Protein 9AST (pdb70)

Secondary structure (DSSP, 8-state):
---HHHHHHHHHHHHHHHHHHHHHHHHTTSEEEEE-PPTTSSHHHHHH------EEEEEESSS-EEEEEE-TT--S-HHHHGGGGTT-SEEEEEEEGGGTT----HHHHHHHHHHHHHS-SS-SS-EEEEEEE-HHHHHHHHHHS-GGGT-SS----S-HHHHHHHHHHHHHHT---TTT--EEEEE--TTTT-HHHHHHHHHHHHHHHHHHHHHT--/-HHHHHHHHHHHHHHHHHHHT-SS-HHHHGGGSPPP------EEEEE----S-EEEEEE-TTSSEEEEEETTTEEEEEETTTTEEEEEEEPS-S-EEEEEE-SSSSEEEEEETTSEEEEEESS-SSSS-EEEEEEE--SS-EEEEEESSSSEEEEEESSSEEEEEETTTTEEEEEEE--SS-EEEEEE-TTSSEEEEEETTS-EEEEETTT-SEEEEE---SS-EEEEEE-SSSSEEEEEETTS-EEEEETTTTEEEEEE--SS--S-EEEEEE-SSSSEEEEEETTS-EEEEETTT--EEEEE---SS-EEEEEE-TTS--EEEEETTS-EEEE-/-EEEEE--EEE-TT-EEEEEEEEESS-GGG-EEEEEEE-TTS-EEEEEEE-TTS--EEE-TTTTTTEEEEEEGGGTEEEEEEES--TT--EEEEEEEE--STT---S-EE---EEEEE---PPPEE----B----TTS-EEEEEEESS--B-TTS-B-EEEEEE-TTS-EEEEEETTTEEPTT--TTEEEEEETTEEEEEESS--TT--SEEEEEE-SSSS------EE---/-HHHHHHHIIIIIIIS-----HHHHHHHHHHHHHHTSTT-TTTTTPPTTT-S--/-TTS---SEE-/-EE-THHHHHHHHHHHHHHHHHHHHHHHHHHHHHHHHHTS-TTSHHHHHHHHHHHHHHHHHHHGGGGGHHHHH---S-HHHHHHHHHHHHHHHHHHHHHHHHHHHHHHHHHH-HHHHHSPPPHHHHHHHHHHHHHHHHHHHHHHHHS-EE-SSSEE-SSHHHHHHHHHHHHHHHHHHHHHHHHHHHHHHHHHHHS--SSHHHHHHHHHHHHHHHHHHHHHHHHHHHHHHHHHTTS---HHHHHHHHHHHHHHHHHHHTHHHHHHIIIIISSHHHHHHHHHHH-

Nearest PDB structures (foldseek):
  9ast-assembly1_A  TM=1.005E+00  e=5.303E-45  Homo sapiens
  7xta-assembly1_A  TM=9.680E-01  e=1.018E-40  Homo sapiens
  6osa-assembly1_A  TM=9.740E-01  e=3.331E-38  Homo sapiens
  8pkm-assembly1_A  TM=9.475E-01  e=9.826E-38  Homo sapiens
  7x9c-assembly1_A  TM=9.607E-01  e=5.139E-37  Homo sapiens

Radius of gyration: 37.45 Å; Cα contacts (8 Å, |Δi|>4): 2288; chains: 6; bounding box: 75×110×113 Å

GO terms:
  GO:0034695 response to prostaglandin E (P, IDA)
  GO:0003924 GTPase activity (F, IDA)
  GO:0003925 G protein activity (F, IDA)
  GO:0043303 mast cell degranulation (P, IDA)
  GO:0045542 positive regulation of cholesterol biosynthetic process (P, IDA)
  GO:0010855 adenylate cyclase inhibitor activity (F, IDA)
  GO:0007186 G protein-coupled receptor signaling pathway (P, IDA)
  GO:0007193 adenylate cyclase-inhibiting G protein-coupled receptor signaling pathway (P, IDA)
  GO:0072678 T cell migration (P, IDA)
  GO:0007218 neuropeptide signaling pathway (P, IDA)
  GO:0070098 chemokine-mediated signaling pathway (P, IDA)
  GO:0031749 D2 dopamine receptor binding (F, IPI)
  GO:0005525 GTP binding (F, IDA)
  GO:0005737 cytoplasm (C, IDA)
  GO:0005813 centrosome (C, IDA)
  GO:0005886 plasma membrane (C, IDA)
  GO:0005938 cell cortex (C, IDA)
  GO:0009898 cytoplasmic side of plasma membrane (C, IDA)
  GO:0030496 midbody (C, IDA)
  GO:0005834 heterotrimeric G-protein complex (C, IDA)

B-factor: mean 68.18, std 25.48, range [7.94, 140.56]

Solvent-accessible surface area: 49370 Å² total; per-residue (Å²): 165,83,3,14,15,34,96,19,17,45,60,35,10,138,55,34,47,138,86,11,98,102,58,20,51,97,58,62,88,17,3,59,0,0,0,12,13,7,64,142,3,3,43,118,57,2,40,152,33,75,178,129,1,32,83,83,32,92,16,71,38,128,130,6,61,0,43,8,2,36,5,38,51,14,212,27,78,72,109,17,6,4,27,5,2,63,69,11,26,0,3,1,0,0,0,5,2,14,9,3,44,104,98,162,15,92,3,58,48,12,28,130,46,0,52,46,4,1,35,28,142,45,2,39,94,8,12,5,0,0,0,0,1,69,58,104,82,1,65,87,47,1,149,168,21,60,5,73,130,15,10,103,146,36,114,32,55,80,57,24,114,76,0,5,51,47,3,56,75,50,2,52,110,49,13,138,78,140,84,72,9,62,21,28,24,26,51,15,20,87,136,81,92,101,10,11,71,49,6,27,72,2,0,28,35,26,16,24,53,93,26,6,88,57,4,5,2,40,4,4,15,25,31,23,79,145,131,65,101,122,3,90,15,137,4,66,106,116,4,18,110,10,5,45,80,72,9,55,88,15,68,97,84,0,36,91,19,0,57,55,0,34,127,0,0,101,82,45,20,72,82,23,58,42,9,14,24,6,1,38,18,5,3,79,1,1,46,60,3,1,91,15,3,51,44,13,24,26,15,15,92,174,30,28,124,81,26,76,142,78,0,35,75,28,3,30,48,2,5,15,1,3,7,0,3,7,44,0,5,18,46,3,1,48,22,8,44,81,1,2,59,44,9,65,74,40,38,50,56,57,88,82,67,70,6,85,124,50,20,55,50,14,73,80,45,0,71,123,20,1,87,67,11,42,115,59,1,88,55,78,128,46,14,10,26,15,34,96,66,76,71,4,36,61,12,0,93,54,3,24,115,49,17,104,115,6,32,40,62,2,78,108,2,2,70,37,0,45,139,46,11,72,93,52,83,29,33,48,74,82,78,1,60,106,15,4,136,39,6,29,73,27,12,101,92,10,7,10,44,2,6,135,10,6,78,69,35,0,51,31,102,69,117,87,75,177,48,45,135,34,35,48,135,21,46,84,39,7,23,112,13,26,27,70,0,5,13,6,0,18,107,12,6,93,37,7,3,32,32,1,40,72,5,113,53,41,27,124,60,18,134,129,134,151,68,154,96,59,26,90,118,18,104,50,86,13,146,90,33,49,166,69,14,45,75,31,59,0,62,135,51,1,112,137,28,118,95,22,49,156,22,143,25,51,55,113,54,31,1,134,17,8,106,33,26,0,24,16,14,51,15,2,80,76,10,56,23,0,0,0,0,0,22,52,7,25,0,0,2,0,6,0,58,65,47,19,10,8,15,30,5,96,26,192,32,40,22,2,27,4,1,0,17,1,61,67,14,41,51,0,0,7,4,0,0,33,3,46,2,12,0,7,28,14,135,32,136,59,13,65,33,132,55,45,87,76,4,63,58,11,104,5,1,2,13,14,0,50,12,23,71,60,58,31,0,5,1,0,0,4,36,43,23,2,0,1,6,31,15,101,77,16,123,66,82,29,71,2,101,36,14,108,13,13,0,34,12,6,15,34,5,90,87,53,119,37,2,0,0,0,0,18,50,18,6,1,17,0,4,19,5,111,110,18,98,8,93,5,25,3,79,34,16,144,41,14,2,32,6,11,22,15,1,38,57,16,45,0,0,0,0,0,0,53,44,8,13,0,35,0,4,5,15,67,0,2,39,60,18,16,59,2,60,87,135,129,15,160,23,7,0,25,10,11,15,8,6,71,0,0,14,0,0,0,0,0,3,32,68,78,32,2,4,0,5,1,1,2,54,28,56,79,4,1,60,6,75,26,20,30,47,40,1,20,8,19,13,27,7,90,50,0,35,0,0,0,1,0,0,21,21,23,42,0,31,0,15,24,157,61,51,38,156,134,23,78,41,35,70,106,28,11,14,102,34,137,29,55,90,5,41,100,1,0,50,46,4,39,57,42,2,82,66,68,18,136,75,1,9,4,32,67,103,45,98,84,71,71,13,41,3,195,58,106,4,82,14,69,46,16,24,149,12,127,77,57,25,64,79,106,1,28,1,60,4,54,42,15,28,6,67,41,5,5,0,0,0,0,8,33,22,84,173,146,21,12,71,10,0,0,7,3,5,24,47,62,64,28,68,87,48,10,120,56,1,130,78,22,4,75,5,49,28,54,56,131,131,53,18,0,35,0,65,0,58,63,3,122,64,116,0,34,3,62,0,10,0,0,6,0,14,14,51,87,52,3,33,0,0,40,55,12,2,131,20,15,79,1,56,21,64,133,140,73,4,92,13,51,8,83,76,81,46,33,123,15,71,80,47,73,84,8,76,6,63,1,135,18,78,92,58,0,97,34,119,80,54,57,5,6,0,0,2,0,2,17,67,104,89,102,26,3,58,4,4,0,33,31,38,67,62,58,12,105,78,13,60,129,35,9,58,14,56,26,88,26,53,57,5,39,0,51,0,53,146,5,64,79,103,4,28,7,38,0,7,0,0,0,0,20,65,54,36,2,36,18,13,74,5,1,114,0,74,133

InterPro domains:
  IPR001019 Guanine nucleotide binding protein, alpha subunit [PF00503] (14-343)
  IPR001019 Guanine nucleotide binding protein, alpha subunit [PR00318] (35-50)
  IPR001019 Guanine nucleotide binding protein, alpha subunit [PR00318] (167-189)
  IPR001019 Guanine nucleotide binding protein, alpha subunit [PR00318] (196-213)
  IPR001019 Guanine nucleotide binding protein, alpha subunit [PR00318] (218-246)
  IPR001019 Guanine nucleotide binding protein, alpha subunit [PR00318] (264-273)
  IPR001019 Guanine nucleotide binding protein, alpha subunit [PS51882] (32-354)
  IPR001019 Guanine nucleotide binding protein, alpha subunit [PTHR10218] (7-351)
  IPR001019 Guanine nucleotide binding protein, alpha subunit [SM00275] (13-353)
  IPR001019 Guanine nucleotide binding protein, alpha subunit [cd00066] (34-348)
  IPR001408 G-protein alpha subunit, group I [PR00441] (79-88)
  IPR001408 G-protein alpha subunit, group I [PR00441] (185-195)
  IPR001408 G-protein alpha subunit, group I [PR00441] (278-290)
  IPR001408 G-protein alpha subunit, group I [PR00441] (296-307)
  IPR001408 G-protein alpha subunit, group I [PR00441] (343-354)
  IPR011025 G protein alpha subunit, helical insertion [G3DSA:1.10.400.10] (62-180)
  IPR011025 G protein alpha subunit, helical insertion [SSF47895] (61-181)
  IPR027417 P-loop containing nucleoside triphosphate hydrolase [G3DSA:3.40.50.300] (35-343)
  IPR027417 P-loop containing nucleoside triphosphate hydrolase [SSF52540] (32-349)

Foldseek 3Di:
DDDPVRVVVVVVVVVVVVVVVVVVVVVVQAAEEEEPEAPPQCPVVLVVDQVCAWDWDWHDDPRGIYIYTYGVNDPDDCVVCVLVRQPGQEYEYGGEPVQLPPDVGRLVVRLVVLLPVQPDPRCLQHEYEYEHEPLVVLQVCLVVPPSCVRPVPDDDDSGSVRSVVVSVVSSQVSHDNPPRYDYHYDYDDPVVPCPVVSVVVSSVVSVVVVVCVVVPVD/DPPDDDDPDDD/DADQPCLVVLLVLLVPLLVVLLVLLQVLLVLLLVLLVPDNDPQALLSVLVNQLSVLLNLLSVLSVVVSVCSPVRADPDWQVLLVSQLSNQLSVQLNLLSVLVSLVVVLCCQVPVVVSVPRDDPVVSVVVVVVSSVVSNVLRVCSSVQWGQDPRHTDGPDLVVVVVNLVVLVVSLVVSLVSNVVSLVSNLVSPVVDDDDPVVLVVVLSVVVSVLSCQLRPQLSVLSVVVSCVVVPPDDDNVVVNVSVVSNSVNVSSNSSCSSVVSCSSPCVDDVSVVSSVVVVD/DVVVVVVVVVVVVVVVLLVVLCPDFLQVVCPPPDDDAFDDKDFPDKQFDFDFFWQEKDAEQVLFWIWTAGLVQWIFIARRVVNDTPAIDGHPHSAWREKEAANVRQWIWIFWQVQWIWIWGCDDPDHHIDTQDIQHDDPFTWAYKYDLHPFWIWTFGFPQKIFIAGGVVSDTPAIAHDGPGGWHEKEAFPVNQWIWTFGFVQKIFIAGPVPHYTPAMAHDDDGGWAEKYAANVRQWIWTWFQQQKIWIAGNVSRYTRDIQHDDVDGGGWQYWYAAQNRQWIWIWTQVFKIWIAGRRNNDTRYIGRPGDGGWHYWDAHNNRPWIWIGGRVNMITTMD/DVVVVVPVCCPVPVVDDDDDDVVVVVVVVVVVCVVCVVVDCPNPNDDPPPCCVD/DAKEKDWADEDEAQAKTKIKIADDDDQLLQKKKFKWWAAPPWDIDGAKIAGRVRPDIDGDPVQPPFWDWDDDNVRRMIMIIGGRDDQVPFTWMKMFIAHDDVPGDGRADIHFTDGHHYPDVDKAKEQPAAEDEDDFFAKDKGKMFIDFWQQDPVGFRAKWKWFDDVSGDIHTADGSQADGHPPHDPQWGWDDHTGMTMIMGRGGDPRRFGWMKMWGDSDPPIGIYTTHGYDD

Structure (mmCIF, N/CA/C/O backbone):
data_9AST
#
_entry.id   9AST
#
_cell.length_a   1.00
_cell.length_b   1.00
_cell.length_c   1.00
_cell.angle_alpha   90.00
_cell.angle_beta   90.00
_cell.angle_gamma   90.00
#
_symmetry.space_group_name_H-M   'P 1'
#
loop_
_entity.id
_entity.type
_entity.pdbx_description
1 polymer 'Guanine nucleotide-binding protein G(i) subunit alpha-1'
2 polymer Lymphotactin
3 polymer 'Chemokine XC receptor 1,Non structural polyprotein'
4 polymer 'Guanine nucleotide-binding protein G(I)/G(S)/G(T) subunit beta-1'
5 polymer 'Guanine nucleotide-binding protein G(I)/G(S)/G(O) subunit gamma-2'
6 polymer scFv16
#
loop_
_atom_site.group_PDB
_atom_site.id
_atom_site.type_symbol
_atom_site.label_atom_id
_atom_site.label_alt_id
_atom_site.label_comp_id
_atom_site.label_asym_id
_atom_site.label_entity_id
_atom_site.label_seq_id
_atom_site.pdbx_PDB_ins_code
_atom_site.Cartn_x
_atom_site.Cartn_y
_atom_site.Cartn_z
_atom_site.occupancy
_atom_site.B_iso_or_equiv
_atom_site.auth_seq_id
_atom_site.auth_comp_id
_atom_site.auth_asym_id
_atom_site.auth_atom_id
_atom_site.pdbx_PDB_model_num
ATOM 1 N N . THR A 1 4 ? 114.092 132.631 94.755 1.00 75.29 4 THR A N 1
ATOM 2 C CA . THR A 1 4 ? 114.109 131.174 94.689 1.00 78.10 4 THR A CA 1
ATOM 3 C C . THR A 1 4 ? 113.244 130.665 93.541 1.00 81.18 4 THR A C 1
ATOM 4 O O . THR A 1 4 ? 113.741 130.028 92.612 1.00 80.56 4 THR A O 1
ATOM 8 N N . LEU A 1 5 ? 111.946 130.950 93.611 1.00 69.17 5 LEU A N 1
ATOM 9 C CA . LEU A 1 5 ? 110.991 130.524 92.601 1.00 64.42 5 LEU A CA 1
ATOM 10 C C . LEU A 1 5 ? 110.185 131.716 92.106 1.00 62.40 5 LEU A C 1
ATOM 11 O O . LEU A 1 5 ? 109.871 132.635 92.868 1.00 65.04 5 LEU A O 1
ATOM 16 N N . SER A 1 6 ? 109.854 131.692 90.819 1.00 52.92 6 SER A N 1
ATOM 17 C CA . SER A 1 6 ? 108.977 132.696 90.235 1.00 52.72 6 SER A CA 1
ATOM 18 C C . SER A 1 6 ? 107.530 132.346 90.572 1.00 55.73 6 SER A C 1
ATOM 19 O O . SER A 1 6 ? 107.246 131.353 91.248 1.00 61.03 6 SER A O 1
ATOM 22 N N . ALA A 1 7 ? 106.590 133.169 90.110 1.00 47.88 7 ALA A N 1
ATOM 23 C CA . ALA A 1 7 ? 105.178 132.877 90.334 1.00 54.38 7 ALA A CA 1
ATOM 24 C C . ALA A 1 7 ? 104.760 131.608 89.603 1.00 59.47 7 ALA A C 1
ATOM 25 O O . ALA A 1 7 ? 104.013 130.780 90.143 1.00 61.75 7 ALA A O 1
ATOM 27 N N . GLU A 1 8 ? 105.236 131.440 88.369 1.00 53.85 8 GLU A N 1
ATOM 28 C CA . GLU A 1 8 ? 104.874 130.269 87.582 1.00 49.69 8 GLU A CA 1
ATOM 29 C C . GLU A 1 8 ? 105.403 128.990 88.217 1.00 54.27 8 GLU A C 1
ATOM 30 O O . GLU A 1 8 ? 104.711 127.965 88.236 1.00 60.09 8 GLU A O 1
ATOM 36 N N . ASP A 1 9 ? 106.626 129.031 88.749 1.00 47.06 9 ASP A N 1
ATOM 37 C CA . ASP A 1 9 ? 107.169 127.864 89.437 1.00 48.46 9 ASP A CA 1
ATOM 38 C C . ASP A 1 9 ? 106.348 127.520 90.674 1.00 52.34 9 ASP A C 1
ATOM 39 O O . ASP A 1 9 ? 106.100 126.341 90.958 1.00 56.72 9 ASP A O 1
ATOM 44 N N . LYS A 1 10 ? 105.918 128.536 91.424 1.00 45.33 10 LYS A N 1
ATOM 45 C CA . LYS A 1 10 ? 105.093 128.289 92.602 1.00 45.89 10 LYS A CA 1
ATOM 46 C C . LYS A 1 10 ? 103.758 127.664 92.219 1.00 47.16 10 LYS A C 1
ATOM 47 O O . LYS A 1 10 ? 103.276 126.743 92.892 1.00 53.55 10 LYS A O 1
ATOM 53 N N . ALA A 1 11 ? 103.145 128.150 91.140 1.00 35.85 11 ALA A N 1
ATOM 54 C CA . ALA A 1 11 ? 101.881 127.569 90.701 1.00 34.86 11 ALA A CA 1
ATOM 55 C C . ALA A 1 11 ? 102.077 126.139 90.209 1.00 41.89 11 ALA A C 1
ATOM 56 O O . ALA A 1 11 ? 101.209 125.280 90.408 1.00 50.14 11 ALA A O 1
ATOM 58 N N . ALA A 1 12 ? 103.216 125.864 89.571 1.00 39.36 12 ALA A N 1
ATOM 59 C CA . ALA A 1 12 ? 103.528 124.496 89.172 1.00 32.94 12 ALA A CA 1
ATOM 60 C C . ALA A 1 12 ? 103.673 123.588 90.386 1.00 41.63 12 ALA A C 1
ATOM 61 O O . ALA A 1 12 ? 103.222 122.436 90.370 1.00 47.99 12 ALA A O 1
ATOM 63 N N . VAL A 1 13 ? 104.305 124.089 91.449 1.00 45.13 13 VAL A N 1
ATOM 64 C CA . VAL A 1 13 ? 104.436 123.305 92.675 1.00 38.12 13 VAL A CA 1
ATOM 65 C C . VAL A 1 13 ? 103.066 123.040 93.291 1.00 39.03 13 VAL A C 1
ATOM 66 O O . VAL A 1 13 ? 102.795 121.939 93.785 1.00 45.59 13 VAL A O 1
ATOM 70 N N . GLU A 1 14 ? 102.181 124.040 93.270 1.00 33.64 14 GLU A N 1
ATOM 71 C CA . GLU A 1 14 ? 100.823 123.834 93.771 1.00 34.81 14 GLU A CA 1
ATOM 72 C C . GLU A 1 14 ? 100.080 122.783 92.953 1.00 44.02 14 GLU A C 1
ATOM 73 O O . GLU A 1 14 ? 99.361 121.942 93.511 1.00 51.17 14 GLU A O 1
ATOM 79 N N . ARG A 1 15 ? 100.235 122.819 91.627 1.00 39.07 15 ARG A N 1
ATOM 80 C CA . ARG A 1 15 ? 99.603 121.815 90.776 1.00 33.86 15 ARG A CA 1
ATOM 81 C C . ARG A 1 15 ? 100.141 120.420 91.074 1.00 35.62 15 ARG A C 1
ATOM 82 O O . ARG A 1 15 ? 99.376 119.449 91.135 1.00 45.97 15 ARG A O 1
ATOM 90 N N . SER A 1 16 ? 101.456 120.302 91.275 1.00 24.86 16 SER A N 1
ATOM 91 C CA . SER A 1 16 ? 102.036 119.012 91.635 1.00 29.81 16 SER A CA 1
ATOM 92 C C . SER A 1 16 ? 101.502 118.517 92.973 1.00 42.97 16 SER A C 1
ATOM 93 O O . SER A 1 16 ? 101.207 117.326 93.134 1.00 49.03 16 SER A O 1
ATOM 96 N N . LYS A 1 17 ? 101.370 119.415 93.947 1.00 44.31 17 LYS A N 1
ATOM 97 C CA . LYS A 1 17 ? 100.852 119.045 95.257 1.00 39.23 17 LYS A CA 1
ATOM 98 C C . LYS A 1 17 ? 99.386 118.638 95.219 1.00 42.23 17 LYS A C 1
ATOM 99 O O . LYS A 1 17 ? 98.981 117.778 96.008 1.00 53.83 17 LYS A O 1
ATOM 105 N N . MET A 1 18 ? 98.586 119.223 94.331 1.00 36.86 18 MET A N 1
ATOM 106 C CA . MET A 1 18 ? 97.223 118.752 94.123 1.00 39.73 18 MET A CA 1
ATOM 107 C C . MET A 1 18 ? 97.160 117.408 93.414 1.00 52.05 18 MET A C 1
ATOM 108 O O . MET A 1 18 ? 96.305 116.576 93.753 1.00 60.62 18 MET A O 1
ATOM 113 N N . ILE A 1 19 ? 98.042 117.182 92.436 1.00 52.83 19 ILE A N 1
ATOM 114 C CA . ILE A 1 19 ? 98.144 115.864 91.818 1.00 45.13 19 ILE A CA 1
ATOM 115 C C . ILE A 1 19 ? 98.463 114.812 92.872 1.00 45.44 19 ILE A C 1
ATOM 116 O O . ILE A 1 19 ? 97.883 113.720 92.875 1.00 54.03 19 ILE A O 1
ATOM 121 N N . ASP A 1 20 ? 99.382 115.128 93.788 1.00 42.29 20 ASP A N 1
ATOM 122 C CA . ASP A 1 20 ? 99.733 114.186 94.848 1.00 45.01 20 ASP A CA 1
ATOM 123 C C . ASP A 1 20 ? 98.544 113.892 95.755 1.00 41.23 20 ASP A C 1
ATOM 124 O O . ASP A 1 20 ? 98.330 112.740 96.154 1.00 47.35 20 ASP A O 1
ATOM 129 N N . ARG A 1 21 ? 97.761 114.917 96.097 1.00 39.49 21 ARG A N 1
ATOM 130 C CA . ARG A 1 21 ? 96.592 114.704 96.945 1.00 42.57 21 ARG A CA 1
ATOM 131 C C . ARG A 1 21 ? 95.566 113.813 96.257 1.00 48.66 21 ARG A C 1
ATOM 132 O O . ARG A 1 21 ? 95.005 112.899 96.879 1.00 58.69 21 ARG A O 1
ATOM 140 N N . ASN A 1 22 ? 95.306 114.063 94.972 1.00 49.86 22 ASN A N 1
ATOM 141 C CA . ASN A 1 22 ? 94.359 113.222 94.247 1.00 44.54 22 ASN A CA 1
ATOM 142 C C . ASN A 1 22 ? 94.872 111.791 94.128 1.00 52.67 22 ASN A C 1
ATOM 143 O O . ASN A 1 22 ? 94.091 110.836 94.214 1.00 57.20 22 ASN A O 1
ATOM 148 N N . LEU A 1 23 ? 96.183 111.621 93.936 1.00 57.33 23 LEU A N 1
ATOM 149 C CA . LEU A 1 23 ? 96.756 110.279 93.884 1.00 51.80 23 LEU A CA 1
ATOM 150 C C . LEU A 1 23 ? 96.581 109.550 95.210 1.00 54.89 23 LEU A C 1
ATOM 151 O O . LEU A 1 23 ? 96.243 108.360 95.232 1.00 61.03 23 LEU A O 1
ATOM 156 N N . ARG A 1 24 ? 96.819 110.243 96.326 1.00 48.49 24 ARG A N 1
ATOM 157 C CA . ARG A 1 24 ? 96.633 109.618 97.632 1.00 40.71 24 ARG A CA 1
ATOM 158 C C . ARG A 1 24 ? 95.177 109.235 97.856 1.00 46.11 24 ARG A C 1
ATOM 159 O O . ARG A 1 24 ? 94.886 108.158 98.390 1.00 54.61 24 ARG A O 1
ATOM 167 N N . GLU A 1 25 ? 94.247 110.107 97.459 1.00 46.87 25 GLU A N 1
ATOM 168 C CA . GLU A 1 25 ? 92.830 109.783 97.598 1.00 49.64 25 GLU A CA 1
ATOM 169 C C . GLU A 1 25 ? 92.455 108.567 96.760 1.00 57.27 25 GLU A C 1
ATOM 170 O O . GLU A 1 25 ? 91.723 107.682 97.224 1.00 62.58 25 GLU A O 1
ATOM 176 N N . ASP A 1 26 ? 92.952 108.503 95.521 1.00 58.56 26 ASP A N 1
ATOM 177 C CA . ASP A 1 26 ? 92.662 107.360 94.662 1.00 56.51 26 ASP A CA 1
ATOM 178 C C . ASP A 1 26 ? 93.235 106.074 95.240 1.00 57.18 26 ASP A C 1
ATOM 179 O O . ASP A 1 26 ? 92.580 105.026 95.210 1.00 58.74 26 ASP A O 1
ATOM 184 N N . GLY A 1 27 ? 94.456 106.133 95.774 1.00 61.66 27 GLY A N 1
ATOM 185 C CA . GLY A 1 27 ? 95.041 104.952 96.389 1.00 61.85 27 GLY A CA 1
ATOM 186 C C . GLY A 1 27 ? 94.282 104.493 97.619 1.00 66.17 27 GLY A C 1
ATOM 187 O O . GLY A 1 27 ? 94.082 103.292 97.825 1.00 66.91 27 GLY A O 1
ATOM 188 N N . GLU A 1 28 ? 93.847 105.441 98.454 1.00 67.19 28 GLU A N 1
ATOM 189 C CA . GLU A 1 28 ? 93.057 105.087 99.628 1.00 59.46 28 GLU A CA 1
ATOM 190 C C . GLU A 1 28 ? 91.734 104.448 99.229 1.00 61.43 28 GLU A C 1
ATOM 191 O O . GLU A 1 28 ? 91.289 103.481 99.858 1.00 66.89 28 GLU A O 1
ATOM 197 N N . LYS A 1 29 ? 91.083 104.981 98.193 1.00 59.85 29 LYS A N 1
ATOM 198 C CA . LYS A 1 29 ? 89.839 104.381 97.721 1.00 59.78 29 LYS A CA 1
ATOM 199 C C . LYS A 1 29 ? 90.082 102.985 97.158 1.00 61.29 29 LYS A C 1
ATOM 200 O O . LYS A 1 29 ? 89.283 102.070 97.389 1.00 62.49 29 LYS A O 1
ATOM 206 N N . ALA A 1 30 ? 91.176 102.803 96.417 1.00 63.83 30 ALA A N 1
ATOM 207 C CA . ALA A 1 30 ? 91.448 101.509 95.800 1.00 64.75 30 ALA A CA 1
ATOM 208 C C . ALA A 1 30 ? 91.837 100.457 96.830 1.00 63.59 30 ALA A C 1
ATOM 209 O O . ALA A 1 30 ? 91.580 99.266 96.621 1.00 64.70 30 ALA A O 1
ATOM 211 N N . ALA A 1 31 ? 92.459 100.868 97.937 1.00 61.12 31 ALA A N 1
ATOM 212 C CA . ALA A 1 31 ? 92.851 99.912 98.966 1.00 62.08 31 ALA A CA 1
ATOM 213 C C . ALA A 1 31 ? 91.655 99.221 99.609 1.00 63.73 31 ALA A C 1
ATOM 214 O O . ALA A 1 31 ? 91.822 98.165 100.228 1.00 63.54 31 ALA A O 1
ATOM 216 N N . ARG A 1 32 ? 90.455 99.790 99.479 1.00 71.48 32 ARG A N 1
ATOM 217 C CA . ARG A 1 32 ? 89.271 99.170 100.062 1.00 71.75 32 ARG A CA 1
ATOM 218 C C . ARG A 1 32 ? 88.828 97.944 99.273 1.00 71.81 32 ARG A C 1
ATOM 219 O O . ARG A 1 32 ? 88.292 96.993 99.855 1.00 74.56 32 ARG A O 1
ATOM 227 N N . GLU A 1 33 ? 89.060 97.935 97.964 1.00 65.30 33 GLU A N 1
ATOM 228 C CA . GLU A 1 33 ? 88.639 96.820 97.127 1.00 63.87 33 GLU A CA 1
ATOM 229 C C . GLU A 1 33 ? 89.436 95.561 97.451 1.00 65.47 33 GLU A C 1
ATOM 230 O O . GLU A 1 33 ? 90.536 95.618 98.006 1.00 69.35 33 GLU A O 1
ATOM 236 N N . VAL A 1 34 ? 88.864 94.414 97.095 1.00 47.03 34 VAL A N 1
ATOM 237 C CA . VAL A 1 34 ? 89.480 93.112 97.313 1.00 41.74 34 VAL A CA 1
ATOM 238 C C . VAL A 1 34 ? 89.810 92.507 95.957 1.00 50.77 34 VAL A C 1
ATOM 239 O O . VAL A 1 34 ? 88.943 92.424 95.079 1.00 52.94 34 VAL A O 1
ATOM 243 N N . LYS A 1 35 ? 91.059 92.083 95.788 1.00 49.20 35 LYS A N 1
ATOM 244 C CA . LYS A 1 35 ? 91.546 91.509 94.541 1.00 42.78 35 LYS A CA 1
ATOM 245 C C . LYS A 1 35 ? 91.387 89.997 94.601 1.00 41.82 35 LYS A C 1
ATOM 246 O O . LYS A 1 35 ? 91.865 89.359 95.545 1.00 52.87 35 LYS A O 1
ATOM 252 N N . LEU A 1 36 ? 90.727 89.427 93.596 1.00 27.10 36 LEU A N 1
ATOM 253 C CA . LEU A 1 36 ? 90.493 87.985 93.520 1.00 31.86 36 LEU A CA 1
ATOM 254 C C . LEU A 1 36 ? 90.850 87.499 92.120 1.00 43.71 36 LEU A C 1
ATOM 255 O O . LEU A 1 36 ? 90.188 87.859 91.142 1.00 55.95 36 LEU A O 1
ATOM 260 N N . LEU A 1 37 ? 91.897 86.687 92.026 1.00 34.30 37 LEU A N 1
ATOM 261 C CA . LEU A 1 37 ? 92.218 86.028 90.771 1.00 20.92 37 LEU A CA 1
ATOM 262 C C . LEU A 1 37 ? 91.403 84.745 90.646 1.00 27.47 37 LEU A C 1
ATOM 263 O O . LEU A 1 37 ? 91.193 84.022 91.623 1.00 47.91 37 LEU A O 1
ATOM 268 N N . LEU A 1 38 ? 90.936 84.459 89.431 1.00 26.51 38 LEU A N 1
ATOM 269 C CA . LEU A 1 38 ? 90.219 83.214 89.143 1.00 25.90 38 LEU A CA 1
ATOM 270 C C . LEU A 1 38 ? 90.998 82.499 88.044 1.00 37.05 38 LEU A C 1
ATOM 271 O O . LEU A 1 38 ? 90.724 82.666 86.854 1.00 50.42 38 LEU A O 1
ATOM 276 N N . LEU A 1 39 ? 91.897 81.633 88.527 1.00 38.31 39 LEU A N 1
ATOM 277 C CA . LEU A 1 39 ? 92.776 80.833 87.654 1.00 42.13 39 LEU A CA 1
ATOM 278 C C . LEU A 1 39 ? 92.239 79.412 87.648 1.00 40.89 39 LEU A C 1
ATOM 279 O O . LEU A 1 39 ? 92.943 78.525 88.103 1.00 49.58 39 LEU A O 1
ATOM 284 N N . GLY A 1 40 ? 91.055 79.211 87.109 1.00 45.73 40 GLY A N 1
ATOM 285 C CA . GLY A 1 40 ? 90.516 77.869 87.049 1.00 52.28 40 GLY A CA 1
ATOM 286 C C . GLY A 1 40 ? 91.149 77.053 85.940 1.00 55.70 40 GLY A C 1
ATOM 287 O O . GLY A 1 40 ? 91.879 77.547 85.082 1.00 57.31 40 GLY A O 1
ATOM 288 N N . ALA A 1 41 ? 90.857 75.757 85.970 1.00 78.69 41 ALA A N 1
ATOM 289 C CA . ALA A 1 41 ? 91.329 74.851 84.937 1.00 81.32 41 ALA A CA 1
ATOM 290 C C . ALA A 1 41 ? 90.375 74.878 83.745 1.00 82.20 41 ALA A C 1
ATOM 291 O O . ALA A 1 41 ? 89.277 75.439 83.803 1.00 82.20 41 ALA A O 1
ATOM 293 N N . GLY A 1 42 ? 90.800 74.264 82.644 1.00 91.88 42 GLY A N 1
ATOM 294 C CA . GLY A 1 42 ? 89.966 74.216 81.455 1.00 92.99 42 GLY A CA 1
ATOM 295 C C . GLY A 1 42 ? 88.769 73.298 81.652 1.00 95.78 42 GLY A C 1
ATOM 296 O O . GLY A 1 42 ? 88.898 72.155 82.089 1.00 94.48 42 GLY A O 1
ATOM 297 N N . GLU A 1 43 ? 87.589 73.819 81.308 1.00 105.83 43 GLU A N 1
ATOM 298 C CA . GLU A 1 43 ? 86.323 73.105 81.475 1.00 105.85 43 GLU A CA 1
ATOM 299 C C . GLU A 1 43 ? 86.153 72.625 82.916 1.00 106.18 43 GLU A C 1
ATOM 300 O O . GLU A 1 43 ? 85.819 71.469 83.182 1.00 106.18 43 GLU A O 1
ATOM 306 N N . SER A 1 44 ? 86.391 73.539 83.858 1.00 97.17 44 SER A N 1
ATOM 307 C CA . SER A 1 44 ? 86.349 73.231 85.285 1.00 96.26 44 SER A CA 1
ATOM 308 C C . SER A 1 44 ? 85.264 74.071 85.960 1.00 95.45 44 SER A C 1
ATOM 309 O O . SER A 1 44 ? 85.395 74.508 87.103 1.00 95.29 44 SER A O 1
ATOM 312 N N . GLY A 1 45 ? 84.171 74.293 85.235 1.00 100.79 45 GLY A N 1
ATOM 313 C CA . GLY A 1 45 ? 83.022 74.992 85.775 1.00 102.04 45 GLY A CA 1
ATOM 314 C C . GLY A 1 45 ? 83.273 76.438 86.150 1.00 102.90 45 GLY A C 1
ATOM 315 O O . GLY A 1 45 ? 82.719 76.931 87.137 1.00 100.91 45 GLY A O 1
ATOM 316 N N . LYS A 1 46 ? 84.112 77.130 85.375 1.00 95.60 46 LYS A N 1
ATOM 317 C CA . LYS A 1 46 ? 84.304 78.559 85.599 1.00 93.17 46 LYS A CA 1
ATOM 318 C C . LYS A 1 46 ? 83.025 79.335 85.309 1.00 94.90 46 LYS A C 1
ATOM 319 O O . LYS A 1 46 ? 82.714 80.316 85.995 1.00 94.22 46 LYS A O 1
ATOM 325 N N . ASN A 1 47 ? 82.269 78.908 84.296 1.00 106.75 47 ASN A N 1
ATOM 326 C CA . ASN A 1 47 ? 80.994 79.554 84.003 1.00 106.28 47 ASN A CA 1
ATOM 327 C C . ASN A 1 47 ? 80.046 79.446 85.191 1.00 106.49 47 ASN A C 1
ATOM 328 O O . ASN A 1 47 ? 79.309 80.388 85.500 1.00 105.23 47 ASN A O 1
ATOM 333 N N . THR A 1 48 ? 80.058 78.299 85.874 1.00 109.36 48 THR A N 1
ATOM 334 C CA . THR A 1 48 ? 79.215 78.126 87.052 1.00 109.24 48 THR A CA 1
ATOM 335 C C . THR A 1 48 ? 79.625 79.067 88.180 1.00 110.18 48 THR A C 1
ATOM 336 O O . THR A 1 48 ? 78.769 79.648 88.856 1.00 109.81 48 THR A O 1
ATOM 340 N N . ILE A 1 49 ? 80.932 79.233 88.398 1.00 105.69 49 ILE A N 1
ATOM 341 C CA . ILE A 1 49 ? 81.381 80.034 89.532 1.00 106.20 49 ILE A CA 1
ATOM 342 C C . ILE A 1 49 ? 81.233 81.530 89.254 1.00 105.72 49 ILE A C 1
ATOM 343 O O . ILE A 1 49 ? 81.042 82.318 90.187 1.00 103.98 49 ILE A O 1
ATOM 348 N N . VAL A 1 50 ? 81.309 81.955 87.987 1.00 109.32 50 VAL A N 1
ATOM 349 C CA . VAL A 1 50 ? 81.030 83.353 87.658 1.00 109.60 50 VAL A CA 1
ATOM 350 C C . VAL A 1 50 ? 79.546 83.596 87.408 1.00 110.25 50 VAL A C 1
ATOM 351 O O . VAL A 1 50 ? 79.123 84.758 87.305 1.00 110.23 50 VAL A O 1
ATOM 355 N N . LYS A 1 51 ? 78.735 82.537 87.332 1.00 106.44 51 LYS A N 1
ATOM 356 C CA . LYS A 1 51 ? 77.295 82.708 87.167 1.00 105.62 51 LYS A CA 1
ATOM 357 C C . LYS A 1 51 ? 76.674 83.423 88.361 1.00 106.01 51 LYS A C 1
ATOM 358 O O . LYS A 1 51 ? 75.638 84.084 88.221 1.00 105.06 51 LYS A O 1
ATOM 364 N N . GLN A 1 52 ? 77.290 83.314 89.535 1.00 102.29 52 GLN A N 1
ATOM 365 C CA . GLN A 1 52 ? 76.786 83.959 90.739 1.00 102.24 52 GLN A CA 1
ATOM 366 C C . GLN A 1 52 ? 77.531 85.266 90.987 1.00 102.70 52 GLN A C 1
ATOM 367 O O . GLN A 1 52 ? 78.763 85.311 90.920 1.00 100.75 52 GLN A O 1
ATOM 373 N N . MET A 1 53 ? 76.775 86.334 91.252 1.00 105.13 53 MET A N 1
ATOM 374 C CA . MET A 1 53 ? 77.374 87.606 91.634 1.00 104.56 53 MET A CA 1
ATOM 375 C C . MET A 1 53 ? 76.605 88.296 92.755 1.00 105.25 53 MET A C 1
ATOM 376 O O . MET A 1 53 ? 76.933 89.440 93.096 1.00 103.61 53 MET A O 1
ATOM 381 N N . LYS A 1 54 ? 75.600 87.648 93.335 1.00 104.17 54 LYS A N 1
ATOM 382 C CA . LYS A 1 54 ? 74.805 88.255 94.395 1.00 104.15 54 LYS A CA 1
ATOM 383 C C . LYS A 1 54 ? 75.368 87.910 95.769 1.00 102.36 54 LYS A C 1
ATOM 384 O O . LYS A 1 54 ? 74.837 87.047 96.469 1.00 100.56 54 LYS A O 1
ATOM 390 N N . THR A 1 182 ? 89.374 91.879 75.213 1.00 72.53 182 THR A N 1
ATOM 391 C CA . THR A 1 182 ? 89.530 90.508 74.743 1.00 74.43 182 THR A CA 1
ATOM 392 C C . THR A 1 182 ? 90.594 89.774 75.551 1.00 76.04 182 THR A C 1
ATOM 393 O O . THR A 1 182 ? 90.931 88.627 75.257 1.00 76.57 182 THR A O 1
ATOM 397 N N . GLY A 1 183 ? 91.120 90.445 76.570 1.00 54.77 183 GLY A N 1
ATOM 398 C CA . GLY A 1 183 ? 92.135 89.858 77.420 1.00 49.58 183 GLY A CA 1
ATOM 399 C C . GLY A 1 183 ? 91.620 89.536 78.805 1.00 51.66 183 GLY A C 1
ATOM 400 O O . GLY A 1 183 ? 90.942 88.524 79.005 1.00 58.47 183 GLY A O 1
ATOM 401 N N . ILE A 1 184 ? 91.936 90.390 79.770 1.00 41.11 184 ILE A N 1
ATOM 402 C CA . ILE A 1 184 ? 91.482 90.200 81.141 1.00 40.55 184 ILE A CA 1
ATOM 403 C C . ILE A 1 184 ? 90.015 90.596 81.234 1.00 46.94 184 ILE A C 1
ATOM 404 O O . ILE A 1 184 ? 89.621 91.681 80.787 1.00 50.79 184 ILE A O 1
ATOM 409 N N . VAL A 1 185 ? 89.201 89.713 81.802 1.00 49.11 185 VAL A N 1
ATOM 410 C CA . VAL A 1 185 ? 87.780 89.960 82.014 1.00 48.33 185 VAL A CA 1
ATOM 411 C C . VAL A 1 185 ? 87.578 90.218 83.499 1.00 50.25 185 VAL A C 1
ATOM 412 O O . VAL A 1 185 ? 87.954 89.389 84.337 1.00 56.99 185 VAL A O 1
ATOM 416 N N . GLU A 1 186 ? 86.988 91.363 83.824 1.00 50.58 186 GLU A N 1
ATOM 417 C CA . GLU A 1 186 ? 86.872 91.830 85.198 1.00 51.66 186 GLU A CA 1
ATOM 418 C C . GLU A 1 186 ? 85.408 91.868 85.613 1.00 55.06 186 GLU A C 1
ATOM 419 O O . GLU A 1 186 ? 84.560 92.373 84.870 1.00 56.13 186 GLU A O 1
ATOM 425 N N . THR A 1 187 ? 85.118 91.334 86.798 1.00 53.02 187 THR A N 1
ATOM 426 C CA . THR A 1 187 ? 83.772 91.318 87.358 1.00 52.44 187 THR A CA 1
ATOM 427 C C . THR A 1 187 ? 83.789 92.057 88.688 1.00 56.76 187 THR A C 1
ATOM 428 O O . THR A 1 187 ? 84.634 91.778 89.545 1.00 62.90 187 THR A O 1
ATOM 432 N N . HIS A 1 188 ? 82.860 92.992 88.857 1.00 55.73 188 HIS A N 1
ATOM 433 C CA . HIS A 1 188 ? 82.763 93.814 90.057 1.00 50.42 188 HIS A CA 1
ATOM 434 C C . HIS A 1 188 ? 81.419 93.558 90.724 1.00 55.99 188 HIS A C 1
ATOM 435 O O . HIS A 1 188 ? 80.377 93.967 90.202 1.00 59.79 188 HIS A O 1
ATOM 442 N N . PHE A 1 189 ? 81.445 92.887 91.874 1.00 62.10 189 PHE A N 1
ATOM 443 C CA . PHE A 1 189 ? 80.239 92.639 92.649 1.00 62.04 189 PHE A CA 1
ATOM 444 C C . PHE A 1 189 ? 80.513 92.951 94.113 1.00 60.91 189 PHE A C 1
ATOM 445 O O . PHE A 1 189 ? 81.653 92.889 94.579 1.00 64.03 189 PHE A O 1
ATOM 453 N N . THR A 1 190 ? 79.448 93.288 94.834 1.00 56.42 190 THR A N 1
ATOM 454 C CA . THR A 1 190 ? 79.537 93.658 96.239 1.00 54.72 190 THR A CA 1
ATOM 455 C C . THR A 1 190 ? 78.734 92.671 97.071 1.00 57.89 190 THR A C 1
ATOM 456 O O . THR A 1 190 ? 77.735 92.119 96.597 1.00 62.13 190 THR A O 1
ATOM 460 N N . PHE A 1 191 ? 79.198 92.421 98.292 1.00 53.76 191 PHE A N 1
ATOM 461 C CA . PHE A 1 191 ? 78.533 91.523 99.226 1.00 50.34 191 PHE A CA 1
ATOM 462 C C . PHE A 1 191 ? 78.858 91.967 100.643 1.00 56.14 191 PHE A C 1
ATOM 463 O O . PHE A 1 191 ? 80.032 92.029 101.021 1.00 59.22 191 PHE A O 1
ATOM 471 N N . LYS A 1 192 ? 77.817 92.268 101.420 1.00 57.14 192 LYS A N 1
ATOM 472 C CA . LYS A 1 192 ? 77.966 92.724 102.803 1.00 53.65 192 LYS A CA 1
ATOM 473 C C . LYS A 1 192 ? 78.869 93.952 102.887 1.00 51.00 192 LYS A C 1
ATOM 474 O O . LYS A 1 192 ? 79.764 94.036 103.730 1.00 56.74 192 LYS A O 1
ATOM 480 N N . ASP A 1 193 ? 78.629 94.911 101.993 1.00 57.17 193 ASP A N 1
ATOM 481 C CA . ASP A 1 193 ? 79.351 96.185 101.971 1.00 62.21 193 ASP A CA 1
ATOM 482 C C . ASP A 1 193 ? 80.857 95.975 101.817 1.00 64.92 193 ASP A C 1
ATOM 483 O O . ASP A 1 193 ? 81.668 96.642 102.464 1.00 67.97 193 ASP A O 1
ATOM 488 N N . LEU A 1 194 ? 81.236 95.036 100.954 1.00 59.29 194 LEU A N 1
ATOM 489 C CA . LEU A 1 194 ? 82.631 94.800 100.602 1.00 55.61 194 LEU A CA 1
ATOM 490 C C . LEU A 1 194 ? 82.706 94.583 99.099 1.00 61.00 194 LEU A C 1
ATOM 491 O O . LEU A 1 194 ? 82.104 93.639 98.577 1.00 66.78 194 LEU A O 1
ATOM 496 N N . HIS A 1 195 ? 83.437 95.452 98.408 1.00 63.13 195 HIS A N 1
ATOM 497 C CA . HIS A 1 195 ? 83.505 95.401 96.955 1.00 61.14 195 HIS A CA 1
ATOM 498 C C . HIS A 1 195 ? 84.572 94.410 96.510 1.00 65.15 195 HIS A C 1
ATOM 499 O O . HIS A 1 195 ? 85.737 94.517 96.904 1.00 68.36 195 HIS A O 1
ATOM 506 N N . PHE A 1 196 ? 84.170 93.447 95.685 1.00 57.09 196 PHE A N 1
ATOM 507 C CA . PHE A 1 196 ? 85.056 92.409 95.177 1.00 51.18 196 PHE A CA 1
ATOM 508 C C . PHE A 1 196 ? 85.343 92.651 93.703 1.00 52.05 196 PHE A C 1
ATOM 509 O O . PHE A 1 196 ? 84.421 92.899 92.919 1.00 58.54 196 PHE A O 1
ATOM 517 N N . LYS A 1 197 ? 86.617 92.577 93.332 1.00 51.08 197 LYS A N 1
ATOM 518 C CA . LYS A 1 197 ? 87.050 92.682 91.946 1.00 50.08 197 LYS A CA 1
ATOM 519 C C . LYS A 1 197 ? 87.681 91.359 91.534 1.00 48.04 197 LYS A C 1
ATOM 520 O O . LYS A 1 197 ? 88.719 90.968 92.077 1.00 57.47 197 LYS A O 1
ATOM 526 N N . MET A 1 198 ? 87.053 90.675 90.581 1.00 43.78 198 MET A N 1
ATOM 527 C CA . MET A 1 198 ? 87.444 89.326 90.177 1.00 44.33 198 MET A CA 1
ATOM 528 C C . MET A 1 198 ? 88.031 89.382 88.772 1.00 53.59 198 MET A C 1
ATOM 529 O O . MET A 1 198 ? 87.430 89.967 87.865 1.00 58.76 198 MET A O 1
ATOM 534 N N . PHE A 1 199 ? 89.202 88.768 88.594 1.00 44.23 199 PHE A N 1
ATOM 535 C CA . PHE A 1 199 ? 89.967 88.853 87.349 1.00 29.44 199 PHE A CA 1
ATOM 536 C C . PHE A 1 199 ? 90.035 87.473 86.705 1.00 31.86 199 PHE A C 1
ATOM 537 O O . PHE A 1 199 ? 90.759 86.590 87.162 1.00 45.44 199 PHE A O 1
ATOM 545 N N . ASP A 1 200 ? 89.287 87.295 85.621 1.00 40.32 200 ASP A N 1
ATOM 546 C CA . ASP A 1 200 ? 89.349 86.067 84.834 1.00 45.16 200 ASP A CA 1
ATOM 547 C C . ASP A 1 200 ? 90.399 86.261 83.750 1.00 54.35 200 ASP A C 1
ATOM 548 O O . ASP A 1 200 ? 90.243 87.094 82.855 1.00 58.21 200 ASP A O 1
ATOM 553 N N . VAL A 1 201 ? 91.477 85.484 83.827 1.00 51.20 201 VAL A N 1
ATOM 554 C CA . VAL A 1 201 ? 92.623 85.630 82.940 1.00 46.18 201 VAL A CA 1
ATOM 555 C C . VAL A 1 201 ? 92.763 84.442 81.995 1.00 50.57 201 VAL A C 1
ATOM 556 O O . VAL A 1 201 ? 93.785 84.308 81.312 1.00 56.33 201 VAL A O 1
ATOM 560 N N . GLY A 1 202 ? 91.741 83.594 81.905 1.00 58.88 202 GLY A N 1
ATOM 561 C CA . GLY A 1 202 ? 91.812 82.407 81.076 1.00 59.18 202 GLY A CA 1
ATOM 562 C C . GLY A 1 202 ? 91.840 82.654 79.584 1.00 58.85 202 GLY A C 1
ATOM 563 O O . GLY A 1 202 ? 92.045 81.705 78.822 1.00 58.89 202 GLY A O 1
ATOM 564 N N . ALA A 1 203 ? 91.642 83.894 79.141 1.00 57.68 203 ALA A N 1
ATOM 565 C CA . ALA A 1 203 ? 91.688 84.222 77.724 1.00 58.30 203 ALA A CA 1
ATOM 566 C C . ALA A 1 203 ? 93.104 84.431 77.205 1.00 60.83 203 ALA A C 1
ATOM 567 O O . ALA A 1 203 ? 93.287 84.567 75.991 1.00 62.42 203 ALA A O 1
ATOM 569 N N . GLN A 1 204 ? 94.101 84.459 78.086 1.00 59.04 204 GLN A N 1
ATOM 570 C CA . GLN A 1 204 ? 95.487 84.629 77.671 1.00 58.32 204 GLN A CA 1
ATOM 571 C C . GLN A 1 204 ? 96.054 83.285 77.229 1.00 62.94 204 GLN A C 1
ATOM 572 O O . GLN A 1 204 ? 96.077 82.328 78.010 1.00 65.74 204 GLN A O 1
ATOM 578 N N . ARG A 1 205 ? 96.509 83.213 75.981 1.00 72.16 205 ARG A N 1
ATOM 579 C CA . ARG A 1 205 ? 97.084 81.994 75.428 1.00 71.96 205 ARG A CA 1
ATOM 580 C C . ARG A 1 205 ? 98.606 81.975 75.485 1.00 71.65 205 ARG A C 1
ATOM 581 O O . ARG A 1 205 ? 99.217 81.023 74.990 1.00 71.28 205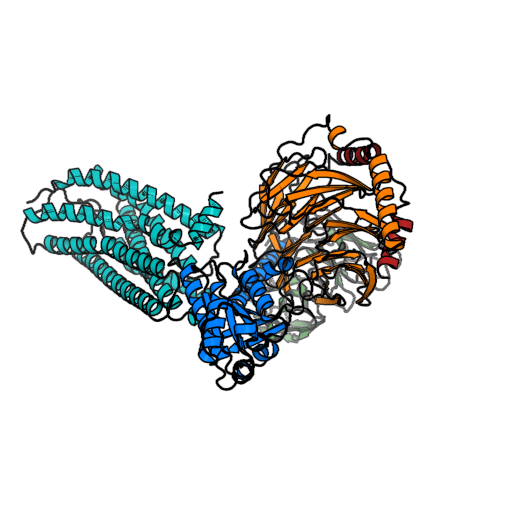 ARG A O 1
ATOM 589 N N . SER A 1 206 ? 99.229 82.993 76.071 1.00 72.65 206 SER A N 1
ATOM 590 C CA . SER A 1 206 ? 100.678 83.093 76.124 1.00 68.53 206 SER A CA 1
ATOM 591 C C . SER A 1 206 ? 101.209 82.352 77.351 1.00 69.58 206 SER A C 1
ATOM 592 O O . SER A 1 206 ? 100.484 81.616 78.025 1.00 69.18 206 SER A O 1
ATOM 595 N N . GLU A 1 207 ? 102.492 82.542 77.649 1.00 73.82 207 GLU A N 1
ATOM 596 C CA . GLU A 1 207 ? 103.102 81.889 78.798 1.00 74.66 207 GLU A CA 1
ATOM 597 C C . GLU A 1 207 ? 102.597 82.517 80.091 1.00 73.62 207 GLU A C 1
ATOM 598 O O . GLU A 1 207 ? 102.526 83.744 80.213 1.00 75.95 207 GLU A O 1
ATOM 604 N N . ARG A 1 208 ? 102.247 81.669 81.059 1.00 63.80 208 ARG A N 1
ATOM 605 C CA . ARG A 1 208 ? 101.726 82.165 82.328 1.00 64.40 208 ARG A CA 1
ATOM 606 C C . ARG A 1 208 ? 102.810 82.832 83.163 1.00 60.64 208 ARG A C 1
ATOM 607 O O . ARG A 1 208 ? 102.516 83.749 83.939 1.00 62.19 208 ARG A O 1
ATOM 615 N N . LYS A 1 209 ? 104.059 82.387 83.022 1.00 62.25 209 LYS A N 1
ATOM 616 C CA . LYS A 1 209 ? 105.132 82.889 83.873 1.00 64.76 209 LYS A CA 1
ATOM 617 C C . LYS A 1 209 ? 105.425 84.361 83.611 1.00 66.15 209 LYS A C 1
ATOM 618 O O . LYS A 1 209 ? 105.802 85.091 84.536 1.00 65.97 209 LYS A O 1
ATOM 624 N N . LYS A 1 210 ? 105.239 84.819 82.372 1.00 64.36 210 LYS A N 1
ATOM 625 C CA . LYS A 1 210 ? 105.659 86.170 82.017 1.00 63.63 210 LYS A CA 1
ATOM 626 C C . LYS A 1 210 ? 104.761 87.225 82.653 1.00 69.25 210 LYS A C 1
ATOM 627 O O . LYS A 1 210 ? 105.230 88.315 83.000 1.00 68.53 210 LYS A O 1
ATOM 633 N N . TRP A 1 211 ? 103.472 86.928 82.814 1.00 63.33 211 TRP A N 1
ATOM 634 C CA . TRP A 1 211 ? 102.529 87.875 83.394 1.00 52.07 211 TRP A CA 1
ATOM 635 C C . TRP A 1 211 ? 101.961 87.415 84.730 1.00 57.37 211 TRP A C 1
ATOM 636 O O . TRP A 1 211 ? 101.052 88.063 85.258 1.00 61.61 211 TRP A O 1
ATOM 647 N N . ILE A 1 212 ? 102.472 86.319 85.297 1.00 61.74 212 ILE A N 1
ATOM 648 C CA . ILE A 1 212 ? 101.957 85.851 86.578 1.00 54.58 212 ILE A CA 1
ATOM 649 C C . ILE A 1 212 ? 102.400 86.742 87.731 1.00 52.02 212 ILE A C 1
ATOM 650 O O . ILE A 1 212 ? 101.743 86.763 88.777 1.00 56.53 212 ILE A O 1
ATOM 655 N N . HIS A 1 213 ? 103.492 87.488 87.571 1.00 49.68 213 HIS A N 1
ATOM 656 C CA . HIS A 1 213 ? 103.951 88.378 88.628 1.00 49.87 213 HIS A CA 1
ATOM 657 C C . HIS A 1 213 ? 103.147 89.666 88.702 1.00 54.94 213 HIS A C 1
ATOM 658 O O . HIS A 1 213 ? 103.264 90.392 89.694 1.00 56.84 213 HIS A O 1
ATOM 665 N N . CYS A 1 214 ? 102.342 89.965 87.682 1.00 57.94 214 CYS A N 1
ATOM 666 C CA . CYS A 1 214 ? 101.473 91.132 87.732 1.00 53.20 214 CYS A CA 1
ATOM 667 C C . CYS A 1 214 ? 100.395 90.999 88.797 1.00 53.55 214 CYS A C 1
ATOM 668 O O . CYS A 1 214 ? 99.827 92.012 89.216 1.00 57.07 214 CYS A O 1
ATOM 671 N N . PHE A 1 215 ? 100.106 89.780 89.242 1.00 49.46 215 PHE A N 1
ATOM 672 C CA . PHE A 1 215 ? 99.008 89.517 90.159 1.00 45.90 215 PHE A CA 1
ATOM 673 C C . PHE A 1 215 ? 99.454 89.272 91.592 1.00 49.83 215 PHE A C 1
ATOM 674 O O . PHE A 1 215 ? 98.615 88.929 92.429 1.00 55.82 215 PHE A O 1
ATOM 682 N N . GLU A 1 216 ? 100.737 89.424 91.902 1.00 52.81 216 GLU A N 1
ATOM 683 C CA . GLU A 1 216 ? 101.160 89.293 93.288 1.00 51.35 216 GLU A CA 1
ATOM 684 C C . GLU A 1 216 ? 100.574 90.434 94.111 1.00 53.63 216 GLU A C 1
ATOM 685 O O . GLU A 1 216 ? 100.501 91.580 93.657 1.00 57.55 216 GLU A O 1
ATOM 691 N N . GLY A 1 217 ? 100.120 90.107 95.315 1.00 49.59 217 GLY A N 1
ATOM 692 C CA . GLY A 1 217 ? 99.396 91.047 96.141 1.00 50.04 217 GLY A CA 1
ATOM 693 C C . GLY A 1 217 ? 97.893 90.873 96.139 1.00 47.24 217 GLY A C 1
ATOM 694 O O . GLY A 1 217 ? 97.199 91.649 96.805 1.00 50.26 217 GLY A O 1
ATOM 695 N N . VAL A 1 218 ? 97.369 89.885 95.413 1.00 39.33 218 VAL A N 1
ATOM 696 C CA . VAL A 1 218 ? 95.940 89.612 95.456 1.00 36.19 218 VAL A CA 1
ATOM 697 C C . VAL A 1 218 ? 95.579 89.014 96.809 1.00 41.72 218 VAL A C 1
ATOM 698 O O . VAL A 1 218 ? 96.386 88.328 97.450 1.00 47.63 218 VAL A O 1
ATOM 702 N N . THR A 1 219 ? 94.352 89.284 97.254 1.00 35.40 219 THR A N 1
ATOM 703 C CA . THR A 1 219 ? 93.897 88.749 98.532 1.00 34.50 219 THR A CA 1
ATOM 704 C C . THR A 1 219 ? 93.801 87.229 98.491 1.00 36.00 219 THR A C 1
ATOM 705 O O . THR A 1 219 ? 94.269 86.540 99.405 1.00 45.66 219 THR A O 1
ATOM 709 N N . ALA A 1 220 ? 93.207 86.685 97.433 1.00 15.77 220 ALA A N 1
ATOM 710 C CA . ALA A 1 220 ? 93.014 85.250 97.314 1.00 22.60 220 ALA A CA 1
ATOM 711 C C . ALA A 1 220 ? 93.040 84.851 95.847 1.00 26.77 220 ALA A C 1
ATOM 712 O O . ALA A 1 220 ? 92.902 85.683 94.947 1.00 39.33 220 ALA A O 1
ATOM 714 N N . ILE A 1 221 ? 93.220 83.554 95.614 1.00 23.20 221 ILE A N 1
ATOM 715 C CA . ILE A 1 221 ? 93.230 82.968 94.278 1.00 22.01 221 ILE A CA 1
ATOM 716 C C . ILE A 1 221 ? 92.139 81.907 94.256 1.00 25.37 221 ILE A C 1
ATOM 717 O O . ILE A 1 221 ? 92.291 80.839 94.858 1.00 43.09 221 ILE A O 1
ATOM 722 N N . ILE A 1 222 ? 91.038 82.192 93.564 1.00 24.44 222 ILE A N 1
ATOM 723 C CA . ILE A 1 222 ? 89.953 81.227 93.458 1.00 22.37 222 ILE A CA 1
ATOM 724 C C . ILE A 1 222 ? 90.302 80.192 92.400 1.00 33.04 222 ILE A C 1
ATOM 725 O O . ILE A 1 222 ? 90.588 80.532 91.244 1.00 51.39 222 ILE A O 1
ATOM 730 N N . PHE A 1 223 ? 90.282 78.922 92.791 1.00 36.51 223 PHE A N 1
ATOM 731 C CA . PHE A 1 223 ? 90.626 77.814 91.913 1.00 37.10 223 PHE A CA 1
ATOM 732 C C . PHE A 1 223 ? 89.423 76.893 91.804 1.00 46.32 223 PHE A C 1
ATOM 733 O O . PHE A 1 223 ? 88.770 76.602 92.811 1.00 57.68 223 PHE A O 1
ATOM 741 N N . CYS A 1 224 ? 89.132 76.437 90.591 1.00 61.58 224 CYS A N 1
ATOM 742 C CA . CYS A 1 224 ? 87.979 75.587 90.326 1.00 62.83 224 CYS A CA 1
ATOM 743 C C . CYS A 1 224 ? 88.429 74.314 89.627 1.00 70.35 224 CYS A C 1
ATOM 744 O O . CYS A 1 224 ? 89.187 74.370 88.654 1.00 74.28 224 CYS A O 1
ATOM 747 N N . VAL A 1 225 ? 87.975 73.180 90.162 1.00 80.38 225 VAL A N 1
ATOM 748 C CA . VAL A 1 225 ? 88.266 71.862 89.531 1.00 80.36 225 VAL A CA 1
ATOM 749 C C . VAL A 1 225 ? 86.943 71.143 89.327 1.00 80.24 225 VAL A C 1
ATOM 750 O O . VAL A 1 225 ? 86.005 71.413 90.085 1.00 82.47 225 VAL A O 1
ATOM 754 N N . ALA A 1 226 ? 86.893 70.216 88.374 1.00 93.41 226 ALA A N 1
ATOM 755 C CA . ALA A 1 226 ? 85.646 69.470 88.079 1.00 95.12 226 ALA A CA 1
ATOM 756 C C . ALA A 1 226 ? 85.731 68.054 88.644 1.00 96.24 226 ALA A C 1
ATOM 757 O O . ALA A 1 226 ? 86.537 67.269 88.134 1.00 94.06 226 ALA A O 1
ATOM 759 N N . LEU A 1 227 ? 84.885 67.722 89.619 1.00 101.35 227 LEU A N 1
ATOM 760 C CA . LEU A 1 227 ? 84.890 66.369 90.238 1.00 100.54 227 LEU A CA 1
ATOM 761 C C . LEU A 1 227 ? 84.400 65.327 89.235 1.00 101.63 227 LEU A C 1
ATOM 762 O O . LEU A 1 227 ? 84.691 64.139 89.446 1.00 103.35 227 LEU A O 1
ATOM 767 N N . SER A 1 228 ? 83.695 65.751 88.188 1.00 109.74 228 SER A N 1
ATOM 768 C CA . SER A 1 228 ? 83.087 64.791 87.237 1.00 110.96 228 SER A CA 1
ATOM 769 C C . SER A 1 228 ? 84.041 64.547 86.081 1.00 109.93 228 SER A C 1
ATOM 770 O O . SER A 1 228 ? 83.616 63.929 85.088 1.00 109.22 228 SER A O 1
ATOM 773 N N . ASP A 1 229 ? 85.277 65.019 86.201 1.00 116.11 229 ASP A N 1
ATOM 774 C CA . ASP A 1 229 ? 86.202 64.913 85.046 1.00 117.54 229 ASP A CA 1
ATOM 775 C C . ASP A 1 229 ? 87.264 63.866 85.394 1.00 117.28 229 ASP A C 1
ATOM 776 O O . ASP A 1 229 ? 88.298 63.813 84.709 1.00 117.40 229 ASP A O 1
ATOM 781 N N . TYR A 1 230 ? 87.014 63.075 86.438 1.00 116.09 230 TYR A N 1
ATOM 782 C CA . TYR A 1 230 ? 87.961 62.002 86.828 1.00 115.65 230 TYR A CA 1
ATOM 783 C C . TYR A 1 230 ? 88.005 60.971 85.709 1.00 117.85 230 TYR A C 1
ATOM 784 O O . TYR A 1 230 ? 89.095 60.459 85.403 1.00 119.42 230 TYR A O 1
ATOM 793 N N . ASP A 1 231 ? 86.838 60.665 85.139 1.00 118.46 231 ASP A N 1
ATOM 794 C CA . ASP A 1 231 ? 86.756 59.647 84.064 1.00 118.08 231 ASP A CA 1
ATOM 795 C C . ASP A 1 231 ? 87.086 60.284 82.714 1.00 115.65 231 ASP A C 1
ATOM 796 O O . ASP A 1 231 ? 87.920 59.719 81.993 1.00 116.50 231 ASP A O 1
ATOM 801 N N . LEU A 1 232 ? 86.481 61.426 82.400 1.00 110.50 232 LEU A N 1
ATOM 802 C CA . LEU A 1 232 ? 86.713 62.036 81.070 1.00 112.57 232 LEU A CA 1
ATOM 803 C C . LEU A 1 232 ? 88.203 62.355 80.958 1.00 113.16 232 LEU A C 1
ATOM 804 O O . LEU A 1 232 ? 88.757 62.895 81.925 1.00 114.03 232 LEU A O 1
ATOM 809 N N . VAL A 1 233 ? 88.816 62.061 79.813 1.00 114.63 233 VAL A N 1
ATOM 810 C CA . VAL A 1 233 ? 90.291 62.220 79.662 1.00 114.98 233 VAL A CA 1
ATOM 811 C C . VAL A 1 233 ? 90.591 63.276 78.601 1.00 112.14 233 VAL A C 1
ATOM 812 O O . VAL A 1 233 ? 89.893 63.263 77.582 1.00 111.08 233 VAL A O 1
ATOM 816 N N . MET A 1 240 ? 95.380 62.214 78.087 1.00 117.78 240 MET A N 1
ATOM 817 C CA . MET A 1 240 ? 95.653 62.922 79.331 1.00 118.95 240 MET A CA 1
ATOM 818 C C . MET A 1 240 ? 94.371 63.166 80.120 1.00 118.16 240 MET A C 1
ATOM 819 O O . MET A 1 240 ? 93.474 63.871 79.660 1.00 118.08 240 MET A O 1
ATOM 824 N N . ASN A 1 241 ? 94.293 62.574 81.309 1.00 112.83 241 ASN A N 1
ATOM 825 C CA . ASN A 1 241 ? 93.135 62.777 82.169 1.00 113.83 241 ASN A CA 1
ATOM 826 C C . ASN A 1 241 ? 93.095 64.219 82.663 1.00 117.33 241 ASN A C 1
ATOM 827 O O . ASN A 1 241 ? 94.129 64.816 82.975 1.00 117.60 241 ASN A O 1
ATOM 832 N N . ARG A 1 242 ? 91.885 64.782 82.726 1.00 113.97 242 ARG A N 1
ATOM 833 C CA . ARG A 1 242 ? 91.731 66.170 83.153 1.00 112.14 242 ARG A CA 1
ATOM 834 C C . ARG A 1 242 ? 92.155 66.359 84.605 1.00 110.51 242 ARG A C 1
ATOM 835 O O . ARG A 1 242 ? 92.745 67.388 84.957 1.00 111.36 242 ARG A O 1
ATOM 843 N N . MET A 1 243 ? 91.842 65.387 85.465 1.00 104.13 243 MET A N 1
ATOM 844 C CA . MET A 1 243 ? 92.122 65.538 86.890 1.00 106.10 243 MET A CA 1
ATOM 845 C C . MET A 1 243 ? 93.616 65.661 87.155 1.00 105.45 243 MET A C 1
ATOM 846 O O . MET A 1 243 ? 94.045 66.476 87.981 1.00 108.03 243 MET A O 1
ATOM 851 N N . HIS A 1 244 ? 94.428 64.859 86.465 1.00 101.52 244 HIS A N 1
ATOM 852 C CA . HIS A 1 244 ? 95.872 64.943 86.651 1.00 103.11 244 HIS A CA 1
ATOM 853 C C . HIS A 1 244 ? 96.408 66.289 86.181 1.00 105.37 244 HIS A C 1
ATOM 854 O O . HIS A 1 244 ? 97.295 66.871 86.815 1.00 106.18 244 HIS A O 1
ATOM 861 N N . ALA A 1 245 ? 95.878 66.803 85.068 1.00 100.82 245 ALA A N 1
ATOM 862 C CA . ALA A 1 245 ? 96.291 68.119 84.593 1.00 99.53 245 ALA A CA 1
ATOM 863 C C . ALA A 1 245 ? 95.933 69.203 85.602 1.00 99.31 245 ALA A C 1
ATOM 864 O O . ALA A 1 245 ? 96.723 70.125 85.848 1.00 98.16 245 ALA A O 1
ATOM 866 N N . SER A 1 246 ? 94.742 69.106 86.197 1.00 93.62 246 SER A N 1
ATOM 867 C CA . SER A 1 246 ? 94.367 70.041 87.251 1.00 92.82 246 SER A CA 1
ATOM 868 C C . SER A 1 246 ? 95.309 69.928 88.441 1.00 90.56 246 SER A C 1
ATOM 869 O O . SER A 1 246 ? 95.649 70.936 89.071 1.00 91.36 246 SER A O 1
ATOM 872 N N . MET A 1 247 ? 95.736 68.707 88.767 1.00 91.75 247 MET A N 1
ATOM 873 C CA . MET A 1 247 ? 96.690 68.524 89.856 1.00 93.09 247 MET A CA 1
ATOM 874 C C . MET A 1 247 ? 98.018 69.208 89.552 1.00 93.82 247 MET A C 1
ATOM 875 O O . MET A 1 247 ? 98.593 69.875 90.421 1.00 96.70 247 MET A O 1
ATOM 880 N N . LYS A 1 248 ? 98.525 69.047 88.327 1.00 90.07 248 LYS A N 1
ATOM 881 C CA . LYS A 1 248 ? 99.774 69.717 87.964 1.00 90.42 248 LYS A CA 1
ATOM 882 C C . LYS A 1 248 ? 99.620 71.230 88.016 1.00 88.35 248 LYS A C 1
ATOM 883 O O . LYS A 1 248 ? 100.525 71.936 88.470 1.00 87.82 248 LYS A O 1
ATOM 889 N N . LEU A 1 249 ? 98.482 71.748 87.550 1.00 81.67 249 LEU A N 1
ATOM 890 C CA . LEU A 1 249 ? 98.261 73.190 87.590 1.00 82.43 249 LEU A CA 1
ATOM 891 C C . LEU A 1 249 ? 98.215 73.701 89.030 1.00 84.84 249 LEU A C 1
ATOM 892 O O . LEU A 1 249 ? 98.812 74.740 89.355 1.00 87.25 249 LEU A O 1
ATOM 897 N N . PHE A 1 250 ? 97.516 72.976 89.907 1.00 75.41 250 PHE A N 1
ATOM 898 C CA . PHE A 1 250 ? 97.443 73.359 91.312 1.00 68.49 250 PHE A CA 1
ATOM 899 C C . PHE A 1 250 ? 98.819 73.328 91.960 1.00 72.42 250 PHE A C 1
ATOM 900 O O . PHE A 1 250 ? 99.166 74.222 92.738 1.00 77.26 250 PHE A O 1
ATOM 908 N N . ASP A 1 251 ? 99.615 72.300 91.657 1.00 80.46 251 ASP A N 1
ATOM 909 C CA . ASP A 1 251 ? 100.970 72.238 92.191 1.00 81.62 251 ASP A CA 1
ATOM 910 C C . ASP A 1 251 ? 101.831 73.374 91.657 1.00 80.55 251 ASP A C 1
ATOM 911 O O . ASP A 1 251 ? 102.685 73.897 92.381 1.00 81.02 251 ASP A O 1
ATOM 916 N N . SER A 1 252 ? 101.626 73.760 90.397 1.00 73.71 252 SER A N 1
ATOM 917 C CA . SER A 1 252 ? 102.402 74.848 89.816 1.00 74.18 252 SER A CA 1
ATOM 918 C C . SER A 1 252 ? 102.099 76.174 90.499 1.00 73.48 252 SER A C 1
ATOM 919 O O . SER A 1 252 ? 103.015 76.958 90.775 1.00 75.18 252 SER A O 1
ATOM 922 N N . ILE A 1 253 ? 100.824 76.448 90.781 1.00 68.16 253 ILE A N 1
ATOM 923 C CA . ILE A 1 253 ? 100.486 77.743 91.370 1.00 67.71 253 ILE A CA 1
ATOM 924 C C . ILE A 1 253 ? 100.589 77.772 92.893 1.00 70.95 253 ILE A C 1
ATOM 925 O O . ILE A 1 253 ? 100.719 78.861 93.470 1.00 69.17 253 ILE A O 1
ATOM 930 N N . CYS A 1 254 ? 100.533 76.619 93.561 1.00 82.90 254 CYS A N 1
ATOM 931 C CA . CYS A 1 254 ? 100.625 76.608 95.017 1.00 83.47 254 CYS A CA 1
ATOM 932 C C . CYS A 1 254 ? 102.060 76.802 95.488 1.00 82.19 254 CYS A C 1
ATOM 933 O O . CYS A 1 254 ? 102.296 77.412 96.536 1.00 82.76 254 CYS A O 1
ATOM 936 N N . ASN A 1 255 ? 103.027 76.295 94.726 1.00 78.59 255 ASN A N 1
ATOM 937 C CA . ASN A 1 255 ? 104.438 76.394 95.066 1.00 78.06 255 ASN A CA 1
ATOM 938 C C . ASN A 1 255 ? 105.143 77.503 94.295 1.00 79.50 255 ASN A C 1
ATOM 939 O O . ASN A 1 255 ? 106.377 77.533 94.252 1.00 80.81 255 ASN A O 1
ATOM 944 N N . ASN A 1 256 ? 104.384 78.408 93.683 1.00 70.54 256 ASN A N 1
ATOM 945 C CA . ASN A 1 256 ? 104.968 79.468 92.878 1.00 66.09 256 ASN A CA 1
ATOM 946 C C . ASN A 1 256 ? 105.761 80.435 93.754 1.00 68.54 256 ASN A C 1
ATOM 947 O O . ASN A 1 256 ? 105.537 80.555 94.961 1.00 72.24 256 ASN A O 1
ATOM 952 N N . LYS A 1 257 ? 106.707 81.128 93.119 1.00 58.78 257 LYS A N 1
ATOM 953 C CA . LYS A 1 257 ? 107.586 82.033 93.852 1.00 55.77 257 LYS A CA 1
ATOM 954 C C . LYS A 1 257 ? 106.820 83.219 94.426 1.00 58.26 257 LYS A C 1
ATOM 955 O O . LYS A 1 257 ? 107.094 83.654 95.550 1.00 58.72 257 LYS A O 1
ATOM 961 N N . TRP A 1 258 ? 105.861 83.757 93.675 1.00 57.71 258 TRP A N 1
ATOM 962 C CA . TRP A 1 258 ? 105.159 84.967 94.082 1.00 57.54 258 TRP A CA 1
ATOM 963 C C . TRP A 1 258 ? 103.992 84.709 95.025 1.00 57.29 258 TRP A C 1
ATOM 964 O O . TRP A 1 258 ? 103.528 85.650 95.678 1.00 56.59 258 TRP A O 1
ATOM 975 N N . PHE A 1 259 ? 103.511 83.474 95.120 1.00 60.21 259 PHE A N 1
ATOM 976 C CA . PHE A 1 259 ? 102.276 83.162 95.831 1.00 61.59 259 PHE A CA 1
ATOM 977 C C . PHE A 1 259 ? 102.535 82.365 97.106 1.00 65.96 259 PHE A C 1
ATOM 978 O O . PHE A 1 259 ? 101.778 81.458 97.455 1.00 66.71 259 PHE A O 1
ATOM 986 N N . THR A 1 260 ? 103.615 82.697 97.816 1.00 73.49 260 THR A N 1
ATOM 987 C CA . THR A 1 260 ? 103.918 82.001 99.062 1.00 71.59 260 THR A CA 1
ATOM 988 C C . THR A 1 260 ? 102.930 82.368 100.162 1.00 68.93 260 THR A C 1
ATOM 989 O O . THR A 1 260 ? 102.516 81.505 100.944 1.00 75.17 260 THR A O 1
ATOM 993 N N . ASP A 1 261 ? 102.540 83.639 100.239 1.00 64.26 261 ASP A N 1
ATOM 994 C CA . ASP A 1 261 ? 101.689 84.133 101.315 1.00 69.46 261 ASP A CA 1
ATOM 995 C C . ASP A 1 261 ? 100.317 84.559 100.804 1.00 73.17 261 ASP A C 1
ATOM 996 O O . ASP A 1 261 ? 99.640 85.375 101.433 1.00 73.83 261 ASP A O 1
ATOM 1001 N N . THR A 1 262 ? 99.893 84.019 99.665 1.00 61.78 262 THR A N 1
ATOM 1002 C CA . THR A 1 262 ? 98.589 84.323 99.085 1.00 54.02 262 THR A CA 1
ATOM 1003 C C . THR A 1 262 ? 97.711 83.085 99.217 1.00 49.16 262 THR A C 1
ATOM 1004 O O . THR A 1 262 ? 98.026 82.031 98.654 1.00 55.40 262 THR A O 1
ATOM 1008 N N . SER A 1 263 ? 96.617 83.214 99.962 1.00 33.02 263 SER A N 1
ATOM 1009 C CA . SER A 1 263 ? 95.729 82.085 100.189 1.00 37.20 263 SER A CA 1
ATOM 1010 C C . SER A 1 263 ? 95.034 81.678 98.897 1.00 41.58 263 SER A C 1
ATOM 1011 O O . SER A 1 263 ? 94.811 82.501 98.006 1.00 50.34 263 SER A O 1
ATOM 1014 N N . ILE A 1 264 ? 94.692 80.397 98.798 1.00 34.30 264 ILE A N 1
ATOM 1015 C CA . ILE A 1 264 ? 94.015 79.846 97.631 1.00 19.51 264 ILE A CA 1
ATOM 1016 C C . ILE A 1 264 ? 92.710 79.205 98.085 1.00 24.52 264 ILE A C 1
ATOM 1017 O O . ILE A 1 264 ? 92.703 78.360 98.987 1.00 40.54 264 ILE A O 1
ATOM 1022 N N . ILE A 1 265 ? 91.607 79.628 97.476 1.00 24.66 265 ILE A N 1
ATOM 1023 C CA . ILE A 1 265 ? 90.295 79.042 97.719 1.00 18.68 265 ILE A CA 1
ATOM 1024 C C . ILE A 1 265 ? 90.020 78.021 96.627 1.00 27.62 265 ILE A C 1
ATOM 1025 O O . ILE A 1 265 ? 90.177 78.315 95.436 1.00 48.07 265 ILE A O 1
ATOM 1030 N N . LEU A 1 266 ? 89.609 76.823 97.023 1.00 33.06 266 LEU A N 1
ATOM 1031 C CA . LEU A 1 266 ? 89.388 75.724 96.093 1.00 33.66 266 LEU A CA 1
ATOM 1032 C C . LEU A 1 266 ? 87.905 75.382 96.068 1.00 37.58 266 LEU A C 1
ATOM 1033 O O . LEU A 1 266 ? 87.312 75.101 97.114 1.00 48.37 266 LEU A O 1
ATOM 1038 N N . PHE A 1 267 ? 87.315 75.406 94.878 1.00 51.18 267 PHE A N 1
ATOM 1039 C CA . PHE A 1 267 ? 85.923 75.036 94.674 1.00 55.49 267 PHE A CA 1
ATOM 1040 C C . PHE A 1 267 ? 85.865 73.690 93.968 1.00 64.74 267 PHE A C 1
ATOM 1041 O O . PHE A 1 267 ? 86.522 73.495 92.940 1.00 65.67 267 PHE A O 1
ATOM 1049 N N . LEU A 1 268 ? 85.084 72.767 94.519 1.00 82.59 268 LEU A N 1
ATOM 1050 C CA . LEU A 1 268 ? 84.869 71.448 93.931 1.00 81.00 268 LEU A CA 1
ATOM 1051 C C . LEU A 1 268 ? 83.438 71.430 93.397 1.00 81.56 268 LEU A C 1
ATOM 1052 O O . LEU A 1 268 ? 82.507 71.012 94.087 1.00 82.85 268 LEU A O 1
ATOM 1057 N N . ASN A 1 269 ? 83.270 71.886 92.159 1.00 84.41 269 ASN A N 1
ATOM 1058 C CA . ASN A 1 269 ? 81.955 72.050 91.563 1.00 84.59 269 ASN A CA 1
ATOM 1059 C C . ASN A 1 269 ? 81.617 70.854 90.675 1.00 85.46 269 ASN A C 1
ATOM 1060 O O . ASN A 1 269 ? 82.391 69.903 90.543 1.00 86.82 269 ASN A O 1
ATOM 1065 N N . LYS A 1 270 ? 80.434 70.916 90.060 1.00 98.71 270 LYS A N 1
ATOM 1066 C CA . LYS A 1 270 ? 79.895 69.821 89.249 1.00 100.26 270 LYS A CA 1
ATOM 1067 C C . LYS A 1 270 ? 79.809 68.527 90.054 1.00 101.94 270 LYS A C 1
ATOM 1068 O O . LYS A 1 270 ? 80.085 67.438 89.548 1.00 101.47 270 LYS A O 1
ATOM 1074 N N . LYS A 1 271 ? 79.421 68.649 91.325 1.00 106.91 271 LYS A N 1
ATOM 1075 C CA . LYS A 1 271 ? 79.326 67.485 92.197 1.00 106.50 271 LYS A CA 1
ATOM 1076 C C . LYS A 1 271 ? 78.018 66.725 92.028 1.00 107.28 271 LYS A C 1
ATOM 1077 O O . LYS A 1 271 ? 77.913 65.592 92.509 1.00 108.51 271 LYS A O 1
ATOM 1083 N N . ASP A 1 272 ? 77.024 67.318 91.364 1.00 112.82 272 ASP A N 1
ATOM 1084 C CA . ASP A 1 272 ? 75.755 66.627 91.161 1.00 113.53 272 ASP A CA 1
ATOM 1085 C C . ASP A 1 272 ? 75.928 65.412 90.257 1.00 112.79 272 ASP A C 1
ATOM 1086 O O . ASP A 1 272 ? 75.406 64.330 90.549 1.00 111.10 272 ASP A O 1
ATOM 1091 N N . LEU A 1 273 ? 76.663 65.572 89.154 1.00 113.49 273 LEU A N 1
ATOM 1092 C CA . LEU A 1 273 ? 76.875 64.456 88.238 1.00 113.81 273 LEU A CA 1
ATOM 1093 C C . LEU A 1 273 ? 77.765 63.385 88.854 1.00 111.94 273 LEU A C 1
ATOM 1094 O O . LEU A 1 273 ? 77.592 62.196 88.561 1.00 113.36 273 LEU A O 1
ATOM 1099 N N . PHE A 1 274 ? 78.716 63.789 89.699 1.00 107.39 274 PHE A N 1
ATOM 1100 C CA . PHE A 1 274 ? 79.619 62.833 90.328 1.00 106.37 274 PHE A CA 1
ATOM 1101 C C . PHE A 1 274 ? 78.867 61.840 91.202 1.00 110.14 274 PHE A C 1
ATOM 1102 O O . PHE A 1 274 ? 79.260 60.671 91.288 1.00 111.77 274 PHE A O 1
ATOM 1110 N N . GLU A 1 275 ? 77.775 62.279 91.836 1.00 116.11 275 GLU A N 1
ATOM 1111 C CA . GLU A 1 275 ? 77.024 61.402 92.729 1.00 115.53 275 GLU A CA 1
ATOM 1112 C C . GLU A 1 275 ? 76.510 60.170 91.995 1.00 116.69 275 GLU A C 1
ATOM 1113 O O . GLU A 1 275 ? 76.578 59.053 92.521 1.00 115.55 275 GLU A O 1
ATOM 1119 N N . GLU A 1 276 ? 75.991 60.351 90.782 1.00 117.60 276 GLU A N 1
ATOM 1120 C CA . GLU A 1 276 ? 75.516 59.222 89.994 1.00 116.04 276 GLU A CA 1
ATOM 1121 C C . GLU A 1 276 ? 76.613 58.566 89.168 1.00 115.37 276 GLU A C 1
ATOM 1122 O O . GLU A 1 276 ? 76.490 57.381 88.837 1.00 115.79 276 GLU A O 1
ATOM 1128 N N . LYS A 1 277 ? 77.677 59.295 88.829 1.00 115.10 277 LYS A N 1
ATOM 1129 C CA . LYS A 1 277 ? 78.743 58.705 88.029 1.00 114.85 277 LYS A CA 1
ATOM 1130 C C . LYS A 1 277 ? 79.647 57.794 88.849 1.00 114.39 277 LYS A C 1
ATOM 1131 O O . LYS A 1 277 ? 80.226 56.851 88.298 1.00 115.14 277 LYS A O 1
ATOM 1137 N N . ILE A 1 278 ? 79.787 58.053 90.151 1.00 116.26 278 ILE A N 1
ATOM 1138 C CA . ILE A 1 278 ? 80.671 57.230 90.971 1.00 118.04 278 ILE A CA 1
ATOM 1139 C C . ILE A 1 278 ? 80.111 55.821 91.130 1.00 119.50 278 ILE A C 1
ATOM 1140 O O . ILE A 1 278 ? 80.873 54.858 91.280 1.00 119.00 278 ILE A O 1
ATOM 1145 N N . LYS A 1 279 ? 78.785 55.670 91.099 1.00 121.07 279 LYS A N 1
ATOM 1146 C CA . LYS A 1 279 ? 78.187 54.347 91.242 1.00 120.22 279 LYS A CA 1
ATOM 1147 C C . LYS A 1 279 ? 78.489 53.472 90.032 1.00 119.21 279 LYS A C 1
ATOM 1148 O O . LYS A 1 279 ? 78.911 52.319 90.176 1.00 119.79 279 LYS A O 1
ATOM 1154 N N . LYS A 1 280 ? 78.276 54.003 88.826 1.00 116.82 280 LYS A N 1
ATOM 1155 C CA . LYS A 1 280 ? 78.551 53.234 87.618 1.00 117.59 280 LYS A CA 1
ATOM 1156 C C . LYS A 1 280 ? 80.045 53.159 87.323 1.00 117.52 280 LYS A C 1
ATOM 1157 O O . LYS A 1 280 ? 80.544 52.109 86.902 1.00 116.61 280 LYS A O 1
ATOM 1163 N N . SER A 1 281 ? 80.771 54.253 87.534 1.00 123.36 281 SER A N 1
ATOM 1164 C CA . SER A 1 281 ? 82.201 54.299 87.249 1.00 123.58 281 SER A CA 1
ATOM 1165 C C . SER A 1 281 ? 82.990 54.337 88.549 1.00 123.83 281 SER A C 1
ATOM 1166 O O . SER A 1 281 ? 82.931 55.344 89.273 1.00 122.76 281 SER A O 1
ATOM 1169 N N . PRO A 1 282 ? 83.730 53.285 88.892 1.00 125.66 282 PRO A N 1
ATOM 1170 C CA . PRO A 1 282 ? 84.507 53.307 90.136 1.00 124.92 282 PRO A CA 1
ATOM 1171 C C . PRO A 1 282 ? 85.674 54.277 90.050 1.00 124.87 282 PRO A C 1
ATOM 1172 O O . PRO A 1 282 ? 86.199 54.566 88.973 1.00 125.39 282 PRO A O 1
ATOM 1176 N N . LEU A 1 283 ? 86.078 54.784 91.218 1.00 122.48 283 LEU A N 1
ATOM 1177 C CA . LEU A 1 283 ? 87.204 55.707 91.285 1.00 123.61 283 LEU A CA 1
ATOM 1178 C C . LEU A 1 283 ? 88.543 55.006 91.094 1.00 123.36 283 LEU A C 1
ATOM 1179 O O . LEU A 1 283 ? 89.552 55.680 90.858 1.00 122.67 283 LEU A O 1
ATOM 1184 N N . THR A 1 284 ? 88.577 53.675 91.189 1.00 128.07 284 THR A N 1
ATOM 1185 C CA . THR A 1 284 ? 89.833 52.946 91.066 1.00 128.91 284 THR A CA 1
ATOM 1186 C C . THR A 1 284 ? 90.430 53.038 89.667 1.00 127.45 284 THR A C 1
ATOM 1187 O O . THR A 1 284 ? 91.629 52.788 89.503 1.00 125.94 284 THR A O 1
ATOM 1191 N N . ILE A 1 285 ? 89.625 53.385 88.659 1.00 127.12 285 ILE A N 1
ATOM 1192 C CA . ILE A 1 285 ? 90.148 53.509 87.302 1.00 128.18 285 ILE A CA 1
ATOM 1193 C C . ILE A 1 285 ? 91.146 54.655 87.211 1.00 128.32 285 ILE A C 1
ATOM 1194 O O . ILE A 1 285 ? 92.051 54.637 86.368 1.00 127.62 285 ILE A O 1
ATOM 1199 N N . CYS A 1 286 ? 91.010 55.663 88.076 1.00 128.77 286 CYS A N 1
ATOM 1200 C CA . CYS A 1 286 ? 91.916 56.801 88.090 1.00 127.70 286 CYS A CA 1
ATOM 1201 C C . CYS A 1 286 ? 92.870 56.809 89.276 1.00 126.58 286 CYS A C 1
ATOM 1202 O O . CYS A 1 286 ? 93.961 57.376 89.163 1.00 126.08 286 CYS A O 1
ATOM 1205 N N . TYR A 1 287 ? 92.498 56.189 90.397 1.00 120.65 287 TYR A N 1
ATOM 1206 C CA . TYR A 1 287 ? 93.314 56.165 91.610 1.00 121.28 287 TYR A CA 1
ATOM 1207 C C . TYR A 1 287 ? 93.494 54.716 92.048 1.00 121.86 287 TYR A C 1
ATOM 1208 O O . TYR A 1 287 ? 92.730 54.211 92.885 1.00 121.19 287 TYR A O 1
ATOM 1217 N N . PRO A 1 288 ? 94.486 54.013 91.497 1.00 122.37 288 PRO A N 1
ATOM 1218 C CA . PRO A 1 288 ? 94.738 52.634 91.945 1.00 121.43 288 PRO A CA 1
ATOM 1219 C C . PRO A 1 288 ? 95.074 52.534 93.421 1.00 121.64 288 PRO A C 1
ATOM 1220 O O . PRO A 1 288 ? 94.760 51.516 94.051 1.00 122.37 288 PRO A O 1
ATOM 1224 N N . GLU A 1 289 ? 95.702 53.557 93.993 1.00 120.35 289 GLU A N 1
ATOM 1225 C CA . GLU A 1 289 ? 96.057 53.560 95.413 1.00 120.69 289 GLU A CA 1
ATOM 1226 C C . GLU A 1 289 ? 94.909 54.078 96.275 1.00 120.02 289 GLU A C 1
ATOM 1227 O O . GLU A 1 289 ? 95.065 55.005 97.067 1.00 118.60 289 GLU A O 1
ATOM 1233 N N . TYR A 1 290 ? 93.735 53.469 96.119 1.00 117.80 290 TYR A N 1
ATOM 1234 C CA . TYR A 1 290 ? 92.546 53.843 96.873 1.00 118.19 290 TYR A CA 1
ATOM 1235 C C . TYR A 1 290 ? 91.940 52.593 97.489 1.00 118.48 290 TYR A C 1
ATOM 1236 O O . TYR A 1 290 ? 91.796 51.571 96.811 1.00 116.94 290 TYR A O 1
ATOM 1245 N N . ALA A 1 291 ? 91.589 52.675 98.770 1.00 121.11 291 ALA A N 1
ATOM 1246 C CA . ALA A 1 291 ? 91.029 51.555 99.521 1.00 120.58 291 ALA A CA 1
ATOM 1247 C C . ALA A 1 291 ? 89.719 51.960 100.182 1.00 121.64 291 ALA A C 1
ATOM 1248 O O . ALA A 1 291 ? 89.480 51.707 101.365 1.00 122.20 291 ALA A O 1
ATOM 1250 N N . GLY A 1 292 ? 88.843 52.605 99.412 1.00 120.32 292 GLY A N 1
ATOM 1251 C CA . GLY A 1 292 ? 87.562 53.058 99.900 1.00 119.77 292 GLY A CA 1
ATOM 1252 C C . GLY A 1 292 ? 86.407 52.481 99.099 1.00 121.00 292 GLY A C 1
ATOM 1253 O O . GLY A 1 292 ? 86.592 51.778 98.103 1.00 119.18 292 GLY A O 1
ATOM 1254 N N . SER A 1 293 ? 85.201 52.800 99.561 1.00 127.60 293 SER A N 1
ATOM 1255 C CA . SER A 1 293 ? 83.982 52.318 98.928 1.00 127.46 293 SER A CA 1
ATOM 1256 C C . SER A 1 293 ? 83.634 53.211 97.738 1.00 126.43 293 SER A C 1
ATOM 1257 O O . SER A 1 293 ? 84.406 54.084 97.334 1.00 125.86 293 SER A O 1
ATOM 1260 N N . ASN A 1 294 ? 82.453 52.997 97.161 1.00 125.58 294 ASN A N 1
ATOM 1261 C CA . ASN A 1 294 ? 81.996 53.751 96.002 1.00 125.83 294 ASN A CA 1
ATOM 1262 C C . ASN A 1 294 ? 81.040 54.878 96.371 1.00 125.23 294 ASN A C 1
ATOM 1263 O O . ASN A 1 294 ? 80.444 55.487 95.477 1.00 123.26 294 ASN A O 1
ATOM 1268 N N . THR A 1 295 ? 80.876 55.167 97.659 1.00 127.64 295 THR A N 1
ATOM 1269 C CA . THR A 1 295 ? 79.987 56.241 98.071 1.00 128.55 295 THR A CA 1
ATOM 1270 C C . THR A 1 295 ? 80.582 57.600 97.706 1.00 129.26 295 THR A C 1
ATOM 1271 O O . THR A 1 295 ? 81.796 57.760 97.549 1.00 128.09 295 THR A O 1
ATOM 1275 N N . TYR A 1 296 ? 79.695 58.586 97.553 1.00 121.09 296 TYR A N 1
ATOM 1276 C CA . TYR A 1 296 ? 80.130 59.922 97.158 1.00 117.66 296 TYR A CA 1
ATOM 1277 C C . TYR A 1 296 ? 80.992 60.571 98.234 1.00 116.92 296 TYR A C 1
ATOM 1278 O O . TYR A 1 296 ? 81.966 61.264 97.919 1.00 118.04 296 TYR A O 1
ATOM 1287 N N . GLU A 1 297 ? 80.641 60.370 99.507 1.00 116.39 297 GLU A N 1
ATOM 1288 C CA . GLU A 1 297 ? 81.357 61.035 100.592 1.00 117.72 297 GLU A CA 1
ATOM 1289 C C . GLU A 1 297 ? 82.828 60.633 100.616 1.00 117.54 297 GLU A C 1
ATOM 1290 O O . GLU A 1 297 ? 83.715 61.490 100.695 1.00 118.65 297 GLU A O 1
ATOM 1296 N N . GLU A 1 298 ? 83.104 59.328 100.549 1.00 115.72 298 GLU A N 1
ATOM 1297 C CA . GLU A 1 298 ? 84.484 58.860 100.629 1.00 116.52 298 GLU A CA 1
ATOM 1298 C C . GLU A 1 298 ? 85.302 59.326 99.432 1.00 115.64 298 GLU A C 1
ATOM 1299 O O . GLU A 1 298 ? 86.450 59.759 99.586 1.00 115.35 298 GLU A O 1
ATOM 1305 N N . ALA A 1 299 ? 84.730 59.245 98.228 1.00 112.85 299 ALA A N 1
ATOM 1306 C CA . ALA A 1 299 ? 85.455 59.676 97.038 1.00 114.76 299 ALA A CA 1
ATOM 1307 C C . ALA A 1 299 ? 85.734 61.173 97.071 1.00 115.22 299 ALA A C 1
ATOM 1308 O O . ALA A 1 299 ? 86.836 61.617 96.723 1.00 114.83 299 ALA A O 1
ATOM 1310 N N . ALA A 1 300 ? 84.744 61.969 97.485 1.00 109.89 300 ALA A N 1
ATOM 1311 C CA . ALA A 1 300 ? 84.946 63.410 97.584 1.00 107.04 300 ALA A CA 1
ATOM 1312 C C . ALA A 1 300 ? 86.004 63.747 98.625 1.00 106.75 300 ALA A C 1
ATOM 1313 O O . ALA A 1 300 ? 86.841 64.631 98.407 1.00 109.99 300 ALA A O 1
ATOM 1315 N N . ALA A 1 301 ? 85.979 63.057 99.768 1.00 100.11 301 ALA A N 1
ATOM 1316 C CA . ALA A 1 301 ? 86.988 63.293 100.792 1.00 99.26 301 ALA A CA 1
ATOM 1317 C C . ALA A 1 301 ? 88.375 62.926 100.286 1.00 99.69 301 ALA A C 1
ATOM 1318 O O . ALA A 1 301 ? 89.351 63.630 100.565 1.00 101.54 301 ALA A O 1
ATOM 1320 N N . TYR A 1 302 ? 88.480 61.825 99.539 1.00 102.39 302 TYR A N 1
ATOM 1321 C CA . TYR A 1 302 ? 89.765 61.431 98.972 1.00 103.11 302 TYR A CA 1
ATOM 1322 C C . TYR A 1 302 ? 90.273 62.482 97.993 1.00 103.78 302 TYR A C 1
ATOM 1323 O O . TYR A 1 302 ? 91.456 62.844 98.009 1.00 104.28 302 TYR A O 1
ATOM 1332 N N . ILE A 1 303 ? 89.385 62.989 97.135 1.00 98.90 303 ILE A N 1
ATOM 1333 C CA . ILE A 1 303 ? 89.780 64.008 96.166 1.00 97.61 303 ILE A CA 1
ATOM 1334 C C . ILE A 1 303 ? 90.250 65.269 96.880 1.00 96.77 303 ILE A C 1
ATOM 1335 O O . ILE A 1 303 ? 91.284 65.854 96.530 1.00 98.05 303 ILE A O 1
ATOM 1340 N N . GLN A 1 304 ? 89.504 65.701 97.901 1.00 92.11 304 GLN A N 1
ATOM 1341 C CA . GLN A 1 304 ? 89.891 66.891 98.651 1.00 91.34 304 GLN A CA 1
ATOM 1342 C C . GLN A 1 304 ? 91.232 66.697 99.347 1.00 93.57 304 GLN A C 1
ATOM 1343 O O . GLN A 1 304 ? 92.087 67.591 99.321 1.00 95.68 304 GLN A O 1
ATOM 1349 N N . CYS A 1 305 ? 91.433 65.538 99.977 1.00 101.93 305 CYS A N 1
ATOM 1350 C CA . CYS A 1 305 ? 92.690 65.282 100.670 1.00 103.51 305 CYS A CA 1
ATOM 1351 C C . CYS A 1 305 ? 93.861 65.280 99.699 1.00 101.54 305 CYS A C 1
ATOM 1352 O O . CYS A 1 305 ? 94.919 65.850 99.991 1.00 100.94 305 CYS A O 1
ATOM 1355 N N . GLN A 1 306 ? 93.690 64.652 98.532 1.00 98.99 306 GLN A N 1
ATOM 1356 C CA . GLN A 1 306 ? 94.762 64.649 97.544 1.00 100.26 306 GLN A CA 1
ATOM 1357 C C . GLN A 1 306 ? 95.053 66.050 97.028 1.00 100.19 306 GLN A C 1
ATOM 1358 O O . GLN A 1 306 ? 96.218 66.393 96.793 1.00 98.67 306 GLN A O 1
ATOM 1364 N N . PHE A 1 307 ? 94.018 66.872 96.839 1.00 97.97 307 PHE A N 1
ATOM 1365 C CA . PHE A 1 307 ? 94.246 68.232 96.362 1.00 97.32 307 PHE A CA 1
ATOM 1366 C C . PHE A 1 307 ? 94.972 69.075 97.405 1.00 97.24 307 PHE A C 1
ATOM 1367 O O . PHE A 1 307 ? 95.858 69.866 97.060 1.00 96.60 307 PHE A O 1
ATOM 1375 N N . GLU A 1 308 ? 94.614 68.926 98.684 1.00 95.12 308 GLU A N 1
ATOM 1376 C CA . GLU A 1 308 ? 95.295 69.697 99.722 1.00 94.23 308 GLU A CA 1
ATOM 1377 C C . GLU A 1 308 ? 96.702 69.178 99.996 1.00 95.76 308 GLU A C 1
ATOM 1378 O O . GLU A 1 308 ? 97.560 69.942 100.450 1.00 95.66 308 GLU A O 1
ATOM 1384 N N . ASP A 1 309 ? 96.960 67.893 99.739 1.00 100.71 309 ASP A N 1
ATOM 1385 C CA . ASP A 1 309 ? 98.280 67.334 100.003 1.00 100.97 309 ASP A CA 1
ATOM 1386 C C . ASP A 1 309 ? 99.363 67.903 99.096 1.00 100.63 309 ASP A C 1
ATOM 1387 O O . ASP A 1 309 ? 100.548 67.768 99.420 1.00 99.80 309 ASP A O 1
ATOM 1392 N N . LEU A 1 310 ? 98.995 68.530 97.978 1.00 95.13 310 LEU A N 1
ATOM 1393 C CA . LEU A 1 310 ? 99.983 69.113 97.080 1.00 91.46 310 LEU A CA 1
ATOM 1394 C C . LEU A 1 310 ? 100.615 70.380 97.641 1.00 91.09 310 LEU A C 1
ATOM 1395 O O . LEU A 1 310 ? 101.611 70.851 97.083 1.00 92.34 310 LEU A O 1
ATOM 1400 N N . ASN A 1 311 ? 100.066 70.936 98.716 1.00 92.63 311 ASN A N 1
ATOM 1401 C CA . ASN A 1 311 ? 100.638 72.127 99.326 1.00 93.93 311 ASN A CA 1
ATOM 1402 C C . ASN A 1 311 ? 101.997 71.815 99.944 1.00 96.27 311 ASN A C 1
ATOM 1403 O O . ASN A 1 311 ? 102.239 70.718 100.454 1.00 98.07 311 ASN A O 1
ATOM 1408 N N . LYS A 1 312 ? 102.889 72.802 99.895 1.00 99.44 312 LYS A N 1
ATOM 1409 C CA . LYS A 1 312 ? 104.228 72.673 100.456 1.00 98.35 312 LYS A CA 1
ATOM 1410 C C . LYS A 1 312 ? 104.474 73.637 101.606 1.00 99.45 312 LYS A C 1
ATOM 1411 O O . LYS A 1 312 ? 104.921 73.213 102.678 1.00 99.98 312 LYS A O 1
ATOM 1417 N N . ARG A 1 313 ? 104.193 74.926 101.415 1.00 100.72 313 ARG A N 1
ATOM 1418 C CA . ARG A 1 313 ? 104.416 75.936 102.449 1.00 99.39 313 ARG A CA 1
ATOM 1419 C C . ARG A 1 313 ? 103.178 76.009 103.337 1.00 101.24 313 ARG A C 1
ATOM 1420 O O . ARG A 1 313 ? 102.306 76.869 103.185 1.00 101.92 313 ARG A O 1
ATOM 1428 N N . LYS A 1 314 ? 103.102 75.082 104.287 1.00 93.99 314 LYS A N 1
ATOM 1429 C CA . LYS A 1 314 ? 101.983 75.041 105.228 1.00 93.72 314 LYS A CA 1
ATOM 1430 C C . LYS A 1 314 ? 102.284 75.839 106.493 1.00 92.58 314 LYS A C 1
ATOM 1431 O O . LYS A 1 314 ? 102.092 75.368 107.613 1.00 91.28 314 LYS A O 1
ATOM 1437 N N . ASP A 1 315 ? 102.759 77.062 106.318 1.00 97.03 315 ASP A N 1
ATOM 1438 C CA . ASP A 1 315 ? 103.023 77.955 107.440 1.00 97.71 315 ASP A CA 1
ATOM 1439 C C . ASP A 1 315 ? 102.366 79.317 107.281 1.00 99.66 315 ASP A C 1
ATOM 1440 O O . ASP A 1 315 ? 101.887 79.880 108.268 1.00 98.44 315 ASP A O 1
ATOM 1445 N N . THR A 1 316 ? 102.325 79.858 106.064 1.00 96.23 316 THR A N 1
ATOM 1446 C CA . THR A 1 316 ? 101.711 81.151 105.806 1.00 95.95 316 THR A CA 1
ATOM 1447 C C . THR A 1 316 ? 100.605 81.085 104.764 1.00 94.19 316 THR A C 1
ATOM 1448 O O . THR A 1 316 ? 100.080 82.134 104.371 1.00 94.58 316 THR A O 1
ATOM 1452 N N . LYS A 1 317 ? 100.236 79.892 104.307 1.00 73.49 317 LYS A N 1
ATOM 1453 C CA . LYS A 1 317 ? 99.235 79.717 103.268 1.00 69.30 317 LYS A CA 1
ATOM 1454 C C . LYS A 1 317 ? 98.235 78.656 103.702 1.00 69.53 317 LYS A C 1
ATOM 1455 O O . LYS A 1 317 ? 98.603 77.671 104.348 1.00 72.55 317 LYS A O 1
ATOM 1461 N N . GLU A 1 318 ? 96.970 78.863 103.347 1.00 58.85 318 GLU A N 1
ATOM 1462 C CA . GLU A 1 318 ? 95.903 77.933 103.676 1.00 58.87 318 GLU A CA 1
ATOM 1463 C C . GLU A 1 318 ? 95.047 77.681 102.444 1.00 56.85 318 GLU A C 1
ATOM 1464 O O . GLU A 1 318 ? 94.933 78.535 101.562 1.00 62.73 318 GLU A O 1
ATOM 1470 N N . ILE A 1 319 ? 94.448 76.495 102.392 1.00 44.24 319 ILE A N 1
ATOM 1471 C CA . ILE A 1 319 ? 93.555 76.097 101.311 1.00 38.81 319 ILE A CA 1
ATOM 1472 C C . ILE A 1 319 ? 92.160 75.938 101.895 1.00 51.05 319 ILE A C 1
ATOM 1473 O O . ILE A 1 319 ? 91.963 75.179 102.852 1.00 61.01 319 ILE A O 1
ATOM 1478 N N . TYR A 1 320 ? 91.194 76.651 101.321 1.00 40.03 320 TYR A N 1
ATOM 1479 C CA . TYR A 1 320 ? 89.813 76.628 101.797 1.00 34.49 320 TYR A CA 1
ATOM 1480 C C . TYR A 1 320 ? 88.982 75.814 100.810 1.00 43.09 320 TYR A C 1
ATOM 1481 O O . TYR A 1 320 ? 88.404 76.337 99.857 1.00 58.28 320 TYR A O 1
ATOM 1490 N N . THR A 1 321 ? 88.924 74.508 101.049 1.00 50.51 321 THR A N 1
ATOM 1491 C CA . THR A 1 321 ? 88.169 73.627 100.170 1.00 54.79 321 THR A CA 1
ATOM 1492 C C . THR A 1 321 ? 86.674 73.766 100.432 1.00 56.93 321 THR A C 1
ATOM 1493 O O . THR A 1 321 ? 86.236 73.880 101.579 1.00 62.47 321 THR A O 1
ATOM 1497 N N . HIS A 1 322 ? 85.888 73.759 99.357 1.00 61.56 322 HIS A N 1
ATOM 1498 C CA . HIS A 1 322 ? 84.444 73.895 99.467 1.00 64.51 322 HIS A CA 1
ATOM 1499 C C . HIS A 1 322 ? 83.793 73.267 98.245 1.00 69.52 322 HIS A C 1
ATOM 1500 O O . HIS A 1 322 ? 84.334 73.343 97.139 1.00 75.50 322 HIS A O 1
ATOM 1507 N N . PHE A 1 323 ? 82.635 72.649 98.455 1.00 81.72 323 PHE A N 1
ATOM 1508 C CA . PHE A 1 323 ? 81.867 72.046 97.377 1.00 81.92 323 PHE A CA 1
ATOM 1509 C C . PHE A 1 323 ? 80.751 72.997 96.967 1.00 83.42 323 PHE A C 1
ATOM 1510 O O . PHE A 1 323 ? 80.006 73.492 97.818 1.00 85.53 323 PHE A O 1
ATOM 1518 N N . THR A 1 324 ? 80.641 73.251 95.665 1.00 88.48 324 THR A N 1
ATOM 1519 C CA . THR A 1 324 ? 79.697 74.247 95.177 1.00 91.24 324 THR A CA 1
ATOM 1520 C C . THR A 1 324 ? 78.263 73.776 95.373 1.00 92.72 324 THR A C 1
ATOM 1521 O O . THR A 1 324 ? 77.837 72.774 94.791 1.00 91.37 324 THR A O 1
ATOM 1525 N N . CYS A 1 325 ? 77.517 74.510 96.194 1.00 108.65 325 CYS A N 1
ATOM 1526 C CA . CYS A 1 325 ? 76.112 74.227 96.473 1.00 109.34 325 CYS A CA 1
ATOM 1527 C C . CYS A 1 325 ? 75.270 75.236 95.698 1.00 109.84 325 CYS A C 1
ATOM 1528 O O . CYS A 1 325 ? 75.193 76.411 96.067 1.00 108.71 325 CYS A O 1
ATOM 1531 N N . SER A 1 326 ? 74.649 74.772 94.612 1.00 112.54 326 SER A N 1
ATOM 1532 C CA . SER A 1 326 ? 73.867 75.665 93.763 1.00 112.32 326 SER A CA 1
ATOM 1533 C C . SER A 1 326 ? 72.626 76.173 94.488 1.00 112.50 326 SER A C 1
ATOM 1534 O O . SER A 1 326 ? 72.285 77.359 94.401 1.00 111.81 326 SER A O 1
ATOM 1537 N N . THR A 1 327 ? 71.933 75.288 95.207 1.00 115.21 327 THR A N 1
ATOM 1538 C CA . THR A 1 327 ? 70.689 75.680 95.862 1.00 115.25 327 THR A CA 1
ATOM 1539 C C . THR A 1 327 ? 70.955 76.537 97.095 1.00 113.59 327 THR A C 1
ATOM 1540 O O . THR A 1 327 ? 70.255 77.527 97.337 1.00 113.11 327 THR A O 1
ATOM 1544 N N . ASP A 1 328 ? 71.965 76.171 97.889 1.00 112.63 328 ASP A N 1
ATOM 1545 C CA . ASP A 1 328 ? 72.197 76.869 99.150 1.00 115.02 328 ASP A CA 1
ATOM 1546 C C . ASP A 1 328 ? 72.827 78.240 98.934 1.00 116.65 328 ASP A C 1
ATOM 1547 O O . ASP A 1 328 ? 72.635 79.141 99.759 1.00 115.80 328 ASP A O 1
ATOM 1552 N N . THR A 1 329 ? 73.571 78.415 97.839 1.00 114.20 329 THR A N 1
ATOM 1553 C CA . THR A 1 329 ? 74.192 79.697 97.488 1.00 112.96 329 THR A CA 1
ATOM 1554 C C . THR A 1 329 ? 75.094 80.215 98.608 1.00 110.65 329 THR A C 1
ATOM 1555 O O . THR A 1 329 ? 74.987 81.367 99.034 1.00 106.97 329 THR A O 1
ATOM 1559 N N . LYS A 1 330 ? 75.987 79.355 99.095 1.00 98.30 330 LYS A N 1
ATOM 1560 C CA . LYS A 1 330 ? 76.950 79.747 100.115 1.00 97.53 330 LYS A CA 1
ATOM 1561 C C . LYS A 1 330 ? 78.329 80.058 99.549 1.00 96.31 330 LYS A C 1
ATOM 1562 O O . LYS A 1 330 ? 79.267 80.251 100.329 1.00 98.57 330 LYS A O 1
ATOM 1568 N N . ASN A 1 331 ? 78.481 80.099 98.224 1.00 75.19 331 ASN A N 1
ATOM 1569 C CA . ASN A 1 331 ? 79.790 80.360 97.635 1.00 70.61 331 ASN A CA 1
ATOM 1570 C C . ASN A 1 331 ? 80.276 81.765 97.971 1.00 71.04 331 ASN A C 1
ATOM 1571 O O . ASN A 1 331 ? 81.439 81.963 98.350 1.00 77.89 331 ASN A O 1
ATOM 1576 N N . VAL A 1 332 ? 79.393 82.756 97.842 1.00 56.33 332 VAL A N 1
ATOM 1577 C CA . VAL A 1 332 ? 79.772 84.129 98.160 1.00 61.89 332 VAL A CA 1
ATOM 1578 C C . VAL A 1 332 ? 80.077 84.264 99.645 1.00 69.35 332 VAL A C 1
ATOM 1579 O O . VAL A 1 332 ? 81.000 84.985 100.040 1.00 69.32 332 VAL A O 1
ATOM 1583 N N . GLN A 1 333 ? 79.311 83.569 100.490 1.00 68.54 333 GLN A N 1
ATOM 1584 C CA . GLN A 1 333 ? 79.577 83.595 101.925 1.00 61.53 333 GLN A CA 1
ATOM 1585 C C . GLN A 1 333 ? 80.941 82.999 102.244 1.00 62.68 333 GLN A C 1
ATOM 1586 O O . GLN A 1 333 ? 81.681 83.529 103.084 1.00 66.37 333 GLN A O 1
ATOM 1592 N N . PHE A 1 334 ? 81.288 81.889 101.591 1.00 54.07 334 PHE A N 1
ATOM 1593 C CA . PHE A 1 334 ? 82.586 81.269 101.822 1.00 55.17 334 PHE A CA 1
ATOM 1594 C C . PHE A 1 334 ? 83.718 82.185 101.378 1.00 60.46 334 PHE A C 1
ATOM 1595 O O . PHE A 1 334 ? 84.735 82.317 102.073 1.00 63.27 334 PHE A O 1
ATOM 1603 N N . VAL A 1 335 ? 83.557 82.828 100.219 1.00 54.01 335 VAL A N 1
ATOM 1604 C CA . VAL A 1 335 ? 84.573 83.765 99.749 1.00 45.70 335 VAL A CA 1
ATOM 1605 C C . VAL A 1 335 ? 84.710 84.927 100.724 1.00 53.82 335 VAL A C 1
ATOM 1606 O O . VAL A 1 335 ? 85.823 85.373 101.029 1.00 63.30 335 VAL A O 1
ATOM 1610 N N . PHE A 1 336 ? 83.583 85.428 101.234 1.00 55.01 336 PHE A N 1
ATOM 1611 C CA . PHE A 1 336 ? 83.617 86.521 102.200 1.00 51.86 336 PHE A CA 1
ATOM 1612 C C . PHE A 1 336 ? 84.358 86.118 103.468 1.00 56.18 336 PHE A C 1
ATOM 1613 O O . PHE A 1 336 ? 85.175 86.886 103.988 1.00 61.73 336 PHE A O 1
ATOM 1621 N N . ASP A 1 337 ? 84.085 84.916 103.980 1.00 56.63 337 ASP A N 1
ATOM 1622 C CA . ASP A 1 337 ? 84.760 84.458 105.191 1.00 56.14 337 ASP A CA 1
ATOM 1623 C C . ASP A 1 337 ? 86.260 84.299 104.966 1.00 53.95 337 ASP A C 1
ATOM 1624 O O . ASP A 1 337 ? 87.071 84.701 105.813 1.00 62.96 337 ASP A O 1
ATOM 1629 N N . ALA A 1 338 ? 86.649 83.719 103.828 1.00 35.40 338 ALA A N 1
ATOM 1630 C CA . ALA A 1 338 ? 88.069 83.563 103.535 1.00 38.71 338 ALA A CA 1
ATOM 1631 C C . ALA A 1 338 ? 88.762 84.915 103.407 1.00 42.75 338 ALA A C 1
ATOM 1632 O O . ALA A 1 338 ? 89.870 85.107 103.926 1.00 54.27 338 ALA A O 1
ATOM 1634 N N . VAL A 1 339 ? 88.123 85.867 102.726 1.00 37.45 339 VAL A N 1
ATOM 1635 C CA . VAL A 1 339 ? 88.714 87.191 102.569 1.00 40.58 339 VAL A CA 1
ATOM 1636 C C . VAL A 1 339 ? 88.825 87.890 103.918 1.00 53.09 339 VAL A C 1
ATOM 1637 O O . VAL A 1 339 ? 89.805 88.593 104.187 1.00 54.89 339 VAL A O 1
ATOM 1641 N N . THR A 1 340 ? 87.830 87.707 104.791 1.00 49.27 340 THR A N 1
ATOM 1642 C CA . THR A 1 340 ? 87.900 88.300 106.123 1.00 39.82 340 THR A CA 1
ATOM 1643 C C . THR A 1 340 ? 89.057 87.719 106.926 1.00 43.26 340 THR A C 1
ATOM 1644 O O . THR A 1 340 ? 89.770 88.453 107.622 1.00 54.33 340 THR A O 1
ATOM 1648 N N . ASP A 1 341 ? 89.263 86.403 106.839 1.00 42.15 341 ASP A N 1
ATOM 1649 C CA . ASP A 1 341 ? 90.401 85.797 107.527 1.00 44.88 341 ASP A CA 1
ATOM 1650 C C . ASP A 1 341 ? 91.722 86.330 106.985 1.00 45.51 341 ASP A C 1
ATOM 1651 O O . ASP A 1 341 ? 92.649 86.620 107.754 1.00 51.24 341 ASP A O 1
ATOM 1656 N N . VAL A 1 342 ? 91.823 86.474 105.661 1.00 41.36 342 VAL A N 1
ATOM 1657 C CA . VAL A 1 342 ? 93.043 87.011 105.063 1.00 35.20 342 VAL A CA 1
ATOM 1658 C C . VAL A 1 342 ? 93.279 88.443 105.526 1.00 42.58 342 VAL A C 1
ATOM 1659 O O . VAL A 1 342 ? 94.413 88.837 105.818 1.00 53.16 342 VAL A O 1
ATOM 1663 N N . ILE A 1 343 ? 92.213 89.241 105.602 1.00 44.45 343 ILE A N 1
ATOM 1664 C CA . ILE A 1 343 ? 92.338 90.627 106.044 1.00 43.25 343 ILE A CA 1
ATOM 1665 C C . ILE A 1 343 ? 92.789 90.691 107.498 1.00 50.98 343 ILE A C 1
ATOM 1666 O O . ILE A 1 343 ? 93.633 91.517 107.863 1.00 56.81 343 ILE A O 1
ATOM 1671 N N . ILE A 1 344 ? 92.230 89.831 108.353 1.00 44.44 344 ILE A N 1
ATOM 1672 C CA . ILE A 1 344 ? 92.636 89.802 109.757 1.00 27.68 344 ILE A CA 1
ATOM 1673 C C . ILE A 1 344 ? 94.111 89.441 109.876 1.00 35.49 344 ILE A C 1
ATOM 1674 O O . ILE A 1 344 ? 94.865 90.067 110.634 1.00 55.19 344 ILE A O 1
ATOM 1679 N N . LYS A 1 345 ? 94.546 88.425 109.127 1.00 45.51 345 LYS A N 1
ATOM 1680 C CA . LYS A 1 345 ? 95.951 88.033 109.177 1.00 46.38 345 LYS A CA 1
ATOM 1681 C C . LYS A 1 345 ? 96.855 89.147 108.666 1.00 44.97 345 LYS A C 1
ATOM 1682 O O . LYS A 1 345 ? 97.921 89.401 109.237 1.00 52.10 345 LYS A O 1
ATOM 1688 N N . ASN A 1 346 ? 96.445 89.828 107.596 1.00 45.32 346 ASN A N 1
ATOM 1689 C CA . ASN A 1 346 ? 97.251 90.914 107.050 1.00 45.84 346 ASN A CA 1
ATOM 1690 C C . ASN A 1 346 ? 97.339 92.077 108.030 1.00 51.92 346 ASN A C 1
ATOM 1691 O O . ASN A 1 346 ? 98.387 92.715 108.162 1.00 60.57 346 ASN A O 1
ATOM 1696 N N . ASN A 1 347 ? 96.239 92.374 108.726 1.00 47.07 347 ASN A N 1
ATOM 1697 C CA . ASN A 1 347 ? 96.255 93.449 109.713 1.00 42.14 347 ASN A CA 1
ATOM 1698 C C . ASN A 1 347 ? 97.141 93.097 110.901 1.00 43.77 347 ASN A C 1
ATOM 1699 O O . ASN A 1 347 ? 97.870 93.952 111.418 1.00 51.52 347 ASN A O 1
ATOM 1704 N N . LEU A 1 348 ? 97.094 91.840 111.348 1.00 42.61 348 LEU A N 1
ATOM 1705 C CA . LEU A 1 348 ? 98.003 91.397 112.401 1.00 36.85 348 LEU A CA 1
ATOM 1706 C C . LEU A 1 348 ? 99.452 91.492 111.944 1.00 42.78 348 LEU A C 1
ATOM 1707 O O . LEU A 1 348 ? 100.337 91.870 112.720 1.00 49.76 348 LEU A O 1
ATOM 1712 N N . LYS A 1 349 ? 99.709 91.142 110.683 1.00 58.87 349 LYS A N 1
ATOM 1713 C CA . LYS A 1 349 ? 101.047 91.258 110.113 1.00 55.95 349 LYS A CA 1
ATOM 1714 C C . LYS A 1 349 ? 101.512 92.709 110.079 1.00 54.77 349 LYS A C 1
ATOM 1715 O O . LYS A 1 349 ? 102.679 93.004 110.362 1.00 56.66 349 LYS A O 1
ATOM 1721 N N . ASP A 1 350 ? 100.610 93.626 109.725 1.00 58.54 350 ASP A N 1
ATOM 1722 C CA . ASP A 1 350 ? 100.979 95.029 109.564 1.00 56.65 350 ASP A CA 1
ATOM 1723 C C . ASP A 1 350 ? 101.188 95.716 110.907 1.00 62.96 350 ASP A C 1
ATOM 1724 O O . ASP A 1 350 ? 102.092 96.547 111.048 1.00 65.59 350 ASP A O 1
ATOM 1729 N N . CYS A 1 351 ? 100.361 95.389 111.904 1.00 67.59 351 CYS A N 1
ATOM 1730 C CA . CYS A 1 351 ? 100.479 96.036 113.208 1.00 63.53 351 CYS A CA 1
ATOM 1731 C C . CYS A 1 351 ? 101.823 95.727 113.857 1.00 63.02 351 CYS A C 1
ATOM 1732 O O . CYS A 1 351 ? 102.414 96.582 114.527 1.00 63.51 351 CYS A O 1
ATOM 1735 N N . GLY A 1 352 ? 102.318 94.509 113.673 1.00 58.21 352 GLY A N 1
ATOM 1736 C CA . GLY A 1 352 ? 103.575 94.104 114.265 1.00 52.46 352 GLY A CA 1
ATOM 1737 C C . GLY A 1 352 ? 103.386 92.949 115.222 1.00 57.34 352 GLY A C 1
ATOM 1738 O O . GLY A 1 352 ? 104.354 92.414 115.771 1.00 60.70 352 GLY A O 1
ATOM 1739 N N . LEU A 1 353 ? 102.132 92.558 115.426 1.00 53.67 353 LEU A N 1
ATOM 1740 C CA . LEU A 1 353 ? 101.786 91.488 116.350 1.00 53.02 353 LEU A CA 1
ATOM 1741 C C . LEU A 1 353 ? 102.061 90.102 115.783 1.00 54.80 353 LEU A C 1
ATOM 1742 O O . LEU A 1 353 ? 101.972 89.119 116.526 1.00 56.26 353 LEU A O 1
ATOM 1747 N N . PHE A 1 354 ? 102.390 89.998 114.501 1.00 73.40 354 PHE A N 1
ATOM 1748 C CA . PHE A 1 354 ? 102.652 88.704 113.883 1.00 78.55 354 PHE A CA 1
ATOM 1749 C C . PHE A 1 354 ? 104.150 88.488 113.693 1.00 81.21 354 PHE A C 1
ATOM 1750 O O . PHE A 1 354 ? 104.632 87.355 113.691 1.00 81.60 354 PHE A O 1
ATOM 1759 N N . VAL B 2 1 ? 107.733 112.123 138.344 1.00 68.34 1 VAL L N 1
ATOM 1760 C CA . VAL B 2 1 ? 107.523 112.002 139.779 1.00 66.34 1 VAL L CA 1
ATOM 1761 C C . VAL B 2 1 ? 108.754 111.396 140.436 1.00 69.72 1 VAL L C 1
ATOM 1762 O O . VAL B 2 1 ? 109.078 111.709 141.582 1.00 73.53 1 VAL L O 1
ATOM 1766 N N . GLY B 2 2 ? 109.444 110.530 139.701 1.00 74.87 2 GLY L N 1
ATOM 1767 C CA . GLY B 2 2 ? 110.617 109.861 140.227 1.00 77.79 2 GLY L CA 1
ATOM 1768 C C . GLY B 2 2 ? 111.906 110.595 139.930 1.00 79.88 2 GLY L C 1
ATOM 1769 O O . GLY B 2 2 ? 112.997 110.070 140.169 1.00 82.27 2 GLY L O 1
ATOM 1770 N N . SER B 2 3 ? 111.795 111.817 139.403 1.00 67.27 3 SER L N 1
ATOM 1771 C CA . SER B 2 3 ? 112.989 112.582 139.067 1.00 66.31 3 SER L CA 1
ATOM 1772 C C . SER B 2 3 ? 113.661 113.156 140.307 1.00 66.00 3 SER L C 1
ATOM 1773 O O . SER B 2 3 ? 114.813 113.598 140.238 1.00 65.62 3 SER L O 1
ATOM 1776 N N . GLU B 2 4 ? 112.967 113.159 141.441 1.00 69.57 4 GLU L N 1
ATOM 1777 C CA . GLU B 2 4 ? 113.534 113.714 142.658 1.00 72.17 4 GLU L CA 1
ATOM 1778 C C . GLU B 2 4 ? 114.667 112.833 143.175 1.00 72.01 4 GLU L C 1
ATOM 1779 O O . GLU B 2 4 ? 114.801 111.662 142.810 1.00 71.37 4 GLU L O 1
ATOM 1785 N N . VAL B 2 5 ? 115.469 113.356 144.091 1.00 81.46 5 VAL L N 1
ATOM 1786 C CA . VAL B 2 5 ? 116.683 112.580 144.474 1.00 84.06 5 VAL L CA 1
ATOM 1787 C C . VAL B 2 5 ? 116.468 111.970 145.844 1.00 85.30 5 VAL L C 1
ATOM 1788 O O . VAL B 2 5 ? 115.636 112.489 146.599 1.00 85.94 5 VAL L O 1
ATOM 1792 N N . SER B 2 6 ? 117.184 110.890 146.129 1.00 87.85 6 SER L N 1
ATOM 1793 C CA . SER B 2 6 ? 116.966 110.186 147.408 1.00 88.05 6 SER L CA 1
ATOM 1794 C C . SER B 2 6 ? 117.519 111.043 148.545 1.00 92.88 6 SER L C 1
ATOM 1795 O O . SER B 2 6 ? 118.532 111.732 148.326 1.00 94.84 6 SER L O 1
ATOM 1798 N N . ASP B 2 7 ? 116.876 111.001 149.711 1.00 102.45 7 ASP L N 1
ATOM 1799 C CA . ASP B 2 7 ? 117.347 111.795 150.872 1.00 101.48 7 ASP L CA 1
ATOM 1800 C C . ASP B 2 7 ? 118.480 111.034 151.552 1.00 102.67 7 ASP L C 1
ATOM 1801 O O . ASP B 2 7 ? 118.274 109.854 151.871 1.00 101.59 7 ASP L O 1
ATOM 1806 N N . LYS B 2 8 ? 119.620 111.698 151.770 1.00 109.68 8 LYS L N 1
ATOM 1807 C CA . LYS B 2 8 ? 120.767 111.049 152.456 1.00 108.29 8 LYS L CA 1
ATOM 1808 C C . LYS B 2 8 ? 120.320 110.675 153.864 1.00 108.38 8 LYS L C 1
ATOM 1809 O O . LYS B 2 8 ? 120.653 109.565 154.305 1.00 109.90 8 LYS L O 1
ATOM 1815 N N . ARG B 2 9 ? 119.594 111.565 154.537 1.00 111.17 9 ARG L N 1
ATOM 1816 C CA . ARG B 2 9 ? 119.043 111.187 155.862 1.00 112.78 9 ARG L CA 1
ATOM 1817 C C . ARG B 2 9 ? 117.571 111.576 155.939 1.00 113.73 9 ARG L C 1
ATOM 1818 O O . ARG B 2 9 ? 117.140 112.413 155.124 1.00 112.82 9 ARG L O 1
ATOM 1826 N N . THR B 2 10 ? 116.840 110.970 156.876 1.00 116.94 10 THR L N 1
ATOM 1827 C CA . THR B 2 10 ? 115.393 111.264 157.048 1.00 116.98 10 THR L CA 1
ATOM 1828 C C . THR B 2 10 ? 115.005 110.920 158.485 1.00 115.13 10 THR L C 1
ATOM 1829 O O . THR B 2 10 ? 115.811 110.277 159.158 1.00 114.12 10 THR L O 1
ATOM 1833 N N . CYS B 2 11 ? 113.832 111.355 158.937 1.00 110.86 11 CYS L N 1
ATOM 1834 C CA . CYS B 2 11 ? 113.431 111.108 160.347 1.00 110.79 11 CYS L CA 1
ATOM 1835 C C . CYS B 2 11 ? 112.244 110.141 160.387 1.00 109.58 11 CYS L C 1
ATOM 1836 O O . CYS B 2 11 ? 111.108 110.645 160.401 1.00 108.33 11 CYS L O 1
ATOM 1839 N N . PRO C 3 20 ? 116.433 109.313 163.889 1.00 117.74 21 PRO R N 1
ATOM 1840 C CA . PRO C 3 20 ? 116.338 109.533 162.445 1.00 118.24 21 PRO R CA 1
ATOM 1841 C C . PRO C 3 20 ? 116.958 108.377 161.649 1.00 119.67 21 PRO R C 1
ATOM 1842 O O . PRO C 3 20 ? 117.369 107.409 162.261 1.00 119.05 21 PRO R O 1
ATOM 1846 N N . CYS C 3 21 ? 117.015 108.507 160.320 1.00 117.31 22 CYS R N 1
ATOM 1847 C CA . CYS C 3 21 ? 117.532 107.401 159.473 1.00 116.29 22 CYS R CA 1
ATOM 1848 C C . CYS C 3 21 ? 118.548 107.927 158.460 1.00 114.44 22 CYS R C 1
ATOM 1849 O O . CYS C 3 21 ? 118.452 109.110 158.078 1.00 111.55 22 CYS R O 1
ATOM 1852 N N . GLU C 3 22 ? 119.485 107.070 158.054 1.00 112.61 23 GLU R N 1
ATOM 1853 C CA . GLU C 3 22 ? 120.492 107.457 157.034 1.00 113.56 23 GLU R CA 1
ATOM 1854 C C . GLU C 3 22 ? 120.333 106.510 155.843 1.00 112.23 23 GLU R C 1
ATOM 1855 O O . GLU C 3 22 ? 120.103 105.306 156.061 1.00 110.33 23 GLU R O 1
ATOM 1861 N N . ASN C 3 23 ? 120.418 107.041 154.629 1.00 106.30 24 ASN R N 1
ATOM 1862 C CA . ASN C 3 23 ? 120.170 106.198 153.439 1.00 104.62 24 ASN R CA 1
ATOM 1863 C C . ASN C 3 23 ? 121.485 105.521 153.078 1.00 105.91 24 ASN R C 1
ATOM 1864 O O . ASN C 3 23 ? 122.179 106.023 152.186 1.00 107.39 24 ASN R O 1
ATOM 1869 N N . GLN C 3 24 ? 121.837 104.459 153.790 1.00 105.44 25 GLN R N 1
ATOM 1870 C CA . GLN C 3 24 ? 123.146 103.817 153.532 1.00 107.25 25 GLN R CA 1
ATOM 1871 C C . GLN C 3 24 ? 123.158 103.470 152.053 1.00 105.07 25 GLN R C 1
ATOM 1872 O O . GLN C 3 24 ? 124.235 103.238 151.488 1.00 105.55 25 GLN R O 1
ATOM 1878 N N . ALA C 3 25 ? 121.985 103.498 151.446 1.00 104.53 26 ALA R N 1
ATOM 1879 C CA . ALA C 3 25 ? 121.883 103.092 150.049 1.00 106.96 26 ALA R CA 1
ATOM 1880 C C . ALA C 3 25 ? 122.393 104.175 149.107 1.00 107.10 26 ALA R C 1
ATOM 1881 O O . ALA C 3 25 ? 122.540 103.931 147.905 1.00 110.45 26 ALA R O 1
ATOM 1883 N N . TRP C 3 26 ? 122.669 105.371 149.636 1.00 104.63 27 TRP R N 1
ATOM 1884 C CA . TRP C 3 26 ? 123.078 106.498 148.803 1.00 105.29 27 TRP R CA 1
ATOM 1885 C C . TRP C 3 26 ? 124.333 106.187 147.995 1.00 105.95 27 TRP R C 1
ATOM 1886 O O . TRP C 3 26 ? 124.397 106.505 146.800 1.00 108.07 27 TRP R O 1
ATOM 1897 N N . VAL C 3 27 ? 125.332 105.566 148.623 1.00 100.58 28 VAL R N 1
ATOM 1898 C CA . VAL C 3 27 ? 126.585 105.267 147.932 1.00 100.97 28 VAL R CA 1
ATOM 1899 C C . VAL C 3 27 ? 126.339 104.298 146.781 1.00 101.13 28 VAL R C 1
ATOM 1900 O O . VAL C 3 27 ? 126.864 104.471 145.675 1.00 103.34 28 VAL R O 1
ATOM 1904 N N . PHE C 3 28 ? 125.537 103.259 147.026 1.00 95.22 29 PHE R N 1
ATOM 1905 C CA . PHE C 3 28 ? 125.219 102.314 145.962 1.00 95.09 29 PHE R CA 1
ATOM 1906 C C . PHE C 3 28 ? 124.269 102.924 144.941 1.00 93.51 29 PHE R C 1
ATOM 1907 O O . PHE C 3 28 ? 124.366 102.619 143.744 1.00 93.27 29 PHE R O 1
ATOM 1915 N N . ALA C 3 29 ? 123.348 103.775 145.396 1.00 95.30 30 ALA R N 1
ATOM 1916 C CA . ALA C 3 29 ? 122.400 104.406 144.485 1.00 96.59 30 ALA R CA 1
ATOM 1917 C C . ALA C 3 29 ? 123.112 105.285 143.472 1.00 95.83 30 ALA R C 1
ATOM 1918 O O . ALA C 3 29 ? 122.748 105.299 142.291 1.00 100.37 30 ALA R O 1
ATOM 1920 N N . THR C 3 30 ? 124.121 106.036 143.916 1.00 91.56 31 THR R N 1
ATOM 1921 C CA . THR C 3 30 ? 124.857 106.893 142.994 1.00 93.83 31 THR R CA 1
ATOM 1922 C C . THR C 3 30 ? 125.458 106.082 141.854 1.00 95.42 31 THR R C 1
ATOM 1923 O O . THR C 3 30 ? 125.280 106.422 140.676 1.00 101.35 31 THR R O 1
ATOM 1927 N N . LEU C 3 31 ? 126.150 104.989 142.183 1.00 92.18 32 LEU R N 1
ATOM 1928 C CA . LEU C 3 31 ? 126.786 104.173 141.154 1.00 96.87 32 LEU R CA 1
ATOM 1929 C C . LEU C 3 31 ? 125.750 103.520 140.248 1.00 96.78 32 LEU R C 1
ATOM 1930 O O . LEU C 3 31 ? 125.890 103.531 139.018 1.00 94.74 32 LEU R O 1
ATOM 1935 N N . ALA C 3 32 ? 124.702 102.939 140.840 1.00 97.05 33 ALA R N 1
ATOM 1936 C CA . ALA C 3 32 ? 123.690 102.261 140.036 1.00 96.11 33 ALA R CA 1
ATOM 1937 C C . ALA C 3 32 ? 123.021 103.227 139.069 1.00 91.95 33 ALA R C 1
ATOM 1938 O O . ALA C 3 32 ? 122.821 102.902 137.893 1.00 94.19 33 ALA R O 1
ATOM 1940 N N . THR C 3 33 ? 122.682 104.427 139.537 1.00 80.32 34 THR R N 1
ATOM 1941 C CA . THR C 3 33 ? 122.113 105.415 138.635 1.00 80.54 34 THR R CA 1
ATOM 1942 C C . THR C 3 33 ? 123.102 105.779 137.539 1.00 81.48 34 THR R C 1
ATOM 1943 O O . THR C 3 33 ? 122.778 105.685 136.351 1.00 85.87 34 THR R O 1
ATOM 1947 N N . THR C 3 34 ? 124.336 106.130 137.908 1.00 89.95 35 THR R N 1
ATOM 1948 C CA . THR C 3 34 ? 125.279 106.612 136.906 1.00 93.45 35 THR R CA 1
ATOM 1949 C C . THR C 3 34 ? 125.679 105.540 135.898 1.00 94.90 35 THR R C 1
ATOM 1950 O O . THR C 3 34 ? 126.228 105.886 134.848 1.00 96.08 35 THR R O 1
ATOM 1954 N N . VAL C 3 35 ? 125.433 104.262 136.174 1.00 91.24 36 VAL R N 1
ATOM 1955 C CA . VAL C 3 35 ? 125.715 103.208 135.194 1.00 91.55 36 VAL R CA 1
ATOM 1956 C C . VAL C 3 35 ? 124.481 102.839 134.367 1.00 91.92 36 VAL R C 1
ATOM 1957 O O . VAL C 3 35 ? 124.522 102.882 133.132 1.00 91.05 36 VAL R O 1
ATOM 1961 N N . LEU C 3 36 ? 123.362 102.480 135.011 1.00 87.33 37 LEU R N 1
ATOM 1962 C CA . LEU C 3 36 ? 122.211 102.050 134.221 1.00 85.00 37 LEU R CA 1
ATOM 1963 C C . LEU C 3 36 ? 121.562 103.206 133.468 1.00 84.15 37 LEU R C 1
ATOM 1964 O O . LEU C 3 36 ? 121.012 102.996 132.382 1.00 89.00 37 LEU R O 1
ATOM 1969 N N . TYR C 3 37 ? 121.603 104.428 134.008 1.00 76.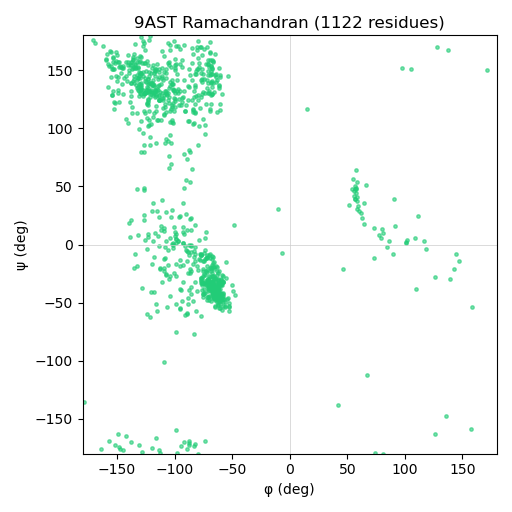56 38 TYR R N 1
ATOM 1970 C CA . TYR C 3 37 ? 121.067 105.565 133.268 1.00 80.32 38 TYR R CA 1
ATOM 1971 C C . TYR C 3 37 ? 121.826 105.773 131.964 1.00 81.91 38 TYR R C 1
ATOM 1972 O O . TYR C 3 37 ? 121.224 105.996 130.909 1.00 84.07 38 TYR R O 1
ATOM 1981 N N . CYS C 3 38 ? 123.159 105.701 132.019 1.00 87.31 39 CYS R N 1
ATOM 1982 C CA . CYS C 3 38 ? 123.959 105.866 130.810 1.00 89.59 39 CYS R CA 1
ATOM 1983 C C . CYS C 3 38 ? 123.701 104.740 129.818 1.00 89.33 39 CYS R C 1
ATOM 1984 O O . CYS C 3 38 ? 123.558 104.982 128.609 1.00 88.55 39 CYS R O 1
ATOM 1987 N N . LEU C 3 39 ? 123.630 103.498 130.309 1.00 83.88 40 LEU R N 1
ATOM 1988 C CA . LEU C 3 39 ? 123.354 102.379 129.413 1.00 84.64 40 LEU R CA 1
ATOM 1989 C C . LEU C 3 39 ? 121.998 102.543 128.734 1.00 81.49 40 LEU R C 1
ATOM 1990 O O . LEU C 3 39 ? 121.870 102.363 127.514 1.00 82.34 40 LEU R O 1
ATOM 1995 N N . VAL C 3 40 ? 120.975 102.906 129.512 1.00 73.32 41 VAL R N 1
ATOM 1996 C CA . VAL C 3 40 ? 119.633 103.081 128.970 1.00 73.97 41 VAL R CA 1
ATOM 1997 C C . VAL C 3 40 ? 119.609 104.226 127.969 1.00 76.74 41 VAL R C 1
ATOM 1998 O O . VAL C 3 40 ? 118.959 104.138 126.923 1.00 80.83 41 VAL R O 1
ATOM 2002 N N . PHE C 3 41 ? 120.318 105.315 128.270 1.00 80.23 42 PHE R N 1
ATOM 2003 C CA . PHE C 3 41 ? 120.352 106.456 127.363 1.00 79.56 42 PHE R CA 1
ATOM 2004 C C . PHE C 3 41 ? 120.950 106.066 126.019 1.00 81.99 42 PHE R C 1
ATOM 2005 O O . PHE C 3 41 ? 120.387 106.377 124.963 1.00 82.26 42 PHE R O 1
ATOM 2013 N N . LEU C 3 42 ? 122.081 105.355 126.040 1.00 88.94 43 LEU R N 1
ATOM 2014 C CA . LEU C 3 42 ? 122.711 104.944 124.787 1.00 89.94 43 LEU R CA 1
ATOM 2015 C C . LEU C 3 42 ? 121.809 104.000 123.996 1.00 88.71 43 LEU R C 1
ATOM 2016 O O . LEU C 3 42 ? 121.610 104.175 122.782 1.00 87.74 43 LEU R O 1
ATOM 2021 N N . LEU C 3 43 ? 121.251 102.988 124.672 1.00 80.31 44 LEU R N 1
ATOM 2022 C CA . LEU C 3 43 ? 120.412 102.018 123.975 1.00 75.42 44 LEU R CA 1
ATOM 2023 C C . LEU C 3 43 ? 119.167 102.675 123.395 1.00 74.31 44 LEU R C 1
ATOM 2024 O O . LEU C 3 43 ? 118.785 102.396 122.251 1.00 78.96 44 LEU R O 1
ATOM 2029 N N . SER C 3 44 ? 118.518 103.550 124.166 1.00 73.26 45 SER R N 1
ATOM 2030 C CA . SER C 3 44 ? 117.327 104.228 123.674 1.00 75.95 45 SER R CA 1
ATOM 2031 C C . SER C 3 44 ? 117.660 105.138 122.503 1.00 75.61 45 SER R C 1
ATOM 2032 O O . SER C 3 44 ? 116.916 105.177 121.516 1.00 80.37 45 SER R O 1
ATOM 2035 N N . LEU C 3 45 ? 118.776 105.869 122.586 1.00 72.24 46 LEU R N 1
ATOM 2036 C CA . LEU C 3 45 ? 119.187 106.714 121.472 1.00 76.15 46 LEU R CA 1
ATOM 2037 C C . LEU C 3 45 ? 119.325 105.900 120.196 1.00 75.04 46 LEU R C 1
ATOM 2038 O O . LEU C 3 45 ? 118.704 106.217 119.173 1.00 74.16 46 LEU R O 1
ATOM 2040 N N . VAL C 3 46 ? 120.107 104.818 120.248 1.00 74.22 47 VAL R N 1
ATOM 2041 C CA . VAL C 3 46 ? 120.358 104.058 119.027 1.00 77.40 47 VAL R CA 1
ATOM 2042 C C . VAL C 3 46 ? 119.071 103.414 118.513 1.00 78.00 47 VAL R C 1
ATOM 2043 O O . VAL C 3 46 ? 118.762 103.492 117.314 1.00 76.72 47 VAL R O 1
ATOM 2047 N N . GLY C 3 47 ? 118.278 102.812 119.405 1.00 72.68 48 GLY R N 1
ATOM 2048 C CA . GLY C 3 47 ? 117.076 102.126 118.962 1.00 66.19 48 GLY R CA 1
ATOM 2049 C C . GLY C 3 47 ? 116.052 103.066 118.359 1.00 64.33 48 GLY R C 1
ATOM 2050 O O . GLY C 3 47 ? 115.504 102.801 117.284 1.00 71.35 48 GLY R O 1
ATOM 2051 N N . ASN C 3 48 ? 115.786 104.186 119.033 1.00 63.52 49 ASN R N 1
ATOM 2052 C CA . ASN C 3 48 ? 114.778 105.109 118.536 1.00 70.51 49 ASN R CA 1
ATOM 2053 C C . ASN C 3 48 ? 115.244 105.824 117.276 1.00 70.86 49 ASN R C 1
ATOM 2054 O O . ASN C 3 48 ? 114.428 106.083 116.385 1.00 72.21 49 ASN R O 1
ATOM 2059 N N . SER C 3 49 ? 116.538 106.140 117.165 1.00 71.77 50 SER R N 1
ATOM 2060 C CA . SER C 3 49 ? 117.031 106.712 115.917 1.00 73.59 50 SER R CA 1
ATOM 2061 C C . SER C 3 49 ? 116.863 105.730 114.765 1.00 76.09 50 SER R C 1
ATOM 2062 O O . SER C 3 49 ? 116.448 106.116 113.664 1.00 75.28 50 SER R O 1
ATOM 2065 N N . LEU C 3 50 ? 117.173 104.451 115.002 1.00 76.25 51 LEU R N 1
ATOM 2066 C CA . LEU C 3 50 ? 117.000 103.443 113.960 1.00 69.95 51 LEU R CA 1
ATOM 2067 C C . LEU C 3 50 ? 115.536 103.325 113.548 1.00 73.48 51 LEU R C 1
ATOM 2068 O O . LEU C 3 50 ? 115.218 103.250 112.354 1.00 74.15 51 LEU R O 1
ATOM 2073 N N . VAL C 3 51 ? 114.628 103.316 114.530 1.00 74.08 52 VAL R N 1
ATOM 2074 C CA . VAL C 3 51 ? 113.202 103.209 114.221 1.00 67.50 52 VAL R CA 1
ATOM 2075 C C . VAL C 3 51 ? 112.734 104.418 113.424 1.00 67.76 52 VAL R C 1
ATOM 2076 O O . VAL C 3 51 ? 111.974 104.285 112.456 1.00 71.82 52 VAL R O 1
ATOM 2080 N N . LEU C 3 52 ? 113.166 105.617 113.823 1.00 75.68 53 LEU R N 1
ATOM 2081 C CA . LEU C 3 52 ? 112.764 106.821 113.106 1.00 78.60 53 LEU R CA 1
ATOM 2082 C C . LEU C 3 52 ? 113.269 106.798 111.670 1.00 82.76 53 LEU R C 1
ATOM 2083 O O . LEU C 3 52 ? 112.534 107.155 110.742 1.00 82.94 53 LEU R O 1
ATOM 2088 N N . TRP C 3 53 ? 114.519 106.376 111.468 1.00 88.02 54 TRP R N 1
ATOM 2089 C CA . TRP C 3 53 ? 115.061 106.288 110.115 1.00 86.11 54 TRP R CA 1
ATOM 2090 C C . TRP C 3 53 ? 114.262 105.306 109.268 1.00 86.44 54 TRP R C 1
ATOM 2091 O O . TRP C 3 53 ? 113.882 105.613 108.129 1.00 83.81 54 TRP R O 1
ATOM 2102 N N . VAL C 3 54 ? 113.982 104.120 109.818 1.00 87.74 55 VAL R N 1
ATOM 2103 C CA . VAL C 3 54 ? 113.247 103.106 109.065 1.00 82.76 55 VAL R CA 1
ATOM 2104 C C . VAL C 3 54 ? 111.856 103.609 108.706 1.00 79.94 55 VAL R C 1
ATOM 2105 O O . VAL C 3 54 ? 111.391 103.437 107.573 1.00 82.31 55 VAL R O 1
ATOM 2109 N N . LEU C 3 55 ? 111.173 104.244 109.659 1.00 84.36 56 LEU R N 1
ATOM 2110 C CA . LEU C 3 55 ? 109.813 104.709 109.409 1.00 87.49 56 LEU R CA 1
ATOM 2111 C C . LEU C 3 55 ? 109.797 105.842 108.390 1.00 87.73 56 LEU R C 1
ATOM 2112 O O . LEU C 3 55 ? 108.926 105.887 107.512 1.00 89.26 56 LEU R O 1
ATOM 2117 N N . VAL C 3 56 ? 110.751 106.769 108.489 1.00 91.58 57 VAL R N 1
ATOM 2118 C CA . VAL C 3 56 ? 110.750 107.929 107.603 1.00 95.61 57 VAL R CA 1
ATOM 2119 C C . VAL C 3 56 ? 111.102 107.522 106.178 1.00 96.11 57 VAL R C 1
ATOM 2120 O O . VAL C 3 56 ? 110.456 107.961 105.217 1.00 92.05 57 VAL R O 1
ATOM 2124 N N . LYS C 3 57 ? 112.122 106.675 106.012 1.00 98.60 58 LYS R N 1
ATOM 2125 C CA . LYS C 3 57 ? 112.601 106.364 104.668 1.00 96.26 58 LYS R CA 1
ATOM 2126 C C . LYS C 3 57 ? 111.566 105.591 103.857 1.00 94.66 58 LYS R C 1
ATOM 2127 O O . LYS C 3 57 ? 111.351 105.888 102.676 1.00 92.67 58 LYS R O 1
ATOM 2133 N N . TYR C 3 58 ? 110.911 104.602 104.466 1.00 95.35 59 TYR R N 1
ATOM 2134 C CA . TYR C 3 58 ? 110.078 103.660 103.727 1.00 95.49 59 TYR R CA 1
ATOM 2135 C C . TYR C 3 58 ? 108.586 103.882 103.940 1.00 95.69 59 TYR R C 1
ATOM 2136 O O . TYR C 3 58 ? 107.840 104.027 102.968 1.00 95.68 59 TYR R O 1
ATOM 2145 N N . GLU C 3 59 ? 108.126 103.907 105.188 1.00 98.77 60 GLU R N 1
ATOM 2146 C CA . GLU C 3 59 ? 106.698 103.935 105.465 1.00 98.30 60 GLU R CA 1
ATOM 2147 C C . GLU C 3 59 ? 106.085 105.272 105.048 1.00 100.15 60 GLU R C 1
ATOM 2148 O O . GLU C 3 59 ? 106.778 106.259 104.786 1.00 101.22 60 GLU R O 1
ATOM 2154 N N . SER C 3 60 ? 104.756 105.288 104.988 1.00 105.58 61 SER R N 1
ATOM 2155 C CA . SER C 3 60 ? 103.987 106.473 104.639 1.00 106.36 61 SER R CA 1
ATOM 2156 C C . SER C 3 60 ? 103.244 106.982 105.867 1.00 106.18 61 SER R C 1
ATOM 2157 O O . SER C 3 60 ? 102.746 106.191 106.675 1.00 105.68 61 SER R O 1
ATOM 2160 N N . LEU C 3 61 ? 103.170 108.302 106.001 1.00 106.23 62 LEU R N 1
ATOM 2161 C CA . LEU C 3 61 ? 102.567 108.936 107.174 1.00 106.93 62 LEU R CA 1
ATOM 2162 C C . LEU C 3 61 ? 101.074 109.185 106.982 1.00 105.73 62 LEU R C 1
ATOM 2163 O O . LEU C 3 61 ? 100.589 110.308 107.114 1.00 106.17 62 LEU R O 1
ATOM 2168 N N . GLU C 3 62 ? 100.326 108.127 106.665 1.00 97.98 63 GLU R N 1
ATOM 2169 C CA . GLU C 3 62 ? 98.883 108.227 106.511 1.00 97.26 63 GLU R CA 1
ATOM 2170 C C . GLU C 3 62 ? 98.121 107.112 107.213 1.00 100.76 63 GLU R C 1
ATOM 2171 O O . GLU C 3 62 ? 96.888 107.175 107.275 1.00 99.42 63 GLU R O 1
ATOM 2173 N N . SER C 3 63 ? 98.807 106.102 107.739 1.00 97.08 64 SER R N 1
ATOM 2174 C CA . SER C 3 63 ? 98.180 105.022 108.485 1.00 92.89 64 SER R CA 1
ATOM 2175 C C . SER C 3 63 ? 98.378 105.259 109.974 1.00 91.89 64 SER R C 1
ATOM 2176 O O . SER C 3 63 ? 99.469 105.641 110.409 1.00 94.81 64 SER R O 1
ATOM 2179 N N . LEU C 3 64 ? 97.319 105.017 110.752 1.00 71.76 65 LEU R N 1
ATOM 2180 C CA . LEU C 3 64 ? 97.336 105.360 112.172 1.00 68.48 65 LEU R CA 1
ATOM 2181 C C . LEU C 3 64 ? 98.469 104.655 112.907 1.00 72.75 65 LEU R C 1
ATOM 2182 O O . LEU C 3 64 ? 99.054 105.216 113.844 1.00 74.75 65 LEU R O 1
ATOM 2187 N N . THR C 3 65 ? 98.795 103.427 112.496 1.00 66.42 66 THR R N 1
ATOM 2188 C CA . THR C 3 65 ? 99.876 102.693 113.146 1.00 63.28 66 THR R CA 1
ATOM 2189 C C . THR C 3 65 ? 101.197 103.440 113.032 1.00 66.32 66 THR R C 1
ATOM 2190 O O . THR C 3 65 ? 101.939 103.561 114.015 1.00 72.53 66 THR R O 1
ATOM 2194 N N . ASN C 3 66 ? 101.504 103.957 111.840 1.00 69.62 67 ASN R N 1
ATOM 2195 C CA . ASN C 3 66 ? 102.759 104.672 111.643 1.00 71.63 67 ASN R CA 1
ATOM 2196 C C . ASN C 3 66 ? 102.814 105.943 112.480 1.00 72.33 67 ASN R C 1
ATOM 2197 O O . ASN C 3 66 ? 103.847 106.244 113.090 1.00 76.86 67 ASN R O 1
ATOM 2202 N N . ILE C 3 67 ? 101.714 106.698 112.527 1.00 63.73 68 ILE R N 1
ATOM 2203 C CA . ILE C 3 67 ? 101.690 107.929 113.315 1.00 67.52 68 ILE R CA 1
ATOM 2204 C C . ILE C 3 67 ? 101.900 107.619 114.792 1.00 70.28 68 ILE R C 1
ATOM 2205 O O . ILE C 3 67 ? 102.698 108.275 115.475 1.00 71.26 68 ILE R O 1
ATOM 2210 N N . PHE C 3 68 ? 101.188 106.612 115.305 1.00 47.16 69 PHE R N 1
ATOM 2211 C CA . PHE C 3 68 ? 101.316 106.271 116.717 1.00 34.21 69 PHE R CA 1
ATOM 2212 C C . PHE C 3 68 ? 102.727 105.802 117.044 1.00 44.18 69 PHE R C 1
ATOM 2213 O O . PHE C 3 68 ? 103.303 106.208 118.062 1.00 61.44 69 PHE R O 1
ATOM 2221 N N . ILE C 3 69 ? 103.309 104.962 116.185 1.00 45.13 70 ILE R N 1
ATOM 2222 C CA . ILE C 3 69 ? 104.660 104.463 116.428 1.00 44.09 70 ILE R CA 1
ATOM 2223 C C . ILE C 3 69 ? 105.664 105.608 116.419 1.00 56.11 70 ILE R C 1
ATOM 2224 O O . ILE C 3 69 ? 106.520 105.714 117.307 1.00 64.50 70 ILE R O 1
ATOM 2229 N N . LEU C 3 70 ? 105.571 106.486 115.417 1.00 63.43 71 LEU R N 1
ATOM 2230 C CA . LEU C 3 70 ? 106.501 107.606 115.321 1.00 64.01 71 LEU R CA 1
ATOM 2231 C C . LEU C 3 70 ? 106.391 108.520 116.534 1.00 69.96 71 LEU R C 1
ATOM 2232 O O . LEU C 3 70 ? 107.408 108.958 117.085 1.00 72.89 71 LEU R O 1
ATOM 2237 N N . ASN C 3 71 ? 105.165 108.809 116.974 1.00 65.81 72 ASN R N 1
ATOM 2238 C CA . ASN C 3 71 ? 104.996 109.733 118.088 1.00 59.54 72 ASN R CA 1
ATOM 2239 C C . ASN C 3 71 ? 105.469 109.115 119.399 1.00 61.54 72 ASN R C 1
ATOM 2240 O O . ASN C 3 71 ? 106.100 109.795 120.220 1.00 67.56 72 ASN R O 1
ATOM 2245 N N . LEU C 3 72 ? 105.193 107.825 119.609 1.00 50.21 73 LEU R N 1
ATOM 2246 C CA . LEU C 3 72 ? 105.696 107.152 120.802 1.00 48.30 73 LEU R CA 1
ATOM 2247 C C . LEU C 3 72 ? 107.219 107.117 120.809 1.00 52.83 73 LEU R C 1
ATOM 2248 O O . LEU C 3 72 ? 107.850 107.330 121.853 1.00 61.18 73 LEU R O 1
ATOM 2253 N N . CYS C 3 73 ? 107.828 106.858 119.650 1.00 56.96 74 CYS R N 1
ATOM 2254 C CA . CYS C 3 73 ? 109.284 106.839 119.570 1.00 57.02 74 CYS R CA 1
ATOM 2255 C C . CYS C 3 73 ? 109.872 108.219 119.836 1.00 60.23 74 CYS R C 1
ATOM 2256 O O . CYS C 3 73 ? 110.909 108.338 120.496 1.00 64.69 74 CYS R O 1
ATOM 2259 N N . LEU C 3 74 ? 109.227 109.272 119.330 1.00 65.42 75 LEU R N 1
ATOM 2260 C CA . LEU C 3 74 ? 109.698 110.626 119.604 1.00 69.38 75 LEU R CA 1
ATOM 2261 C C . LEU C 3 74 ? 109.607 110.953 121.091 1.00 68.40 75 LEU R C 1
ATOM 2262 O O . LEU C 3 74 ? 110.520 111.567 121.659 1.00 65.25 75 LEU R O 1
ATOM 2267 N N . SER C 3 75 ? 108.508 110.554 121.738 1.00 61.74 76 SER R N 1
ATOM 2268 C CA . SER C 3 75 ? 108.379 110.777 123.176 1.00 55.98 76 SER R CA 1
ATOM 2269 C C . SER C 3 75 ? 109.467 110.041 123.948 1.00 53.30 76 SER R C 1
ATOM 2270 O O . SER C 3 75 ? 110.079 110.604 124.867 1.00 61.93 76 SER R O 1
ATOM 2273 N N . ASP C 3 76 ? 109.726 108.784 123.585 1.00 54.17 77 ASP R N 1
ATOM 2274 C CA . ASP C 3 76 ? 110.783 108.028 124.246 1.00 57.64 77 ASP R CA 1
ATOM 2275 C C . ASP C 3 76 ? 112.147 108.669 124.018 1.00 63.74 77 ASP R C 1
ATOM 2276 O O . ASP C 3 76 ? 112.989 108.692 124.923 1.00 70.92 77 ASP R O 1
ATOM 2281 N N . LEU C 3 77 ? 112.386 109.186 122.811 1.00 64.89 78 LEU R N 1
ATOM 2282 C CA . LEU C 3 77 ? 113.660 109.837 122.520 1.00 62.63 78 LEU R CA 1
ATOM 2283 C C . LEU C 3 77 ? 113.842 111.096 123.356 1.00 64.16 78 LEU R C 1
ATOM 2284 O O . LEU C 3 77 ? 114.939 111.360 123.860 1.00 65.02 78 LEU R O 1
ATOM 2289 N N . VAL C 3 78 ? 112.779 111.888 123.510 1.00 63.31 79 VAL R N 1
ATOM 2290 C CA . VAL C 3 78 ? 112.863 113.084 124.348 1.00 59.24 79 VAL R CA 1
ATOM 2291 C C . VAL C 3 78 ? 113.126 112.699 125.799 1.00 53.61 79 VAL R C 1
ATOM 2292 O O . VAL C 3 78 ? 113.937 113.330 126.493 1.00 57.16 79 VAL R O 1
ATOM 2296 N N . PHE C 3 79 ? 112.451 111.651 126.277 1.00 42.22 80 PHE R N 1
ATOM 2297 C CA . PHE C 3 79 ? 112.682 111.166 127.634 1.00 36.19 80 PHE R CA 1
ATOM 2298 C C . PHE C 3 79 ? 114.136 110.754 127.830 1.00 44.45 80 PHE R C 1
ATOM 2299 O O . PHE C 3 79 ? 114.772 111.122 128.824 1.00 55.78 80 PHE R O 1
ATOM 2307 N N . ALA C 3 80 ? 114.684 109.996 126.879 1.00 60.03 81 ALA R N 1
ATOM 2308 C CA . ALA C 3 80 ? 116.070 109.554 126.988 1.00 60.76 81 ALA R CA 1
ATOM 2309 C C . ALA C 3 80 ? 117.036 110.730 126.928 1.00 64.68 81 ALA R C 1
ATOM 2310 O O . ALA C 3 80 ? 118.044 110.747 127.643 1.00 67.28 81 ALA R O 1
ATOM 2312 N N . CYS C 3 81 ? 116.754 111.714 126.072 1.00 68.34 82 CYS R N 1
ATOM 2313 C CA . CYS C 3 81 ? 117.619 112.885 125.976 1.00 70.60 82 CYS R CA 1
ATOM 2314 C C . CYS C 3 81 ? 117.630 113.668 127.282 1.00 76.95 82 CYS R C 1
ATOM 2315 O O . CYS C 3 81 ? 118.673 114.188 127.695 1.00 78.17 82 CYS R O 1
ATOM 2318 N N . LEU C 3 82 ? 116.474 113.774 127.941 1.00 67.68 83 LEU R N 1
ATOM 2319 C CA . LEU C 3 82 ? 116.418 114.455 129.230 1.00 52.27 83 LEU R CA 1
ATOM 2320 C C . LEU C 3 82 ? 116.991 113.611 130.363 1.00 54.54 83 LEU R C 1
ATOM 2321 O O . LEU C 3 82 ? 117.368 114.165 131.401 1.00 60.64 83 LEU R O 1
ATOM 2326 N N . LEU C 3 83 ? 117.066 112.292 130.182 1.00 61.88 84 LEU R N 1
ATOM 2327 C CA . LEU C 3 83 ? 117.485 111.401 131.265 1.00 61.87 84 LEU R CA 1
ATOM 2328 C C . LEU C 3 83 ? 118.828 111.755 131.897 1.00 53.30 84 LEU R C 1
ATOM 2329 O O . LEU C 3 83 ? 118.908 111.772 133.137 1.00 67.31 84 LEU R O 1
ATOM 2334 N N . PRO C 3 84 ? 119.904 112.028 131.149 1.00 44.58 85 PRO R N 1
ATOM 2335 C CA . PRO C 3 84 ? 121.213 112.202 131.804 1.00 63.75 85 PRO R CA 1
ATOM 2336 C C . PRO C 3 84 ? 121.284 113.379 132.761 1.00 72.37 85 PRO R C 1
ATOM 2337 O O . PRO C 3 84 ? 122.182 113.406 133.612 1.00 61.33 85 PRO R O 1
ATOM 2341 N N . VAL C 3 85 ? 120.375 114.350 132.654 1.00 75.18 86 VAL R N 1
ATOM 2342 C CA . VAL C 3 85 ? 120.422 115.510 133.539 1.00 66.33 86 VAL R CA 1
ATOM 2343 C C . VAL C 3 85 ? 120.230 115.088 134.990 1.00 64.74 86 VAL R C 1
ATOM 2344 O O . VAL C 3 85 ? 120.935 115.564 135.887 1.00 70.43 86 VAL R O 1
ATOM 2348 N N . TRP C 3 86 ? 119.283 114.185 135.246 1.00 62.76 87 TRP R N 1
ATOM 2349 C CA . TRP C 3 86 ? 118.993 113.756 136.609 1.00 62.07 87 TRP R CA 1
ATOM 2350 C C . TRP C 3 86 ? 120.099 112.903 137.214 1.00 64.75 87 TRP R C 1
ATOM 2351 O O . TRP C 3 86 ? 120.033 112.598 138.409 1.00 66.24 87 TRP R O 1
ATOM 2362 N N . ILE C 3 87 ? 121.096 112.493 136.428 1.00 71.59 88 ILE R N 1
ATOM 2363 C CA . ILE C 3 87 ? 122.274 111.860 137.010 1.00 79.62 88 ILE R CA 1
ATOM 2364 C C . ILE C 3 87 ? 123.102 112.847 137.825 1.00 85.96 88 ILE R C 1
ATOM 2365 O O . ILE C 3 87 ? 123.663 112.469 138.861 1.00 85.63 88 ILE R O 1
ATOM 2370 N N . SER C 3 88 ? 123.191 114.101 137.381 1.00 93.22 89 SER R N 1
ATOM 2371 C CA . SER C 3 88 ? 124.043 115.075 138.060 1.00 89.28 89 SER R CA 1
ATOM 2372 C C . SER C 3 88 ? 123.670 115.339 139.518 1.00 87.20 89 SER R C 1
ATOM 2373 O O . SER C 3 88 ? 124.595 115.443 140.342 1.00 91.13 89 SER R O 1
ATOM 2376 N N . PRO C 3 89 ? 122.393 115.476 139.910 1.00 82.75 90 PRO R N 1
ATOM 2377 C CA . PRO C 3 89 ? 122.115 115.773 141.328 1.00 87.72 90 PRO R CA 1
ATOM 2378 C C . PRO C 3 89 ? 122.652 114.728 142.290 1.00 84.93 90 PRO R C 1
ATOM 2379 O O . PRO C 3 89 ? 122.933 115.049 143.451 1.00 85.42 90 PRO R O 1
ATOM 2383 N N . TYR C 3 90 ? 122.800 113.483 141.840 1.00 86.52 91 TYR R N 1
ATOM 2384 C CA . TYR C 3 90 ? 123.325 112.439 142.713 1.00 89.88 91 TYR R CA 1
ATOM 2385 C C . TYR C 3 90 ? 124.778 112.705 143.086 1.00 92.80 91 TYR R C 1
ATOM 2386 O O . TYR C 3 90 ? 125.235 112.309 144.164 1.00 96.26 91 TYR R O 1
ATOM 2395 N N . HIS C 3 91 ? 125.524 113.376 142.206 1.00 97.33 92 HIS R N 1
ATOM 2396 C CA . HIS C 3 91 ? 126.944 113.589 142.466 1.00 98.35 92 HIS R CA 1
ATOM 2397 C C . HIS C 3 91 ? 127.200 114.946 143.111 1.00 97.58 92 HIS R C 1
ATOM 2398 O O . HIS C 3 91 ? 127.812 115.026 144.183 1.00 98.85 92 HIS R O 1
ATOM 2405 N N . TRP C 3 92 ? 126.740 116.031 142.477 1.00 99.71 93 TRP R N 1
ATOM 2406 C CA . TRP C 3 92 ? 127.046 117.359 142.997 1.00 101.05 93 TRP R CA 1
ATOM 2407 C C . TRP C 3 92 ? 125.804 118.220 143.215 1.00 101.12 93 TRP R C 1
ATOM 2408 O O . TRP C 3 92 ? 125.921 119.450 143.272 1.00 101.66 93 TRP R O 1
ATOM 2419 N N . GLY C 3 93 ? 124.625 117.618 143.339 1.00 91.55 94 GLY R N 1
ATOM 2420 C CA . GLY C 3 93 ? 123.419 118.383 143.575 1.00 88.77 94 GLY R CA 1
ATOM 2421 C C . GLY C 3 93 ? 122.946 119.115 142.334 1.00 91.36 94 GLY R C 1
ATOM 2422 O O . GLY C 3 93 ? 123.540 119.049 141.258 1.00 95.75 94 GLY R O 1
ATOM 2423 N N . TRP C 3 94 ? 121.842 119.838 142.501 1.00 87.85 95 TRP R N 1
ATOM 2424 C CA . TRP C 3 94 ? 121.200 120.567 141.414 1.00 89.42 95 TRP R CA 1
ATOM 2425 C C . TRP C 3 94 ? 121.575 122.038 141.512 1.00 89.16 95 TRP R C 1
ATOM 2426 O O . TRP C 3 94 ? 121.319 122.680 142.536 1.00 90.52 95 TRP R O 1
ATOM 2437 N N . VAL C 3 95 ? 122.180 122.566 140.449 1.00 88.24 96 VAL R N 1
ATOM 2438 C CA . VAL C 3 95 ? 122.628 123.954 140.425 1.00 91.08 96 VAL R CA 1
ATOM 2439 C C . VAL C 3 95 ? 122.175 124.623 139.135 1.00 90.10 96 VAL R C 1
ATOM 2440 O O . VAL C 3 95 ? 122.582 125.751 138.835 1.00 95.65 96 VAL R O 1
ATOM 2444 N N . LEU C 3 96 ? 121.338 123.934 138.362 1.00 86.51 97 LEU R N 1
ATOM 2445 C CA . LEU C 3 96 ? 120.912 124.437 137.060 1.00 91.60 97 LEU R CA 1
ATOM 2446 C C . LEU C 3 96 ? 120.117 125.732 137.179 1.00 92.33 97 LEU R C 1
ATOM 2447 O O . LEU C 3 96 ? 120.344 126.674 136.413 1.00 93.23 97 LEU R O 1
ATOM 2452 N N . GLY C 3 97 ? 119.187 125.794 138.128 1.00 88.90 98 GLY R N 1
ATOM 2453 C CA . GLY C 3 97 ? 118.376 126.985 138.290 1.00 89.77 98 GLY R CA 1
ATOM 2454 C C . GLY C 3 97 ? 116.909 126.705 138.538 1.00 90.70 98 GLY R C 1
ATOM 2455 O O . GLY C 3 97 ? 116.445 125.576 138.358 1.00 94.18 98 GLY R O 1
ATOM 2456 N N . ASP C 3 98 ? 116.168 127.733 138.957 1.00 98.49 99 ASP R N 1
ATOM 2457 C CA . ASP C 3 98 ? 114.763 127.550 139.307 1.00 100.03 99 ASP R CA 1
ATOM 2458 C C . ASP C 3 98 ? 113.902 127.309 138.070 1.00 103.69 99 ASP R C 1
ATOM 2459 O O . ASP C 3 98 ? 113.083 126.383 138.044 1.00 105.72 99 ASP R O 1
ATOM 2464 N N . PHE C 3 99 ? 114.070 128.135 137.034 1.00 103.69 100 PHE R N 1
ATOM 2465 C CA . PHE C 3 99 ? 113.210 128.028 135.858 1.00 103.11 100 PHE R CA 1
ATOM 2466 C C . PHE C 3 99 ? 113.566 126.810 135.016 1.00 104.97 100 PHE R C 1
ATOM 2467 O O . PHE C 3 99 ? 112.676 126.107 134.517 1.00 103.97 100 PHE R O 1
ATOM 2475 N N . LEU C 3 100 ? 114.864 126.548 134.841 1.00 98.79 101 LEU R N 1
ATOM 2476 C CA . LEU C 3 100 ? 115.283 125.368 134.095 1.00 95.19 101 LEU R CA 1
ATOM 2477 C C . LEU C 3 100 ? 114.808 124.091 134.770 1.00 93.85 101 LEU R C 1
ATOM 2478 O O . LEU C 3 100 ? 114.453 123.124 134.085 1.00 97.81 101 LEU R O 1
ATOM 2483 N N . CYS C 3 101 ? 114.789 124.069 136.104 1.00 87.20 102 CYS R N 1
ATOM 2484 C CA . CYS C 3 101 ? 114.267 122.906 136.812 1.00 90.72 102 CYS R CA 1
ATOM 2485 C C . CYS C 3 101 ? 112.803 122.670 136.474 1.00 92.47 102 CYS R C 1
ATOM 2486 O O . CYS C 3 101 ? 112.397 121.533 136.204 1.00 99.25 102 CYS R O 1
ATOM 2489 N N . LYS C 3 102 ? 111.995 123.734 136.474 1.00 87.30 103 LYS R N 1
ATOM 2490 C CA . LYS C 3 102 ? 110.585 123.588 136.127 1.00 90.28 103 LYS R CA 1
ATOM 2491 C C . LYS C 3 102 ? 110.415 123.112 134.690 1.00 88.74 103 LYS R C 1
ATOM 2492 O O . LYS C 3 102 ? 109.603 122.220 134.418 1.00 89.44 103 LYS R O 1
ATOM 2498 N N . LEU C 3 103 ? 111.183 123.683 133.759 1.00 84.76 104 LEU R N 1
ATOM 2499 C CA . LEU C 3 103 ? 111.061 123.277 132.361 1.00 86.14 104 LEU R CA 1
ATOM 2500 C C . LEU C 3 103 ? 111.426 121.807 132.171 1.00 88.26 104 LEU R C 1
ATOM 2501 O O . LEU C 3 103 ? 110.704 121.060 131.495 1.00 87.88 104 LEU R O 1
ATOM 2506 N N . LEU C 3 104 ? 112.538 121.371 132.767 1.00 85.07 105 LEU R N 1
ATOM 2507 C CA . LEU C 3 104 ? 112.967 119.985 132.616 1.00 82.81 105 LEU R CA 1
ATOM 2508 C C . LEU C 3 104 ? 111.992 119.025 133.287 1.00 80.81 105 LEU R C 1
ATOM 2509 O O . LEU C 3 104 ? 111.667 117.968 132.731 1.00 84.56 105 LEU R O 1
ATOM 2514 N N . ASN C 3 105 ? 111.511 119.374 134.481 1.00 65.36 106 ASN R N 1
ATOM 2515 C CA . ASN C 3 105 ? 110.555 118.517 135.163 1.00 60.36 106 ASN R CA 1
ATOM 2516 C C . ASN C 3 105 ? 109.211 118.481 134.455 1.00 64.94 106 ASN R C 1
ATOM 2517 O O . ASN C 3 105 ? 108.463 117.513 134.631 1.00 74.09 106 ASN R O 1
ATOM 2522 N N . MET C 3 106 ? 108.887 119.502 133.662 1.00 66.21 107 MET R N 1
ATOM 2523 C CA . MET C 3 106 ? 107.698 119.465 132.821 1.00 73.91 107 MET R CA 1
ATOM 2524 C C . MET C 3 106 ? 107.898 118.561 131.612 1.00 76.83 107 MET R C 1
ATOM 2525 O O . MET C 3 106 ? 106.998 117.794 131.248 1.00 78.20 107 MET R O 1
ATOM 2530 N N . ILE C 3 107 ? 109.072 118.646 130.982 1.00 65.58 108 ILE R N 1
ATOM 2531 C CA . ILE C 3 107 ? 109.369 117.785 129.839 1.00 60.70 108 ILE R CA 1
ATOM 2532 C C . ILE C 3 107 ? 109.345 116.321 130.258 1.00 59.52 108 ILE R C 1
ATOM 2533 O O . ILE C 3 107 ? 108.861 115.451 129.519 1.00 68.14 108 ILE R O 1
ATOM 2538 N N . PHE C 3 108 ? 109.868 116.029 131.450 1.00 43.73 109 PHE R N 1
ATOM 2539 C CA . PHE C 3 108 ? 109.872 114.666 131.973 1.00 46.01 109 PHE R CA 1
ATOM 2540 C C . PHE C 3 108 ? 108.461 114.086 132.027 1.00 50.23 109 PHE R C 1
ATOM 2541 O O . PHE C 3 108 ? 108.191 113.002 131.487 1.00 65.26 109 PHE R O 1
ATOM 2549 N N . SER C 3 109 ? 107.540 114.814 132.662 1.00 38.24 110 SER R N 1
ATOM 2550 C CA . SER C 3 109 ? 106.170 114.332 132.789 1.00 41.90 110 SER R CA 1
ATOM 2551 C C . SER C 3 109 ? 105.482 114.263 131.434 1.00 46.90 110 SER R C 1
ATOM 2552 O O . SER C 3 109 ? 104.716 113.326 131.169 1.00 63.39 110 SER R O 1
ATOM 2555 N N . ILE C 3 110 ? 105.738 115.244 130.565 1.00 47.99 111 ILE R N 1
ATOM 2556 C CA . ILE C 3 110 ? 105.160 115.217 129.226 1.00 56.28 111 ILE R CA 1
ATOM 2557 C C . ILE C 3 110 ? 105.531 113.919 128.527 1.00 52.63 111 ILE R C 1
ATOM 2558 O O . ILE C 3 110 ? 104.667 113.200 128.009 1.00 58.12 111 ILE R O 1
ATOM 2563 N N . SER C 3 111 ? 106.821 113.579 128.545 1.00 37.91 112 SER R N 1
ATOM 2564 C CA . SER C 3 111 ? 107.280 112.381 127.855 1.00 43.89 112 SER R CA 1
ATOM 2565 C C . SER C 3 111 ? 106.665 111.128 128.463 1.00 46.45 112 SER R C 1
ATOM 2566 O O . SER C 3 111 ? 106.176 110.250 127.740 1.00 56.96 112 SER R O 1
ATOM 2569 N N . LEU C 3 112 ? 106.664 111.035 129.795 1.00 31.90 113 LEU R N 1
ATOM 2570 C CA . LEU C 3 112 ? 106.163 109.826 130.445 1.00 30.51 113 LEU R CA 1
ATOM 2571 C C . LEU C 3 112 ? 104.688 109.594 130.130 1.00 40.47 113 LEU R C 1
ATOM 2572 O O . LEU C 3 112 ? 104.291 108.507 129.670 1.00 57.28 113 LEU R O 1
ATOM 2577 N N . TYR C 3 113 ? 103.859 110.614 130.359 1.00 32.58 114 TYR R N 1
ATOM 2578 C CA . TYR C 3 113 ? 102.428 110.443 130.150 1.00 36.49 114 TYR R CA 1
ATOM 2579 C C . TYR C 3 113 ? 102.099 110.251 128.675 1.00 51.17 114 TYR R C 1
ATOM 2580 O O . TYR C 3 113 ? 101.211 109.459 128.337 1.00 62.43 114 TYR R O 1
ATOM 2589 N N . SER C 3 114 ? 102.807 110.947 127.777 1.00 50.48 115 SER R N 1
ATOM 2590 C CA . SER C 3 114 ? 102.570 110.746 126.353 1.00 46.35 115 SER R CA 1
ATOM 2591 C C . SER C 3 114 ? 102.901 109.320 125.937 1.00 50.64 115 SER R C 1
ATOM 2592 O O . SER C 3 114 ? 102.164 108.709 125.152 1.00 56.19 115 SER R O 1
ATOM 2595 N N . SER C 3 115 ? 104.001 108.768 126.458 1.00 37.48 116 SER R N 1
ATOM 2596 C CA . SER C 3 115 ? 104.351 107.386 126.151 1.00 38.78 116 SER R CA 1
ATOM 2597 C C . SER C 3 115 ? 103.249 106.429 126.587 1.00 43.79 116 SER R C 1
ATOM 2598 O O . SER C 3 115 ? 102.806 105.572 125.807 1.00 54.68 116 SER R O 1
ATOM 2601 N N . ILE C 3 116 ? 102.779 106.573 127.830 1.00 24.43 117 ILE R N 1
ATOM 2602 C CA . ILE C 3 116 ? 101.749 105.659 128.329 1.00 13.70 117 ILE R CA 1
ATOM 2603 C C . ILE C 3 116 ? 100.471 105.786 127.502 1.00 30.67 117 ILE R C 1
ATOM 2604 O O . ILE C 3 116 ? 99.863 104.780 127.097 1.00 50.66 117 ILE R O 1
ATOM 2609 N N . PHE C 3 117 ? 100.054 107.023 127.221 1.00 33.75 118 PHE R N 1
ATOM 2610 C CA . PHE C 3 117 ? 98.808 107.233 126.493 1.00 44.20 118 PHE R CA 1
ATOM 2611 C C . PHE C 3 117 ? 98.888 106.680 125.076 1.00 47.35 118 PHE R C 1
ATOM 2612 O O . PHE C 3 117 ? 97.924 106.080 124.582 1.00 51.92 118 PHE R O 1
ATOM 2620 N N . PHE C 3 118 ? 100.023 106.871 124.400 1.00 40.11 119 PHE R N 1
ATOM 2621 C CA . PHE C 3 118 ? 100.130 106.366 123.038 1.00 34.76 119 PHE R CA 1
ATOM 2622 C C . PHE C 3 118 ? 100.197 104.849 123.006 1.00 33.56 119 PHE R C 1
ATOM 2623 O O . PHE C 3 118 ? 99.652 104.232 122.086 1.00 47.37 119 PHE R O 1
ATOM 2631 N N . LEU C 3 119 ? 100.832 104.230 124.003 1.00 29.46 120 LEU R N 1
ATOM 2632 C CA . LEU C 3 119 ? 100.785 102.774 124.096 1.00 17.22 120 LEU R CA 1
ATOM 2633 C C . LEU C 3 119 ? 99.345 102.285 124.230 1.00 29.98 120 LEU R C 1
ATOM 2634 O O . LEU C 3 119 ? 98.923 101.346 123.537 1.00 51.54 120 LEU R O 1
ATOM 2639 N N . THR C 3 120 ? 98.567 102.927 125.108 1.00 20.42 121 THR R N 1
ATOM 2640 C CA . THR C 3 120 ? 97.177 102.513 125.300 1.00 15.82 121 THR R CA 1
ATOM 2641 C C . THR C 3 120 ? 96.356 102.690 124.025 1.00 28.72 121 THR R C 1
ATOM 2642 O O . THR C 3 120 ? 95.584 101.799 123.638 1.00 46.41 121 THR R O 1
ATOM 2646 N N . ILE C 3 121 ? 96.520 103.828 123.348 1.00 35.63 122 ILE R N 1
ATOM 2647 C CA . ILE C 3 121 ? 95.756 104.089 122.131 1.00 32.22 122 ILE R CA 1
ATOM 2648 C C . ILE C 3 121 ? 96.143 103.107 121.028 1.00 39.60 122 ILE R C 1
ATOM 2649 O O . ILE C 3 121 ? 95.286 102.631 120.272 1.00 42.65 122 ILE R O 1
ATOM 2654 N N . MET C 3 122 ? 97.434 102.778 120.921 1.00 33.42 123 MET R N 1
ATOM 2655 C CA . MET C 3 122 ? 97.876 101.805 119.929 1.00 24.19 123 MET R CA 1
ATOM 2656 C C . MET C 3 122 ? 97.279 100.429 120.197 1.00 28.94 123 MET R C 1
ATOM 2657 O O . MET C 3 122 ? 96.880 99.721 119.262 1.00 47.32 123 MET R O 1
ATOM 2662 N N . THR C 3 123 ? 97.214 100.027 121.468 1.00 15.35 124 THR R N 1
ATOM 2663 C CA . THR C 3 123 ? 96.581 98.753 121.797 1.00 17.70 124 THR R CA 1
ATOM 2664 C C . THR C 3 123 ? 95.100 98.759 121.426 1.00 33.04 124 THR R C 1
ATOM 2665 O O . THR C 3 123 ? 94.577 97.772 120.883 1.00 49.88 124 THR R O 1
ATOM 2669 N N . ILE C 3 124 ? 94.409 99.869 121.702 1.00 27.71 125 ILE R N 1
ATOM 2670 C CA . ILE C 3 124 ? 93.004 99.984 121.313 1.00 22.57 125 ILE R CA 1
ATOM 2671 C C . ILE C 3 124 ? 92.858 99.847 119.802 1.00 33.15 125 ILE R C 1
ATOM 2672 O O . ILE C 3 124 ? 91.940 99.179 119.306 1.00 41.50 125 ILE R O 1
ATOM 2677 N N . HIS C 3 125 ? 93.762 100.476 119.049 1.00 35.15 126 HIS R N 1
ATOM 2678 C CA . HIS C 3 125 ? 93.709 100.390 117.593 1.00 28.19 126 HIS R CA 1
ATOM 2679 C C . HIS C 3 125 ? 93.922 98.962 117.111 1.00 29.60 126 HIS R C 1
ATOM 2680 O O . HIS C 3 125 ? 93.251 98.510 116.175 1.00 41.25 126 HIS R O 1
ATOM 2687 N N . ARG C 3 126 ? 94.862 98.239 117.724 1.00 22.92 127 ARG R N 1
ATOM 2688 C CA . ARG C 3 126 ? 95.060 96.839 117.360 1.00 12.87 127 ARG R CA 1
ATOM 2689 C C . ARG C 3 126 ? 93.815 96.004 117.618 1.00 30.27 127 ARG R C 1
ATOM 2690 O O . ARG C 3 126 ? 93.456 95.157 116.786 1.00 45.71 127 ARG R O 1
ATOM 2698 N N . TYR C 3 127 ? 93.154 96.215 118.758 1.00 34.75 128 TYR R N 1
ATOM 2699 C CA . TYR C 3 127 ? 91.930 95.465 119.029 1.00 36.31 128 TYR R CA 1
ATOM 2700 C C . TYR C 3 127 ? 90.841 95.805 118.018 1.00 38.18 128 TYR R C 1
ATOM 2701 O O . TYR C 3 127 ? 90.121 94.912 117.554 1.00 45.30 128 TYR R O 1
ATOM 2710 N N . LEU C 3 128 ? 90.703 97.087 117.665 1.00 41.51 129 LEU R N 1
ATOM 2711 C CA . LEU C 3 128 ? 89.734 97.465 116.639 1.00 37.46 129 LEU R CA 1
ATOM 2712 C C . LEU C 3 128 ? 90.040 96.779 115.315 1.00 42.63 129 LEU R C 1
ATOM 2713 O O . LEU C 3 128 ? 89.130 96.299 114.629 1.00 46.95 129 LEU R O 1
ATOM 2718 N N . SER C 3 129 ? 91.317 96.734 114.935 1.00 41.51 130 SER R N 1
ATOM 2719 C CA . SER C 3 129 ? 91.693 96.141 113.657 1.00 31.67 130 SER R CA 1
ATOM 2720 C C . SER C 3 129 ? 91.415 94.644 113.628 1.00 32.99 130 SER R C 1
ATOM 2721 O O . SER C 3 129 ? 90.907 94.124 112.628 1.00 42.88 130 SER R O 1
ATOM 2724 N N . VAL C 3 130 ? 91.742 93.932 114.704 1.00 37.53 131 VAL R N 1
ATOM 2725 C CA . VAL C 3 130 ? 91.571 92.481 114.694 1.00 35.52 131 VAL R CA 1
ATOM 2726 C C . VAL C 3 130 ? 90.101 92.101 114.831 1.00 35.24 131 VAL R C 1
ATOM 2727 O O . VAL C 3 130 ? 89.600 91.239 114.100 1.00 44.85 131 VAL R O 1
ATOM 2731 N N . VAL C 3 131 ? 89.383 92.734 115.761 1.00 44.79 132 VAL R N 1
ATOM 2732 C CA . VAL C 3 131 ? 88.016 92.310 116.057 1.00 49.59 132 VAL R CA 1
ATOM 2733 C C . VAL C 3 131 ? 87.079 92.655 114.904 1.00 54.65 132 VAL R C 1
ATOM 2734 O O . VAL C 3 131 ? 86.259 91.831 114.482 1.00 58.71 132 VAL R O 1
ATOM 2738 N N . SER C 3 132 ? 87.192 93.869 114.368 1.00 60.41 133 SER R N 1
ATOM 2739 C CA . SER C 3 132 ? 86.316 94.355 113.302 1.00 57.98 133 SER R CA 1
ATOM 2740 C C . SER C 3 132 ? 87.182 94.845 112.151 1.00 63.15 133 SER R C 1
ATOM 2741 O O . SER C 3 132 ? 87.415 96.053 112.001 1.00 66.40 133 SER R O 1
ATOM 2744 N N . PRO C 3 133 ? 87.685 93.929 111.320 1.00 66.26 134 PRO R N 1
ATOM 2745 C CA . PRO C 3 133 ? 88.595 94.338 110.239 1.00 66.41 134 PRO R CA 1
ATOM 2746 C C . PRO C 3 133 ? 87.966 95.272 109.221 1.00 71.12 134 PRO R C 1
ATOM 2747 O O . PRO C 3 133 ? 88.678 96.097 108.634 1.00 72.38 134 PRO R O 1
ATOM 2751 N N . LEU C 3 134 ? 86.656 95.164 108.985 1.00 85.21 135 LEU R N 1
ATOM 2752 C CA . LEU C 3 134 ? 86.016 95.995 107.969 1.00 86.02 135 LEU R CA 1
ATOM 2753 C C . LEU C 3 134 ? 86.060 97.472 108.344 1.00 88.52 135 LEU R C 1
ATOM 2754 O O . LEU C 3 134 ? 86.244 98.332 107.474 1.00 88.11 135 LEU R O 1
ATOM 2759 N N . SER C 3 135 ? 85.883 97.787 109.630 1.00 89.75 136 SER R N 1
ATOM 2760 C CA . SER C 3 135 ? 85.937 99.180 110.063 1.00 88.85 136 SER R CA 1
ATOM 2761 C C . SER C 3 135 ? 87.321 99.775 109.838 1.00 88.67 136 SER R C 1
ATOM 2762 O O . SER C 3 135 ? 87.449 100.942 109.450 1.00 87.66 136 SER R O 1
ATOM 2765 N N . THR C 3 136 ? 88.371 98.991 110.087 1.00 88.28 137 THR R N 1
ATOM 2766 C CA . THR C 3 136 ? 89.728 99.475 109.858 1.00 88.90 137 THR R CA 1
ATOM 2767 C C . THR C 3 136 ? 90.061 99.521 108.370 1.00 88.90 137 THR R C 1
ATOM 2768 O O . THR C 3 136 ? 90.909 100.317 107.949 1.00 89.00 137 THR R O 1
ATOM 2772 N N . LEU C 3 137 ? 89.392 98.695 107.560 1.00 94.99 138 LEU R N 1
ATOM 2773 C CA . LEU C 3 137 ? 89.684 98.657 106.130 1.00 95.90 138 LEU R CA 1
ATOM 2774 C C . LEU C 3 137 ? 89.413 100.004 105.469 1.00 97.79 138 LEU R C 1
ATOM 2775 O O . LEU C 3 137 ? 90.205 100.465 104.638 1.00 95.49 138 LEU R O 1
ATOM 2780 N N . ARG C 3 138 ? 88.304 100.648 105.821 1.00 106.60 139 ARG R N 1
ATOM 2781 C CA . ARG C 3 138 ? 87.981 101.971 105.291 1.00 105.84 139 ARG R CA 1
ATOM 2782 C C . ARG C 3 138 ? 88.875 102.993 105.983 1.00 104.59 139 ARG R C 1
ATOM 2783 O O . ARG C 3 138 ? 88.696 103.297 107.164 1.00 103.97 139 ARG R O 1
ATOM 2785 N N . VAL C 3 139 ? 89.845 103.517 105.246 1.00 107.58 140 VAL R N 1
ATOM 2786 C CA . VAL C 3 139 ? 90.824 104.446 105.823 1.00 109.26 140 VAL R CA 1
ATOM 2787 C C . VAL C 3 139 ? 90.126 105.751 106.193 1.00 110.99 140 VAL R C 1
ATOM 2788 O O . VAL C 3 139 ? 89.403 106.322 105.357 1.00 108.88 140 VAL R O 1
ATOM 2792 N N . PRO C 3 140 ? 90.302 106.257 107.410 1.00 115.45 141 PRO R N 1
ATOM 2793 C CA . PRO C 3 140 ? 89.681 107.532 107.778 1.00 113.57 141 PRO R CA 1
ATOM 2794 C C . PRO C 3 140 ? 90.364 108.706 107.092 1.00 114.20 141 PRO R C 1
ATOM 2795 O O . PRO C 3 140 ? 91.424 108.577 106.476 1.00 112.61 141 PRO R O 1
ATOM 2799 N N . THR C 3 141 ? 89.729 109.868 107.208 1.00 116.94 142 THR R N 1
ATOM 2800 C CA . THR C 3 141 ? 90.262 111.078 106.602 1.00 116.44 142 THR R CA 1
ATOM 2801 C C . THR C 3 141 ? 91.511 111.549 107.343 1.00 116.34 142 THR R C 1
ATOM 2802 O O . THR C 3 141 ? 91.748 111.210 108.506 1.00 114.69 142 THR R O 1
ATOM 2806 N N . LEU C 3 142 ? 92.321 112.345 106.640 1.00 113.65 143 LEU R N 1
ATOM 2807 C CA . LEU C 3 142 ? 93.547 112.875 107.229 1.00 112.71 143 LEU R CA 1
ATOM 2808 C C . LEU C 3 142 ? 93.247 113.846 108.365 1.00 112.18 143 LEU R C 1
ATOM 2809 O O . LEU C 3 142 ? 94.062 113.995 109.283 1.00 111.93 143 LEU R O 1
ATOM 2814 N N . ARG C 3 143 ? 92.085 114.500 108.327 1.00 112.20 144 ARG R N 1
ATOM 2815 C CA . ARG C 3 143 ? 91.744 115.483 109.352 1.00 112.98 144 ARG R CA 1
ATOM 2816 C C . ARG C 3 143 ? 91.647 114.845 110.733 1.00 114.76 144 ARG R C 1
ATOM 2817 O O . ARG C 3 143 ? 92.139 115.407 111.718 1.00 113.23 144 ARG R O 1
ATOM 2819 N N . CYS C 3 144 ? 91.022 113.669 110.824 1.00 110.12 145 CYS R N 1
ATOM 2820 C CA . CYS C 3 144 ? 90.784 113.051 112.126 1.00 109.03 145 CYS R CA 1
ATOM 2821 C C . CYS C 3 144 ? 92.075 112.585 112.789 1.00 109.81 145 CYS R C 1
ATOM 2822 O O . CYS C 3 144 ? 92.182 112.622 114.021 1.00 108.79 145 CYS R O 1
ATOM 2825 N N . ARG C 3 145 ? 93.051 112.129 112.001 1.00 105.51 146 ARG R N 1
ATOM 2826 C CA . ARG C 3 145 ? 94.295 111.623 112.575 1.00 104.36 146 ARG R CA 1
ATOM 2827 C C . ARG C 3 145 ? 95.045 112.721 113.319 1.00 104.92 146 ARG R C 1
ATOM 2828 O O . ARG C 3 145 ? 95.528 112.514 114.441 1.00 106.32 146 ARG R O 1
ATOM 2836 N N . VAL C 3 146 ? 95.147 113.903 112.709 1.00 98.00 147 VAL R N 1
ATOM 2837 C CA . VAL C 3 146 ? 95.796 115.026 113.377 1.00 98.48 147 VAL R CA 1
ATOM 2838 C C . VAL C 3 146 ? 95.006 115.427 114.614 1.00 98.83 147 VAL R C 1
ATOM 2839 O O . VAL C 3 146 ? 95.583 115.801 115.643 1.00 99.84 147 VAL R O 1
ATOM 2843 N N . LEU C 3 147 ? 93.675 115.345 114.539 1.00 98.24 148 LEU R N 1
ATOM 2844 C CA . LEU C 3 147 ? 92.848 115.673 115.696 1.00 101.71 148 LEU R CA 1
ATOM 2845 C C . LEU C 3 147 ? 93.144 114.746 116.868 1.00 99.59 148 LEU R C 1
ATOM 2846 O O . LEU C 3 147 ? 93.306 115.202 118.004 1.00 97.62 148 LEU R O 1
ATOM 2851 N N . VAL C 3 148 ? 93.235 113.439 116.613 1.00 95.17 149 VAL R N 1
ATOM 2852 C CA . VAL C 3 148 ? 93.471 112.499 117.708 1.00 94.70 149 VAL R CA 1
ATOM 2853 C C . VAL C 3 148 ? 94.898 112.631 118.239 1.00 93.22 149 VAL R C 1
ATOM 2854 O O . VAL C 3 148 ? 95.136 112.520 119.451 1.00 93.73 149 VAL R O 1
ATOM 2858 N N . THR C 3 149 ? 95.867 112.888 117.354 1.00 80.96 150 THR R N 1
ATOM 2859 C CA . THR C 3 149 ? 97.239 113.102 117.808 1.00 78.91 150 THR R CA 1
ATOM 2860 C C . THR C 3 149 ? 97.331 114.327 118.711 1.00 84.28 150 THR R C 1
ATOM 2861 O O . THR C 3 149 ? 97.929 114.277 119.797 1.00 88.56 150 THR R O 1
ATOM 2865 N N . MET C 3 150 ? 96.725 115.437 118.283 1.00 89.16 151 MET R N 1
ATOM 2866 C CA . MET C 3 150 ? 96.717 116.641 119.102 1.00 90.02 151 MET R CA 1
ATOM 2867 C C . MET C 3 150 ? 95.927 116.436 120.385 1.00 88.26 151 MET R C 1
ATOM 2868 O O . MET C 3 150 ? 96.255 117.036 121.410 1.00 85.21 151 MET R O 1
ATOM 2870 N N . ALA C 3 151 ? 94.894 115.592 120.355 1.00 84.21 152 ALA R N 1
ATOM 2871 C CA . ALA C 3 151 ? 94.143 115.296 121.570 1.00 82.94 152 ALA R CA 1
ATOM 2872 C C . ALA C 3 151 ? 95.016 114.580 122.591 1.00 82.27 152 ALA R C 1
ATOM 2873 O O . ALA C 3 151 ? 95.019 114.929 123.777 1.00 82.62 152 ALA R O 1
ATOM 2875 N N . VAL C 3 152 ? 95.772 113.574 122.145 1.00 75.99 153 VAL R N 1
ATOM 2876 C CA . VAL C 3 152 ? 96.668 112.872 123.062 1.00 75.58 153 VAL R CA 1
ATOM 2877 C C . VAL C 3 152 ? 97.724 113.826 123.609 1.00 77.59 153 VAL R C 1
ATOM 2878 O O . VAL C 3 152 ? 98.017 113.835 124.815 1.00 79.73 153 VAL R O 1
ATOM 2882 N N . TRP C 3 153 ? 98.302 114.655 122.735 1.00 72.11 154 TRP R N 1
ATOM 2883 C CA . TRP C 3 153 ? 99.336 115.581 123.186 1.00 64.58 154 TRP R CA 1
ATOM 2884 C C . TRP C 3 153 ? 98.787 116.609 124.168 1.00 70.48 154 TRP R C 1
ATOM 2885 O O . TRP C 3 153 ? 99.443 116.935 125.163 1.00 73.24 154 TRP R O 1
ATOM 2896 N N . VAL C 3 154 ? 97.586 117.132 123.913 1.00 80.92 155 VAL R N 1
ATOM 2897 C CA . VAL C 3 154 ? 97.015 118.124 124.817 1.00 80.53 155 VAL R CA 1
ATOM 2898 C C . VAL C 3 154 ? 96.602 117.479 126.134 1.00 79.14 155 VAL R C 1
ATOM 2899 O O . VAL C 3 154 ? 96.662 118.122 127.187 1.00 78.18 155 VAL R O 1
ATOM 2903 N N . ALA C 3 155 ? 96.189 116.208 126.113 1.00 75.13 156 ALA R N 1
ATOM 2904 C CA . ALA C 3 155 ? 95.931 115.508 127.365 1.00 74.40 156 ALA R CA 1
ATOM 2905 C C . ALA C 3 155 ? 97.207 115.376 128.183 1.00 72.27 156 ALA R C 1
ATOM 2906 O O . ALA C 3 155 ? 97.201 115.589 129.404 1.00 76.49 156 ALA R O 1
ATOM 2908 N N . SER C 3 156 ? 98.317 115.039 127.523 1.00 64.28 157 SER R N 1
ATOM 2909 C CA . SER C 3 156 ? 99.595 114.976 128.226 1.00 67.12 157 SER R CA 1
ATOM 2910 C C . SER C 3 156 ? 99.990 116.347 128.768 1.00 67.80 157 SER R C 1
ATOM 2911 O O . SER C 3 156 ? 100.516 116.458 129.881 1.00 66.62 157 SER R O 1
ATOM 2914 N N . ILE C 3 157 ? 99.732 117.404 127.995 1.00 73.14 158 ILE R N 1
ATOM 2915 C CA . ILE C 3 157 ? 100.050 118.761 128.438 1.00 73.54 158 ILE R CA 1
ATOM 2916 C C . ILE C 3 157 ? 99.237 119.125 129.674 1.00 73.03 158 ILE R C 1
ATOM 2917 O O . ILE C 3 157 ? 99.754 119.720 130.626 1.00 75.77 158 ILE R O 1
ATOM 2922 N N . LEU C 3 158 ? 97.945 118.793 129.670 1.00 74.10 159 LEU R N 1
ATOM 2923 C CA . LEU C 3 158 ? 97.110 119.075 130.834 1.00 73.71 159 LEU R CA 1
ATOM 2924 C C . LEU C 3 158 ? 97.571 118.284 132.050 1.00 73.16 159 LEU R C 1
ATOM 2925 O O . LEU C 3 158 ? 97.571 118.806 133.171 1.00 75.70 159 LEU R O 1
ATOM 2930 N N . SER C 3 159 ? 97.968 117.026 131.854 1.00 72.83 160 SER R N 1
ATOM 2931 C CA . SER C 3 159 ? 98.443 116.234 132.983 1.00 72.64 160 SER R CA 1
ATOM 2932 C C . SER C 3 159 ? 99.811 116.688 133.479 1.00 66.76 160 SER R C 1
ATOM 2933 O O . SER C 3 159 ? 100.162 116.410 134.629 1.00 66.23 160 SER R O 1
ATOM 2936 N N . SER C 3 160 ? 100.587 117.377 132.645 1.00 67.22 161 SER R N 1
ATOM 2937 C CA . SER C 3 160 ? 101.929 117.794 133.025 1.00 75.71 161 SER R CA 1
ATOM 2938 C C . SER C 3 160 ? 102.018 119.244 133.491 1.00 83.40 161 SER R C 1
ATOM 2939 O O . SER C 3 160 ? 103.012 119.608 134.127 1.00 83.79 161 SER R O 1
ATOM 2942 N N . ILE C 3 161 ? 101.015 120.075 133.194 1.00 91.54 162 ILE R N 1
ATOM 2943 C CA . ILE C 3 161 ? 101.131 121.506 133.461 1.00 87.66 162 ILE R CA 1
ATOM 2944 C C . ILE C 3 161 ? 101.160 121.835 134.949 1.00 84.23 162 ILE R C 1
ATOM 2945 O O . ILE C 3 161 ? 101.628 122.915 135.327 1.00 86.70 162 ILE R O 1
ATOM 2950 N N . LEU C 3 162 ? 100.673 120.940 135.811 1.00 70.90 163 LEU R N 1
ATOM 2951 C CA . LEU C 3 162 ? 100.659 121.235 137.240 1.00 71.73 163 LEU R CA 1
ATOM 2952 C C . LEU C 3 162 ? 102.072 121.307 137.803 1.00 75.21 163 LEU R C 1
ATOM 2953 O O . LEU C 3 162 ? 102.343 122.087 138.725 1.00 81.23 163 LEU R O 1
ATOM 2958 N N . ASP C 3 163 ? 102.985 120.502 137.257 1.00 78.79 164 ASP R N 1
ATOM 2959 C CA . ASP C 3 163 ? 104.330 120.417 137.816 1.00 80.02 164 ASP R CA 1
ATOM 2960 C C . ASP C 3 163 ? 105.084 121.733 137.667 1.00 84.23 164 ASP R C 1
ATOM 2961 O O . ASP C 3 163 ? 105.821 122.136 138.573 1.00 82.84 164 ASP R O 1
ATOM 2966 N N . THR C 3 164 ? 104.918 122.419 136.534 1.00 96.26 165 THR R N 1
ATOM 2967 C CA . THR C 3 164 ? 105.650 123.664 136.310 1.00 97.82 165 THR R CA 1
ATOM 2968 C C . THR C 3 164 ? 105.296 124.712 137.360 1.00 97.17 165 THR R C 1
ATOM 2969 O O . THR C 3 164 ? 106.179 125.372 137.919 1.00 96.44 165 THR R O 1
ATOM 2973 N N . ILE C 3 165 ? 104.002 124.870 137.651 1.00 93.74 166 ILE R N 1
ATOM 2974 C CA . ILE C 3 165 ? 103.566 125.902 138.588 1.00 92.29 166 ILE R CA 1
ATOM 2975 C C . ILE C 3 165 ? 103.509 125.421 140.027 1.00 89.63 166 ILE R C 1
ATOM 2976 O O . ILE C 3 165 ? 103.247 126.229 140.927 1.00 92.59 166 ILE R O 1
ATOM 2981 N N . PHE C 3 166 ? 103.748 124.134 140.278 1.00 81.37 167 PHE R N 1
ATOM 2982 C CA . PHE C 3 166 ? 103.543 123.563 141.603 1.00 83.59 167 PHE R CA 1
ATOM 2983 C C . PHE C 3 166 ? 104.785 122.845 142.121 1.00 85.09 167 PHE R C 1
ATOM 2984 O O . PHE C 3 166 ? 104.672 121.939 142.952 1.00 90.89 167 PHE R O 1
ATOM 2992 N N . HIS C 3 167 ? 105.970 123.232 141.651 1.00 81.92 168 HIS R N 1
ATOM 2993 C CA . HIS C 3 167 ? 107.213 122.542 141.980 1.00 84.80 168 HIS R CA 1
ATOM 2994 C C . HIS C 3 167 ? 108.352 123.544 141.881 1.00 90.48 168 HIS R C 1
ATOM 2995 O O . HIS C 3 167 ? 108.553 124.152 140.825 1.00 90.96 168 HIS R O 1
ATOM 3002 N N . LYS C 3 168 ? 109.089 123.717 142.974 1.00 103.01 169 LYS R N 1
ATOM 3003 C CA . LYS C 3 168 ? 110.150 124.713 143.077 1.00 104.39 169 LYS R CA 1
ATOM 3004 C C . LYS C 3 168 ? 111.480 124.037 143.401 1.00 103.61 169 LYS R C 1
ATOM 3005 O O . LYS C 3 168 ? 111.569 122.817 143.549 1.00 104.80 169 LYS R O 1
ATOM 3011 N N . VAL C 3 169 ? 112.522 124.857 143.511 1.00 106.20 170 VAL R N 1
ATOM 3012 C CA . VAL C 3 169 ? 113.867 124.397 143.836 1.00 107.49 170 VAL R CA 1
ATOM 3013 C C . VAL C 3 169 ? 114.107 124.654 145.316 1.00 107.04 170 VAL R C 1
ATOM 3014 O O . VAL C 3 169 ? 113.984 125.792 145.786 1.00 107.54 170 VAL R O 1
ATOM 3018 N N . LEU C 3 170 ? 114.448 123.611 146.061 1.00 100.76 171 LEU R N 1
ATOM 3019 C CA . LEU C 3 170 ? 114.602 123.792 147.521 1.00 99.09 171 LEU R CA 1
ATOM 3020 C C . LEU C 3 170 ? 115.928 123.178 147.942 1.00 99.37 171 LEU R C 1
ATOM 3021 O O . LEU C 3 170 ? 116.699 122.786 147.060 1.00 101.42 171 LEU R O 1
ATOM 3026 N N . SER C 3 171 ? 116.169 123.105 149.247 1.00 96.41 172 SER R N 1
ATOM 3027 C CA . SER C 3 171 ? 117.474 122.607 149.737 1.00 98.32 172 SER R CA 1
ATOM 3028 C C . SER C 3 171 ? 117.628 121.165 149.257 1.00 100.26 172 SER R C 1
ATOM 3029 O O . SER C 3 171 ? 118.773 120.735 148.989 1.00 98.58 172 SER R O 1
ATOM 3032 N N . SER C 3 172 ? 116.507 120.446 149.170 1.00 102.86 173 SER R N 1
ATOM 3033 C CA . SER C 3 172 ? 116.548 119.057 148.658 1.00 98.77 173 SER R CA 1
ATOM 3034 C C . SER C 3 172 ? 116.485 119.113 147.140 1.00 99.16 173 SER R C 1
ATOM 3035 O O . SER C 3 172 ? 115.489 118.638 146.571 1.00 101.88 173 SER R O 1
ATOM 3038 N N . GLY C 3 173 ? 117.515 119.675 146.520 1.00 103.34 174 GLY R N 1
ATOM 3039 C CA . GLY C 3 173 ? 117.558 119.773 145.053 1.00 104.99 174 GLY R CA 1
ATOM 3040 C C . GLY C 3 173 ? 116.216 120.167 144.483 1.00 105.85 174 GLY R C 1
ATOM 3041 O O . GLY C 3 173 ? 115.578 121.081 145.041 1.00 105.64 174 GLY R O 1
ATOM 3042 N N . CYS C 3 174 ? 115.810 119.542 143.377 1.00 96.46 175 CYS R N 1
ATOM 3043 C CA . CYS C 3 174 ? 114.471 119.828 142.884 1.00 94.33 175 CYS R CA 1
ATOM 3044 C C . CYS C 3 174 ? 113.478 118.881 143.541 1.00 94.38 175 CYS R C 1
ATOM 3045 O O . CYS C 3 174 ? 113.636 117.658 143.470 1.00 96.18 175 CYS R O 1
ATOM 3048 N N . ASP C 3 175 ? 112.457 119.448 144.181 1.00 81.11 176 ASP R N 1
ATOM 3049 C CA . ASP C 3 175 ? 111.466 118.655 144.891 1.00 79.89 176 ASP R CA 1
ATOM 3050 C C . ASP C 3 175 ? 110.208 119.500 145.022 1.00 78.79 176 ASP R C 1
ATOM 3051 O O . ASP C 3 175 ? 110.267 120.732 144.992 1.00 85.09 176 ASP R O 1
ATOM 3056 N N . TYR C 3 176 ? 109.071 118.826 145.173 1.00 79.07 177 TYR R N 1
ATOM 3057 C CA . TYR C 3 176 ? 107.793 119.521 145.253 1.00 83.96 177 TYR R CA 1
ATOM 3058 C C . TYR C 3 176 ? 107.734 120.401 146.495 1.00 85.79 177 TYR R C 1
ATOM 3059 O O . TYR C 3 176 ? 108.193 120.018 147.574 1.00 83.30 177 TYR R O 1
ATOM 3068 N N . SER C 3 177 ? 107.165 121.598 146.330 1.00 90.34 178 SER R N 1
ATOM 3069 C CA . SER C 3 177 ? 107.104 122.550 147.434 1.00 91.03 178 SER R CA 1
ATOM 3070 C C . SER C 3 177 ? 106.227 122.037 148.569 1.00 90.32 178 SER R C 1
ATOM 3071 O O . SER C 3 177 ? 106.594 122.145 149.744 1.00 87.42 178 SER R O 1
ATOM 3074 N N . GLU C 3 178 ? 105.066 121.478 148.240 1.00 90.28 179 GLU R N 1
ATOM 3075 C CA . GLU C 3 178 ? 104.113 121.018 149.237 1.00 87.81 179 GLU R CA 1
ATOM 3076 C C . GLU C 3 178 ? 103.856 119.526 149.078 1.00 89.72 179 GLU R C 1
ATOM 3077 O O . GLU C 3 178 ? 103.893 118.983 147.971 1.00 89.66 179 GLU R O 1
ATOM 3083 N N . LEU C 3 179 ? 103.594 118.873 150.212 1.00 77.47 180 LEU R N 1
ATOM 3084 C CA . LEU C 3 179 ? 103.376 117.430 150.226 1.00 72.21 180 LEU R CA 1
ATOM 3085 C C . LEU C 3 179 ? 102.082 117.048 149.515 1.00 69.96 180 LEU R C 1
ATOM 3086 O O . LEU C 3 179 ? 101.975 115.937 148.974 1.00 76.61 180 LEU R O 1
ATOM 3091 N N . THR C 3 180 ? 101.102 117.954 149.488 1.00 70.28 181 THR R N 1
ATOM 3092 C CA . THR C 3 180 ? 99.825 117.646 148.853 1.00 77.01 181 THR R CA 1
ATOM 3093 C C . THR C 3 180 ? 99.996 117.382 147.363 1.00 76.03 181 THR R C 1
ATOM 3094 O O . THR C 3 180 ? 99.398 116.446 146.818 1.00 77.17 181 THR R O 1
ATOM 3098 N N . TRP C 3 181 ? 100.811 118.193 146.684 1.00 80.63 182 TRP R N 1
ATOM 3099 C CA . TRP C 3 181 ? 101.024 117.976 145.258 1.00 84.14 182 TRP R CA 1
ATOM 3100 C C . TRP C 3 181 ? 101.807 116.696 145.006 1.00 80.21 182 TRP R C 1
ATOM 3101 O O . TRP C 3 181 ? 101.590 116.028 143.989 1.00 78.95 182 TRP R O 1
ATOM 3112 N N . TYR C 3 182 ? 102.713 116.340 145.918 1.00 60.29 183 TYR R N 1
ATOM 3113 C CA . TYR C 3 182 ? 103.396 115.056 145.826 1.00 59.28 183 TYR R CA 1
ATOM 3114 C C . TYR C 3 182 ? 102.397 113.906 145.874 1.00 60.78 183 TYR R C 1
ATOM 3115 O O . TYR C 3 182 ? 102.445 112.989 145.039 1.00 68.93 183 TYR R O 1
ATOM 3124 N N . LEU C 3 183 ? 101.464 113.956 146.830 1.00 57.78 184 LEU R N 1
ATOM 3125 C CA . LEU C 3 183 ? 100.436 112.924 146.903 1.00 60.90 184 LEU R CA 1
ATOM 3126 C C . LEU C 3 183 ? 99.593 112.898 145.636 1.00 66.89 184 LEU R C 1
ATOM 3127 O O . LEU C 3 183 ? 99.274 111.823 145.114 1.00 73.79 184 LEU R O 1
ATOM 3132 N N . THR C 3 184 ? 99.211 114.076 145.139 1.00 66.66 185 THR R N 1
ATOM 3133 C CA . THR C 3 184 ? 98.365 114.146 143.953 1.00 70.86 185 THR R CA 1
ATOM 3134 C C . THR C 3 184 ? 99.062 113.529 142.748 1.00 69.28 185 THR R C 1
ATOM 3135 O O . THR C 3 184 ? 98.458 112.755 141.996 1.00 69.36 185 THR R O 1
ATOM 3139 N N . SER C 3 185 ? 100.343 113.850 142.556 1.00 61.27 186 SER R N 1
ATOM 3140 C CA . SER C 3 185 ? 101.082 113.299 141.426 1.00 57.97 186 SER R CA 1
ATOM 3141 C C . SER C 3 185 ? 101.225 111.787 141.541 1.00 60.80 186 SER R C 1
ATOM 3142 O O . SER C 3 185 ? 101.036 111.064 140.553 1.00 69.61 186 SER R O 1
ATOM 3145 N N . VAL C 3 186 ? 101.545 111.285 142.738 1.00 46.47 187 VAL R N 1
ATOM 3146 C CA . VAL C 3 186 ? 101.706 109.841 142.897 1.00 46.42 187 VAL R CA 1
ATOM 3147 C C . VAL C 3 186 ? 100.389 109.119 142.630 1.00 50.42 187 VAL R C 1
ATOM 3148 O O . VAL C 3 186 ? 100.352 108.090 141.939 1.00 60.06 187 VAL R O 1
ATOM 3152 N N . TYR C 3 187 ? 99.285 109.651 143.159 1.00 45.95 188 TYR R N 1
ATOM 3153 C CA . TYR C 3 187 ? 97.994 109.001 142.968 1.00 51.72 188 TYR R CA 1
ATOM 3154 C C . TYR C 3 187 ? 97.544 109.072 141.514 1.00 53.97 188 TYR R C 1
ATOM 3155 O O . TYR C 3 187 ? 96.935 108.126 141.001 1.00 59.91 188 TYR R O 1
ATOM 3164 N N . GLN C 3 188 ? 97.830 110.185 140.834 1.00 47.63 189 GLN R N 1
ATOM 3165 C CA . GLN C 3 188 ? 97.521 110.287 139.412 1.00 46.35 189 GLN R CA 1
ATOM 3166 C C . GLN C 3 188 ? 98.303 109.256 138.611 1.00 49.84 189 GLN R C 1
ATOM 3167 O O . GLN C 3 188 ? 97.757 108.619 137.700 1.00 55.89 189 GLN R O 1
ATOM 3173 N N . HIS C 3 189 ? 99.583 109.077 138.943 1.00 42.23 190 HIS R N 1
ATOM 3174 C CA . HIS C 3 189 ? 100.388 108.046 138.299 1.00 39.16 190 HIS R CA 1
ATOM 3175 C C . HIS C 3 189 ? 99.770 106.667 138.498 1.00 45.68 190 HIS R C 1
ATOM 3176 O O . HIS C 3 189 ? 99.631 105.886 137.544 1.00 55.38 190 HIS R O 1
ATOM 3183 N N . ASN C 3 190 ? 99.382 106.357 139.737 1.00 36.16 191 ASN R N 1
ATOM 3184 C CA . ASN C 3 190 ? 98.796 105.051 140.030 1.00 33.49 191 ASN R CA 1
ATOM 3185 C C . ASN C 3 190 ? 97.506 104.832 139.248 1.00 47.06 191 ASN R C 1
ATOM 3186 O O . ASN C 3 190 ? 97.294 103.758 138.664 1.00 61.02 191 ASN R O 1
ATOM 3191 N N . LEU C 3 191 ? 96.631 105.839 139.224 1.00 43.32 192 LEU R N 1
ATOM 3192 C CA . LEU C 3 191 ? 95.353 105.695 138.535 1.00 45.81 192 LEU R CA 1
ATOM 3193 C C . LEU C 3 191 ? 95.548 105.532 137.033 1.00 46.41 192 LEU R C 1
ATOM 3194 O O . LEU C 3 191 ? 94.862 104.720 136.394 1.00 50.55 192 LEU R O 1
ATOM 3199 N N . PHE C 3 192 ? 96.472 106.299 136.448 1.00 37.46 193 PHE R N 1
ATOM 3200 C CA . PHE C 3 192 ? 96.732 106.161 135.021 1.00 37.59 193 PHE R CA 1
ATOM 3201 C C . PHE C 3 192 ? 97.269 104.776 134.694 1.00 35.87 193 PHE R C 1
ATOM 3202 O O . PHE C 3 192 ? 96.861 104.165 133.698 1.00 52.18 193 PHE R O 1
ATOM 3210 N N . PHE C 3 193 ? 98.172 104.256 135.528 1.00 24.00 194 PHE R N 1
ATOM 3211 C CA . PHE C 3 193 ? 98.668 102.903 135.300 1.00 30.22 194 PHE R CA 1
ATOM 3212 C C . PHE C 3 193 ? 97.543 101.882 135.366 1.00 34.69 194 PHE R C 1
ATOM 3213 O O . PHE C 3 193 ? 97.471 100.975 134.529 1.00 53.72 194 PHE R O 1
ATOM 3221 N N . LEU C 3 194 ? 96.663 102.001 136.364 1.00 23.64 195 LEU R N 1
ATOM 3222 C CA . LEU C 3 194 ? 95.584 101.027 136.499 1.00 32.32 195 LEU R CA 1
ATOM 3223 C C . LEU C 3 194 ? 94.647 101.063 135.296 1.00 40.28 195 LEU R C 1
ATOM 3224 O O . LEU C 3 194 ? 94.276 100.011 134.756 1.00 47.70 195 LEU R O 1
ATOM 3229 N N . LEU C 3 195 ? 94.263 102.263 134.853 1.00 30.94 196 LEU R N 1
ATOM 3230 C CA . LEU C 3 195 ? 93.376 102.364 133.697 1.00 37.77 196 LEU R CA 1
ATOM 3231 C C . LEU C 3 195 ? 94.039 101.817 132.436 1.00 40.09 196 LEU R C 1
ATOM 3232 O O . LEU C 3 195 ? 93.405 101.092 131.651 1.00 44.24 196 LEU R O 1
ATOM 3237 N N . SER C 3 196 ? 95.316 102.150 132.225 1.00 19.22 197 SER R N 1
ATOM 3238 C CA . SER C 3 196 ? 96.028 101.649 131.057 1.00 7.94 197 SER R CA 1
ATOM 3239 C C . SER C 3 196 ? 96.113 100.131 131.073 1.00 23.40 197 SER R C 1
ATOM 3240 O O . SER C 3 196 ? 95.909 99.478 130.041 1.00 48.52 197 SER R O 1
ATOM 3243 N N . LEU C 3 197 ? 96.411 99.550 132.236 1.00 12.53 198 LEU R N 1
ATOM 3244 C CA . LEU C 3 197 ? 96.504 98.099 132.336 1.00 24.13 198 LEU R CA 1
ATOM 3245 C C . LEU C 3 197 ? 95.160 97.444 132.061 1.00 27.48 198 LEU R C 1
ATOM 3246 O O . LEU C 3 197 ? 95.094 96.407 131.390 1.00 37.78 198 LEU R O 1
ATOM 3251 N N . GLY C 3 198 ? 94.076 98.029 132.574 1.00 28.20 199 GLY R N 1
ATOM 3252 C CA . GLY C 3 198 ? 92.760 97.475 132.299 1.00 32.85 199 GLY R CA 1
ATOM 3253 C C . GLY C 3 198 ? 92.431 97.474 130.818 1.00 36.01 199 GLY R C 1
ATOM 3254 O O . GLY C 3 198 ? 91.976 96.463 130.268 1.00 41.34 199 GLY R O 1
ATOM 3255 N N . ILE C 3 199 ? 92.676 98.604 130.148 1.00 33.37 200 ILE R N 1
ATOM 3256 C CA . ILE C 3 199 ? 92.397 98.692 128.714 1.00 16.79 200 ILE R CA 1
ATOM 3257 C C . ILE C 3 199 ? 93.242 97.682 127.944 1.00 24.37 200 ILE R C 1
ATOM 3258 O O . ILE C 3 199 ? 92.744 96.970 127.058 1.00 39.29 200 ILE R O 1
ATOM 3263 N N . ILE C 3 200 ? 94.533 97.596 128.279 1.00 10.28 201 ILE R N 1
ATOM 3264 C CA . ILE C 3 200 ? 95.433 96.688 127.577 1.00 10.22 201 ILE R CA 1
ATOM 3265 C C . ILE C 3 200 ? 94.981 95.246 127.749 1.00 33.75 201 ILE R C 1
ATOM 3266 O O . ILE C 3 200 ? 94.919 94.479 126.777 1.00 47.91 201 ILE R O 1
ATOM 3271 N N . LEU C 3 201 ? 94.660 94.853 128.983 1.00 33.54 202 LEU R N 1
ATOM 3272 C CA . LEU C 3 201 ? 94.262 93.474 129.236 1.00 23.07 202 LEU R CA 1
ATOM 3273 C C . LEU C 3 201 ? 92.972 93.136 128.507 1.00 30.11 202 LEU R C 1
ATOM 3274 O O . LEU C 3 201 ? 92.861 92.071 127.890 1.00 42.23 202 LEU R O 1
ATOM 3279 N N . PHE C 3 202 ? 91.989 94.040 128.543 1.00 36.29 203 PHE R N 1
ATOM 3280 C CA . PHE C 3 202 ? 90.733 93.769 127.851 1.00 42.77 203 PHE R CA 1
ATOM 3281 C C . PHE C 3 202 ? 90.959 93.594 126.354 1.00 46.48 203 PHE R C 1
ATOM 3282 O O . PHE C 3 202 ? 90.489 92.617 125.752 1.00 50.62 203 PHE R O 1
ATOM 3290 N N . CYS C 3 203 ? 91.697 94.523 125.739 1.00 36.75 204 CYS R N 1
ATOM 3291 C CA . CYS C 3 203 ? 91.905 94.459 124.296 1.00 33.19 204 CYS R CA 1
ATOM 3292 C C . CYS C 3 203 ? 92.667 93.202 123.895 1.00 36.54 204 CYS R C 1
ATOM 3293 O O . CYS C 3 203 ? 92.294 92.520 122.931 1.00 49.19 204 CYS R O 1
ATOM 3296 N N . TYR C 3 204 ? 93.730 92.867 124.629 1.00 28.22 205 TYR R N 1
ATOM 3297 C CA . TYR C 3 204 ? 94.534 91.712 124.249 1.00 33.79 205 TYR R CA 1
ATOM 3298 C C . TYR C 3 204 ? 93.802 90.401 124.503 1.00 42.29 205 TYR R C 1
ATOM 3299 O O . TYR C 3 204 ? 93.941 89.458 123.715 1.00 46.89 205 TYR R O 1
ATOM 3308 N N . VAL C 3 205 ? 93.008 90.320 125.574 1.00 45.76 206 VAL R N 1
ATOM 3309 C CA . VAL C 3 205 ? 92.206 89.123 125.802 1.00 43.86 206 VAL R CA 1
ATOM 3310 C C . VAL C 3 205 ? 91.179 88.954 124.692 1.00 50.21 206 VAL R C 1
ATOM 3311 O O . VAL C 3 205 ? 90.946 87.839 124.209 1.00 55.24 206 VAL R O 1
ATOM 3315 N N . GLU C 3 206 ? 90.551 90.054 124.262 1.00 58.73 207 GLU R N 1
ATOM 3316 C CA . GLU C 3 206 ? 89.597 89.958 123.160 1.00 59.51 207 GLU R CA 1
ATOM 3317 C C . GLU C 3 206 ? 90.277 89.495 121.876 1.00 57.90 207 GLU R C 1
ATOM 3318 O O . GLU C 3 206 ? 89.738 88.651 121.151 1.00 59.40 207 GLU R O 1
ATOM 3324 N N . ILE C 3 207 ? 91.465 90.032 121.582 1.00 46.51 208 ILE R N 1
ATOM 3325 C CA . ILE C 3 207 ? 92.189 89.618 120.381 1.00 38.18 208 ILE R CA 1
ATOM 3326 C C . ILE C 3 207 ? 92.531 88.134 120.446 1.00 46.62 208 ILE R C 1
ATOM 3327 O O . ILE C 3 207 ? 92.348 87.393 119.470 1.00 57.94 208 ILE R O 1
ATOM 3332 N N . LEU C 3 208 ? 93.030 87.677 121.598 1.00 51.93 209 LEU R N 1
ATOM 3333 C CA . LEU C 3 208 ? 93.407 86.275 121.738 1.00 50.65 209 LEU R CA 1
ATOM 3334 C C . LEU C 3 208 ? 92.196 85.359 121.616 1.00 58.44 209 LEU R C 1
ATOM 3335 O O . LEU C 3 208 ? 92.273 84.301 120.983 1.00 61.64 209 LEU R O 1
ATOM 3340 N N . ARG C 3 209 ? 91.068 85.747 122.214 1.00 61.70 210 ARG R N 1
ATOM 3341 C CA . ARG C 3 209 ? 89.862 84.932 122.108 1.00 59.44 210 ARG R CA 1
ATOM 3342 C C . ARG C 3 209 ? 89.358 84.874 120.671 1.00 61.25 210 ARG R C 1
ATOM 3343 O O . ARG C 3 209 ? 88.930 83.813 120.200 1.00 66.37 210 ARG R O 1
ATOM 3351 N N . THR C 3 210 ? 89.395 86.004 119.960 1.00 70.66 211 THR R N 1
ATOM 3352 C CA . THR C 3 210 ? 88.972 86.008 118.563 1.00 72.90 211 THR R CA 1
ATOM 3353 C C . THR C 3 210 ? 89.867 85.110 117.718 1.00 70.80 211 THR R C 1
ATOM 3354 O O . THR C 3 210 ? 89.380 84.361 116.862 1.00 73.00 211 THR R O 1
ATOM 3358 N N . LEU C 3 211 ? 91.180 85.160 117.953 1.00 68.40 212 LEU R N 1
ATOM 3359 C CA . LEU C 3 211 ? 92.088 84.283 117.221 1.00 68.85 212 LEU R CA 1
ATOM 3360 C C . LEU C 3 211 ? 91.859 82.819 117.579 1.00 76.10 212 LEU R C 1
ATOM 3361 O O . LEU C 3 211 ? 92.008 81.934 116.729 1.00 78.23 212 LEU R O 1
ATOM 3366 N N . PHE C 3 212 ? 91.509 82.541 118.837 1.00 90.36 213 PHE R N 1
ATOM 3367 C CA . PHE C 3 212 ? 91.260 81.165 119.253 1.00 90.25 213 PHE R CA 1
ATOM 3368 C C . PHE C 3 212 ? 89.959 80.622 118.675 1.00 89.31 213 PHE R C 1
ATOM 3369 O O . PHE C 3 212 ? 89.846 79.414 118.439 1.00 89.23 213 PHE R O 1
ATOM 3371 N N . ARG C 3 213 ? 88.970 81.492 118.450 1.00 92.18 214 ARG R N 1
ATOM 3372 C CA . ARG C 3 213 ? 87.658 81.028 118.006 1.00 93.57 214 ARG R CA 1
ATOM 3373 C C . ARG C 3 213 ? 87.732 80.352 116.642 1.00 95.24 214 ARG R C 1
ATOM 3374 O O . ARG C 3 213 ? 87.086 79.323 116.416 1.00 93.77 214 ARG R O 1
ATOM 3376 N N . SER C 3 214 ? 88.511 80.912 115.721 1.00 100.52 215 SER R N 1
ATOM 3377 C CA . SER C 3 214 ? 88.654 80.374 114.377 1.00 100.80 215 SER R CA 1
ATOM 3378 C C . SER C 3 214 ? 90.052 79.801 114.194 1.00 100.01 215 SER R C 1
ATOM 3379 O O . SER C 3 214 ? 91.024 80.326 114.745 1.00 97.77 215 SER R O 1
ATOM 3382 N N . ARG C 3 215 ? 90.146 78.718 113.425 1.00 104.87 216 ARG R N 1
ATOM 3383 C CA . ARG C 3 215 ? 91.437 78.090 113.178 1.00 105.18 216 ARG R CA 1
ATOM 3384 C C . ARG C 3 215 ? 92.371 79.057 112.462 1.00 104.82 216 ARG R C 1
ATOM 3385 O O . ARG C 3 215 ? 91.984 79.725 111.499 1.00 103.57 216 ARG R O 1
ATOM 3387 N N . SER C 3 216 ? 93.611 79.130 112.940 1.00 101.84 217 SER R N 1
ATOM 3388 C CA . SER C 3 216 ? 94.597 80.059 112.412 1.00 102.85 217 SER R CA 1
ATOM 3389 C C . SER C 3 216 ? 95.934 79.353 112.238 1.00 103.35 217 SER R C 1
ATOM 3390 O O . SER C 3 216 ? 96.200 78.315 112.848 1.00 102.36 217 SER R O 1
ATOM 3393 N N . LYS C 3 217 ? 96.776 79.936 111.389 1.00 99.10 218 LYS R N 1
ATOM 3394 C CA . LYS C 3 217 ? 98.108 79.421 111.109 1.00 97.93 218 LYS R CA 1
ATOM 3395 C C . LYS C 3 217 ? 99.143 80.291 111.809 1.00 98.21 218 LYS R C 1
ATOM 3396 O O . LYS C 3 217 ? 99.053 81.524 111.767 1.00 96.02 218 LYS R O 1
ATOM 3398 N N . ARG C 3 218 ? 100.117 79.645 112.454 1.00 104.32 219 ARG R N 1
ATOM 3399 C CA . ARG C 3 218 ? 101.182 80.333 113.188 1.00 104.05 219 ARG R CA 1
ATOM 3400 C C . ARG C 3 218 ? 100.612 81.264 114.257 1.00 104.20 219 ARG R C 1
ATOM 3401 O O . ARG C 3 218 ? 101.117 82.366 114.482 1.00 102.24 219 ARG R O 1
ATOM 3403 N N . ARG C 3 219 ? 99.546 80.814 114.921 1.00 98.71 220 ARG R N 1
ATOM 3404 C CA . ARG C 3 219 ? 98.963 81.580 116.016 1.00 98.54 220 ARG R CA 1
ATOM 3405 C C . ARG C 3 219 ? 99.845 81.565 117.258 1.00 97.56 220 ARG R C 1
ATOM 3406 O O . ARG C 3 219 ? 99.689 82.431 118.130 1.00 96.09 220 ARG R O 1
ATOM 3414 N N . HIS C 3 220 ? 100.769 80.606 117.351 1.00 91.96 221 HIS R N 1
ATOM 3415 C CA . HIS C 3 220 ? 101.644 80.517 118.514 1.00 91.60 221 HIS R CA 1
ATOM 3416 C C . HIS C 3 220 ? 102.518 81.758 118.636 1.00 92.93 221 HIS R C 1
ATOM 3417 O O . HIS C 3 220 ? 102.771 82.248 119.743 1.00 92.87 221 HIS R O 1
ATOM 3419 N N . ARG C 3 221 ? 102.994 82.279 117.503 1.00 87.66 222 ARG R N 1
ATOM 3420 C CA . ARG C 3 221 ? 103.811 83.485 117.508 1.00 86.91 222 ARG R CA 1
ATOM 3421 C C . ARG C 3 221 ? 103.049 84.670 118.090 1.00 85.23 222 ARG R C 1
ATOM 3422 O O . ARG C 3 221 ? 103.572 85.413 118.929 1.00 84.87 222 ARG R O 1
ATOM 3430 N N . THR C 3 222 ? 101.799 84.851 117.658 1.00 73.10 223 THR R N 1
ATOM 3431 C CA . THR C 3 222 ? 100.996 85.959 118.163 1.00 71.73 223 THR R CA 1
ATOM 3432 C C . THR C 3 222 ? 100.676 85.775 119.643 1.00 72.81 223 THR R C 1
ATOM 3433 O O . THR C 3 222 ? 100.695 86.740 120.419 1.00 75.25 223 THR R O 1
ATOM 3437 N N . VAL C 3 223 ? 100.386 84.538 120.055 1.00 71.78 224 VAL R N 1
ATOM 3438 C CA . VAL C 3 223 ? 100.108 84.272 121.467 1.00 70.58 224 VAL R CA 1
ATOM 3439 C C . VAL C 3 223 ? 101.318 84.637 122.317 1.00 71.15 224 VAL R C 1
ATOM 3440 O O . VAL C 3 223 ? 101.207 85.335 123.338 1.00 75.50 224 VAL R O 1
ATOM 3444 N N . LYS C 3 224 ? 102.468 84.120 121.908 1.00 66.04 225 LYS R N 1
ATOM 3445 C CA . LYS C 3 224 ? 103.736 84.471 122.578 1.00 68.44 225 LYS R CA 1
ATOM 3446 C C . LYS C 3 224 ? 103.902 85.987 122.651 1.00 70.43 225 LYS R C 1
ATOM 3447 O O . LYS C 3 224 ? 104.056 86.496 123.773 1.00 71.11 225 LYS R O 1
ATOM 3453 N N . LEU C 3 225 ? 103.873 86.689 121.518 1.00 61.38 226 LEU R N 1
ATOM 3454 C CA . LEU C 3 225 ? 104.135 88.154 121.547 1.00 56.96 226 LEU R CA 1
ATOM 3455 C C . LEU C 3 225 ? 103.089 88.910 122.392 1.00 58.98 226 LEU R C 1
ATOM 3456 O O . LEU C 3 225 ? 103.502 89.891 123.029 1.00 64.09 226 LEU R O 1
ATOM 3461 N N . ILE C 3 226 ? 101.823 88.497 122.449 1.00 50.74 227 ILE R N 1
ATOM 3462 C CA . ILE C 3 226 ? 100.873 89.170 123.331 1.00 46.57 227 ILE R CA 1
ATOM 3463 C C . ILE C 3 226 ? 101.249 88.936 124.788 1.00 50.92 227 ILE R C 1
ATOM 3464 O O . ILE C 3 226 ? 101.256 89.867 125.609 1.00 59.65 227 ILE R O 1
ATOM 3469 N N . PHE C 3 227 ? 101.577 87.686 125.130 1.00 49.38 228 PHE R N 1
ATOM 3470 C CA . PHE C 3 227 ? 101.951 87.385 126.508 1.00 53.70 228 PHE R CA 1
ATOM 3471 C C . PHE C 3 227 ? 103.220 88.124 126.910 1.00 49.99 228 PHE R C 1
ATOM 3472 O O . PHE C 3 227 ? 103.310 88.657 128.023 1.00 54.52 228 PHE R O 1
ATOM 3480 N N . ALA C 3 228 ? 104.207 88.179 126.013 1.00 37.66 229 ALA R N 1
ATOM 3481 C CA . ALA C 3 228 ? 105.445 88.888 126.311 1.00 40.43 229 ALA R CA 1
ATOM 3482 C C . ALA C 3 228 ? 105.195 90.375 126.512 1.00 48.54 229 ALA R C 1
ATOM 3483 O O . ALA C 3 228 ? 105.763 90.987 127.423 1.00 53.07 229 ALA R O 1
ATOM 3485 N N . ILE C 3 229 ? 104.343 90.974 125.676 1.00 45.72 230 ILE R N 1
ATOM 3486 C CA . ILE C 3 229 ? 104.051 92.399 125.805 1.00 36.51 230 ILE R CA 1
ATOM 3487 C C . ILE C 3 229 ? 103.383 92.687 127.144 1.00 32.43 230 ILE R C 1
ATOM 3488 O O . ILE C 3 229 ? 103.773 93.615 127.867 1.00 41.44 230 ILE R O 1
ATOM 3493 N N . VAL C 3 230 ? 102.379 91.884 127.505 1.00 18.62 231 VAL R N 1
ATOM 3494 C CA . VAL C 3 230 ? 101.677 92.116 128.765 1.00 15.79 231 VAL R CA 1
ATOM 3495 C C . VAL C 3 230 ? 102.618 91.923 129.949 1.00 29.99 231 VAL R C 1
ATOM 3496 O O . VAL C 3 230 ? 102.630 92.729 130.891 1.00 43.16 231 VAL R O 1
ATOM 3500 N N . VAL C 3 231 ? 103.431 90.863 129.915 1.00 29.57 232 VAL R N 1
ATOM 3501 C CA . VAL C 3 231 ? 104.344 90.585 131.020 1.00 32.70 232 VAL R CA 1
ATOM 3502 C C . VAL C 3 231 ? 105.371 91.700 131.164 1.00 38.33 232 VAL R C 1
ATOM 3503 O O . VAL C 3 231 ? 105.673 92.142 132.279 1.00 45.74 232 VAL R O 1
ATOM 3507 N N . ALA C 3 232 ? 105.925 92.173 130.044 1.00 32.73 233 ALA R N 1
ATOM 3508 C CA . ALA C 3 232 ? 106.910 93.247 130.103 1.00 27.43 233 ALA R CA 1
ATOM 3509 C C . ALA C 3 232 ? 106.300 94.529 130.647 1.00 33.64 233 ALA R C 1
ATOM 3510 O O . ALA C 3 232 ? 106.907 95.203 131.488 1.00 40.22 233 ALA R O 1
ATOM 3512 N N . TYR C 3 233 ? 105.095 94.880 130.188 1.00 28.50 234 TYR R N 1
ATOM 3513 C CA . TYR C 3 233 ? 104.449 96.088 130.688 1.00 22.86 234 TYR R CA 1
ATOM 3514 C C . TYR C 3 233 ? 104.197 95.997 132.186 1.00 26.36 234 TYR R C 1
ATOM 3515 O O . TYR C 3 233 ? 104.475 96.948 132.933 1.00 46.75 234 TYR R O 1
ATOM 3524 N N . PHE C 3 234 ? 103.684 94.855 132.647 1.00 25.91 235 PHE R N 1
ATOM 3525 C CA . PHE C 3 234 ? 103.424 94.692 134.072 1.00 30.73 235 PHE R CA 1
ATOM 3526 C C . PHE C 3 234 ? 104.715 94.771 134.874 1.00 27.13 235 PHE R C 1
ATOM 3527 O O . PHE C 3 234 ? 104.797 95.503 135.864 1.00 43.52 235 PHE R O 1
ATOM 3535 N N . LEU C 3 235 ? 105.746 94.042 134.446 1.00 22.81 236 LEU R N 1
ATOM 3536 C CA . LEU C 3 235 ? 107.003 94.042 135.183 1.00 36.70 236 LEU R CA 1
ATOM 3537 C C . LEU C 3 235 ? 107.631 95.426 135.215 1.00 43.02 236 LEU R C 1
ATOM 3538 O O . LEU C 3 235 ? 108.304 95.780 136.189 1.00 51.84 236 LEU R O 1
ATOM 3543 N N . SER C 3 236 ? 107.426 96.222 134.166 1.00 32.01 237 SER R N 1
ATOM 3544 C CA . SER C 3 236 ? 108.008 97.556 134.136 1.00 32.19 237 SER R CA 1
ATOM 3545 C C . SER C 3 236 ? 107.260 98.513 135.056 1.00 36.96 237 SER R C 1
ATOM 3546 O O . SER C 3 236 ? 107.880 99.309 135.770 1.00 47.51 237 SER R O 1
ATOM 3549 N N . TRP C 3 237 ? 105.928 98.458 135.059 1.00 35.38 238 TRP R N 1
ATOM 3550 C CA . TRP C 3 237 ? 105.151 99.544 135.645 1.00 28.17 238 TRP R CA 1
ATOM 3551 C C . TRP C 3 237 ? 104.364 99.175 136.897 1.00 43.18 238 TRP R C 1
ATOM 3552 O O . TRP C 3 237 ? 103.701 100.051 137.461 1.00 53.62 238 TRP R O 1
ATOM 3563 N N . GLY C 3 238 ? 104.405 97.926 137.353 1.00 43.81 239 GLY R N 1
ATOM 3564 C CA . GLY C 3 238 ? 103.659 97.536 138.527 1.00 43.85 239 GLY R CA 1
ATOM 3565 C C . GLY C 3 238 ? 104.416 97.701 139.829 1.00 46.15 239 GLY R C 1
ATOM 3566 O O . GLY C 3 238 ? 103.978 98.413 140.742 1.00 56.32 239 GLY R O 1
ATOM 3567 N N . PRO C 3 239 ? 105.563 97.024 139.951 1.00 33.71 240 PRO R N 1
ATOM 3568 C CA . PRO C 3 239 ? 106.351 97.150 141.189 1.00 41.31 240 PRO R CA 1
ATOM 3569 C C . PRO C 3 239 ? 106.787 98.573 141.489 1.00 45.03 240 PRO R C 1
ATOM 3570 O O . PRO C 3 239 ? 106.851 98.963 142.661 1.00 47.11 240 PRO R O 1
ATOM 3574 N N . TYR C 3 240 ? 107.086 99.365 140.458 1.00 44.37 241 TYR R N 1
ATOM 3575 C CA . TYR C 3 240 ? 107.492 100.747 140.686 1.00 35.62 241 TYR R CA 1
ATOM 3576 C C . TYR C 3 240 ? 106.371 101.545 141.337 1.00 39.41 241 TYR R C 1
ATOM 3577 O O . TYR C 3 240 ? 106.599 102.266 142.316 1.00 54.38 241 TYR R O 1
ATOM 3586 N N . ASN C 3 241 ? 105.146 101.401 140.834 1.00 36.83 242 ASN R N 1
ATOM 3587 C CA . ASN C 3 241 ? 104.012 102.089 141.435 1.00 35.44 242 ASN R CA 1
ATOM 3588 C C . ASN C 3 241 ? 103.652 101.546 142.809 1.00 44.97 242 ASN R C 1
ATOM 3589 O O . ASN C 3 241 ? 103.256 102.327 143.680 1.00 55.58 242 ASN R O 1
ATOM 3594 N N . PHE C 3 242 ? 103.789 100.239 143.035 1.00 48.57 243 PHE R N 1
ATOM 3595 C CA . PHE C 3 242 ? 103.544 99.714 144.374 1.00 47.65 243 PHE R CA 1
ATOM 3596 C C . PHE C 3 242 ? 104.552 100.260 145.380 1.00 49.84 243 PHE R C 1
ATOM 3597 O O . PHE C 3 242 ? 104.184 100.621 146.506 1.00 57.60 243 PHE R O 1
ATOM 3605 N N . THR C 3 243 ? 105.825 100.333 144.991 1.00 40.74 244 THR R N 1
ATOM 3606 C CA . THR C 3 243 ? 106.835 100.888 145.882 1.00 41.70 244 THR R CA 1
ATOM 3607 C C . THR C 3 243 ? 106.600 102.375 146.111 1.00 46.53 244 THR R C 1
ATOM 3608 O O . THR C 3 243 ? 106.809 102.879 147.220 1.00 55.61 244 THR R O 1
ATOM 3612 N N . LEU C 3 244 ? 106.156 103.094 145.077 1.00 41.96 245 LEU R N 1
ATOM 3613 C CA . LEU C 3 244 ? 105.809 104.499 145.257 1.00 37.96 245 LEU R CA 1
ATOM 3614 C C . LEU C 3 244 ? 104.638 104.657 146.216 1.00 39.73 245 LEU R C 1
ATOM 3615 O O . LEU C 3 244 ? 104.598 105.606 147.006 1.00 51.66 245 LEU R O 1
ATOM 3620 N N . PHE C 3 245 ? 103.673 103.739 146.163 1.00 51.42 246 PHE R N 1
ATOM 3621 C CA . PHE C 3 245 ? 102.543 103.810 147.084 1.00 65.31 246 PHE R CA 1
ATOM 3622 C C . PHE C 3 245 ? 102.969 103.499 148.514 1.00 69.27 246 PHE R C 1
ATOM 3623 O O . PHE C 3 245 ? 102.420 104.060 149.469 1.00 68.07 246 PHE R O 1
ATOM 3631 N N . LEU C 3 246 ? 103.922 102.583 148.689 1.00 62.48 247 LEU R N 1
ATOM 3632 C CA . LEU C 3 246 ? 104.468 102.352 150.025 1.00 54.89 247 LEU R CA 1
ATOM 3633 C C . LEU C 3 246 ? 105.224 103.578 150.528 1.00 55.29 247 LEU R C 1
ATOM 3634 O O . LEU C 3 246 ? 105.126 103.945 151.708 1.00 66.97 247 LEU R O 1
ATOM 3639 N N . GLN C 3 247 ? 105.989 104.219 149.644 1.00 51.33 248 GLN R N 1
ATOM 3640 C CA . GLN C 3 247 ? 106.731 105.413 150.030 1.00 53.38 248 GLN R CA 1
ATOM 3641 C C . GLN C 3 247 ? 105.792 106.551 150.405 1.00 52.72 248 GLN R C 1
ATOM 3642 O O . GLN C 3 247 ? 106.055 107.286 151.362 1.00 61.81 248 GLN R O 1
ATOM 3648 N N . THR C 3 248 ? 104.700 106.724 149.660 1.00 50.15 249 THR R N 1
ATOM 3649 C CA . THR C 3 248 ? 103.768 107.798 149.975 1.00 56.65 249 THR R CA 1
ATOM 3650 C C . THR C 3 248 ? 102.973 107.519 151.240 1.00 56.10 249 THR R C 1
ATOM 3651 O O . THR C 3 248 ? 102.310 108.429 151.748 1.00 66.06 249 THR R O 1
ATOM 3655 N N . LEU C 3 249 ? 103.019 106.292 151.754 1.00 63.56 250 LEU R N 1
ATOM 3656 C CA . LEU C 3 249 ? 102.463 105.986 153.065 1.00 72.90 250 LEU R CA 1
ATOM 3657 C C . LEU C 3 249 ? 103.484 106.237 154.168 1.00 69.89 250 LEU R C 1
ATOM 3658 O O . LEU C 3 249 ? 103.133 106.726 155.245 1.00 67.93 250 LEU R O 1
ATOM 3663 N N . PHE C 3 250 ? 104.751 105.903 153.910 1.00 73.14 251 PHE R N 1
ATOM 3664 C CA . PHE C 3 250 ? 105.796 106.178 154.894 1.00 70.03 251 PHE R CA 1
ATOM 3665 C C . PHE C 3 250 ? 106.023 107.677 155.071 1.00 75.80 251 PHE R C 1
ATOM 3666 O O . PHE C 3 250 ? 106.255 108.148 156.190 1.00 77.88 251 PHE R O 1
ATOM 3674 N N . ARG C 3 251 ? 105.970 108.440 153.978 1.00 72.45 252 ARG R N 1
ATOM 3675 C CA . ARG C 3 251 ? 106.224 109.877 154.043 1.00 67.08 252 ARG R CA 1
ATOM 3676 C C . ARG C 3 251 ? 105.149 110.589 154.854 1.00 68.56 252 ARG R C 1
ATOM 3677 O O . ARG C 3 251 ? 105.431 111.543 155.587 1.00 73.61 252 ARG R O 1
ATOM 3685 N N . THR C 3 252 ? 103.899 110.138 154.728 1.00 75.96 253 THR R N 1
ATOM 3686 C CA . THR C 3 252 ? 102.825 110.684 155.549 1.00 82.09 253 THR R CA 1
ATOM 3687 C C . THR C 3 252 ? 103.005 110.320 157.018 1.00 86.35 253 THR R C 1
ATOM 3688 O O . THR C 3 252 ? 102.286 110.847 157.875 1.00 83.56 253 THR R O 1
ATOM 3692 N N . GLN C 3 253 ? 103.945 109.422 157.319 1.00 95.91 254 GLN R N 1
ATOM 3693 C CA . GLN C 3 253 ? 104.316 109.049 158.683 1.00 93.67 254 GLN R CA 1
ATOM 3694 C C . GLN C 3 253 ? 103.164 108.336 159.392 1.00 93.55 254 GLN R C 1
ATOM 3695 O O . GLN C 3 253 ? 102.766 108.679 160.507 1.00 93.64 254 GLN R O 1
ATOM 3701 N N . ILE C 3 254 ? 102.631 107.321 158.709 1.00 90.40 255 ILE R N 1
ATOM 3702 C CA . ILE C 3 254 ? 101.701 106.383 159.327 1.00 88.12 255 ILE R CA 1
ATOM 3703 C C . ILE C 3 254 ? 102.401 105.129 159.828 1.00 89.24 255 ILE R C 1
ATOM 3704 O O . ILE C 3 254 ? 101.833 104.408 160.665 1.00 90.68 255 ILE R O 1
ATOM 3709 N N . ILE C 3 255 ? 103.610 104.845 159.349 1.00 90.75 256 ILE R N 1
ATOM 3710 C CA . ILE C 3 255 ? 104.431 103.742 159.834 1.00 91.13 256 ILE R CA 1
ATOM 3711 C C . ILE C 3 255 ? 105.788 104.307 160.225 1.00 89.85 256 ILE R C 1
ATOM 3712 O O . ILE C 3 255 ? 106.412 105.032 159.441 1.00 92.42 256 ILE R O 1
ATOM 3717 N N . ARG C 3 256 ? 106.243 103.978 161.433 1.00 97.89 257 ARG R N 1
ATOM 3718 C CA . ARG C 3 256 ? 107.471 104.535 161.986 1.00 100.56 257 ARG R CA 1
ATOM 3719 C C . ARG C 3 256 ? 108.611 103.523 162.019 1.00 101.16 257 ARG R C 1
ATOM 3720 O O . ARG C 3 256 ? 109.499 103.624 162.871 1.00 101.17 257 ARG R O 1
ATOM 3728 N N . SER C 3 257 ? 108.607 102.550 161.112 1.00 101.11 258 SER R N 1
ATOM 3729 C CA . SER C 3 257 ? 109.657 101.533 161.060 1.00 101.30 258 SER R CA 1
ATOM 3730 C C . SER C 3 257 ? 110.834 102.101 160.279 1.00 98.53 258 SER R C 1
ATOM 3731 O O . SER C 3 257 ? 110.789 102.204 159.050 1.00 99.89 258 SER R O 1
ATOM 3734 N N . CYS C 3 258 ? 111.896 102.474 160.996 1.00 100.29 259 CYS R N 1
ATOM 3735 C CA . CYS C 3 258 ? 113.074 103.023 160.336 1.00 102.53 259 CYS R CA 1
ATOM 3736 C C . CYS C 3 258 ? 113.833 101.958 159.558 1.00 100.88 259 CYS R C 1
ATOM 3737 O O . CYS C 3 258 ? 114.442 102.263 158.526 1.00 102.72 259 CYS R O 1
ATOM 3740 N N . GLU C 3 259 ? 113.816 100.710 160.033 1.00 88.87 260 GLU R N 1
ATOM 3741 C CA . GLU C 3 259 ? 114.518 99.641 159.332 1.00 91.61 260 GLU R CA 1
ATOM 3742 C C . GLU C 3 259 ? 113.885 99.341 157.979 1.00 93.12 260 GLU R C 1
ATOM 3743 O O . GLU C 3 259 ? 114.599 99.041 157.016 1.00 89.81 260 GLU R O 1
ATOM 3749 N N . ALA C 3 260 ? 112.555 99.414 157.888 1.00 94.04 261 ALA R N 1
ATOM 3750 C CA . ALA C 3 260 ? 111.881 99.126 156.627 1.00 92.12 261 ALA R CA 1
ATOM 3751 C C . ALA C 3 260 ? 112.241 100.137 155.549 1.00 92.29 261 ALA R C 1
ATOM 3752 O O . ALA C 3 260 ? 112.219 99.801 154.359 1.00 96.24 261 ALA R O 1
ATOM 3754 N N . LYS C 3 261 ? 112.565 101.372 155.940 1.00 87.28 262 LYS R N 1
ATOM 3755 C CA . LYS C 3 261 ? 112.954 102.383 154.961 1.00 87.67 262 LYS R CA 1
ATOM 3756 C C . LYS C 3 261 ? 114.220 101.977 154.219 1.00 89.03 262 LYS R C 1
ATOM 3757 O O . LYS C 3 261 ? 114.382 102.291 153.035 1.00 90.06 262 LYS R O 1
ATOM 3763 N N . GLN C 3 262 ? 115.132 101.280 154.901 1.00 91.64 263 GLN R N 1
ATOM 3764 C CA . GLN C 3 262 ? 116.373 100.858 154.260 1.00 91.47 263 GLN R CA 1
ATOM 3765 C C . GLN C 3 262 ? 116.100 99.926 153.087 1.00 91.29 263 GLN R C 1
ATOM 3766 O O . GLN C 3 262 ? 116.699 100.072 152.015 1.00 95.69 263 GLN R O 1
ATOM 3772 N N . GLN C 3 263 ? 115.198 98.961 153.268 1.00 86.64 264 GLN R N 1
ATOM 3773 C CA . GLN C 3 263 ? 114.835 98.073 152.171 1.00 89.22 264 GLN R CA 1
ATOM 3774 C C . GLN C 3 263 ? 113.957 98.773 151.144 1.00 86.76 264 GLN R C 1
ATOM 3775 O O . GLN C 3 263 ? 114.058 98.483 149.944 1.00 88.40 264 GLN R O 1
ATOM 3781 N N . LEU C 3 264 ? 113.098 99.689 151.595 1.00 77.04 265 LEU R N 1
ATOM 3782 C CA . LEU C 3 264 ? 112.231 100.412 150.674 1.00 77.72 265 LEU R CA 1
ATOM 3783 C C . LEU C 3 264 ? 113.051 101.259 149.711 1.00 78.80 265 LEU R C 1
ATOM 3784 O O . LEU C 3 264 ? 112.690 101.399 148.540 1.00 83.74 265 LEU R O 1
ATOM 3789 N N . GLU C 3 265 ? 114.164 101.825 150.181 1.00 83.81 266 GLU R N 1
ATOM 3790 C CA . GLU C 3 265 ? 115.007 102.627 149.299 1.00 85.19 266 GLU R CA 1
ATOM 3791 C C . GLU C 3 265 ? 115.617 101.779 148.188 1.00 85.38 266 GLU R C 1
ATOM 3792 O O . GLU C 3 265 ? 115.630 102.188 147.019 1.00 90.76 266 GLU R O 1
ATOM 3798 N N . TYR C 3 266 ? 116.126 100.593 148.529 1.00 83.15 267 TYR R N 1
ATOM 3799 C CA . TYR C 3 266 ? 116.684 99.712 147.508 1.00 90.34 267 TYR R CA 1
ATOM 3800 C C . TYR C 3 266 ? 115.605 99.250 146.538 1.00 88.93 267 TYR R C 1
ATOM 3801 O O . TYR C 3 266 ? 115.834 99.177 145.321 1.00 89.38 267 TYR R O 1
ATOM 3810 N N . ALA C 3 267 ? 114.420 98.931 147.062 1.00 75.32 268 ALA R N 1
ATOM 3811 C CA . ALA C 3 267 ? 113.315 98.547 146.193 1.00 72.96 268 ALA R CA 1
ATOM 3812 C C . ALA C 3 267 ? 112.949 99.679 145.247 1.00 67.06 268 ALA R C 1
ATOM 3813 O O . ALA C 3 267 ? 112.689 99.447 144.063 1.00 73.75 268 ALA R O 1
ATOM 3815 N N . LEU C 3 268 ? 112.926 100.913 145.754 1.00 61.57 269 LEU R N 1
ATOM 3816 C CA . LEU C 3 268 ? 112.621 102.062 144.912 1.00 67.23 269 LEU R CA 1
ATOM 3817 C C . LEU C 3 268 ? 113.673 102.228 143.828 1.00 67.03 269 LEU R C 1
ATOM 3818 O O . LEU C 3 268 ? 113.342 102.514 142.675 1.00 72.95 269 LEU R O 1
ATOM 3823 N N . LEU C 3 269 ? 114.946 102.051 144.179 1.00 68.85 270 LEU R N 1
ATOM 3824 C CA . LEU C 3 269 ? 116.008 102.143 143.183 1.00 73.13 270 LEU R CA 1
ATOM 3825 C C . LEU C 3 269 ? 115.783 101.139 142.059 1.00 75.66 270 LEU R C 1
ATOM 3826 O O . LEU C 3 269 ? 115.747 101.503 140.871 1.00 77.00 270 LEU R O 1
ATOM 3831 N N . ILE C 3 270 ? 115.600 99.868 142.425 1.00 73.56 271 ILE R N 1
ATOM 3832 C CA . ILE C 3 270 ? 115.458 98.816 141.421 1.00 72.79 271 ILE R CA 1
ATOM 3833 C C . ILE C 3 270 ? 114.218 99.058 140.569 1.00 69.81 271 ILE R C 1
ATOM 3834 O O . ILE C 3 270 ? 114.256 98.952 139.337 1.00 72.16 271 ILE R O 1
ATOM 3839 N N . CYS C 3 271 ? 113.102 99.402 141.213 1.00 60.00 272 CYS R N 1
ATOM 3840 C CA . CYS C 3 271 ? 111.849 99.566 140.490 1.00 58.57 272 CYS R CA 1
ATOM 3841 C C . CYS C 3 271 ? 111.875 100.792 139.587 1.00 59.56 272 CYS R C 1
ATOM 3842 O O . CYS C 3 271 ? 111.315 100.764 138.487 1.00 69.54 272 CYS R O 1
ATOM 3845 N N . ARG C 3 272 ? 112.505 101.882 140.030 1.00 64.21 273 ARG R N 1
ATOM 3846 C CA . ARG C 3 272 ? 112.611 103.068 139.191 1.00 72.25 273 ARG R CA 1
ATOM 3847 C C . ARG C 3 272 ? 113.458 102.780 137.961 1.00 69.52 273 ARG R C 1
ATOM 3848 O O . ARG C 3 272 ? 113.131 103.207 136.847 1.00 70.85 273 ARG R O 1
ATOM 3856 N N . ASN C 3 273 ? 114.563 102.051 138.147 1.00 61.93 274 ASN R N 1
ATOM 3857 C CA . ASN C 3 273 ? 115.360 101.669 136.987 1.00 62.99 274 ASN R CA 1
ATOM 3858 C C . ASN C 3 273 ? 114.568 100.775 136.044 1.00 61.21 274 ASN R C 1
ATOM 3859 O O . ASN C 3 273 ? 114.637 100.943 134.819 1.00 66.12 274 ASN R O 1
ATOM 3864 N N . LEU C 3 274 ? 113.796 99.837 136.594 1.00 51.67 275 LEU R N 1
ATOM 3865 C CA . LEU C 3 274 ? 112.977 98.969 135.757 1.00 53.16 275 LEU R CA 1
ATOM 3866 C C . LEU C 3 274 ? 111.955 99.775 134.967 1.00 54.84 275 LEU R C 1
ATOM 3867 O O . LEU C 3 274 ? 111.733 99.519 133.778 1.00 57.15 275 LEU R O 1
ATOM 3872 N N . ALA C 3 275 ? 111.321 100.755 135.613 1.00 57.69 276 ALA R N 1
ATOM 3873 C CA . ALA C 3 275 ? 110.322 101.572 134.935 1.00 56.52 276 ALA R CA 1
ATOM 3874 C C . ALA C 3 275 ? 110.951 102.422 133.841 1.00 55.78 276 ALA R C 1
ATOM 3875 O O . ALA C 3 275 ? 110.383 102.558 132.752 1.00 64.98 276 ALA R O 1
ATOM 3877 N N . PHE C 3 276 ? 112.122 103.001 134.108 1.00 58.27 277 PHE R N 1
ATOM 3878 C CA . PHE C 3 276 ? 112.768 103.831 133.099 1.00 59.13 277 PHE R CA 1
ATOM 3879 C C . PHE C 3 276 ? 113.441 103.003 132.016 1.00 55.06 277 PHE R C 1
ATOM 3880 O O . PHE C 3 276 ? 113.893 103.566 131.016 1.00 63.34 277 PHE R O 1
ATOM 3888 N N . SER C 3 277 ? 113.527 101.687 132.194 1.00 48.75 278 SER R N 1
ATOM 3889 C CA . SER C 3 277 ? 114.001 100.833 131.111 1.00 56.17 278 SER R CA 1
ATOM 3890 C C . SER C 3 277 ? 113.041 100.789 129.927 1.00 60.96 278 SER R C 1
ATOM 3891 O O . SER C 3 277 ? 113.409 100.265 128.866 1.00 68.48 278 SER R O 1
ATOM 3894 N N . HIS C 3 278 ? 111.826 101.320 130.081 1.00 57.38 279 HIS R N 1
ATOM 3895 C CA . HIS C 3 278 ? 110.834 101.229 129.017 1.00 58.33 279 HIS R CA 1
ATOM 3896 C C . HIS C 3 278 ? 111.236 102.032 127.786 1.00 59.42 279 HIS R C 1
ATOM 3897 O O . HIS C 3 278 ? 110.936 101.617 126.661 1.00 67.48 279 HIS R O 1
ATOM 3904 N N . CYS C 3 279 ? 111.925 103.163 127.965 1.00 58.44 280 CYS R N 1
ATOM 3905 C CA . CYS C 3 279 ? 112.280 103.995 126.819 1.00 61.25 280 CYS R CA 1
ATOM 3906 C C . CYS C 3 279 ? 113.257 103.299 125.882 1.00 63.41 280 CYS R C 1
ATOM 3907 O O . CYS C 3 279 ? 113.435 103.750 124.746 1.00 63.79 280 CYS R O 1
ATOM 3910 N N . CYS C 3 280 ? 113.896 102.221 126.330 1.00 66.60 281 CYS R N 1
ATOM 3911 C CA . CYS C 3 280 ? 114.710 101.383 125.460 1.00 66.79 281 CYS R CA 1
ATOM 3912 C C . CYS C 3 280 ? 114.059 100.045 125.144 1.00 67.46 281 CYS R C 1
ATOM 3913 O O . CYS C 3 280 ? 114.368 99.450 124.107 1.00 70.26 281 CYS R O 1
ATOM 3916 N N . PHE C 3 281 ? 113.170 99.555 126.012 1.00 63.46 282 PHE R N 1
ATOM 3917 C CA . PHE C 3 281 ? 112.508 98.281 125.752 1.00 60.03 282 PHE R CA 1
ATOM 3918 C C . PHE C 3 281 ? 111.387 98.393 124.723 1.00 62.32 282 PHE R C 1
ATOM 3919 O O . PHE C 3 281 ? 111.117 97.423 124.007 1.00 68.42 282 PHE R O 1
ATOM 3927 N N . ASN C 3 282 ? 110.723 99.547 124.639 1.00 55.83 283 ASN R N 1
ATOM 3928 C CA . ASN C 3 282 ? 109.537 99.671 123.791 1.00 56.11 283 ASN R CA 1
ATOM 3929 C C . ASN C 3 282 ? 109.801 99.440 122.307 1.00 57.79 283 ASN R C 1
ATOM 3930 O O . ASN C 3 282 ? 109.005 98.725 121.670 1.00 60.85 283 ASN R O 1
ATOM 3935 N N . PRO C 3 283 ? 110.838 100.020 121.684 1.00 52.41 284 PRO R N 1
ATOM 3936 C CA . PRO C 3 283 ? 111.012 99.810 120.236 1.00 52.73 284 PRO R CA 1
ATOM 3937 C C . PRO C 3 283 ? 111.187 98.355 119.845 1.00 56.06 284 PRO R C 1
ATOM 3938 O O . PRO C 3 283 ? 110.741 97.957 118.761 1.00 57.08 284 PRO R O 1
ATOM 3942 N N . VAL C 3 284 ? 111.830 97.548 120.689 1.00 55.61 285 VAL R N 1
ATOM 3943 C CA . VAL C 3 284 ? 112.001 96.135 120.375 1.00 52.39 285 VAL R CA 1
ATOM 3944 C C . VAL C 3 284 ? 110.653 95.426 120.347 1.00 59.84 285 VAL R C 1
ATOM 3945 O O . VAL C 3 284 ? 110.362 94.651 119.428 1.00 69.21 285 VAL R O 1
ATOM 3949 N N . LEU C 3 285 ? 109.804 95.687 121.342 1.00 40.65 286 LEU R N 1
ATOM 3950 C CA . LEU C 3 285 ? 108.546 94.964 121.464 1.00 29.46 286 LEU R CA 1
ATOM 3951 C C . LEU C 3 285 ? 107.449 95.495 120.557 1.00 38.10 286 LEU R C 1
ATOM 3952 O O . LEU C 3 285 ? 106.473 94.780 120.314 1.00 52.83 286 LEU R O 1
ATOM 3957 N N . TYR C 3 286 ? 107.569 96.721 120.055 1.00 39.13 287 TYR R N 1
ATOM 3958 C CA . TYR C 3 286 ? 106.479 97.318 119.298 1.00 43.45 287 TYR R CA 1
ATOM 3959 C C . TYR C 3 286 ? 106.824 97.648 117.854 1.00 41.18 287 TYR R C 1
ATOM 3960 O O . TYR C 3 286 ? 105.916 97.977 117.083 1.00 42.26 287 TYR R O 1
ATOM 3969 N N . VAL C 3 287 ? 108.092 97.579 117.458 1.00 54.71 288 VAL R N 1
ATOM 3970 C CA . VAL C 3 287 ? 108.458 97.983 116.106 1.00 54.51 288 VAL R CA 1
ATOM 3971 C C . VAL C 3 287 ? 109.173 96.846 115.387 1.00 56.90 288 VAL R C 1
ATOM 3972 O O . VAL C 3 287 ? 108.707 96.367 114.348 1.00 60.51 288 VAL R O 1
ATOM 3976 N N . PHE C 3 288 ? 110.305 96.397 115.934 1.00 67.01 289 PHE R N 1
ATOM 3977 C CA . PHE C 3 288 ? 111.180 95.512 115.177 1.00 66.32 289 PHE R CA 1
ATOM 3978 C C . PHE C 3 288 ? 110.853 94.038 115.353 1.00 65.65 289 PHE R C 1
ATOM 3979 O O . PHE C 3 288 ? 111.347 93.220 114.569 1.00 74.97 289 PHE R O 1
ATOM 3987 N N . VAL C 3 289 ? 110.051 93.670 116.352 1.00 53.51 290 VAL R N 1
ATOM 3988 C CA . VAL C 3 289 ? 109.661 92.271 116.483 1.00 55.75 290 VAL R CA 1
ATOM 3989 C C . VAL C 3 289 ? 108.732 91.875 115.341 1.00 67.24 290 VAL R C 1
ATOM 3990 O O . VAL C 3 289 ? 108.684 90.708 114.934 1.00 69.38 290 VAL R O 1
ATOM 3994 N N . GLY C 3 290 ? 107.988 92.838 114.802 1.00 77.38 291 GLY R N 1
ATOM 3995 C CA . GLY C 3 290 ? 107.179 92.559 113.629 1.00 73.55 291 GLY R CA 1
ATOM 3996 C C . GLY C 3 290 ? 108.052 92.321 112.410 1.00 71.57 291 GLY R C 1
ATOM 3997 O O . GLY C 3 290 ? 109.211 92.738 112.360 1.00 74.12 291 GLY R O 1
ATOM 3998 N N . VAL C 3 291 ? 107.485 91.640 111.413 1.00 77.55 292 VAL R N 1
ATOM 3999 C CA . VAL C 3 291 ? 108.289 91.208 110.273 1.00 80.58 292 VAL R CA 1
ATOM 4000 C C . VAL C 3 291 ? 108.451 92.335 109.257 1.00 79.01 292 VAL R C 1
ATOM 4001 O O . VAL C 3 291 ? 109.482 92.429 108.580 1.00 82.01 292 VAL R O 1
ATOM 4005 N N . LYS C 3 292 ? 107.448 93.207 109.133 1.00 86.14 293 LYS R N 1
ATOM 4006 C CA . LYS C 3 292 ? 107.514 94.266 108.129 1.00 88.31 293 LYS R CA 1
ATOM 4007 C C . LYS C 3 292 ? 108.647 95.239 108.427 1.00 90.79 293 LYS R C 1
ATOM 4008 O O . LYS C 3 292 ? 109.502 95.503 107.570 1.00 91.02 293 LYS R O 1
ATOM 4014 N N . PHE C 3 293 ? 108.679 95.770 109.651 1.00 88.42 294 PHE R N 1
ATOM 4015 C CA . PHE C 3 293 ? 109.722 96.720 110.016 1.00 84.39 294 PHE R CA 1
ATOM 4016 C C . PHE C 3 293 ? 111.087 96.050 110.053 1.00 83.94 294 PHE R C 1
ATOM 4017 O O . PHE C 3 293 ? 112.098 96.676 109.721 1.00 88.73 294 PHE R O 1
ATOM 4025 N N . ARG C 3 294 ? 111.139 94.778 110.451 1.00 80.99 295 ARG R N 1
ATOM 4026 C CA . ARG C 3 294 ? 112.413 94.067 110.479 1.00 84.19 295 ARG R CA 1
ATOM 4027 C C . ARG C 3 294 ? 112.976 93.892 109.073 1.00 87.58 295 ARG R C 1
ATOM 4028 O O . ARG C 3 294 ? 114.175 94.091 108.841 1.00 88.95 295 ARG R O 1
ATOM 4036 N N . THR C 3 295 ? 112.121 93.533 108.112 1.00 92.60 296 THR R N 1
ATOM 4037 C CA . THR C 3 295 ? 112.578 93.406 106.731 1.00 91.67 296 THR R CA 1
ATOM 4038 C C . THR C 3 295 ? 112.972 94.760 106.152 1.00 91.18 296 THR R C 1
ATOM 4039 O O . THR C 3 295 ? 113.938 94.859 105.386 1.00 92.50 296 THR R O 1
ATOM 4043 N N . HIS C 3 296 ? 112.235 95.817 106.503 1.00 93.52 297 HIS R N 1
ATOM 4044 C CA . HIS C 3 296 ? 112.613 97.150 106.043 1.00 92.69 297 HIS R CA 1
ATOM 4045 C C . HIS C 3 296 ? 113.963 97.569 106.615 1.00 92.88 297 HIS R C 1
ATOM 4046 O O . HIS C 3 296 ? 114.779 98.180 105.915 1.00 93.99 297 HIS R O 1
ATOM 4053 N N . LEU C 3 297 ? 114.219 97.244 107.884 1.00 93.36 298 LEU R N 1
ATOM 4054 C CA . LEU C 3 297 ? 115.523 97.521 108.479 1.00 94.47 298 LEU R CA 1
ATOM 4055 C C . LEU C 3 297 ? 116.620 96.712 107.799 1.00 94.45 298 LEU R C 1
ATOM 4056 O O . LEU C 3 297 ? 117.737 97.206 107.606 1.00 92.86 298 LEU R O 1
ATOM 4061 N N . LYS C 3 298 ? 116.324 95.459 107.446 1.00 98.30 299 LYS R N 1
ATOM 4062 C CA . LYS C 3 298 ? 117.295 94.650 106.716 1.00 99.16 299 LYS R CA 1
ATOM 4063 C C . LYS C 3 298 ? 117.621 95.276 105.365 1.00 100.99 299 LYS R C 1
ATOM 4064 O O . LYS C 3 298 ? 118.782 95.288 104.939 1.00 99.53 299 LYS R O 1
ATOM 4070 N N . HIS C 3 299 ? 116.603 95.795 104.674 1.00 100.52 300 HIS R N 1
ATOM 4071 C CA . HIS C 3 299 ? 116.842 96.511 103.424 1.00 97.76 300 HIS R CA 1
ATOM 4072 C C . HIS C 3 299 ? 117.688 97.757 103.657 1.00 95.89 300 HIS R C 1
ATOM 4073 O O . HIS C 3 299 ? 118.581 98.071 102.861 1.00 93.97 300 HIS R O 1
ATOM 4080 N N . VAL C 3 300 ? 117.414 98.483 104.743 1.00 98.75 301 VAL R N 1
ATOM 4081 C CA . VAL C 3 300 ? 118.183 99.678 105.080 1.00 99.23 301 VAL R CA 1
ATOM 4082 C C . VAL C 3 300 ? 119.646 99.363 105.376 1.00 100.38 301 VAL R C 1
ATOM 4083 O O . VAL C 3 300 ? 120.530 100.139 104.988 1.00 98.31 301 VAL R O 1
ATOM 4087 N N . LEU C 3 301 ? 119.924 98.231 106.030 1.00 104.04 302 LEU R N 1
ATOM 4088 C CA . LEU C 3 301 ? 121.284 97.928 106.469 1.00 104.74 302 LEU R CA 1
ATOM 4089 C C . LEU C 3 301 ? 122.254 97.864 105.295 1.00 104.42 302 LEU R C 1
ATOM 4090 O O . LEU C 3 301 ? 123.445 98.161 105.450 1.00 103.44 302 LEU R O 1
ATOM 4095 N N . ARG C 3 302 ? 121.769 97.470 104.115 1.00 94.60 303 ARG R N 1
ATOM 4096 C CA . ARG C 3 302 ? 122.628 97.457 102.936 1.00 94.49 303 ARG R CA 1
ATOM 4097 C C . ARG C 3 302 ? 123.080 98.866 102.571 1.00 94.29 303 ARG R C 1
ATOM 4098 O O . ARG C 3 302 ? 124.243 99.079 102.208 1.00 91.92 303 ARG R O 1
ATOM 4100 N N . ASP D 4 16 ? 109.207 66.288 54.183 1.00 139.80 5 ASP B N 1
ATOM 4101 C CA . ASP D 4 16 ? 110.478 66.125 54.944 1.00 140.56 5 ASP B CA 1
ATOM 4102 C C . ASP D 4 16 ? 111.677 66.408 54.031 1.00 140.33 5 ASP B C 1
ATOM 4103 O O . ASP D 4 16 ? 112.764 66.677 54.558 1.00 140.20 5 ASP B O 1
ATOM 4108 N N . GLN D 4 17 ? 111.494 66.340 52.712 1.00 133.47 6 GLN B N 1
ATOM 4109 C CA . GLN D 4 17 ? 112.615 66.712 51.817 1.00 133.10 6 GLN B CA 1
ATOM 4110 C C . GLN D 4 17 ? 112.945 68.182 52.070 1.00 132.08 6 GLN B C 1
ATOM 4111 O O . GLN D 4 17 ? 114.136 68.506 52.292 1.00 130.68 6 GLN B O 1
ATOM 4117 N N . LEU D 4 18 ? 111.910 69.021 52.115 1.00 126.20 7 LEU B N 1
ATOM 4118 C CA . LEU D 4 18 ? 112.112 70.468 52.373 1.00 126.13 7 LEU B CA 1
ATOM 4119 C C . LEU D 4 18 ? 112.720 70.634 53.763 1.00 125.20 7 LEU B C 1
ATOM 4120 O O . LEU D 4 18 ? 113.510 71.548 53.935 1.00 124.84 7 LEU B O 1
ATOM 4125 N N . ARG D 4 19 ? 112.294 69.812 54.721 1.00 130.80 8 ARG B N 1
ATOM 4126 C CA . ARG D 4 19 ? 112.800 69.911 56.110 1.00 131.65 8 ARG B CA 1
ATOM 4127 C C . ARG D 4 19 ? 114.308 69.670 56.113 1.00 132.71 8 ARG B C 1
ATOM 4128 O O . ARG D 4 19 ? 115.038 70.469 56.736 1.00 131.35 8 ARG B O 1
ATOM 4136 N N . GLN D 4 20 ? 114.760 68.628 55.413 1.00 133.95 9 GLN B N 1
ATOM 4137 C CA . GLN D 4 20 ? 116.221 68.357 55.310 1.00 133.10 9 GLN B CA 1
ATOM 4138 C C . GLN D 4 20 ? 116.919 69.506 54.568 1.00 131.89 9 GLN B C 1
ATOM 4139 O O . GLN D 4 20 ? 118.024 69.888 54.991 1.00 130.00 9 GLN B O 1
ATOM 4145 N N . GLU D 4 21 ? 116.282 70.057 53.533 1.00 124.70 10 GLU B N 1
ATOM 4146 C CA . GLU D 4 21 ? 116.884 71.206 52.813 1.00 123.68 10 GLU B CA 1
ATOM 4147 C C . GLU D 4 21 ? 117.100 72.350 53.801 1.00 123.90 10 GLU B C 1
ATOM 4148 O O . GLU D 4 21 ? 118.182 72.957 53.771 1.00 124.44 10 GLU B O 1
ATOM 4154 N N . ALA D 4 22 ? 116.109 72.617 54.651 1.00 121.86 11 ALA B N 1
ATOM 4155 C CA . ALA D 4 22 ? 116.213 73.716 55.634 1.00 119.71 11 ALA B CA 1
ATOM 4156 C C . ALA D 4 22 ? 117.395 73.427 56.544 1.00 119.83 11 ALA B C 1
ATOM 4157 O O . ALA D 4 22 ? 118.172 74.353 56.799 1.00 120.56 11 ALA B O 1
ATOM 4159 N N . GLU D 4 23 ? 117.544 72.176 56.981 1.00 119.56 12 GLU B N 1
ATOM 4160 C CA . GLU D 4 23 ? 118.721 71.909 57.800 1.00 120.39 12 GLU B CA 1
ATOM 4161 C C . GLU D 4 23 ? 120.000 72.103 56.997 1.00 119.29 12 GLU B C 1
ATOM 4162 O O . GLU D 4 23 ? 121.013 72.573 57.529 1.00 120.50 12 GLU B O 1
ATOM 4168 N N . GLN D 4 24 ? 119.973 71.742 55.711 1.00 111.75 13 GLN B N 1
ATOM 4169 C CA . GLN D 4 24 ? 121.145 71.931 54.862 1.00 112.25 13 GLN B CA 1
ATOM 4170 C C . GLN D 4 24 ? 121.499 73.406 54.729 1.00 112.92 13 GLN B C 1
ATOM 4171 O O . GLN D 4 24 ? 122.679 73.775 54.764 1.00 112.72 13 GLN B O 1
ATOM 4177 N N . LEU D 4 25 ? 120.490 74.265 54.571 1.00 108.24 14 LEU B N 1
ATOM 4178 C CA . LEU D 4 25 ? 120.751 75.697 54.468 1.00 105.55 14 LEU B CA 1
ATOM 4179 C C . LEU D 4 25 ? 121.275 76.263 55.781 1.00 104.08 14 LEU B C 1
ATOM 4180 O O . LEU D 4 25 ? 122.136 77.150 55.778 1.00 105.99 14 LEU B O 1
ATOM 4185 N N . LYS D 4 26 ? 120.765 75.770 56.911 1.00 101.41 15 LYS B N 1
ATOM 4186 C CA . LYS D 4 26 ? 121.273 76.222 58.202 1.00 102.81 15 LYS B CA 1
ATOM 4187 C C . LYS D 4 26 ? 122.747 75.875 58.362 1.00 105.77 15 LYS B C 1
ATOM 4188 O O . LYS D 4 26 ? 123.502 76.616 59.002 1.00 107.65 15 LYS B O 1
ATOM 4194 N N . ASN D 4 27 ? 123.175 74.746 57.792 1.00 107.27 16 ASN B N 1
ATOM 4195 C CA . ASN D 4 27 ? 124.598 74.426 57.762 1.00 106.10 16 ASN B CA 1
ATOM 4196 C C . ASN D 4 27 ? 125.365 75.450 56.935 1.00 105.28 16 ASN B C 1
ATOM 4197 O O . ASN D 4 27 ? 126.464 75.873 57.310 1.00 105.34 16 ASN B O 1
ATOM 4202 N N . GLN D 4 28 ? 124.796 75.859 55.798 1.00 100.67 17 GLN B N 1
ATOM 4203 C CA . GLN D 4 28 ? 125.422 76.894 54.982 1.00 99.28 17 GLN B CA 1
ATOM 4204 C C . GLN D 4 28 ? 125.492 78.219 55.729 1.00 102.05 17 GLN B C 1
ATOM 4205 O O . GLN D 4 28 ? 126.500 78.933 55.651 1.00 103.00 17 GLN B O 1
ATOM 4211 N N . ILE D 4 29 ? 124.427 78.568 56.456 1.00 101.36 18 ILE B N 1
ATOM 4212 C CA . ILE D 4 29 ? 124.404 79.826 57.198 1.00 99.50 18 ILE B CA 1
ATOM 4213 C C . ILE D 4 29 ? 125.491 79.833 58.264 1.00 98.53 18 ILE B C 1
ATOM 4214 O O . ILE D 4 29 ? 126.199 80.830 58.450 1.00 102.23 18 ILE B O 1
ATOM 4219 N N . ARG D 4 30 ? 125.639 78.718 58.982 1.00 94.60 19 ARG B N 1
ATOM 4220 C CA . ARG D 4 30 ? 126.670 78.632 60.010 1.00 97.62 19 ARG B CA 1
ATOM 4221 C C . ARG D 4 30 ? 128.065 78.734 59.406 1.00 98.16 19 ARG B C 1
ATOM 4222 O O . ARG D 4 30 ? 128.959 79.357 59.992 1.00 99.18 19 ARG B O 1
ATOM 4230 N N . ASP D 4 31 ? 128.275 78.120 58.239 1.00 94.35 20 ASP B N 1
ATOM 4231 C CA . ASP D 4 31 ? 129.580 78.187 57.588 1.00 93.93 20 ASP B CA 1
ATOM 4232 C C . ASP D 4 31 ? 129.927 79.617 57.192 1.00 93.39 20 ASP B C 1
ATOM 4233 O O . ASP D 4 31 ? 131.075 80.052 57.337 1.00 95.90 20 ASP B O 1
ATOM 4238 N N . ALA D 4 32 ? 128.945 80.361 56.680 1.00 89.68 21 ALA B N 1
ATOM 4239 C CA . ALA D 4 32 ? 129.192 81.748 56.298 1.00 89.52 21 ALA B CA 1
ATOM 4240 C C . ALA D 4 32 ? 129.561 82.598 57.506 1.00 89.56 21 ALA B C 1
ATOM 4241 O O . ALA D 4 32 ? 130.460 83.444 57.429 1.00 91.45 21 ALA B O 1
ATOM 4243 N N . ARG D 4 33 ? 128.873 82.392 58.632 1.00 80.98 22 ARG B N 1
ATOM 4244 C CA . ARG D 4 33 ? 129.184 83.148 59.841 1.00 79.20 22 ARG B CA 1
ATOM 4245 C C . ARG D 4 33 ? 130.581 82.833 60.358 1.00 79.01 22 ARG B C 1
ATOM 4246 O O . ARG D 4 33 ? 131.301 83.739 60.791 1.00 79.41 22 ARG B O 1
ATOM 4254 N N . LYS D 4 34 ? 130.978 81.560 60.329 1.00 87.70 23 LYS B N 1
ATOM 4255 C CA . LYS D 4 34 ? 132.297 81.168 60.817 1.00 88.10 23 LYS B CA 1
ATOM 4256 C C . LYS D 4 34 ? 133.405 81.701 59.915 1.00 88.15 23 LYS B C 1
ATOM 4257 O O . LYS D 4 34 ? 134.478 82.086 60.392 1.00 89.85 23 LYS B O 1
ATOM 4263 N N . ALA D 4 35 ? 133.161 81.727 58.606 1.00 86.80 24 ALA B N 1
ATOM 4264 C CA . ALA D 4 35 ? 134.152 82.198 57.647 1.00 87.41 24 ALA B CA 1
ATOM 4265 C C . ALA D 4 35 ? 134.472 83.673 57.855 1.00 89.80 24 ALA B C 1
ATOM 4266 O O . ALA D 4 35 ? 135.586 84.119 57.566 1.00 90.94 24 ALA B O 1
ATOM 4268 N N . CYS D 4 36 ? 133.502 84.436 58.355 1.00 93.13 25 CYS B N 1
ATOM 4269 C CA . CYS D 4 36 ? 133.682 85.864 58.576 1.00 91.73 25 CYS B CA 1
ATOM 4270 C C . CYS D 4 36 ? 134.252 86.194 59.949 1.00 89.70 25 CYS B C 1
ATOM 4271 O O . CYS D 4 36 ? 134.564 87.362 60.206 1.00 91.66 25 CYS B O 1
ATOM 4274 N N . ALA D 4 37 ? 134.397 85.208 60.830 1.00 82.26 26 ALA B N 1
ATOM 4275 C CA . ALA D 4 37 ? 134.919 85.440 62.176 1.00 82.20 26 ALA B CA 1
ATOM 4276 C C . ALA D 4 37 ? 136.434 85.298 62.145 1.00 82.61 26 ALA B C 1
ATOM 4277 O O . ALA D 4 37 ? 137.002 84.318 62.630 1.00 84.81 26 ALA B O 1
ATOM 4279 N N . ASP D 4 38 ? 137.103 86.297 61.568 1.00 90.21 27 ASP B N 1
ATOM 4280 C CA . ASP D 4 38 ? 138.558 86.307 61.506 1.00 92.99 27 ASP B CA 1
ATOM 4281 C C . ASP D 4 38 ? 139.210 86.648 62.836 1.00 94.28 27 ASP B C 1
ATOM 4282 O O . ASP D 4 38 ? 140.373 86.287 63.049 1.00 95.63 27 ASP B O 1
ATOM 4287 N N . ALA D 4 39 ? 138.495 87.326 63.727 1.00 86.47 28 ALA B N 1
ATOM 4288 C CA . ALA D 4 39 ? 139.014 87.697 65.035 1.00 85.54 28 ALA B CA 1
ATOM 4289 C C . ALA D 4 39 ? 137.829 87.929 65.964 1.00 85.83 28 ALA B C 1
ATOM 4290 O O . ALA D 4 39 ? 136.684 87.608 65.631 1.00 87.12 28 ALA B O 1
ATOM 4292 N N . THR D 4 40 ? 138.103 88.488 67.134 1.00 81.31 29 THR B N 1
ATOM 4293 C CA . THR D 4 40 ? 137.087 88.778 68.134 1.00 81.05 29 THR B CA 1
ATOM 4294 C C . THR D 4 40 ? 137.228 90.222 68.605 1.00 84.83 29 THR B C 1
ATOM 4295 O O . THR D 4 40 ? 138.289 90.840 68.484 1.00 85.70 29 THR B O 1
ATOM 4299 N N . LEU D 4 41 ? 136.132 90.760 69.144 1.00 78.85 30 LEU B N 1
ATOM 4300 C CA . LEU D 4 41 ? 136.163 92.108 69.700 1.00 76.43 30 LEU B CA 1
ATOM 4301 C C . LEU D 4 41 ? 137.093 92.192 70.903 1.00 76.44 30 LEU B C 1
ATOM 4302 O O . LEU D 4 41 ? 137.735 93.224 71.124 1.00 78.72 30 LEU B O 1
ATOM 4307 N N . SER D 4 42 ? 137.184 91.117 71.687 1.00 80.17 31 SER B N 1
ATOM 4308 C CA . SER D 4 42 ? 138.072 91.104 72.841 1.00 80.84 31 SER B CA 1
ATOM 4309 C C . SER D 4 42 ? 139.544 91.083 72.452 1.00 83.33 31 SER B C 1
ATOM 4310 O O . SER D 4 42 ? 140.381 91.556 73.229 1.00 84.32 31 SER B O 1
ATOM 4313 N N . GLN D 4 43 ? 139.881 90.551 71.277 1.00 85.43 32 GLN B N 1
ATOM 4314 C CA . GLN D 4 43 ? 141.266 90.530 70.824 1.00 87.42 32 GLN B CA 1
ATOM 4315 C C . GLN D 4 43 ? 141.700 91.835 70.170 1.00 89.67 32 GLN B C 1
ATOM 4316 O O . GLN D 4 43 ? 142.897 92.016 69.926 1.00 91.15 32 GLN B O 1
ATOM 4322 N N . ILE D 4 44 ? 140.768 92.739 69.882 1.00 83.60 33 ILE B N 1
ATOM 4323 C CA . ILE D 4 44 ? 141.079 94.020 69.269 1.00 83.29 33 ILE B CA 1
ATOM 4324 C C . ILE D 4 44 ? 141.238 95.118 70.313 1.00 85.50 33 ILE B C 1
ATOM 4325 O O . ILE D 4 44 ? 142.117 95.974 70.188 1.00 86.22 33 ILE B O 1
ATOM 4330 N N . THR D 4 45 ? 140.414 95.097 71.362 1.00 88.54 34 THR B N 1
ATOM 4331 C CA . THR D 4 45 ? 140.448 96.108 72.412 1.00 88.57 34 THR B CA 1
ATOM 4332 C C . THR D 4 45 ? 141.391 95.743 73.552 1.00 88.95 34 THR B C 1
ATOM 4333 O O . THR D 4 45 ? 141.186 96.189 74.689 1.00 89.01 34 THR B O 1
ATOM 4337 N N . ASN D 4 46 ? 142.421 94.940 73.279 1.00 97.67 35 ASN B N 1
ATOM 4338 C CA . ASN D 4 46 ? 143.378 94.564 74.311 1.00 98.29 35 ASN B CA 1
ATOM 4339 C C . ASN D 4 46 ? 144.298 95.710 74.708 1.00 97.34 35 ASN B C 1
ATOM 4340 O O . ASN D 4 46 ? 144.837 95.697 75.819 1.00 96.21 35 ASN B O 1
ATOM 4345 N N . ASN D 4 47 ? 144.492 96.694 73.832 1.00 97.38 36 ASN B N 1
ATOM 4346 C CA . ASN D 4 47 ? 145.376 97.818 74.104 1.00 97.34 36 ASN B CA 1
ATOM 4347 C C . ASN D 4 47 ? 144.632 99.082 74.511 1.00 98.28 36 ASN B C 1
ATOM 4348 O O . ASN D 4 47 ? 145.274 100.111 74.745 1.00 99.24 36 ASN B O 1
ATOM 4353 N N . ILE D 4 48 ? 143.302 99.038 74.602 1.00 89.32 37 ILE B N 1
ATOM 4354 C CA . ILE D 4 48 ? 142.546 100.233 74.948 1.00 87.08 37 ILE B CA 1
ATOM 4355 C C . ILE D 4 48 ? 142.584 100.453 76.457 1.00 85.42 37 ILE B C 1
ATOM 4356 O O . ILE D 4 48 ? 142.713 99.508 77.248 1.00 87.79 37 ILE B O 1
ATOM 4361 N N . ASP D 4 49 ? 142.496 101.718 76.860 1.00 86.23 38 ASP B N 1
ATOM 4362 C CA . ASP D 4 49 ? 142.549 102.067 78.273 1.00 88.28 38 ASP B CA 1
ATOM 4363 C C . ASP D 4 49 ? 141.245 101.675 78.964 1.00 89.12 38 ASP B C 1
ATOM 4364 O O . ASP D 4 49 ? 140.160 102.004 78.478 1.00 90.09 38 ASP B O 1
ATOM 4369 N N . PRO D 4 50 ? 141.323 100.968 80.088 1.00 81.42 39 PRO B N 1
ATOM 4370 C CA . PRO D 4 50 ? 140.101 100.569 80.794 1.00 79.37 39 PRO B CA 1
ATOM 4371 C C . PRO D 4 50 ? 139.338 101.769 81.329 1.00 78.03 39 PRO B C 1
ATOM 4372 O O . PRO D 4 50 ? 139.918 102.776 81.741 1.00 79.75 39 PRO B O 1
ATOM 4376 N N . VAL D 4 51 ? 138.012 101.645 81.320 1.00 73.78 40 VAL B N 1
ATOM 4377 C CA . VAL D 4 51 ? 137.155 102.675 81.892 1.00 75.07 40 VAL B CA 1
ATOM 4378 C C . VAL D 4 51 ? 137.207 102.579 83.410 1.00 75.82 40 VAL B C 1
ATOM 4379 O O . VAL D 4 51 ? 137.058 101.493 83.985 1.00 75.64 40 VAL B O 1
ATOM 4383 N N . GLY D 4 52 ? 137.419 103.714 84.066 1.00 76.52 41 GLY B N 1
ATOM 4384 C CA . GLY D 4 52 ? 137.549 103.727 85.507 1.00 78.25 41 GLY B CA 1
ATOM 4385 C C . GLY D 4 52 ? 136.245 103.406 86.212 1.00 78.69 41 GLY B C 1
ATOM 4386 O O . GLY D 4 52 ? 135.183 103.259 85.607 1.00 79.99 41 GLY B O 1
ATOM 4387 N N . ARG D 4 53 ? 136.344 103.288 87.534 1.00 81.51 42 ARG B N 1
ATOM 4388 C CA . ARG D 4 53 ? 135.181 102.982 88.357 1.00 83.33 42 ARG B CA 1
ATOM 4389 C C . ARG D 4 53 ? 134.157 104.104 88.241 1.00 85.77 42 ARG B C 1
ATOM 4390 O O . ARG D 4 53 ? 134.412 105.236 88.666 1.00 85.38 42 ARG B O 1
ATOM 4398 N N . ILE D 4 54 ? 132.999 103.790 87.665 1.00 78.91 43 ILE B N 1
ATOM 4399 C CA . ILE D 4 54 ? 131.950 104.775 87.428 1.00 76.49 43 ILE B CA 1
ATOM 4400 C C . ILE D 4 54 ? 131.083 104.827 88.681 1.00 74.49 43 ILE B C 1
ATOM 4401 O O . ILE D 4 54 ? 130.299 103.917 88.950 1.00 74.50 43 ILE B O 1
ATOM 4406 N N . GLN D 4 55 ? 131.228 105.900 89.452 1.00 75.66 44 GLN B N 1
ATOM 4407 C CA . GLN D 4 55 ? 130.442 106.104 90.662 1.00 77.10 44 GLN B CA 1
ATOM 4408 C C . GLN D 4 55 ? 129.314 107.079 90.351 1.00 74.59 44 GLN B C 1
ATOM 4409 O O . GLN D 4 55 ? 129.562 108.248 90.041 1.00 75.97 44 GLN B O 1
ATOM 4415 N N . MET D 4 56 ? 128.079 106.600 90.432 1.00 62.11 45 MET B N 1
ATOM 4416 C CA . MET D 4 56 ? 126.907 107.434 90.230 1.00 59.80 45 MET B CA 1
ATOM 4417 C C . MET D 4 56 ? 126.151 107.607 91.540 1.00 58.66 45 MET B C 1
ATOM 4418 O O . MET D 4 56 ? 126.056 106.684 92.352 1.00 61.56 45 MET B O 1
ATOM 4423 N N . ARG D 4 57 ? 125.613 108.805 91.735 1.00 53.02 46 ARG B N 1
ATOM 4424 C CA . ARG D 4 57 ? 124.881 109.156 92.939 1.00 53.85 46 ARG B CA 1
ATOM 4425 C C . ARG D 4 57 ? 123.451 109.530 92.578 1.00 49.78 46 ARG B C 1
ATOM 4426 O O . ARG D 4 57 ? 123.161 109.961 91.459 1.00 55.13 46 ARG B O 1
ATOM 4428 N N . THR D 4 58 ? 122.556 109.362 93.545 1.00 36.97 47 THR B N 1
ATOM 4429 C CA . THR D 4 58 ? 121.149 109.674 93.341 1.00 31.24 47 THR B CA 1
ATOM 4430 C C . THR D 4 58 ? 120.927 111.168 93.532 1.00 45.03 47 THR B C 1
ATOM 4431 O O . THR D 4 58 ? 121.092 111.691 94.639 1.00 55.98 47 THR B O 1
ATOM 4435 N N . ARG D 4 59 ? 120.556 111.856 92.453 1.00 45.14 48 ARG B N 1
ATOM 4436 C CA . ARG D 4 59 ? 120.264 113.284 92.518 1.00 42.28 48 ARG B CA 1
ATOM 4437 C C . ARG D 4 59 ? 118.801 113.533 92.872 1.00 43.13 48 ARG B C 1
ATOM 4438 O O . ARG D 4 59 ? 118.495 114.366 93.730 1.00 46.55 48 ARG B O 1
ATOM 4446 N N . ARG D 4 60 ? 117.891 112.818 92.220 1.00 38.11 49 ARG B N 1
ATOM 4447 C CA . ARG D 4 60 ? 116.465 112.948 92.461 1.00 38.28 49 ARG B CA 1
ATOM 4448 C C . ARG D 4 60 ? 115.864 111.593 92.802 1.00 32.94 49 ARG B C 1
ATOM 4449 O O . ARG D 4 60 ? 116.328 110.548 92.341 1.00 46.77 49 ARG B O 1
ATOM 4457 N N . THR D 4 61 ? 114.821 111.625 93.625 1.00 25.61 50 THR B N 1
ATOM 4458 C CA . THR D 4 61 ? 114.008 110.450 93.917 1.00 32.00 50 THR B CA 1
ATOM 4459 C C . THR D 4 61 ? 112.557 110.846 93.689 1.00 41.61 50 THR B C 1
ATOM 4460 O O . THR D 4 61 ? 111.980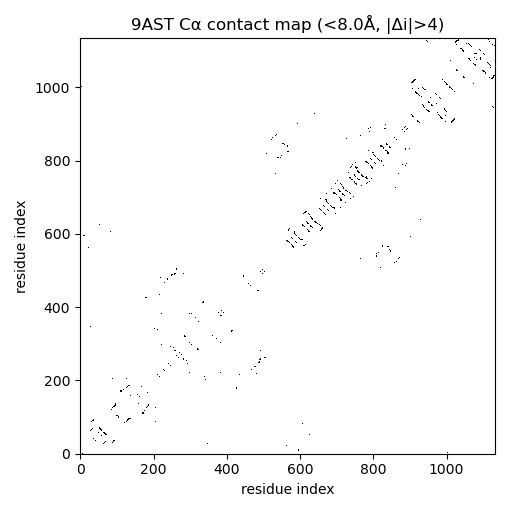 111.592 94.487 1.00 42.65 50 THR B O 1
ATOM 4464 N N . LEU D 4 62 ? 111.976 110.364 92.596 1.00 44.20 51 LEU B N 1
ATOM 4465 C CA . LEU D 4 62 ? 110.634 110.749 92.181 1.00 41.80 51 LEU B CA 1
ATOM 4466 C C . LEU D 4 62 ? 109.634 109.818 92.856 1.00 42.24 51 LEU B C 1
ATOM 4467 O O . LEU D 4 62 ? 109.509 108.649 92.478 1.00 43.85 51 LEU B O 1
ATOM 4472 N N . ARG D 4 63 ? 108.924 110.339 93.850 1.00 42.47 52 ARG B N 1
ATOM 4473 C CA . ARG D 4 63 ? 107.962 109.573 94.625 1.00 40.43 52 ARG B CA 1
ATOM 4474 C C . ARG D 4 63 ? 106.544 109.939 94.211 1.00 45.35 52 ARG B C 1
ATOM 4475 O O . ARG D 4 63 ? 106.295 111.023 93.677 1.00 54.72 52 ARG B O 1
ATOM 4483 N N . GLY D 4 64 ? 105.613 109.025 94.469 1.00 44.49 53 GLY B N 1
ATOM 4484 C CA . GLY D 4 64 ? 104.216 109.278 94.185 1.00 45.13 53 GLY B CA 1
ATOM 4485 C C . GLY D 4 64 ? 103.460 108.069 93.679 1.00 43.71 53 GLY B C 1
ATOM 4486 O O . GLY D 4 64 ? 102.230 108.021 93.769 1.00 49.03 53 GLY B O 1
ATOM 4487 N N . HIS D 4 65 ? 104.177 107.087 93.144 1.00 38.89 54 HIS B N 1
ATOM 4488 C CA . HIS D 4 65 ? 103.553 105.844 92.721 1.00 41.26 54 HIS B CA 1
ATOM 4489 C C . HIS D 4 65 ? 103.265 104.968 93.933 1.00 50.31 54 HIS B C 1
ATOM 4490 O O . HIS D 4 65 ? 104.057 104.911 94.878 1.00 50.55 54 HIS B O 1
ATOM 4497 N N . LEU D 4 66 ? 102.120 104.290 93.906 1.00 52.11 55 LEU B N 1
ATOM 4498 C CA . LEU D 4 66 ? 101.677 103.460 95.017 1.00 45.90 55 LEU B CA 1
ATOM 4499 C C . LEU D 4 66 ? 101.742 101.971 94.702 1.00 53.37 55 LEU B C 1
ATOM 4500 O O . LEU D 4 66 ? 101.206 101.162 95.466 1.00 60.76 55 LEU B O 1
ATOM 4505 N N . ALA D 4 67 ? 102.382 101.592 93.603 1.00 44.79 56 ALA B N 1
ATOM 4506 C CA . ALA D 4 67 ? 102.502 100.193 93.220 1.00 34.87 56 ALA B CA 1
ATOM 4507 C C . ALA D 4 67 ? 103.782 100.040 92.408 1.00 40.00 56 ALA B C 1
ATOM 4508 O O . ALA D 4 67 ? 104.571 100.982 92.290 1.00 49.15 56 ALA B O 1
ATOM 4510 N N . LYS D 4 68 ? 103.987 98.858 91.839 1.00 42.33 57 LYS B N 1
ATOM 4511 C CA . LYS D 4 68 ? 105.213 98.565 91.112 1.00 39.75 57 LYS B CA 1
ATOM 4512 C C . LYS D 4 68 ? 105.282 99.374 89.824 1.00 46.55 57 LYS B C 1
ATOM 4513 O O . LYS D 4 68 ? 104.275 99.540 89.129 1.00 54.91 57 LYS B O 1
ATOM 4519 N N . ILE D 4 69 ? 106.472 99.872 89.509 1.00 38.21 58 ILE B N 1
ATOM 4520 C CA . ILE D 4 69 ? 106.715 100.618 88.280 1.00 34.78 58 ILE B CA 1
ATOM 4521 C C . ILE D 4 69 ? 107.223 99.650 87.220 1.00 41.56 58 ILE B C 1
ATOM 4522 O O . ILE D 4 69 ? 108.239 98.974 87.420 1.00 52.68 58 ILE B O 1
ATOM 4527 N N . TYR D 4 70 ? 106.521 99.583 86.090 1.00 39.86 59 TYR B N 1
ATOM 4528 C CA . TYR D 4 70 ? 106.800 98.580 85.072 1.00 37.11 59 TYR B CA 1
ATOM 4529 C C . TYR D 4 70 ? 107.542 99.109 83.854 1.00 42.05 59 TYR B C 1
ATOM 4530 O O . TYR D 4 70 ? 108.246 98.336 83.203 1.00 52.05 59 TYR B O 1
ATOM 4539 N N . ALA D 4 71 ? 107.413 100.392 83.526 1.00 36.15 60 ALA B N 1
ATOM 4540 C CA . ALA D 4 71 ? 108.110 100.947 82.375 1.00 36.25 60 ALA B CA 1
ATOM 4541 C C . ALA D 4 71 ? 108.206 102.457 82.519 1.00 38.88 60 ALA B C 1
ATOM 4542 O O . ALA D 4 71 ? 107.442 103.084 83.256 1.00 43.63 60 ALA B O 1
ATOM 4544 N N . MET D 4 72 ? 109.164 103.039 81.800 1.00 41.43 61 MET B N 1
ATOM 4545 C CA . MET D 4 72 ? 109.293 104.485 81.716 1.00 36.42 61 MET B CA 1
ATOM 4546 C C . MET D 4 72 ? 109.969 104.848 80.402 1.00 40.08 61 MET B C 1
ATOM 4547 O O . MET D 4 72 ? 110.614 104.017 79.759 1.00 49.67 61 MET B O 1
ATOM 4552 N N . HIS D 4 73 ? 109.816 106.111 80.008 1.00 23.19 62 HIS B N 1
ATOM 4553 C CA . HIS D 4 73 ? 110.430 106.608 78.786 1.00 18.22 62 HIS B CA 1
ATOM 4554 C C . HIS D 4 73 ? 110.769 108.083 78.945 1.00 25.64 62 HIS B C 1
ATOM 4555 O O . HIS D 4 73 ? 110.038 108.839 79.590 1.00 35.83 62 HIS B O 1
ATOM 4562 N N . TRP D 4 74 ? 111.889 108.480 78.349 1.00 26.92 63 TRP B N 1
ATOM 4563 C CA . TRP D 4 74 ? 112.332 109.867 78.344 1.00 22.68 63 TRP B CA 1
ATOM 4564 C C . TRP D 4 74 ? 111.719 110.614 77.170 1.00 32.35 63 TRP B C 1
ATOM 4565 O O . TRP D 4 74 ? 111.432 110.026 76.123 1.00 45.07 63 TRP B O 1
ATOM 4576 N N . GLY D 4 75 ? 111.520 111.915 77.350 1.00 25.42 64 GLY B N 1
ATOM 4577 C CA . GLY D 4 75 ? 111.185 112.766 76.231 1.00 22.21 64 GLY B CA 1
ATOM 4578 C C . GLY D 4 75 ? 112.415 113.158 75.438 1.00 29.37 64 GLY B C 1
ATOM 4579 O O . GLY D 4 75 ? 113.555 112.969 75.863 1.00 39.18 64 GLY B O 1
ATOM 4580 N N . THR D 4 76 ? 112.180 113.719 74.253 1.00 32.44 65 THR B N 1
ATOM 4581 C CA . THR D 4 76 ? 113.288 114.130 73.403 1.00 28.40 65 THR B CA 1
ATOM 4582 C C . THR D 4 76 ? 113.980 115.391 73.902 1.00 42.38 65 THR B C 1
ATOM 4583 O O . THR D 4 76 ? 115.064 115.718 73.409 1.00 49.03 65 THR B O 1
ATOM 4587 N N . ASP D 4 77 ? 113.385 116.100 74.857 1.00 45.43 66 ASP B N 1
ATOM 4588 C CA . ASP D 4 77 ? 113.997 117.278 75.454 1.00 40.80 66 ASP B CA 1
ATOM 4589 C C . ASP D 4 77 ? 114.834 116.947 76.682 1.00 40.29 66 ASP B C 1
ATOM 4590 O O . ASP D 4 77 ? 115.417 117.859 77.279 1.00 46.75 66 ASP B O 1
ATOM 4595 N N . SER D 4 78 ? 114.887 115.676 77.077 1.00 33.71 67 SER B N 1
ATOM 4596 C CA . SER D 4 78 ? 115.729 115.186 78.166 1.00 30.28 67 SER B CA 1
ATOM 4597 C C . SER D 4 78 ? 115.336 115.757 79.522 1.00 32.27 67 SER B C 1
ATOM 4598 O O . SER D 4 78 ? 116.123 115.701 80.471 1.00 41.89 67 SER B O 1
ATOM 4601 N N . ARG D 4 79 ? 114.134 116.301 79.644 1.00 33.81 68 ARG B N 1
ATOM 4602 C CA . ARG D 4 79 ? 113.673 116.874 80.903 1.00 37.47 68 ARG B CA 1
ATOM 4603 C C . ARG D 4 79 ? 112.421 116.204 81.441 1.00 35.62 68 ARG B C 1
ATOM 4604 O O . ARG D 4 79 ? 112.326 115.967 82.646 1.00 44.66 68 ARG B O 1
ATOM 4612 N N . LEU D 4 80 ? 111.461 115.887 80.582 1.00 35.33 69 LEU B N 1
ATOM 4613 C CA . LEU D 4 80 ? 110.229 115.230 80.984 1.00 32.09 69 LEU B CA 1
ATOM 4614 C C . LEU D 4 80 ? 110.323 113.731 80.736 1.00 32.21 69 LEU B C 1
ATOM 4615 O O . LEU D 4 80 ? 110.885 113.283 79.734 1.00 38.32 69 LEU B O 1
ATOM 4620 N N . LEU D 4 81 ? 109.766 112.956 81.663 1.00 30.89 70 LEU B N 1
ATOM 4621 C CA . LEU D 4 81 ? 109.708 111.511 81.514 1.00 28.07 70 LEU B CA 1
ATOM 4622 C C . LEU D 4 81 ? 108.355 111.017 81.999 1.00 28.21 70 LEU B C 1
ATOM 4623 O O . LEU D 4 81 ? 107.762 111.586 82.918 1.00 33.92 70 LEU B O 1
ATOM 4628 N N . VAL D 4 82 ? 107.877 109.948 81.370 1.00 27.14 71 VAL B N 1
ATOM 4629 C CA . VAL D 4 82 ? 106.592 109.348 81.700 1.00 23.00 71 VAL B CA 1
ATOM 4630 C C . VAL D 4 82 ? 106.839 107.979 82.316 1.00 33.13 71 VAL B C 1
ATOM 4631 O O . VAL D 4 82 ? 107.713 107.223 81.878 1.00 40.42 71 VAL B O 1
ATOM 4635 N N . SER D 4 83 ? 106.082 107.674 83.367 1.00 37.09 72 SER B N 1
ATOM 4636 C CA . SER D 4 83 ? 106.236 106.426 84.097 1.00 29.23 72 SER B CA 1
ATOM 4637 C C . SER D 4 83 ? 104.884 105.750 84.240 1.00 29.22 72 SER B C 1
ATOM 4638 O O . SER D 4 83 ? 103.874 106.412 84.494 1.00 39.43 72 SER B O 1
ATOM 4641 N N . ALA D 4 84 ? 104.872 104.432 84.076 1.00 31.58 73 ALA B N 1
ATOM 4642 C CA . ALA D 4 84 ? 103.660 103.631 84.167 1.00 30.20 73 ALA B CA 1
ATOM 4643 C C . ALA D 4 84 ? 103.776 102.665 85.336 1.00 30.47 73 ALA B C 1
ATOM 4644 O O . ALA D 4 84 ? 104.775 101.949 85.459 1.00 44.78 73 ALA B O 1
ATOM 4646 N N . SER D 4 85 ? 102.756 102.647 86.187 1.00 31.76 74 SER B N 1
ATOM 4647 C CA . SER D 4 85 ? 102.706 101.763 87.339 1.00 34.57 74 SER B CA 1
ATOM 4648 C C . SER D 4 85 ? 101.378 101.022 87.337 1.00 38.03 74 SER B C 1
ATOM 4649 O O . SER D 4 85 ? 100.411 101.435 86.692 1.00 45.89 74 SER B O 1
ATOM 4652 N N . GLN D 4 86 ? 101.334 99.916 88.076 1.00 47.00 75 GLN B N 1
ATOM 4653 C CA . GLN D 4 86 ? 100.181 99.029 88.067 1.00 52.41 75 GLN B CA 1
ATOM 4654 C C . GLN D 4 86 ? 99.064 99.496 88.992 1.00 54.83 75 GLN B C 1
ATOM 4655 O O . GLN D 4 86 ? 98.177 98.702 89.324 1.00 59.76 75 GLN B O 1
ATOM 4661 N N . ASP D 4 87 ? 99.088 100.756 89.414 1.00 50.73 76 ASP B N 1
ATOM 4662 C CA . ASP D 4 87 ? 97.941 101.369 90.067 1.00 48.64 76 ASP B CA 1
ATOM 4663 C C . ASP D 4 87 ? 96.996 102.024 89.072 1.00 51.43 76 ASP B C 1
ATOM 4664 O O . ASP D 4 87 ? 95.928 102.500 89.470 1.00 52.89 76 ASP B O 1
ATOM 4669 N N . GLY D 4 88 ? 97.363 102.058 87.793 1.00 48.41 77 GLY B N 1
ATOM 4670 C CA . GLY D 4 88 ? 96.527 102.638 86.763 1.00 44.71 77 GLY B CA 1
ATOM 4671 C C . GLY D 4 88 ? 96.784 104.112 86.537 1.00 47.47 77 GLY B C 1
ATOM 4672 O O . GLY D 4 88 ? 95.842 104.880 86.319 1.00 54.70 77 GLY B O 1
ATOM 4673 N N . LYS D 4 89 ? 98.049 104.526 86.584 1.00 41.97 78 LYS B N 1
ATOM 4674 C CA . LYS D 4 89 ? 98.404 105.932 86.471 1.00 44.11 78 LYS B CA 1
ATOM 4675 C C . LYS D 4 89 ? 99.618 106.116 85.573 1.00 41.59 78 LYS B C 1
ATOM 4676 O O . LYS D 4 89 ? 100.575 105.340 85.636 1.00 41.05 78 LYS B O 1
ATOM 4682 N N . LEU D 4 90 ? 99.565 107.149 84.737 1.00 37.19 79 LEU B N 1
ATOM 4683 C CA . LEU D 4 90 ? 100.713 107.646 83.988 1.00 29.18 79 LEU B CA 1
ATOM 4684 C C . LEU D 4 90 ? 101.033 109.041 84.503 1.00 32.63 79 LEU B C 1
ATOM 4685 O O . LEU D 4 90 ? 100.165 109.920 84.497 1.00 46.62 79 LEU B O 1
ATOM 4690 N N . ILE D 4 91 ? 102.270 109.246 84.943 1.00 23.13 80 ILE B N 1
ATOM 4691 C CA . ILE D 4 91 ? 102.708 110.520 85.498 1.00 26.47 80 ILE B CA 1
ATOM 4692 C C . ILE D 4 91 ? 103.816 111.078 84.619 1.00 30.99 80 ILE B C 1
ATOM 4693 O O . ILE D 4 91 ? 104.778 110.370 84.297 1.00 40.74 80 ILE B O 1
ATOM 4698 N N . ILE D 4 92 ? 103.681 112.341 84.232 1.00 21.07 81 ILE B N 1
ATOM 4699 C CA . ILE D 4 92 ? 104.704 113.048 83.474 1.00 27.67 81 ILE B CA 1
ATOM 4700 C C . ILE D 4 92 ? 105.442 113.963 84.440 1.00 35.07 81 ILE B C 1
ATOM 4701 O O . ILE D 4 92 ? 104.899 114.983 84.881 1.00 44.52 81 ILE B O 1
ATOM 4706 N N . TRP D 4 93 ? 106.676 113.599 84.771 1.00 32.56 82 TRP B N 1
ATOM 4707 C CA . TRP D 4 93 ? 107.462 114.294 85.777 1.00 33.84 82 TRP B CA 1
ATOM 4708 C C . TRP D 4 93 ? 108.340 115.351 85.128 1.00 34.78 82 TRP B C 1
ATOM 4709 O O . TRP D 4 93 ? 108.726 115.222 83.963 1.00 42.24 82 TRP B O 1
ATOM 4720 N N . ASP D 4 94 ? 108.654 116.391 85.892 1.00 33.55 83 ASP B N 1
ATOM 4721 C CA . ASP D 4 94 ? 109.684 117.352 85.522 1.00 33.93 83 ASP B CA 1
ATOM 4722 C C . ASP D 4 94 ? 110.909 117.050 86.376 1.00 39.15 83 ASP B C 1
ATOM 4723 O O . ASP D 4 94 ? 111.020 117.530 87.508 1.00 48.56 83 ASP B O 1
ATOM 4728 N N . SER D 4 95 ? 111.825 116.246 85.834 1.00 28.15 84 SER B N 1
ATOM 4729 C CA . SER D 4 95 ? 112.936 115.698 86.601 1.00 26.80 84 SER B CA 1
ATOM 4730 C C . SER D 4 95 ? 113.863 116.760 87.174 1.00 45.02 84 SER B C 1
ATOM 4731 O O . SER D 4 95 ? 114.562 116.479 88.154 1.00 53.26 84 SER B O 1
ATOM 4734 N N . TYR D 4 96 ? 113.897 117.960 86.594 1.00 48.51 85 TYR B N 1
ATOM 4735 C CA . TYR D 4 96 ? 114.723 119.024 87.151 1.00 32.32 85 TYR B CA 1
ATOM 4736 C C . TYR D 4 96 ? 114.216 119.473 88.515 1.00 32.56 85 TYR B C 1
ATOM 4737 O O . TYR D 4 96 ? 115.014 119.724 89.425 1.00 42.51 85 TYR B O 1
ATOM 4746 N N . THR D 4 97 ? 112.898 119.581 88.677 1.00 29.49 86 THR B N 1
ATOM 4747 C CA . THR D 4 97 ? 112.298 120.107 89.893 1.00 34.68 86 THR B CA 1
ATOM 4748 C C . THR D 4 97 ? 111.399 119.108 90.608 1.00 39.19 86 THR B C 1
ATOM 4749 O O . THR D 4 97 ? 110.788 119.468 91.620 1.00 42.52 86 THR B O 1
ATOM 4753 N N . THR D 4 98 ? 111.299 117.873 90.111 1.00 36.90 87 THR B N 1
ATOM 4754 C CA . THR D 4 98 ? 110.479 116.824 90.722 1.00 39.70 87 THR B CA 1
ATOM 4755 C C . THR D 4 98 ? 109.015 117.256 90.835 1.00 41.64 87 THR B C 1
ATOM 4756 O O . THR D 4 98 ? 108.373 117.088 91.875 1.00 39.17 87 THR B O 1
ATOM 4760 N N . ASN D 4 99 ? 108.482 117.848 89.772 1.00 42.79 88 ASN B N 1
ATOM 4761 C CA . ASN D 4 99 ? 107.079 118.235 89.724 1.00 42.17 88 ASN B CA 1
ATOM 4762 C C . ASN D 4 99 ? 106.293 117.247 88.876 1.00 39.62 88 ASN B C 1
ATOM 4763 O O . ASN D 4 99 ? 106.843 116.609 87.975 1.00 43.49 88 ASN B O 1
ATOM 4768 N N . LYS D 4 100 ? 105.003 117.124 89.169 1.00 29.88 89 LYS B N 1
ATOM 4769 C CA . LYS D 4 100 ? 104.120 116.266 88.389 1.00 29.10 89 LYS B CA 1
ATOM 4770 C C . LYS D 4 100 ? 103.299 117.134 87.444 1.00 38.28 89 LYS B C 1
ATOM 4771 O O . LYS D 4 100 ? 102.356 117.808 87.870 1.00 42.95 89 LYS B O 1
ATOM 4777 N N . VAL D 4 101 ? 103.655 117.119 86.161 1.00 30.07 90 VAL B N 1
ATOM 4778 C CA . VAL D 4 101 ? 102.939 117.921 85.177 1.00 18.58 90 VAL B CA 1
ATOM 4779 C C . VAL D 4 101 ? 101.546 117.358 84.930 1.00 21.83 90 VAL B C 1
ATOM 4780 O O . VAL D 4 101 ? 100.559 118.101 84.884 1.00 32.79 90 VAL B O 1
ATOM 4784 N N . HIS D 4 102 ? 101.441 116.041 84.769 1.00 24.10 91 HIS B N 1
ATOM 4785 C CA . HIS D 4 102 ? 100.176 115.393 84.458 1.00 27.91 91 HIS B CA 1
ATOM 4786 C C . HIS D 4 102 ? 100.063 114.090 85.235 1.00 31.21 91 HIS B C 1
ATOM 4787 O O . HIS D 4 102 ? 101.062 113.497 85.646 1.00 41.89 91 HIS B O 1
ATOM 4794 N N . ALA D 4 103 ? 98.822 113.650 85.430 1.00 25.54 92 ALA B N 1
ATOM 4795 C CA . ALA D 4 103 ? 98.531 112.337 85.993 1.00 22.33 92 ALA B CA 1
ATOM 4796 C C . ALA D 4 103 ? 97.338 111.765 85.245 1.00 33.73 92 ALA B C 1
ATOM 4797 O O . ALA D 4 103 ? 96.201 112.187 85.475 1.00 40.42 92 ALA B O 1
ATOM 4799 N N . ILE D 4 104 ? 97.596 110.816 84.360 1.00 37.02 93 ILE B N 1
ATOM 4800 C CA . ILE D 4 104 ? 96.594 110.277 83.443 1.00 34.21 93 ILE B CA 1
ATOM 4801 C C . ILE D 4 104 ? 96.027 108.999 84.046 1.00 39.64 93 ILE B C 1
ATOM 4802 O O . ILE D 4 104 ? 96.787 108.054 84.289 1.00 43.87 93 ILE B O 1
ATOM 4807 N N . PRO D 4 105 ? 94.723 108.925 84.304 1.00 33.09 94 PRO B N 1
ATOM 4808 C CA . PRO D 4 105 ? 94.128 107.673 84.780 1.00 27.61 94 PRO B CA 1
ATOM 4809 C C . PRO D 4 105 ? 93.824 106.719 83.635 1.00 41.86 94 PRO B C 1
ATOM 4810 O O . PRO D 4 105 ? 93.293 107.101 82.590 1.00 46.11 94 PRO B O 1
ATOM 4814 N N . LEU D 4 106 ? 94.173 105.454 83.842 1.00 44.88 95 LEU B N 1
ATOM 4815 C CA . LEU D 4 106 ? 94.002 104.435 82.820 1.00 35.38 95 LEU B CA 1
ATOM 4816 C C . LEU D 4 106 ? 92.747 103.609 83.079 1.00 40.14 95 LEU B C 1
ATOM 4817 O O . LEU D 4 106 ? 92.303 103.442 84.216 1.00 45.65 95 LEU B O 1
ATOM 4822 N N . ARG D 4 107 ? 92.175 103.088 81.993 1.00 47.25 96 ARG B N 1
ATOM 4823 C CA . ARG D 4 107 ? 91.016 102.212 82.098 1.00 48.58 96 ARG B CA 1
ATOM 4824 C C . ARG D 4 107 ? 91.380 100.807 82.556 1.00 46.94 96 ARG B C 1
ATOM 4825 O O . ARG D 4 107 ? 90.550 100.140 83.182 1.00 48.75 96 ARG B O 1
ATOM 4833 N N . SER D 4 108 ? 92.593 100.344 82.260 1.00 45.05 97 SER B N 1
ATOM 4834 C CA . SER D 4 108 ? 93.060 99.033 82.695 1.00 43.32 97 SER B CA 1
ATOM 4835 C C . SER D 4 108 ? 94.335 99.220 83.497 1.00 41.94 97 SER B C 1
ATOM 4836 O O . SER D 4 108 ? 95.301 99.806 83.001 1.00 51.72 97 SER B O 1
ATOM 4839 N N . SER D 4 109 ? 94.340 98.716 84.731 1.00 37.21 98 SER B N 1
ATOM 4840 C CA . SER D 4 109 ? 95.477 98.923 85.618 1.00 44.94 98 SER B CA 1
ATOM 4841 C C . SER D 4 109 ? 96.659 98.026 85.278 1.00 49.69 98 SER B C 1
ATOM 4842 O O . SER D 4 109 ? 97.740 98.208 85.848 1.00 52.41 98 SER B O 1
ATOM 4845 N N . TRP D 4 110 ? 96.484 97.068 84.370 1.00 51.22 99 TRP B N 1
ATOM 4846 C CA . TRP D 4 110 ? 97.553 96.137 84.006 1.00 51.11 99 TRP B CA 1
ATOM 4847 C C . TRP D 4 110 ? 98.338 96.694 82.818 1.00 48.80 99 TRP B C 1
ATOM 4848 O O . TRP D 4 110 ? 98.176 96.287 81.668 1.00 52.69 99 TRP B O 1
ATOM 4859 N N . VAL D 4 111 ? 99.205 97.651 83.124 1.00 36.73 100 VAL B N 1
ATOM 4860 C CA . VAL D 4 111 ? 100.025 98.315 82.119 1.00 37.84 100 VAL B CA 1
ATOM 4861 C C . VAL D 4 111 ? 101.469 97.869 82.280 1.00 43.46 100 VAL B C 1
ATOM 4862 O O . VAL D 4 111 ? 102.041 97.915 83.375 1.00 47.64 100 VAL B O 1
ATOM 4866 N N . MET D 4 112 ? 102.069 97.426 81.175 1.00 46.66 101 MET B N 1
ATOM 4867 C CA . MET D 4 112 ? 103.465 97.012 81.201 1.00 43.99 101 MET B CA 1
ATOM 4868 C C . MET D 4 112 ? 104.354 97.746 80.210 1.00 48.45 101 MET B C 1
ATOM 4869 O O . MET D 4 112 ? 105.510 97.345 80.052 1.00 52.20 101 MET B O 1
ATOM 4874 N N . THR D 4 113 ? 103.876 98.793 79.543 1.00 43.17 102 THR B N 1
ATOM 4875 C CA . THR D 4 113 ? 104.715 99.552 78.627 1.00 36.02 102 THR B CA 1
ATOM 4876 C C . THR D 4 113 ? 104.229 100.991 78.580 1.00 47.68 102 THR B C 1
ATOM 4877 O O . THR D 4 113 ? 103.078 101.291 78.907 1.00 55.19 102 THR B O 1
ATOM 4881 N N . CYS D 4 114 ? 105.131 101.879 78.168 1.00 47.36 103 CYS B N 1
ATOM 4882 C CA . CYS D 4 114 ? 104.816 103.290 78.005 1.00 34.06 103 CYS B CA 1
ATOM 4883 C C . CYS D 4 114 ? 105.754 103.873 76.961 1.00 35.30 103 CYS B C 1
ATOM 4884 O O . CYS D 4 114 ? 106.835 103.338 76.707 1.00 41.01 103 CYS B O 1
ATOM 4887 N N . ALA D 4 115 ? 105.324 104.978 76.358 1.00 30.16 104 ALA B N 1
ATOM 4888 C CA . ALA D 4 115 ? 106.109 105.616 75.314 1.00 25.78 104 ALA B CA 1
ATOM 4889 C C . ALA D 4 115 ? 105.860 107.116 75.331 1.00 31.65 104 ALA B C 1
ATOM 4890 O O . ALA D 4 115 ? 104.831 107.593 75.816 1.00 45.50 104 ALA B O 1
ATOM 4892 N N . TYR D 4 116 ? 106.827 107.852 74.793 1.00 31.73 105 TYR B N 1
ATOM 4893 C CA . TYR D 4 116 ? 106.742 109.293 74.619 1.00 21.53 105 TYR B CA 1
ATOM 4894 C C . TYR D 4 116 ? 107.003 109.629 73.160 1.00 30.62 105 TYR B C 1
ATOM 4895 O O . TYR D 4 116 ? 107.985 109.163 72.574 1.00 34.91 105 TYR B O 1
ATOM 4904 N N . ALA D 4 117 ? 106.124 110.434 72.573 1.00 30.73 106 ALA B N 1
ATOM 4905 C CA . ALA D 4 117 ? 106.296 110.812 71.183 1.00 22.56 106 ALA B CA 1
ATOM 4906 C C . ALA D 4 117 ? 107.512 111.723 71.032 1.00 23.07 106 ALA B C 1
ATOM 4907 O O . ALA D 4 117 ? 107.831 112.500 71.936 1.00 33.03 106 ALA B O 1
ATOM 4909 N N . PRO D 4 118 ? 108.218 111.636 69.903 1.00 23.23 107 PRO B N 1
ATOM 4910 C CA . PRO D 4 118 ? 109.361 112.536 69.693 1.00 31.49 107 PRO B CA 1
ATOM 4911 C C . PRO D 4 118 ? 108.982 114.005 69.720 1.00 43.26 107 PRO B C 1
ATOM 4912 O O . PRO D 4 118 ? 109.782 114.831 70.176 1.00 39.74 107 PRO B O 1
ATOM 4916 N N . SER D 4 119 ? 107.785 114.357 69.248 1.00 45.37 108 SER B N 1
ATOM 4917 C CA . SER D 4 119 ? 107.339 115.744 69.287 1.00 28.50 108 SER B CA 1
ATOM 4918 C C . SER D 4 119 ? 106.934 116.177 70.689 1.00 33.57 108 SER B C 1
ATOM 4919 O O . SER D 4 119 ? 107.119 117.344 71.050 1.00 48.71 108 SER B O 1
ATOM 4922 N N . GLY D 4 120 ? 106.388 115.264 71.484 1.00 27.86 109 GLY B N 1
ATOM 4923 C CA . GLY D 4 120 ? 105.944 115.578 72.822 1.00 29.71 109 GLY B CA 1
ATOM 4924 C C . GLY D 4 120 ? 104.457 115.785 72.980 1.00 30.41 109 GLY B C 1
ATOM 4925 O O . GLY D 4 120 ? 104.012 116.102 74.087 1.00 33.08 109 GLY B O 1
ATOM 4926 N N . ASN D 4 121 ? 103.676 115.618 71.916 1.00 32.81 110 ASN B N 1
ATOM 4927 C CA . ASN D 4 121 ? 102.237 115.811 71.992 1.00 30.15 110 ASN B CA 1
ATOM 4928 C C . ASN D 4 121 ? 101.488 114.571 72.450 1.00 38.67 110 ASN B C 1
ATOM 4929 O O . ASN D 4 121 ? 100.367 114.696 72.953 1.00 49.90 110 ASN B O 1
ATOM 4934 N N . TYR D 4 122 ? 102.071 113.385 72.297 1.00 35.39 111 TYR B N 1
ATOM 4935 C CA . TYR D 4 122 ? 101.380 112.145 72.608 1.00 26.15 111 TYR B CA 1
ATOM 4936 C C . TYR D 4 122 ? 102.225 111.268 73.519 1.00 33.55 111 TYR B C 1
ATOM 4937 O O . TYR D 4 122 ? 103.456 111.260 73.451 1.00 42.93 111 TYR B O 1
ATOM 4946 N N . VAL D 4 123 ? 101.534 110.525 74.382 1.00 32.66 112 VAL B N 1
ATOM 4947 C CA . VAL D 4 123 ? 102.106 109.412 75.125 1.00 25.84 112 VAL B CA 1
ATOM 4948 C C . VAL D 4 123 ? 101.234 108.191 74.863 1.00 30.59 112 VAL B C 1
ATOM 4949 O O . VAL D 4 123 ? 100.060 108.302 74.509 1.00 45.48 112 VAL B O 1
ATOM 4953 N N . ALA D 4 124 ? 101.825 107.012 75.034 1.00 31.06 113 ALA B N 1
ATOM 4954 C CA . ALA D 4 124 ? 101.129 105.765 74.761 1.00 34.35 113 ALA B CA 1
ATOM 4955 C C . ALA D 4 124 ? 101.369 104.787 75.902 1.00 41.70 113 ALA B C 1
ATOM 4956 O O . ALA D 4 124 ? 102.364 104.876 76.624 1.00 46.91 113 ALA B O 1
ATOM 4958 N N . CYS D 4 125 ? 100.435 103.853 76.059 1.00 44.15 114 CYS B N 1
ATOM 4959 C CA . CYS D 4 125 ? 100.541 102.824 77.082 1.00 39.41 114 CYS B CA 1
ATOM 4960 C C . CYS D 4 125 ? 99.771 101.591 76.633 1.00 46.46 114 CYS B C 1
ATOM 4961 O O . CYS D 4 125 ? 98.906 101.659 75.756 1.00 55.24 114 CYS B O 1
ATOM 4964 N N . GLY D 4 126 ? 100.098 100.459 77.248 1.00 41.82 115 GLY B N 1
ATOM 4965 C CA . GLY D 4 126 ? 99.439 99.205 76.930 1.00 44.70 115 GLY B CA 1
ATOM 4966 C C . GLY D 4 126 ? 99.806 98.147 77.945 1.00 46.68 115 GLY B C 1
ATOM 4967 O O . GLY D 4 126 ? 100.659 98.356 78.812 1.00 48.76 115 GLY B O 1
ATOM 4968 N N . GLY D 4 127 ? 99.145 96.999 77.826 1.00 46.57 116 GLY B N 1
ATOM 4969 C CA . GLY D 4 127 ? 99.380 95.912 78.757 1.00 46.61 116 GLY B CA 1
ATOM 4970 C C . GLY D 4 127 ? 98.582 94.653 78.486 1.00 50.89 116 GLY B C 1
ATOM 4971 O O . GLY D 4 127 ? 98.477 94.209 77.339 1.00 54.70 116 GLY B O 1
ATOM 4972 N N . LEU D 4 128 ? 98.015 94.070 79.541 1.00 46.11 117 LEU B N 1
ATOM 4973 C CA . LEU D 4 128 ? 97.312 92.796 79.450 1.00 45.90 117 LEU B CA 1
ATOM 4974 C C . LEU D 4 128 ? 95.945 92.904 78.786 1.00 46.15 117 LEU B C 1
ATOM 4975 O O . LEU D 4 128 ? 95.315 91.871 78.539 1.00 53.34 117 LEU B O 1
ATOM 4980 N N . ASP D 4 129 ? 95.470 94.110 78.495 1.00 34.61 118 ASP B N 1
ATOM 4981 C CA . ASP D 4 129 ? 94.171 94.299 77.867 1.00 33.70 118 ASP B CA 1
ATOM 4982 C C . ASP D 4 129 ? 94.228 94.238 76.347 1.00 41.66 118 ASP B C 1
ATOM 4983 O O . ASP D 4 129 ? 93.188 94.389 75.699 1.00 48.62 118 ASP B O 1
ATOM 4988 N N . ASN D 4 130 ? 95.411 94.030 75.771 1.00 39.17 119 ASN B N 1
ATOM 4989 C CA . ASN D 4 130 ? 95.618 93.863 74.335 1.00 40.67 119 ASN B CA 1
ATOM 4990 C C . ASN D 4 130 ? 95.224 95.093 73.524 1.00 47.61 119 ASN B C 1
ATOM 4991 O O . ASN D 4 130 ? 94.940 94.977 72.328 1.00 47.88 119 ASN B O 1
ATOM 4996 N N . ILE D 4 131 ? 95.201 96.274 74.137 1.00 42.06 120 ILE B N 1
ATOM 4997 C CA . ILE D 4 131 ? 94.884 97.516 73.439 1.00 32.28 120 ILE B CA 1
ATOM 4998 C C . ILE D 4 131 ? 95.959 98.542 73.764 1.00 42.49 120 ILE B C 1
ATOM 4999 O O . ILE D 4 131 ? 96.357 98.685 74.924 1.00 43.44 120 ILE B O 1
ATOM 5004 N N . CYS D 4 132 ? 96.432 99.251 72.741 1.00 43.70 121 CYS B N 1
ATOM 5005 C CA . CYS D 4 132 ? 97.370 100.353 72.908 1.00 33.91 121 CYS B CA 1
ATOM 5006 C C . CYS D 4 132 ? 96.592 101.662 72.855 1.00 40.35 121 CYS B C 1
ATOM 5007 O O . CYS D 4 132 ? 95.871 101.920 71.885 1.00 48.57 121 CYS B O 1
ATOM 5010 N N . SER D 4 133 ? 96.739 102.480 73.891 1.00 36.10 122 SER B N 1
ATOM 5011 C CA . SER D 4 133 ? 95.990 103.721 74.022 1.00 32.23 122 SER B CA 1
ATOM 5012 C C . SER D 4 133 ? 96.907 104.908 73.764 1.00 38.30 122 SER B C 1
ATOM 5013 O O . SER D 4 133 ? 97.980 105.012 74.368 1.00 40.88 122 SER B O 1
ATOM 5016 N N . ILE D 4 134 ? 96.482 105.799 72.872 1.00 37.73 123 ILE B N 1
ATOM 5017 C CA . ILE D 4 134 ? 97.231 106.998 72.517 1.00 26.59 123 ILE B CA 1
ATOM 5018 C C . ILE D 4 134 ? 96.551 108.192 73.168 1.00 34.63 123 ILE B C 1
ATOM 5019 O O . ILE D 4 134 ? 95.331 108.357 73.053 1.00 45.30 123 ILE B O 1
ATOM 5024 N N . TYR D 4 135 ? 97.337 109.022 73.848 1.00 31.39 124 TYR B N 1
ATOM 5025 C CA . TYR D 4 135 ? 96.823 110.143 74.620 1.00 24.68 124 TYR B CA 1
ATOM 5026 C C . TYR D 4 135 ? 97.293 111.445 73.992 1.00 36.56 124 TYR B C 1
ATOM 5027 O O . TYR D 4 135 ? 98.428 111.531 73.513 1.00 45.54 124 TYR B O 1
ATOM 5036 N N . ASN D 4 136 ? 96.424 112.451 73.991 1.00 40.73 125 ASN B N 1
ATOM 5037 C CA . ASN D 4 136 ? 96.759 113.767 73.464 1.00 34.26 125 ASN B CA 1
ATOM 5038 C C . ASN D 4 136 ? 97.015 114.715 74.630 1.00 43.54 125 ASN B C 1
ATOM 5039 O O . ASN D 4 136 ? 96.111 114.982 75.428 1.00 54.40 125 ASN B O 1
ATOM 5044 N N . LEU D 4 137 ? 98.244 115.218 74.726 1.00 39.26 126 LEU B N 1
ATOM 5045 C CA . LEU D 4 137 ? 98.648 116.035 75.862 1.00 29.30 126 LEU B CA 1
ATOM 5046 C C . LEU D 4 137 ? 98.372 117.518 75.671 1.00 37.79 126 LEU B C 1
ATOM 5047 O O . LEU D 4 137 ? 98.235 118.239 76.666 1.00 49.75 126 LEU B O 1
ATOM 5052 N N . LYS D 4 138 ? 98.287 117.993 74.432 1.00 36.79 127 LYS B N 1
ATOM 5053 C CA . LYS D 4 138 ? 98.117 119.413 74.136 1.00 35.08 127 LYS B CA 1
ATOM 5054 C C . LYS D 4 138 ? 96.775 119.610 73.438 1.00 36.58 127 LYS B C 1
ATOM 5055 O O . LYS D 4 138 ? 96.691 119.599 72.209 1.00 39.22 127 LYS B O 1
ATOM 5061 N N . THR D 4 139 ? 95.727 119.794 74.233 1.00 45.79 128 THR B N 1
ATOM 5062 C CA . THR D 4 139 ? 94.384 120.048 73.740 1.00 47.53 128 THR B CA 1
ATOM 5063 C C . THR D 4 139 ? 93.970 121.477 74.068 1.00 51.02 128 THR B C 1
ATOM 5064 O O . THR D 4 139 ? 94.612 122.166 74.866 1.00 53.04 128 THR B O 1
ATOM 5068 N N . ARG D 4 140 ? 92.885 121.922 73.430 1.00 57.90 129 ARG B N 1
ATOM 5069 C CA . ARG D 4 140 ? 92.346 123.243 73.730 1.00 51.75 129 ARG B CA 1
ATOM 5070 C C . ARG D 4 140 ? 91.832 123.340 75.158 1.00 52.24 129 ARG B C 1
ATOM 5071 O O . ARG D 4 140 ? 92.034 124.371 75.807 1.00 60.56 129 ARG B O 1
ATOM 5079 N N . GLU D 4 141 ? 91.178 122.313 75.668 1.00 46.27 130 GLU B N 1
ATOM 5080 C CA . GLU D 4 141 ? 90.834 122.280 77.073 1.00 47.92 130 GLU B CA 1
ATOM 5081 C C . GLU D 4 141 ? 92.090 122.015 77.907 1.00 48.87 130 GLU B C 1
ATOM 5082 O O . GLU D 4 141 ? 93.197 122.039 77.404 1.00 54.89 130 GLU B O 1
ATOM 5088 N N . GLY D 4 142 ? 91.979 121.726 79.172 1.00 40.65 131 GLY B N 1
ATOM 5089 C CA . GLY D 4 142 ? 93.126 121.526 80.030 1.00 46.91 131 GLY B CA 1
ATOM 5090 C C . GLY D 4 142 ? 93.408 120.102 80.453 1.00 49.44 131 GLY B C 1
ATOM 5091 O O . GLY D 4 142 ? 94.339 119.882 81.236 1.00 47.29 131 GLY B O 1
ATOM 5092 N N . ASN D 4 143 ? 92.648 119.128 79.968 1.00 52.35 132 ASN B N 1
ATOM 5093 C CA . ASN D 4 143 ? 92.799 117.739 80.368 1.00 51.58 132 ASN B CA 1
ATOM 5094 C C . ASN D 4 143 ? 93.578 116.965 79.308 1.00 55.60 132 ASN B C 1
ATOM 5095 O O . ASN D 4 143 ? 93.917 117.484 78.242 1.00 55.90 132 ASN B O 1
ATOM 5100 N N . VAL D 4 144 ? 93.860 115.703 79.619 1.00 41.77 133 VAL B N 1
ATOM 5101 C CA . VAL D 4 144 ? 94.507 114.778 78.697 1.00 29.91 133 VAL B CA 1
ATOM 5102 C C . VAL D 4 144 ? 93.437 113.826 78.185 1.00 37.83 133 VAL B C 1
ATOM 5103 O O . VAL D 4 144 ? 92.782 113.133 78.973 1.00 46.64 133 VAL B O 1
ATOM 5107 N N . ARG D 4 145 ? 93.258 113.792 76.871 1.00 38.72 134 ARG B N 1
ATOM 5108 C CA . ARG D 4 145 ? 92.175 113.057 76.239 1.00 35.20 134 ARG B CA 1
ATOM 5109 C C . ARG D 4 145 ? 92.713 111.817 75.540 1.00 42.58 134 ARG B C 1
ATOM 5110 O O . ARG D 4 145 ? 93.858 111.788 75.082 1.00 47.70 134 ARG B O 1
ATOM 5118 N N . VAL D 4 146 ? 91.874 110.790 75.460 1.00 42.69 135 VAL B N 1
ATOM 5119 C CA . VAL D 4 146 ? 92.219 109.553 74.769 1.00 27.78 135 VAL B CA 1
ATOM 5120 C C . VAL D 4 146 ? 91.922 109.761 73.290 1.00 31.79 135 VAL B C 1
ATOM 5121 O O . VAL D 4 146 ? 90.772 109.984 72.903 1.00 43.76 135 VAL B O 1
ATOM 5125 N N . SER D 4 147 ? 92.962 109.698 72.460 1.00 24.20 136 SER B N 1
ATOM 5126 C CA . SER D 4 147 ? 92.787 109.944 71.033 1.00 23.72 136 SER B CA 1
ATOM 5127 C C . SER D 4 147 ? 92.263 108.707 70.317 1.00 40.85 136 SER B C 1
ATOM 5128 O O . SER D 4 147 ? 91.211 108.749 69.670 1.00 46.67 136 SER B O 1
ATOM 5131 N N . ARG D 4 148 ? 92.984 107.594 70.418 1.00 44.75 137 ARG B N 1
ATOM 5132 C CA . ARG D 4 148 ? 92.600 106.374 69.728 1.00 34.68 137 ARG B CA 1
ATOM 5133 C C . ARG D 4 148 ? 92.996 105.165 70.560 1.00 41.61 137 ARG B C 1
ATOM 5134 O O . ARG D 4 148 ? 93.940 105.217 71.351 1.00 47.66 137 ARG B O 1
ATOM 5142 N N . GLU D 4 149 ? 92.253 104.075 70.378 1.00 48.73 138 GLU B N 1
ATOM 5143 C CA . GLU D 4 149 ? 92.503 102.806 71.061 1.00 43.07 138 GLU B CA 1
ATOM 5144 C C . GLU D 4 149 ? 92.765 101.752 69.991 1.00 42.86 138 GLU B C 1
ATOM 5145 O O . GLU D 4 149 ? 91.831 101.274 69.342 1.00 44.26 138 GLU B O 1
ATOM 5151 N N . LEU D 4 150 ? 94.031 101.391 69.811 1.00 33.63 139 LEU B N 1
ATOM 5152 C CA . LEU D 4 150 ? 94.426 100.464 68.757 1.00 30.30 139 LEU B CA 1
ATOM 5153 C C . LEU D 4 150 ? 94.231 99.032 69.239 1.00 41.26 139 LEU B C 1
ATOM 5154 O O . LEU D 4 150 ? 94.897 98.588 70.180 1.00 47.23 139 LEU B O 1
ATOM 5159 N N . ALA D 4 151 ? 93.323 98.308 68.591 1.00 37.99 140 ALA B N 1
ATOM 5160 C CA . ALA D 4 151 ? 93.031 96.922 68.917 1.00 30.23 140 ALA B CA 1
ATOM 5161 C C . ALA D 4 151 ? 93.219 96.055 67.681 1.00 37.10 140 ALA B C 1
ATOM 5162 O O . ALA D 4 151 ? 93.161 96.539 66.548 1.00 41.83 140 ALA B O 1
ATOM 5164 N N . GLY D 4 152 ? 93.439 94.765 67.911 1.00 44.68 141 GLY B N 1
ATOM 5165 C CA . GLY D 4 152 ? 93.704 93.841 66.827 1.00 41.08 141 GLY B CA 1
ATOM 5166 C C . GLY D 4 152 ? 94.705 92.770 67.202 1.00 38.08 141 GLY B C 1
ATOM 5167 O O . GLY D 4 152 ? 94.930 91.824 66.442 1.00 43.14 141 GLY B O 1
ATOM 5168 N N . HIS D 4 153 ? 95.311 92.908 68.375 1.00 36.77 142 HIS B N 1
ATOM 5169 C CA . HIS D 4 153 ? 96.246 91.918 68.880 1.00 44.91 142 HIS B CA 1
ATOM 5170 C C . HIS D 4 153 ? 95.523 90.895 69.745 1.00 46.82 142 HIS B C 1
ATOM 5171 O O . HIS D 4 153 ? 94.610 91.228 70.506 1.00 46.80 142 HIS B O 1
ATOM 5178 N N . THR D 4 154 ? 95.943 89.639 69.620 1.00 41.09 143 THR B N 1
ATOM 5179 C CA . THR D 4 154 ? 95.377 88.546 70.394 1.00 37.50 143 THR B CA 1
ATOM 5180 C C . THR D 4 154 ? 96.195 88.213 71.631 1.00 40.72 143 THR B C 1
ATOM 5181 O O . THR D 4 154 ? 95.856 87.264 72.345 1.00 44.60 143 THR B O 1
ATOM 5185 N N . GLY D 4 155 ? 97.260 88.966 71.907 1.00 36.08 144 GLY B N 1
ATOM 5186 C CA . GLY D 4 155 ? 98.086 88.736 73.072 1.00 30.91 144 GLY B CA 1
ATOM 5187 C C . GLY D 4 155 ? 98.388 90.035 73.798 1.00 33.99 144 GLY B C 1
ATOM 5188 O O . GLY D 4 155 ? 98.068 91.126 73.325 1.00 44.50 144 GLY B O 1
ATOM 5189 N N . TYR D 4 156 ? 99.013 89.884 74.961 1.00 37.77 145 TYR B N 1
ATOM 5190 C CA . TYR D 4 156 ? 99.370 91.030 75.779 1.00 36.00 145 TYR B CA 1
ATOM 5191 C C . TYR D 4 156 ? 100.447 91.865 75.092 1.00 43.30 145 TYR B C 1
ATOM 5192 O O . TYR D 4 156 ? 101.264 91.361 74.316 1.00 51.20 145 TYR B O 1
ATOM 5201 N N . LEU D 4 157 ? 100.443 93.160 75.390 1.00 45.73 146 LEU B N 1
ATOM 5202 C CA . LEU D 4 157 ? 101.361 94.111 74.777 1.00 45.49 146 LEU B CA 1
ATOM 5203 C C . LEU D 4 157 ? 102.617 94.238 75.624 1.00 44.78 146 LEU B C 1
ATOM 5204 O O . LEU D 4 157 ? 102.536 94.414 76.844 1.00 49.70 146 LEU B O 1
ATOM 5209 N N . SER D 4 158 ? 103.775 94.153 74.974 1.00 34.60 147 SER B N 1
ATOM 5210 C CA . SER D 4 158 ? 105.062 94.207 75.652 1.00 32.06 147 SER B CA 1
ATOM 5211 C C . SER D 4 158 ? 105.768 95.545 75.493 1.00 44.46 147 SER B C 1
ATOM 5212 O O . SER D 4 158 ? 106.297 96.077 76.472 1.00 50.79 147 SER B O 1
ATOM 5215 N N . CYS D 4 159 ? 105.795 96.102 74.285 1.00 30.27 148 CYS B N 1
ATOM 5216 C CA . CYS D 4 159 ? 106.515 97.343 74.044 1.00 27.73 148 CYS B CA 1
ATOM 5217 C C . CYS D 4 159 ? 105.809 98.134 72.954 1.00 39.69 148 CYS B C 1
ATOM 5218 O O . CYS D 4 159 ? 105.143 97.572 72.081 1.00 44.63 148 CYS B O 1
ATOM 5221 N N . CYS D 4 160 ? 105.969 99.455 73.015 1.00 43.51 149 CYS B N 1
ATOM 5222 C CA . CYS D 4 160 ? 105.366 100.355 72.039 1.00 25.92 149 CYS B CA 1
ATOM 5223 C C . CYS D 4 160 ? 106.314 101.519 71.804 1.00 34.39 149 CYS B C 1
ATOM 5224 O O . CYS D 4 160 ? 106.779 102.141 72.763 1.00 46.20 149 CYS B O 1
ATOM 5227 N N . ARG D 4 161 ? 106.600 101.809 70.537 1.00 29.32 150 ARG B N 1
ATOM 5228 C CA . ARG D 4 161 ? 107.519 102.881 70.183 1.00 24.86 150 ARG B CA 1
ATOM 5229 C C . ARG D 4 161 ? 106.928 103.706 69.052 1.00 35.58 150 ARG B C 1
ATOM 5230 O O . ARG D 4 161 ? 106.294 103.159 68.146 1.00 45.46 150 ARG B O 1
ATOM 5238 N N . PHE D 4 162 ? 107.135 105.018 69.111 1.00 29.19 151 PHE B N 1
ATOM 5239 C CA . PHE D 4 162 ? 106.615 105.928 68.105 1.00 21.84 151 PHE B CA 1
ATOM 5240 C C . PHE D 4 162 ? 107.596 106.076 66.949 1.00 29.38 151 PHE B C 1
ATOM 5241 O O . PHE D 4 162 ? 108.805 106.222 67.146 1.00 36.26 151 PHE B O 1
ATOM 5249 N N . LEU D 4 163 ? 107.062 106.041 65.729 1.00 37.80 152 LEU B N 1
ATOM 5250 C CA . LEU D 4 163 ? 107.812 106.426 64.539 1.00 37.24 152 LEU B CA 1
ATOM 5251 C C . LEU D 4 163 ? 107.694 107.918 64.261 1.00 45.02 152 LEU B C 1
ATOM 5252 O O . LEU D 4 163 ? 108.705 108.604 64.083 1.00 45.81 152 LEU B O 1
ATOM 5257 N N . ASP D 4 164 ? 106.471 108.428 64.220 1.00 50.94 153 ASP B N 1
ATOM 5258 C CA . ASP D 4 164 ? 106.192 109.856 64.166 1.00 47.86 153 ASP B CA 1
ATOM 5259 C C . ASP D 4 164 ? 104.859 110.078 64.873 1.00 47.04 153 ASP B C 1
ATOM 5260 O O . ASP D 4 164 ? 104.390 109.215 65.622 1.00 49.86 153 ASP B O 1
ATOM 5265 N N . ASP D 4 165 ? 104.245 111.238 64.645 1.00 49.32 154 ASP B N 1
ATOM 5266 C CA . ASP D 4 165 ? 102.984 111.547 65.308 1.00 48.34 154 ASP B CA 1
ATOM 5267 C C . ASP D 4 165 ? 101.829 110.690 64.808 1.00 49.56 154 ASP B C 1
ATOM 5268 O O . ASP D 4 165 ? 100.760 110.700 65.427 1.00 51.57 154 ASP B O 1
ATOM 5273 N N . ASN D 4 166 ? 102.010 109.950 63.711 1.00 53.77 155 ASN B N 1
ATOM 5274 C CA . ASN D 4 166 ? 100.922 109.181 63.123 1.00 51.29 155 ASN B CA 1
ATOM 5275 C C . ASN D 4 166 ? 101.168 107.681 63.064 1.00 52.32 155 ASN B C 1
ATOM 5276 O O . ASN D 4 166 ? 100.207 106.926 62.887 1.00 59.09 155 ASN B O 1
ATOM 5281 N N . GLN D 4 167 ? 102.409 107.227 63.204 1.00 38.28 156 GLN B N 1
ATOM 5282 C CA . GLN D 4 167 ? 102.734 105.812 63.124 1.00 27.23 156 GLN B CA 1
ATOM 5283 C C . GLN D 4 167 ? 103.320 105.321 64.441 1.00 34.70 156 GLN B C 1
ATOM 5284 O O . GLN D 4 167 ? 104.159 105.985 65.055 1.00 45.03 156 GLN B O 1
ATOM 5290 N N . ILE D 4 168 ? 102.866 104.144 64.868 1.00 32.32 157 ILE B N 1
ATOM 5291 C CA . ILE D 4 168 ? 103.374 103.488 66.065 1.00 34.35 157 ILE B CA 1
ATOM 5292 C C . ILE D 4 168 ? 103.670 102.033 65.729 1.00 38.91 157 ILE B C 1
ATOM 5293 O O . ILE D 4 168 ? 103.067 101.450 64.823 1.00 43.00 157 ILE B O 1
ATOM 5298 N N . VAL D 4 169 ? 104.616 101.449 66.459 1.00 36.35 158 VAL B N 1
ATOM 5299 C CA . VAL D 4 169 ? 104.990 100.049 66.302 1.00 25.85 158 VAL B CA 1
ATOM 5300 C C . VAL D 4 169 ? 104.817 99.351 67.644 1.00 34.90 158 VAL B C 1
ATOM 5301 O O . VAL D 4 169 ? 105.205 99.883 68.689 1.00 41.58 158 VAL B O 1
ATOM 5305 N N . THR D 4 170 ? 104.201 98.171 67.615 1.00 37.81 159 THR B N 1
ATOM 5306 C CA . THR D 4 170 ? 103.804 97.487 68.837 1.00 37.37 159 THR B CA 1
ATOM 5307 C C . THR D 4 170 ? 104.248 96.033 68.778 1.00 41.29 159 THR B C 1
ATOM 5308 O O . THR D 4 170 ? 104.039 95.361 67.765 1.00 41.06 159 THR B O 1
ATOM 5312 N N . SER D 4 171 ? 104.857 95.559 69.861 1.00 42.31 160 SER B N 1
ATOM 5313 C CA . SER D 4 171 ? 105.239 94.164 70.020 1.00 30.95 160 SER B CA 1
ATOM 5314 C C . SER D 4 171 ? 104.312 93.498 71.026 1.00 30.73 160 SER B C 1
ATOM 5315 O O . SER D 4 171 ? 104.074 94.035 72.111 1.00 42.96 160 SER B O 1
ATOM 5318 N N . SER D 4 172 ? 103.792 92.329 70.666 1.00 38.89 161 SER B N 1
ATOM 5319 C CA . SER D 4 172 ? 102.790 91.646 71.470 1.00 41.07 161 SER B CA 1
ATOM 5320 C C . SER D 4 172 ? 103.244 90.226 71.778 1.00 41.07 161 SER B C 1
ATOM 5321 O O . SER D 4 172 ? 104.195 89.707 71.189 1.00 52.24 161 SER B O 1
ATOM 5324 N N . GLY D 4 173 ? 102.542 89.600 72.719 1.00 36.83 162 GLY B N 1
ATOM 5325 C CA . GLY D 4 173 ? 102.877 88.265 73.170 1.00 38.17 162 GLY B CA 1
ATOM 5326 C C . GLY D 4 173 ? 102.270 87.166 72.326 1.00 43.15 162 GLY B C 1
ATOM 5327 O O . GLY D 4 173 ? 102.264 85.999 72.724 1.00 48.46 162 GLY B O 1
ATOM 5328 N N . ASP D 4 174 ? 101.745 87.529 71.156 1.00 43.64 163 ASP B N 1
ATOM 5329 C CA . ASP D 4 174 ? 101.198 86.572 70.204 1.00 40.09 163 ASP B CA 1
ATOM 5330 C C . ASP D 4 174 ? 102.151 86.309 69.043 1.00 39.92 163 ASP B C 1
ATOM 5331 O O . ASP D 4 174 ? 101.708 86.013 67.928 1.00 44.76 163 ASP B O 1
ATOM 5336 N N . THR D 4 175 ? 103.457 86.426 69.292 1.00 40.10 164 THR B N 1
ATOM 5337 C CA . THR D 4 175 ? 104.507 86.129 68.316 1.00 44.54 164 THR B CA 1
ATOM 5338 C C . THR D 4 175 ? 104.435 87.031 67.086 1.00 50.99 164 THR B C 1
ATOM 5339 O O . THR D 4 175 ? 104.870 86.642 65.999 1.00 55.16 164 THR B O 1
ATOM 5343 N N . THR D 4 176 ? 103.897 88.241 67.232 1.00 46.32 165 THR B N 1
ATOM 5344 C CA . THR D 4 176 ? 103.779 89.159 66.107 1.00 43.55 165 THR B CA 1
ATOM 5345 C C . THR D 4 176 ? 104.108 90.580 66.544 1.00 45.92 165 THR B C 1
ATOM 5346 O O . THR D 4 176 ? 103.902 90.966 67.697 1.00 45.65 165 THR B O 1
ATOM 5350 N N . CYS D 4 177 ? 104.624 91.355 65.594 1.00 48.83 166 CYS B N 1
ATOM 5351 C CA . CYS D 4 177 ? 104.772 92.796 65.713 1.00 45.52 166 CYS B CA 1
ATOM 5352 C C . CYS D 4 177 ? 103.954 93.456 64.610 1.00 51.30 166 CYS B C 1
ATOM 5353 O O . CYS D 4 177 ? 103.733 92.874 63.545 1.00 53.89 166 CYS B O 1
ATOM 5356 N N . ALA D 4 178 ? 103.493 94.677 64.870 1.00 42.52 167 ALA B N 1
ATOM 5357 C CA . ALA D 4 178 ? 102.562 95.322 63.956 1.00 34.31 167 ALA B CA 1
ATOM 5358 C C . ALA D 4 178 ? 102.908 96.794 63.794 1.00 40.76 167 ALA B C 1
ATOM 5359 O O . ALA D 4 178 ? 103.513 97.403 64.680 1.00 45.98 167 ALA B O 1
ATOM 5361 N N . LEU D 4 179 ? 102.514 97.354 62.652 1.00 35.66 168 LEU B N 1
ATOM 5362 C CA . LEU D 4 179 ? 102.664 98.771 62.348 1.00 27.87 168 LEU B CA 1
ATOM 5363 C C . LEU D 4 179 ? 101.275 99.368 62.182 1.00 32.25 168 LEU B C 1
ATOM 5364 O O . LEU D 4 179 ? 100.446 98.817 61.450 1.00 43.78 168 LEU B O 1
ATOM 5369 N N . TRP D 4 180 ? 101.021 100.488 62.850 1.00 31.32 169 TRP B N 1
ATOM 5370 C CA . TRP D 4 180 ? 99.699 101.092 62.882 1.00 29.80 169 TRP B CA 1
ATOM 5371 C C . TRP D 4 180 ? 99.707 102.475 62.250 1.00 34.38 169 TRP B C 1
ATOM 5372 O O . TRP D 4 180 ? 100.715 103.187 62.293 1.00 42.54 169 TRP B O 1
ATOM 5383 N N . ASP D 4 181 ? 98.574 102.843 61.661 1.00 43.96 170 ASP B N 1
ATOM 5384 C CA . ASP D 4 181 ? 98.300 104.210 61.245 1.00 48.83 170 ASP B CA 1
ATOM 5385 C C . ASP D 4 181 ? 97.227 104.770 62.169 1.00 46.43 170 ASP B C 1
ATOM 5386 O O . ASP D 4 181 ? 96.080 104.313 62.140 1.00 44.06 170 ASP B O 1
ATOM 5391 N N . ILE D 4 182 ? 97.602 105.754 62.987 1.00 46.01 171 ILE B N 1
ATOM 5392 C CA . ILE D 4 182 ? 96.740 106.190 64.080 1.00 42.23 171 ILE B CA 1
ATOM 5393 C C . ILE D 4 182 ? 95.445 106.798 63.556 1.00 52.74 171 ILE B C 1
ATOM 5394 O O . ILE D 4 182 ? 94.361 106.506 64.073 1.00 55.05 171 ILE B O 1
ATOM 5399 N N . GLU D 4 183 ? 95.527 107.637 62.520 1.00 59.00 172 GLU B N 1
ATOM 5400 C CA . GLU D 4 183 ? 94.342 108.327 62.020 1.00 52.15 172 GLU B CA 1
ATOM 5401 C C . GLU D 4 183 ? 93.277 107.372 61.495 1.00 53.11 172 GLU B C 1
ATOM 5402 O O . GLU D 4 183 ? 92.087 107.694 61.572 1.00 55.24 172 GLU B O 1
ATOM 5408 N N . THR D 4 184 ? 93.666 106.210 60.972 1.00 48.14 173 THR B N 1
ATOM 5409 C CA . THR D 4 184 ? 92.702 105.193 60.567 1.00 42.54 173 THR B CA 1
ATOM 5410 C C . THR D 4 184 ? 92.525 104.091 61.599 1.00 47.81 173 THR B C 1
ATOM 5411 O O . THR D 4 184 ? 91.452 103.484 61.659 1.00 48.25 173 THR B O 1
ATOM 5415 N N . GLY D 4 185 ? 93.541 103.823 62.413 1.00 54.73 174 GLY B N 1
ATOM 5416 C CA . GLY D 4 185 ? 93.448 102.810 63.442 1.00 50.14 174 GLY B CA 1
ATOM 5417 C C . GLY D 4 185 ? 93.666 101.391 62.977 1.00 49.32 174 GLY B C 1
ATOM 5418 O O . GLY D 4 185 ? 93.424 100.461 63.756 1.00 54.09 174 GLY B O 1
ATOM 5419 N N . GLN D 4 186 ? 94.114 101.189 61.743 1.00 41.92 175 GLN B N 1
ATOM 5420 C CA . GLN D 4 186 ? 94.300 99.864 61.178 1.00 43.72 175 GLN B CA 1
ATOM 5421 C C . GLN D 4 186 ? 95.777 99.501 61.155 1.00 42.79 175 GLN B C 1
ATOM 5422 O O . GLN D 4 186 ? 96.645 100.331 61.442 1.00 48.72 175 GLN B O 1
ATOM 5428 N N . GLN D 4 187 ? 96.053 98.246 60.815 1.00 36.30 176 GLN B N 1
ATOM 5429 C CA . GLN D 4 187 ? 97.425 97.764 60.740 1.00 34.24 176 GLN B CA 1
ATOM 5430 C C . GLN D 4 187 ? 97.967 97.958 59.330 1.00 34.98 176 GLN B C 1
ATOM 5431 O O . GLN D 4 187 ? 97.480 97.339 58.379 1.00 41.94 176 GLN B O 1
ATOM 5437 N N . THR D 4 188 ? 98.975 98.819 59.195 1.00 33.04 177 THR B N 1
ATOM 5438 C CA . THR D 4 188 ? 99.600 99.027 57.894 1.00 30.38 177 THR B CA 1
ATOM 5439 C C . THR D 4 188 ? 100.445 97.824 57.491 1.00 35.63 177 THR B C 1
ATOM 5440 O O . THR D 4 188 ? 100.368 97.351 56.352 1.00 41.11 177 THR B O 1
ATOM 5444 N N . THR D 4 189 ? 101.252 97.309 58.417 1.00 36.31 178 THR B N 1
ATOM 5445 C CA . THR D 4 189 ? 102.108 96.160 58.158 1.00 31.04 178 THR B CA 1
ATOM 5446 C C . THR D 4 189 ? 102.135 95.263 59.386 1.00 39.50 178 THR B C 1
ATOM 5447 O O . THR D 4 189 ? 102.172 95.751 60.518 1.00 50.12 178 THR B O 1
ATOM 5451 N N . THR D 4 190 ? 102.117 93.952 59.156 1.00 38.23 179 THR B N 1
ATOM 5452 C CA . THR D 4 190 ? 102.164 92.959 60.220 1.00 41.55 179 THR B CA 1
ATOM 5453 C C . THR D 4 190 ? 103.391 92.081 60.027 1.00 45.56 179 THR B C 1
ATOM 5454 O O . THR D 4 190 ? 103.656 91.616 58.914 1.00 49.51 179 THR B O 1
ATOM 5458 N N . PHE D 4 191 ? 104.133 91.858 61.107 1.00 40.32 180 PHE B N 1
ATOM 5459 C CA . PHE D 4 191 ? 105.390 91.123 61.071 1.00 31.95 180 PHE B CA 1
ATOM 5460 C C . PHE D 4 191 ? 105.201 89.778 61.758 1.00 39.97 180 PHE B C 1
ATOM 5461 O O . PHE D 4 191 ? 104.789 89.723 62.921 1.00 41.46 180 PHE B O 1
ATOM 5469 N N . THR D 4 192 ? 105.504 88.701 61.038 1.00 41.28 181 THR B N 1
ATOM 5470 C CA . THR D 4 192 ? 105.345 87.341 61.527 1.00 36.75 181 THR B CA 1
ATOM 5471 C C . THR D 4 192 ? 106.626 86.559 61.258 1.00 36.99 181 THR B C 1
ATOM 5472 O O . THR D 4 192 ? 107.327 86.808 60.274 1.00 34.73 181 THR B O 1
ATOM 5476 N N . GLY D 4 193 ? 106.930 85.609 62.141 1.00 40.60 182 GLY B N 1
ATOM 5477 C CA . GLY D 4 193 ? 108.141 84.826 62.013 1.00 38.05 182 GLY B CA 1
ATOM 5478 C C . GLY D 4 193 ? 108.752 84.411 63.335 1.00 45.83 182 GLY B C 1
ATOM 5479 O O . GLY D 4 193 ? 109.617 83.531 63.370 1.00 47.22 182 GLY B O 1
ATOM 5480 N N . HIS D 4 194 ? 108.318 85.028 64.429 1.00 51.09 183 HIS B N 1
ATOM 5481 C CA . HIS D 4 194 ? 108.755 84.600 65.748 1.00 48.88 183 HIS B CA 1
ATOM 5482 C C . HIS D 4 194 ? 107.983 83.363 66.188 1.00 54.20 183 HIS B C 1
ATOM 5483 O O . HIS D 4 194 ? 106.843 83.135 65.775 1.00 54.34 183 HIS B O 1
ATOM 5490 N N . THR D 4 195 ? 108.619 82.559 67.037 1.00 57.10 184 THR B N 1
ATOM 5491 C CA . THR D 4 195 ? 108.033 81.335 67.568 1.00 49.63 184 THR B CA 1
ATOM 5492 C C . THR D 4 195 ? 107.829 81.437 69.074 1.00 51.52 184 THR B C 1
ATOM 5493 O O . THR D 4 195 ? 107.854 80.438 69.793 1.00 56.44 184 THR B O 1
ATOM 5497 N N . GLY D 4 196 ? 107.626 82.654 69.566 1.00 52.20 185 GLY B N 1
ATOM 5498 C CA . GLY D 4 196 ? 107.430 82.863 70.988 1.00 50.68 185 GLY B CA 1
ATOM 5499 C C . GLY D 4 196 ? 107.002 84.288 71.253 1.00 52.46 185 GLY B C 1
ATOM 5500 O O . GLY D 4 196 ? 106.934 85.122 70.346 1.00 57.54 185 GLY B O 1
ATOM 5501 N N . ASP D 4 197 ? 106.718 84.559 72.524 1.00 49.95 186 ASP B N 1
ATOM 5502 C CA . ASP D 4 197 ? 106.209 85.864 72.925 1.00 45.34 186 ASP B CA 1
ATOM 5503 C C . ASP D 4 197 ? 107.281 86.928 72.730 1.00 48.38 186 ASP B C 1
ATOM 5504 O O . ASP D 4 197 ? 108.412 86.773 73.201 1.00 59.79 186 ASP B O 1
ATOM 5509 N N . VAL D 4 198 ? 106.923 88.016 72.050 1.00 39.69 187 VAL B N 1
ATOM 5510 C CA . VAL D 4 198 ? 107.857 89.114 71.835 1.00 36.76 187 VAL B CA 1
ATOM 5511 C C . VAL D 4 198 ? 107.844 90.009 73.066 1.00 43.75 187 VAL B C 1
ATOM 5512 O O . VAL D 4 198 ? 106.783 90.461 73.509 1.00 50.31 187 VAL B O 1
ATOM 5516 N N . MET D 4 199 ? 109.025 90.266 73.626 1.00 50.40 188 MET B N 1
ATOM 5517 C CA . MET D 4 199 ? 109.128 90.977 74.894 1.00 48.57 188 MET B CA 1
ATOM 5518 C C . MET D 4 199 ? 109.716 92.374 74.777 1.00 48.05 188 MET B C 1
ATOM 5519 O O . MET D 4 199 ? 109.336 93.255 75.554 1.00 51.28 188 MET B O 1
ATOM 5524 N N . SER D 4 200 ? 110.631 92.608 73.841 1.00 40.58 189 SER B N 1
ATOM 5525 C CA . SER D 4 200 ? 111.276 93.907 73.750 1.00 38.20 189 SER B CA 1
ATOM 5526 C C . SER D 4 200 ? 111.381 94.314 72.289 1.00 41.27 189 SER B C 1
ATOM 5527 O O . SER D 4 200 ? 111.354 93.477 71.385 1.00 45.96 189 SER B O 1
ATOM 5530 N N . LEU D 4 201 ? 111.502 95.621 72.074 1.00 45.01 190 LEU B N 1
ATOM 5531 C CA . LEU D 4 201 ? 111.494 96.205 70.743 1.00 40.38 190 LEU B CA 1
ATOM 5532 C C . LEU D 4 201 ? 112.268 97.514 70.771 1.00 45.91 190 LEU B C 1
ATOM 5533 O O . LEU D 4 201 ? 112.058 98.356 71.647 1.00 46.11 190 LEU B O 1
ATOM 5538 N N . SER D 4 202 ? 113.169 97.678 69.805 1.00 46.54 191 SER B N 1
ATOM 5539 C CA . SER D 4 202 ? 114.011 98.865 69.729 1.00 39.29 191 SER B CA 1
ATOM 5540 C C . SER D 4 202 ? 114.000 99.408 68.311 1.00 41.70 191 SER B C 1
ATOM 5541 O O . SER D 4 202 ? 114.018 98.637 67.349 1.00 41.95 191 SER B O 1
ATOM 5544 N N . LEU D 4 203 ? 113.982 100.732 68.189 1.00 46.81 192 LEU B N 1
ATOM 5545 C CA . LEU D 4 203 ? 113.967 101.397 66.895 1.00 44.72 192 LEU B CA 1
ATOM 5546 C C . LEU D 4 203 ? 115.351 101.925 66.546 1.00 46.48 192 LEU B C 1
ATOM 5547 O O . LEU D 4 203 ? 116.053 102.476 67.399 1.00 51.38 192 LEU B O 1
ATOM 5552 N N . ALA D 4 204 ? 115.736 101.754 65.286 1.00 52.30 193 ALA B N 1
ATOM 5553 C CA . ALA D 4 204 ? 117.004 102.271 64.812 1.00 54.84 193 ALA B CA 1
ATOM 5554 C C . ALA D 4 204 ? 116.949 103.794 64.715 1.00 54.55 193 ALA B C 1
ATOM 5555 O O . ALA D 4 204 ? 115.871 104.378 64.590 1.00 56.85 193 ALA B O 1
ATOM 5557 N N . PRO D 4 205 ? 118.105 104.460 64.788 1.00 60.48 194 PRO B N 1
ATOM 5558 C CA . PRO D 4 205 ? 118.102 105.930 64.716 1.00 64.32 194 PRO B CA 1
ATOM 5559 C C . PRO D 4 205 ? 117.493 106.486 63.439 1.00 63.42 194 PRO B C 1
ATOM 5560 O O . PRO D 4 205 ? 116.912 107.578 63.476 1.00 61.30 194 PRO B O 1
ATOM 5564 N N . ASP D 4 206 ? 117.601 105.780 62.315 1.00 63.52 195 ASP B N 1
ATOM 5565 C CA . ASP D 4 206 ? 117.025 106.254 61.064 1.00 60.38 195 ASP B CA 1
ATOM 5566 C C . ASP D 4 206 ? 115.556 105.883 60.900 1.00 60.34 195 ASP B C 1
ATOM 5567 O O . ASP D 4 206 ? 114.953 106.254 59.887 1.00 60.94 195 ASP B O 1
ATOM 5572 N N . THR D 4 207 ? 114.971 105.179 61.873 1.00 58.93 196 THR B N 1
ATOM 5573 C CA . THR D 4 207 ? 113.561 104.765 61.851 1.00 57.17 196 THR B CA 1
ATOM 5574 C C . THR D 4 207 ? 113.199 104.061 60.545 1.00 57.83 196 THR B C 1
ATOM 5575 O O . THR D 4 207 ? 112.078 104.172 60.047 1.00 61.71 196 THR B O 1
ATOM 5579 N N . ARG D 4 208 ? 114.160 103.324 59.990 1.00 63.22 197 ARG B N 1
ATOM 5580 C CA . ARG D 4 208 ? 113.941 102.497 58.815 1.00 64.05 197 ARG B CA 1
ATOM 5581 C C . ARG D 4 208 ? 113.966 101.012 59.134 1.00 64.98 197 ARG B C 1
ATOM 5582 O O . ARG D 4 208 ? 113.394 100.220 58.378 1.00 62.07 197 ARG B O 1
ATOM 5590 N N . LEU D 4 209 ? 114.610 100.620 60.231 1.00 52.49 198 LEU B N 1
ATOM 5591 C CA . LEU D 4 209 ? 114.695 99.235 60.658 1.00 45.18 198 LEU B CA 1
ATOM 5592 C C . LEU D 4 209 ? 114.442 99.192 62.157 1.00 43.20 198 LEU B C 1
ATOM 5593 O O . LEU D 4 209 ? 114.592 100.193 62.860 1.00 47.65 198 LEU B O 1
ATOM 5598 N N . PHE D 4 210 ? 114.048 98.022 62.651 1.00 36.39 199 PHE B N 1
ATOM 5599 C CA . PHE D 4 210 ? 113.911 97.837 64.087 1.00 46.05 199 PHE B CA 1
ATOM 5600 C C . PHE D 4 210 ? 114.096 96.365 64.427 1.00 49.35 199 PHE B C 1
ATOM 5601 O O . PHE D 4 210 ? 113.809 95.483 63.614 1.00 48.88 199 PHE B O 1
ATOM 5609 N N . VAL D 4 211 ? 114.589 96.115 65.637 1.00 46.19 200 VAL B N 1
ATOM 5610 C CA . VAL D 4 211 ? 114.886 94.768 66.109 1.00 31.14 200 VAL B CA 1
ATOM 5611 C C . VAL D 4 211 ? 113.867 94.377 67.168 1.00 39.45 200 VAL B C 1
ATOM 5612 O O . VAL D 4 211 ? 113.361 95.219 67.918 1.00 39.15 200 VAL B O 1
ATOM 5616 N N . SER D 4 212 ? 113.563 93.084 67.222 1.00 41.65 201 SER B N 1
ATOM 5617 C CA . SER D 4 212 ? 112.622 92.540 68.187 1.00 36.09 201 SER B CA 1
ATOM 5618 C C . SER D 4 212 ? 113.214 91.303 68.843 1.00 36.27 201 SER B C 1
ATOM 5619 O O . SER D 4 212 ? 113.781 90.441 68.166 1.00 42.94 201 SER B O 1
ATOM 5622 N N . GLY D 4 213 ? 113.082 91.223 70.163 1.00 44.91 202 GLY B N 1
ATOM 5623 C CA . GLY D 4 213 ? 113.519 90.058 70.904 1.00 47.22 202 GLY B CA 1
ATOM 5624 C C . GLY D 4 213 ? 112.349 89.308 71.502 1.00 47.05 202 GLY B C 1
ATOM 5625 O O . GLY D 4 213 ? 111.480 89.915 72.135 1.00 47.34 202 GLY B O 1
ATOM 5626 N N . ALA D 4 214 ? 112.310 87.992 71.314 1.00 48.42 203 ALA B N 1
ATOM 5627 C CA . ALA D 4 214 ? 111.168 87.190 71.719 1.00 50.81 203 ALA B CA 1
ATOM 5628 C C . ALA D 4 214 ? 111.600 86.150 72.744 1.00 50.67 203 ALA B C 1
ATOM 5629 O O . ALA D 4 214 ? 112.750 86.121 73.192 1.00 54.97 203 ALA B O 1
ATOM 5631 N N . CYS D 4 215 ? 110.657 85.287 73.111 1.00 59.80 204 CYS B N 1
ATOM 5632 C CA . CYS D 4 215 ? 110.845 84.301 74.166 1.00 60.71 204 CYS B CA 1
ATOM 5633 C C . CYS D 4 215 ? 111.555 83.043 73.687 1.00 59.19 204 CYS B C 1
ATOM 5634 O O . CYS D 4 215 ? 111.858 82.172 74.508 1.00 64.53 204 CYS B O 1
ATOM 5637 N N . ASP D 4 216 ? 111.825 82.922 72.388 1.00 52.25 205 ASP B N 1
ATOM 5638 C CA . ASP D 4 216 ? 112.503 81.759 71.836 1.00 56.38 205 ASP B CA 1
ATOM 5639 C C . ASP D 4 216 ? 114.004 81.977 71.686 1.00 59.18 205 ASP B C 1
ATOM 5640 O O . ASP D 4 216 ? 114.638 81.318 70.854 1.00 59.94 205 ASP B O 1
ATOM 5645 N N . ALA D 4 217 ? 114.578 82.889 72.471 1.00 54.71 206 ALA B N 1
ATOM 5646 C CA . ALA D 4 217 ? 116.014 83.167 72.461 1.00 54.63 206 ALA B CA 1
ATOM 5647 C C . ALA D 4 217 ? 116.495 83.547 71.063 1.00 58.68 206 ALA B C 1
ATOM 5648 O O . ALA D 4 217 ? 117.499 83.038 70.560 1.00 60.32 206 ALA B O 1
ATOM 5650 N N . SER D 4 218 ? 115.763 84.460 70.430 1.00 56.24 207 SER B N 1
ATOM 5651 C CA . SER D 4 218 ? 116.080 84.880 69.074 1.00 50.71 207 SER B CA 1
ATOM 5652 C C . SER D 4 218 ? 115.789 86.363 68.916 1.00 56.35 207 SER B C 1
ATOM 5653 O O . SER D 4 218 ? 114.821 86.879 69.483 1.00 59.72 207 SER B O 1
ATOM 5656 N N . ALA D 4 219 ? 116.634 87.040 68.146 1.00 48.71 208 ALA B N 1
ATOM 5657 C CA . ALA D 4 219 ? 116.442 88.434 67.785 1.00 42.71 208 ALA B CA 1
ATOM 5658 C C . ALA D 4 219 ? 116.371 88.550 66.270 1.00 41.16 208 ALA B C 1
ATOM 5659 O O . ALA D 4 219 ? 117.120 87.888 65.547 1.00 48.02 208 ALA B O 1
ATOM 5661 N N . LYS D 4 220 ? 115.461 89.393 65.792 1.00 39.76 209 LYS B N 1
ATOM 5662 C CA . LYS D 4 220 ? 115.214 89.524 64.366 1.00 43.73 209 LYS B CA 1
ATOM 5663 C C . LYS D 4 220 ? 115.241 90.989 63.963 1.00 49.68 209 LYS B C 1
ATOM 5664 O O . LYS D 4 220 ? 114.777 91.855 64.708 1.00 52.90 209 LYS B O 1
ATOM 5670 N N . LEU D 4 221 ? 115.781 91.255 62.778 1.00 42.40 210 LEU B N 1
ATOM 5671 C CA . LEU D 4 221 ? 115.804 92.588 62.193 1.00 33.05 210 LEU B CA 1
ATOM 5672 C C . LEU D 4 221 ? 114.712 92.676 61.138 1.00 37.12 210 LEU B C 1
ATOM 5673 O O . LEU D 4 221 ? 114.725 91.919 60.162 1.00 47.13 210 LEU B O 1
ATOM 5678 N N . TRP D 4 222 ? 113.777 93.598 61.333 1.00 45.80 211 TRP B N 1
ATOM 5679 C CA . TRP D 4 222 ? 112.663 93.789 60.424 1.00 38.82 211 TRP B CA 1
ATOM 5680 C C . TRP D 4 222 ? 112.896 95.036 59.577 1.00 44.74 211 TRP B C 1
ATOM 5681 O O . TRP D 4 222 ? 113.769 95.859 59.865 1.00 57.72 211 TRP B O 1
ATOM 5692 N N . ASP D 4 223 ? 112.091 95.194 58.531 1.00 50.82 212 ASP B N 1
ATOM 5693 C CA . ASP D 4 223 ? 112.170 96.352 57.650 1.00 48.76 212 ASP B CA 1
ATOM 5694 C C . ASP D 4 223 ? 110.809 97.025 57.647 1.00 53.89 212 ASP B C 1
ATOM 5695 O O . ASP D 4 223 ? 109.827 96.437 57.185 1.00 58.78 212 ASP B O 1
ATOM 5700 N N . VAL D 4 224 ? 110.756 98.250 58.167 1.00 51.55 213 VAL B N 1
ATOM 5701 C CA . VAL D 4 224 ? 109.477 98.913 58.401 1.00 54.89 213 VAL B CA 1
ATOM 5702 C C . VAL D 4 224 ? 108.746 99.155 57.087 1.00 58.45 213 VAL B C 1
ATOM 5703 O O . VAL D 4 224 ? 107.536 98.926 56.980 1.00 58.43 213 VAL B O 1
ATOM 5707 N N . ARG D 4 225 ? 109.466 99.619 56.065 1.00 67.52 214 ARG B N 1
ATOM 5708 C CA . ARG D 4 225 ? 108.823 99.943 54.797 1.00 66.68 214 ARG B CA 1
ATOM 5709 C C . ARG D 4 225 ? 108.491 98.702 53.975 1.00 67.58 214 ARG B C 1
ATOM 5710 O O . ARG D 4 225 ? 107.505 98.709 53.230 1.00 68.67 214 ARG B O 1
ATOM 5718 N N . GLU D 4 226 ? 109.287 97.639 54.089 1.00 64.63 215 GLU B N 1
ATOM 5719 C CA . GLU D 4 226 ? 109.033 96.417 53.330 1.00 65.53 215 GLU B CA 1
ATOM 5720 C C . GLU D 4 226 ? 108.143 95.447 54.105 1.00 68.86 215 GLU B C 1
ATOM 5721 O O . GLU D 4 226 ? 107.050 95.099 53.648 1.00 68.58 215 GLU B O 1
ATOM 5727 N N . GLY D 4 227 ? 108.597 95.003 55.275 1.00 66.01 216 GLY B N 1
ATOM 5728 C CA . GLY D 4 227 ? 107.767 94.180 56.133 1.00 62.56 216 GLY B CA 1
ATOM 5729 C C . GLY D 4 227 ? 108.210 92.739 56.277 1.00 59.01 216 GLY B C 1
ATOM 5730 O O . GLY D 4 227 ? 107.391 91.868 56.581 1.00 58.00 216 GLY B O 1
ATOM 5731 N N . MET D 4 228 ? 109.496 92.469 56.072 1.00 62.13 217 MET B N 1
ATOM 5732 C CA . MET D 4 228 ? 110.021 91.114 56.120 1.00 65.69 217 MET B CA 1
ATOM 5733 C C . MET D 4 228 ? 111.229 91.038 57.045 1.00 64.80 217 MET B C 1
ATOM 5734 O O . MET D 4 228 ? 111.911 92.034 57.298 1.00 65.80 217 MET B O 1
ATOM 5739 N N . CYS D 4 229 ? 111.484 89.832 57.547 1.00 60.32 218 CYS B N 1
ATOM 5740 C CA . CYS D 4 229 ? 112.559 89.602 58.504 1.00 55.93 218 CYS B CA 1
ATOM 5741 C C . CYS D 4 229 ? 113.892 89.534 57.772 1.00 56.32 218 CYS B C 1
ATOM 5742 O O . CYS D 4 229 ? 114.228 88.504 57.178 1.00 66.67 218 CYS B O 1
ATOM 5745 N N . ARG D 4 230 ? 114.658 90.622 57.836 1.00 55.56 219 ARG B N 1
ATOM 5746 C CA . ARG D 4 230 ? 115.921 90.696 57.112 1.00 59.45 219 ARG B CA 1
ATOM 5747 C C . ARG D 4 230 ? 116.945 89.707 57.659 1.00 63.72 219 ARG B C 1
ATOM 5748 O O . ARG D 4 230 ? 117.607 89.002 56.890 1.00 68.78 219 ARG B O 1
ATOM 5756 N N . GLN D 4 231 ? 117.089 89.637 58.981 1.00 51.68 220 GLN B N 1
ATOM 5757 C CA . GLN D 4 231 ? 118.102 88.800 59.607 1.00 39.27 220 GLN B CA 1
ATOM 5758 C C . GLN D 4 231 ? 117.541 88.183 60.879 1.00 44.01 220 GLN B C 1
ATOM 5759 O O . GLN D 4 231 ? 116.592 88.695 61.477 1.00 56.20 220 GLN B O 1
ATOM 5765 N N . THR D 4 232 ? 118.145 87.069 61.287 1.00 48.13 221 THR B N 1
ATOM 5766 C CA . THR D 4 232 ? 117.788 86.370 62.513 1.00 48.23 221 THR B CA 1
ATOM 5767 C C . THR D 4 232 ? 119.050 86.090 63.314 1.00 55.06 221 THR B C 1
ATOM 5768 O O . THR D 4 232 ? 120.075 85.695 62.752 1.00 62.22 221 THR B O 1
ATOM 5772 N N . PHE D 4 233 ? 118.973 86.293 64.629 1.00 53.31 222 PHE B N 1
ATOM 5773 C CA . PHE D 4 233 ? 120.127 86.170 65.511 1.00 52.90 222 PHE B CA 1
ATOM 5774 C C . PHE D 4 233 ? 119.819 85.173 66.615 1.00 54.03 222 PHE B C 1
ATOM 5775 O O . PHE D 4 233 ? 118.752 85.239 67.234 1.00 57.21 222 PHE B O 1
ATOM 5783 N N . THR D 4 234 ? 120.750 84.257 66.859 1.00 59.22 223 THR B N 1
ATOM 5784 C CA . THR D 4 234 ? 120.637 83.261 67.912 1.00 60.44 223 THR B CA 1
ATOM 5785 C C . THR D 4 234 ? 121.882 83.299 68.787 1.00 61.03 223 THR B C 1
ATOM 5786 O O . THR D 4 234 ? 122.840 84.028 68.518 1.00 65.08 223 THR B O 1
ATOM 5790 N N . GLY D 4 235 ? 121.861 82.497 69.847 1.00 56.93 224 GLY B N 1
ATOM 5791 C CA . GLY D 4 235 ? 122.994 82.422 70.746 1.00 57.55 224 GLY B CA 1
ATOM 5792 C C . GLY D 4 235 ? 122.613 82.351 72.209 1.00 57.74 224 GLY B C 1
ATOM 5793 O O . GLY D 4 235 ? 123.341 81.765 73.016 1.00 64.10 224 GLY B O 1
ATOM 5794 N N . HIS D 4 236 ? 121.477 82.940 72.568 1.00 45.42 225 HIS B N 1
ATOM 5795 C CA . HIS D 4 236 ? 121.043 82.917 73.954 1.00 47.23 225 HIS B CA 1
ATOM 5796 C C . HIS D 4 236 ? 120.473 81.548 74.312 1.00 54.36 225 HIS B C 1
ATOM 5797 O O . HIS D 4 236 ? 120.125 80.741 73.446 1.00 58.77 225 HIS B O 1
ATOM 5804 N N . GLU D 4 237 ? 120.379 81.292 75.616 1.00 63.22 226 GLU B N 1
ATOM 5805 C CA . GLU D 4 237 ? 119.906 80.012 76.122 1.00 57.88 226 GLU B CA 1
ATOM 5806 C C . GLU D 4 237 ? 118.530 80.080 76.767 1.00 55.92 226 GLU B C 1
ATOM 5807 O O . GLU D 4 237 ? 117.936 79.028 77.022 1.00 60.47 226 GLU B O 1
ATOM 5813 N N . SER D 4 238 ? 118.011 81.271 77.037 1.00 58.46 227 SER B N 1
ATOM 5814 C CA . SER D 4 238 ? 116.753 81.416 77.760 1.00 59.97 227 SER B CA 1
ATOM 5815 C C . SER D 4 238 ? 115.975 82.579 77.152 1.00 59.94 227 SER B C 1
ATOM 5816 O O . SER D 4 238 ? 116.270 83.050 76.049 1.00 62.46 227 SER B O 1
ATOM 5819 N N . ASP D 4 239 ? 114.962 83.038 77.880 1.00 60.58 228 ASP B N 1
ATOM 5820 C CA . ASP D 4 239 ? 114.090 84.105 77.413 1.00 59.14 228 ASP B CA 1
ATOM 5821 C C . ASP D 4 239 ? 114.864 85.405 77.231 1.00 62.02 228 ASP B C 1
ATOM 5822 O O . ASP D 4 239 ? 115.779 85.713 77.999 1.00 66.34 228 ASP B O 1
ATOM 5827 N N . ILE D 4 240 ? 114.491 86.173 76.211 1.00 56.46 229 ILE B N 1
ATOM 5828 C CA . ILE D 4 240 ? 115.068 87.493 75.974 1.00 52.28 229 ILE B CA 1
ATOM 5829 C C . ILE D 4 240 ? 114.099 88.545 76.496 1.00 46.85 229 ILE B C 1
ATOM 5830 O O . ILE D 4 240 ? 112.924 88.563 76.114 1.00 49.97 229 ILE B O 1
ATOM 5835 N N . ASN D 4 241 ? 114.591 89.425 77.368 1.00 40.79 230 ASN B N 1
ATOM 5836 C CA . ASN D 4 241 ? 113.741 90.380 78.060 1.00 43.70 230 ASN B CA 1
ATOM 5837 C C . ASN D 4 241 ? 113.979 91.832 77.672 1.00 49.88 230 ASN B C 1
ATOM 5838 O O . ASN D 4 241 ? 113.095 92.662 77.900 1.00 51.18 230 ASN B O 1
ATOM 5843 N N . ALA D 4 242 ? 115.136 92.163 77.103 1.00 44.79 231 ALA B N 1
ATOM 5844 C CA . ALA D 4 242 ? 115.429 93.539 76.738 1.00 30.46 231 ALA B CA 1
ATOM 5845 C C . ALA D 4 242 ? 116.265 93.568 75.468 1.00 35.29 231 ALA B C 1
ATOM 5846 O O . ALA D 4 242 ? 117.016 92.634 75.179 1.00 44.88 231 ALA B O 1
ATOM 5848 N N . ILE D 4 243 ? 116.120 94.656 74.712 1.00 31.94 232 ILE B N 1
ATOM 5849 C CA . ILE D 4 243 ? 116.922 94.898 73.519 1.00 28.33 232 ILE B CA 1
ATOM 5850 C C . ILE D 4 243 ? 117.131 96.400 73.396 1.00 39.06 232 ILE B C 1
ATOM 5851 O O . ILE D 4 243 ? 116.287 97.198 73.814 1.00 40.51 232 ILE B O 1
ATOM 5856 N N . CYS D 4 244 ? 118.280 96.788 72.850 1.00 45.46 233 CYS B N 1
ATOM 5857 C CA . CYS D 4 244 ? 118.611 98.198 72.717 1.00 37.18 233 CYS B CA 1
ATOM 5858 C C . CYS D 4 244 ? 119.579 98.383 71.559 1.00 38.08 233 CYS B C 1
ATOM 5859 O O . CYS D 4 244 ? 120.606 97.705 71.489 1.00 46.71 233 CYS B O 1
ATOM 5862 N N . PHE D 4 245 ? 119.247 99.306 70.662 1.00 33.16 234 PHE B N 1
ATOM 5863 C CA . PHE D 4 245 ? 120.114 99.627 69.539 1.00 31.31 234 PHE B CA 1
ATOM 5864 C C . PHE D 4 245 ? 121.344 100.401 69.990 1.00 35.75 234 PHE B C 1
ATOM 5865 O O . PHE D 4 245 ? 121.271 101.262 70.870 1.00 45.07 234 PHE B O 1
ATOM 5873 N N . PHE D 4 246 ? 122.478 100.082 69.375 1.00 47.45 235 PHE B N 1
ATOM 5874 C CA . PHE D 4 246 ? 123.672 100.895 69.518 1.00 49.93 235 PHE B CA 1
ATOM 5875 C C . PHE D 4 246 ? 123.416 102.277 68.915 1.00 56.13 235 PHE B C 1
ATOM 5876 O O . PHE D 4 246 ? 122.657 102.407 67.950 1.00 63.18 235 PHE B O 1
ATOM 5884 N N . PRO D 4 247 ? 124.021 103.331 69.474 1.00 44.63 236 PRO B N 1
ATOM 5885 C CA . PRO D 4 247 ? 123.820 104.673 68.905 1.00 40.10 236 PRO B CA 1
ATOM 5886 C C . PRO D 4 247 ? 124.223 104.786 67.447 1.00 45.93 236 PRO B C 1
ATOM 5887 O O . PRO D 4 247 ? 123.592 105.552 66.708 1.00 50.48 236 PRO B O 1
ATOM 5891 N N . ASN D 4 248 ? 125.149 103.999 66.956 1.00 54.98 237 ASN B N 1
ATOM 5892 C CA . ASN D 4 248 ? 125.533 104.065 65.572 1.00 54.12 237 ASN B CA 1
ATOM 5893 C C . ASN D 4 248 ? 124.434 103.544 64.765 1.00 54.70 237 ASN B C 1
ATOM 5894 O O . ASN D 4 248 ? 124.046 104.150 63.774 1.00 61.04 237 ASN B O 1
ATOM 5899 N N . GLY D 4 249 ? 123.913 102.411 65.164 1.00 52.46 238 GLY B N 1
ATOM 5900 C CA . GLY D 4 249 ? 122.881 101.758 64.391 1.00 57.07 238 GLY B CA 1
ATOM 5901 C C . GLY D 4 249 ? 123.308 100.491 63.684 1.00 58.21 238 GLY B C 1
ATOM 5902 O O . GLY D 4 249 ? 122.513 99.934 62.916 1.00 57.74 238 GLY B O 1
ATOM 5903 N N . ASN D 4 250 ? 124.533 100.018 63.912 1.00 60.40 239 ASN B N 1
ATOM 5904 C CA . ASN D 4 250 ? 125.025 98.788 63.303 1.00 59.16 239 ASN B CA 1
ATOM 5905 C C . ASN D 4 250 ? 125.222 97.681 64.332 1.00 60.74 239 ASN B C 1
ATOM 5906 O O . ASN D 4 250 ? 125.903 96.690 64.049 1.00 65.47 239 ASN B O 1
ATOM 5911 N N . ALA D 4 251 ? 124.639 97.827 65.518 1.00 47.36 240 ALA B N 1
ATOM 5912 C CA . ALA D 4 251 ? 124.762 96.823 66.564 1.00 40.71 240 ALA B CA 1
ATOM 5913 C C . ALA D 4 251 ? 123.608 96.992 67.538 1.00 38.78 240 ALA B C 1
ATOM 5914 O O . ALA D 4 251 ? 122.925 98.018 67.546 1.00 44.70 240 ALA B O 1
ATOM 5916 N N . PHE D 4 252 ? 123.390 95.962 68.351 1.00 34.09 241 PHE B N 1
ATOM 5917 C CA . PHE D 4 252 ? 122.386 96.031 69.400 1.00 33.61 241 PHE B CA 1
ATOM 5918 C C . PHE D 4 252 ? 122.747 95.057 70.510 1.00 34.79 241 PHE B C 1
ATOM 5919 O O . PHE D 4 252 ? 123.429 94.055 70.281 1.00 43.35 241 PHE B O 1
ATOM 5927 N N . ALA D 4 253 ? 122.282 95.365 71.716 1.00 30.89 242 ALA B N 1
ATOM 5928 C CA . ALA D 4 253 ? 122.547 94.565 72.901 1.00 27.91 242 ALA B CA 1
ATOM 5929 C C . ALA D 4 253 ? 121.256 93.938 73.401 1.00 33.93 242 ALA B C 1
ATOM 5930 O O . ALA D 4 253 ? 120.188 94.552 73.328 1.00 43.16 242 ALA B O 1
ATOM 5932 N N . THR D 4 254 ? 121.360 92.714 73.907 1.00 42.81 243 THR B N 1
ATOM 5933 C CA . THR D 4 254 ? 120.218 91.961 74.394 1.00 39.59 243 THR B CA 1
ATOM 5934 C C . THR D 4 254 ? 120.434 91.567 75.848 1.00 40.15 243 THR B C 1
ATOM 5935 O O . THR D 4 254 ? 121.567 91.449 76.321 1.00 53.49 243 THR B O 1
ATOM 5939 N N . GLY D 4 255 ? 119.334 91.370 76.548 1.00 36.18 244 GLY B N 1
ATOM 5940 C CA . GLY D 4 255 ? 119.378 90.905 77.924 1.00 37.76 244 GLY B CA 1
ATOM 5941 C C . GLY D 4 255 ? 118.463 89.714 78.102 1.00 43.47 244 GLY B C 1
ATOM 5942 O O . GLY D 4 255 ? 117.331 89.712 77.623 1.00 53.19 244 GLY B O 1
ATOM 5943 N N . SER D 4 256 ? 118.968 88.699 78.798 1.00 44.80 245 SER B N 1
ATOM 5944 C CA . SER D 4 256 ? 118.238 87.442 78.901 1.00 44.15 245 SER B CA 1
ATOM 5945 C C . SER D 4 256 ? 118.045 87.003 80.345 1.00 49.51 245 SER B C 1
ATOM 5946 O O . SER D 4 256 ? 118.581 87.621 81.270 1.00 57.31 245 SER B O 1
ATOM 5949 N N . ASP D 4 257 ? 117.275 85.933 80.542 1.00 56.47 246 ASP B N 1
ATOM 5950 C CA . ASP D 4 257 ? 117.005 85.407 81.872 1.00 57.96 246 ASP B CA 1
ATOM 5951 C C . ASP D 4 257 ? 118.109 84.499 82.390 1.00 56.83 246 ASP B C 1
ATOM 5952 O O . ASP D 4 257 ? 118.013 84.018 83.524 1.00 60.91 246 ASP B O 1
ATOM 5957 N N . ASP D 4 258 ? 119.148 84.250 81.593 1.00 55.42 247 ASP B N 1
ATOM 5958 C CA . ASP D 4 258 ? 120.280 83.437 82.017 1.00 54.43 247 ASP B CA 1
ATOM 5959 C C . ASP D 4 258 ? 121.442 84.276 82.538 1.00 59.17 247 ASP B C 1
ATOM 5960 O O . ASP D 4 258 ? 122.591 83.813 82.518 1.00 63.47 247 ASP B O 1
ATOM 5965 N N . ALA D 4 259 ? 121.167 85.498 82.999 1.00 54.84 248 ALA B N 1
ATOM 5966 C CA . ALA D 4 259 ? 122.183 86.397 83.551 1.00 54.37 248 ALA B CA 1
ATOM 5967 C C . ALA D 4 259 ? 123.301 86.659 82.545 1.00 57.22 248 ALA B C 1
ATOM 5968 O O . ALA D 4 259 ? 124.488 86.584 82.868 1.00 60.50 248 ALA B O 1
ATOM 5970 N N . THR D 4 260 ? 122.916 86.975 81.312 1.00 49.96 249 THR B N 1
ATOM 5971 C CA . THR D 4 260 ? 123.895 87.159 80.248 1.00 52.81 249 THR B CA 1
ATOM 5972 C C . THR D 4 260 ? 123.398 88.201 79.258 1.00 57.91 249 THR B C 1
ATOM 5973 O O . THR D 4 260 ? 122.315 88.047 78.685 1.00 62.37 249 THR B O 1
ATOM 5977 N N . CYS D 4 261 ? 124.185 89.254 79.065 1.00 50.99 250 CYS B N 1
ATOM 5978 C CA . CYS D 4 261 ? 124.001 90.179 77.959 1.00 41.54 250 CYS B CA 1
ATOM 5979 C C . CYS D 4 261 ? 124.872 89.753 76.783 1.00 43.52 250 CYS B C 1
ATOM 5980 O O . CYS D 4 261 ? 125.859 89.032 76.940 1.00 58.29 250 CYS B O 1
ATOM 5983 N N . ARG D 4 262 ? 124.493 90.207 75.593 1.00 39.37 251 ARG B N 1
ATOM 5984 C CA . ARG D 4 262 ? 125.273 89.946 74.394 1.00 48.32 251 ARG B CA 1
ATOM 5985 C C . ARG D 4 262 ? 125.184 91.145 73.465 1.00 49.29 251 ARG B C 1
ATOM 5986 O O . ARG D 4 262 ? 124.201 91.888 73.469 1.00 55.05 251 ARG B O 1
ATOM 5994 N N . LEU D 4 263 ? 126.229 91.323 72.660 1.00 47.70 252 LEU B N 1
ATOM 5995 C CA . LEU D 4 263 ? 126.306 92.408 71.689 1.00 43.36 252 LEU B CA 1
ATOM 5996 C C . LEU D 4 263 ? 126.386 91.797 70.297 1.00 48.09 252 LEU B C 1
ATOM 5997 O O . LEU D 4 263 ? 127.380 91.146 69.956 1.00 56.14 252 LEU B O 1
ATOM 6002 N N . PHE D 4 264 ? 125.345 92.004 69.499 1.00 46.03 253 PHE B N 1
ATOM 6003 C CA . PHE D 4 264 ? 125.273 91.478 68.146 1.00 42.55 253 PHE B CA 1
ATOM 6004 C C . PHE D 4 264 ? 125.662 92.547 67.135 1.00 44.93 253 PHE B C 1
ATOM 6005 O O . PHE D 4 264 ? 125.823 93.721 67.474 1.00 51.30 253 PHE B O 1
ATOM 6013 N N . ASP D 4 265 ? 125.818 92.124 65.886 1.00 63.39 254 ASP B N 1
ATOM 6014 C CA . ASP D 4 265 ? 126.210 93.006 64.799 1.00 63.23 254 ASP B CA 1
ATOM 6015 C C . ASP D 4 265 ? 125.350 92.689 63.584 1.00 63.48 254 ASP B C 1
ATOM 6016 O O . ASP D 4 265 ? 125.070 91.522 63.294 1.00 67.87 254 ASP B O 1
ATOM 6021 N N . LEU D 4 266 ? 124.944 93.737 62.869 1.00 54.67 255 LEU B N 1
ATOM 6022 C CA . LEU D 4 266 ? 124.104 93.595 61.687 1.00 54.74 255 LEU B CA 1
ATOM 6023 C C . LEU D 4 266 ? 124.914 93.326 60.426 1.00 62.56 255 LEU B C 1
ATOM 6024 O O . LEU D 4 266 ? 124.534 92.474 59.616 1.00 68.36 255 LEU B O 1
ATOM 6029 N N . ARG D 4 267 ? 126.028 94.039 60.245 1.00 74.65 256 ARG B N 1
ATOM 6030 C CA . ARG D 4 267 ? 126.836 93.880 59.041 1.00 72.55 256 ARG B CA 1
ATOM 6031 C C . ARG D 4 267 ? 127.590 92.556 59.035 1.00 69.77 256 ARG B C 1
ATOM 6032 O O . ARG D 4 267 ? 127.817 91.975 57.968 1.00 74.01 256 ARG B O 1
ATOM 6040 N N . ALA D 4 268 ? 127.989 92.068 60.207 1.00 60.42 257 ALA B N 1
ATOM 6041 C CA . ALA D 4 268 ? 128.690 90.797 60.311 1.00 58.42 257 ALA B CA 1
ATOM 6042 C C . ALA D 4 268 ? 127.760 89.621 60.567 1.00 64.01 257 ALA B C 1
ATOM 6043 O O . ALA D 4 268 ? 128.169 88.475 60.350 1.00 70.02 257 ALA B O 1
ATOM 6045 N N . ASP D 4 269 ? 126.530 89.876 61.017 1.00 67.45 258 ASP B N 1
ATOM 6046 C CA . ASP D 4 269 ? 125.541 88.828 61.281 1.00 68.07 258 ASP B CA 1
ATOM 6047 C C . ASP D 4 269 ? 126.093 87.780 62.247 1.00 70.84 258 ASP B C 1
ATOM 6048 O O . ASP D 4 269 ? 126.130 86.584 61.951 1.00 74.66 258 ASP B O 1
ATOM 6053 N N . GLN D 4 270 ? 126.524 88.243 63.417 1.00 62.11 259 GLN B N 1
ATOM 6054 C CA . GLN D 4 270 ? 127.190 87.381 64.382 1.00 58.16 259 GLN B CA 1
ATOM 6055 C C . GLN D 4 270 ? 127.168 88.059 65.745 1.00 61.92 259 GLN B C 1
ATOM 6056 O O . GLN D 4 270 ? 126.790 89.225 65.877 1.00 65.44 259 GLN B O 1
ATOM 6062 N N . GLU D 4 271 ? 127.578 87.305 66.760 1.00 62.15 260 GLU B N 1
ATOM 6063 C CA . GLU D 4 271 ? 127.703 87.804 68.122 1.00 56.98 260 GLU B CA 1
ATOM 6064 C C . GLU D 4 271 ? 129.150 88.199 68.379 1.00 62.55 260 GLU B C 1
ATOM 6065 O O . GLU D 4 271 ? 130.071 87.449 68.042 1.00 67.15 260 GLU B O 1
ATOM 6071 N N . LEU D 4 272 ? 129.346 89.374 68.976 1.00 58.29 261 LEU B N 1
ATOM 6072 C CA . LEU D 4 272 ? 130.680 89.921 69.197 1.00 53.67 261 LEU B CA 1
ATOM 6073 C C . LEU D 4 272 ? 131.180 89.670 70.616 1.00 51.25 261 LEU B C 1
ATOM 6074 O O . LEU D 4 272 ? 132.289 89.163 70.804 1.00 55.47 261 LEU B O 1
ATOM 6079 N N . MET D 4 273 ? 130.380 90.017 71.621 1.00 52.01 262 MET B N 1
ATOM 6080 C CA . MET D 4 273 ? 130.784 89.900 73.014 1.00 56.44 262 MET B CA 1
ATOM 6081 C C . MET D 4 273 ? 129.617 89.412 73.860 1.00 56.20 262 MET B C 1
ATOM 6082 O O . MET D 4 273 ? 128.451 89.610 73.512 1.00 61.27 262 MET B O 1
ATOM 6087 N N . THR D 4 274 ? 129.948 88.766 74.976 1.00 52.01 263 THR B N 1
ATOM 6088 C CA . THR D 4 274 ? 128.973 88.336 75.971 1.00 50.47 263 THR B CA 1
ATOM 6089 C C . THR D 4 274 ? 129.360 88.923 77.321 1.00 44.92 263 THR B C 1
ATOM 6090 O O . THR D 4 274 ? 130.527 88.855 77.723 1.00 53.55 263 THR B O 1
ATOM 6094 N N . TYR D 4 275 ? 128.393 89.535 77.997 1.00 46.81 264 TYR B N 1
ATOM 6095 C CA . TYR D 4 275 ? 128.618 90.187 79.285 1.00 50.74 264 TYR B CA 1
ATOM 6096 C C . TYR D 4 275 ? 127.981 89.321 80.364 1.00 56.53 264 TYR B C 1
ATOM 6097 O O . TYR D 4 275 ? 126.802 89.482 80.690 1.00 58.85 264 TYR B O 1
ATOM 6106 N N . SER D 4 276 ? 128.765 88.402 80.921 1.00 61.33 265 SER B N 1
ATOM 6107 C CA . SER D 4 276 ? 128.270 87.498 81.945 1.00 57.71 265 SER B CA 1
ATOM 6108 C C . SER D 4 276 ? 129.318 87.361 83.036 1.00 56.63 265 SER B C 1
ATOM 6109 O O . SER D 4 276 ? 130.516 87.265 82.759 1.00 57.69 265 SER B O 1
ATOM 6112 N N . HIS D 4 277 ? 128.853 87.352 84.279 1.00 73.33 266 HIS B N 1
ATOM 6113 C CA . HIS D 4 277 ? 129.709 87.198 85.445 1.00 79.12 266 HIS B CA 1
ATOM 6114 C C . HIS D 4 277 ? 129.414 85.854 86.109 1.00 81.44 266 HIS B C 1
ATOM 6115 O O . HIS D 4 277 ? 128.575 85.077 85.645 1.00 80.63 266 HIS B O 1
ATOM 6122 N N . ASP D 4 278 ? 130.117 85.582 87.210 1.00 84.56 267 ASP B N 1
ATOM 6123 C CA . ASP D 4 278 ? 129.934 84.342 87.950 1.00 81.79 267 ASP B CA 1
ATOM 6124 C C . ASP D 4 278 ? 129.077 84.497 89.195 1.00 80.83 267 ASP B C 1
ATOM 6125 O O . ASP D 4 278 ? 128.472 83.513 89.632 1.00 81.42 267 ASP B O 1
ATOM 6130 N N . ASN D 4 279 ? 129.005 85.694 89.770 1.00 86.69 268 ASN B N 1
ATOM 6131 C CA . ASN D 4 279 ? 128.202 85.944 90.958 1.00 89.97 268 ASN B CA 1
ATOM 6132 C C . ASN D 4 279 ? 126.796 86.431 90.632 1.00 92.63 268 ASN B C 1
ATOM 6133 O O . ASN D 4 279 ? 126.020 86.698 91.555 1.00 91.98 268 ASN B O 1
ATOM 6138 N N . ILE D 4 280 ? 126.450 86.552 89.353 1.00 85.73 269 ILE B N 1
ATOM 6139 C CA . ILE D 4 280 ? 125.130 87.002 88.925 1.00 80.71 269 ILE B CA 1
ATOM 6140 C C . ILE D 4 280 ? 124.391 85.804 88.347 1.00 78.15 269 ILE B C 1
ATOM 6141 O O . ILE D 4 280 ? 124.857 85.188 87.381 1.00 77.59 269 ILE B O 1
ATOM 6146 N N . ILE D 4 281 ? 123.244 85.476 88.938 1.00 74.44 270 ILE B N 1
ATOM 6147 C CA . ILE D 4 281 ? 122.420 84.360 88.494 1.00 76.94 270 ILE B CA 1
ATOM 6148 C C . ILE D 4 281 ? 120.988 84.773 88.201 1.00 75.99 270 ILE B C 1
ATOM 6149 O O . ILE D 4 281 ? 120.162 83.912 87.880 1.00 76.16 270 ILE B O 1
ATOM 6154 N N . CYS D 4 282 ? 120.668 86.058 88.299 1.00 67.45 271 CYS B N 1
ATOM 6155 C CA . CYS D 4 282 ? 119.315 86.548 88.102 1.00 66.79 271 CYS B CA 1
ATOM 6156 C C . CYS D 4 282 ? 119.090 86.944 86.646 1.00 67.82 271 CYS B C 1
ATOM 6157 O O . CYS D 4 282 ? 120.012 86.983 85.833 1.00 68.27 271 CYS B O 1
ATOM 6160 N N . GLY D 4 283 ? 117.837 87.251 86.323 1.00 62.24 272 GLY B N 1
ATOM 6161 C CA . GLY D 4 283 ? 117.505 87.707 84.991 1.00 60.26 272 GLY B CA 1
ATOM 6162 C C . GLY D 4 283 ? 117.875 89.162 84.766 1.00 61.55 272 GLY B C 1
ATOM 6163 O O . GLY D 4 283 ? 118.221 89.895 85.690 1.00 65.57 272 GLY B O 1
ATOM 6164 N N . ILE D 4 284 ? 117.794 89.575 83.505 1.00 42.58 273 ILE B N 1
ATOM 6165 C CA . ILE D 4 284 ? 118.089 90.941 83.093 1.00 30.28 273 ILE B CA 1
ATOM 6166 C C . ILE D 4 284 ? 116.812 91.552 82.542 1.00 35.49 273 ILE B C 1
ATOM 6167 O O . ILE D 4 284 ? 116.259 91.059 81.552 1.00 49.34 273 ILE B O 1
ATOM 6172 N N . THR D 4 285 ? 116.346 92.624 83.176 1.00 34.47 274 THR B N 1
ATOM 6173 C CA . THR D 4 285 ? 115.064 93.225 82.829 1.00 44.04 274 THR B CA 1
ATOM 6174 C C . THR D 4 285 ? 115.173 94.369 81.833 1.00 47.73 274 THR B C 1
ATOM 6175 O O . THR D 4 285 ? 114.321 94.483 80.947 1.00 51.92 274 THR B O 1
ATOM 6179 N N . SER D 4 286 ? 116.191 95.216 81.951 1.00 38.09 275 SER B N 1
ATOM 6180 C CA . SER D 4 286 ? 116.336 96.367 81.075 1.00 28.67 275 SER B CA 1
ATOM 6181 C C . SER D 4 286 ? 117.780 96.482 80.617 1.00 35.66 275 SER B C 1
ATOM 6182 O O . SER D 4 286 ? 118.711 96.164 81.361 1.00 48.95 275 SER B O 1
ATOM 6185 N N . VAL D 4 287 ? 117.955 96.936 79.380 1.00 34.83 276 VAL B N 1
ATOM 6186 C CA . VAL D 4 287 ? 119.272 97.152 78.794 1.00 35.29 276 VAL B CA 1
ATOM 6187 C C . VAL D 4 287 ? 119.243 98.466 78.026 1.00 46.14 276 VAL B C 1
ATOM 6188 O O . VAL D 4 287 ? 118.355 98.684 77.195 1.00 53.82 276 VAL B O 1
ATOM 6192 N N . SER D 4 288 ? 120.204 99.344 78.307 1.00 41.06 277 SER B N 1
ATOM 6193 C CA . SER D 4 288 ? 120.314 100.609 77.597 1.00 33.40 277 SER B CA 1
ATOM 6194 C C . SER D 4 288 ? 121.779 101.006 77.504 1.00 37.94 277 SER B C 1
ATOM 6195 O O . SER D 4 288 ? 122.610 100.564 78.301 1.00 47.86 277 SER B O 1
ATOM 6198 N N . PHE D 4 289 ? 122.084 101.846 76.521 1.00 37.22 278 PHE B N 1
ATOM 6199 C CA . PHE D 4 289 ? 123.437 102.304 76.264 1.00 39.87 278 PHE B CA 1
ATOM 6200 C C . PHE D 4 289 ? 123.602 103.752 76.716 1.00 47.52 278 PHE B C 1
ATOM 6201 O O . PHE D 4 289 ? 122.649 104.424 77.116 1.00 51.05 278 PHE B O 1
ATOM 6209 N N . SER D 4 290 ? 124.838 104.236 76.648 1.00 50.00 279 SER B N 1
ATOM 6210 C CA . SER D 4 290 ? 125.149 105.635 76.880 1.00 45.82 279 SER B CA 1
ATOM 6211 C C . SER D 4 290 ? 125.117 106.386 75.551 1.00 50.28 279 SER B C 1
ATOM 6212 O O . SER D 4 290 ? 124.680 105.866 74.522 1.00 49.32 279 SER B O 1
ATOM 6215 N N . LYS D 4 291 ? 125.586 107.633 75.575 1.00 48.90 280 LYS B N 1
ATOM 6216 C CA . LYS D 4 291 ? 125.559 108.441 74.362 1.00 46.84 280 LYS B CA 1
ATOM 6217 C C . LYS D 4 291 ? 126.652 108.031 73.385 1.00 48.96 280 LYS B C 1
ATOM 6218 O O . LYS D 4 291 ? 126.451 108.107 72.168 1.00 53.69 280 LYS B O 1
ATOM 6224 N N . SER D 4 292 ? 127.805 107.597 73.888 1.00 50.40 281 SER B N 1
ATOM 6225 C CA . SER D 4 292 ? 128.920 107.225 73.029 1.00 51.34 281 SER B CA 1
ATOM 6226 C C . SER D 4 292 ? 128.984 105.733 72.735 1.00 57.88 281 SER B C 1
ATOM 6227 O O . SER D 4 292 ? 129.723 105.328 71.831 1.00 59.76 281 SER B O 1
ATOM 6230 N N . GLY D 4 293 ? 128.235 104.912 73.466 1.00 62.27 282 GLY B N 1
ATOM 6231 C CA . GLY D 4 293 ? 128.281 103.475 73.302 1.00 56.72 282 GLY B CA 1
ATOM 6232 C C . GLY D 4 293 ? 129.361 102.775 74.094 1.00 57.94 282 GLY B C 1
ATOM 6233 O O . GLY D 4 293 ? 129.504 101.553 73.966 1.00 61.49 282 GLY B O 1
ATOM 6234 N N . ARG D 4 294 ? 130.128 103.505 74.904 1.00 57.62 283 ARG B N 1
ATOM 6235 C CA . ARG D 4 294 ? 131.183 102.889 75.698 1.00 57.05 283 ARG B CA 1
ATOM 6236 C C . ARG D 4 294 ? 130.632 102.148 76.906 1.00 54.68 283 ARG B C 1
ATOM 6237 O O . ARG D 4 294 ? 131.197 101.127 77.312 1.00 63.59 283 ARG B O 1
ATOM 6245 N N . LEU D 4 295 ? 129.543 102.635 77.488 1.00 41.11 284 LEU B N 1
ATOM 6246 C CA . LEU D 4 295 ? 128.935 102.012 78.651 1.00 40.76 284 LEU B CA 1
ATOM 6247 C C . LEU D 4 295 ? 127.632 101.328 78.264 1.00 44.21 284 LEU B C 1
ATOM 6248 O O . LEU D 4 295 ? 126.912 101.781 77.372 1.00 51.66 284 LEU B O 1
ATOM 6253 N N . LEU D 4 296 ? 127.333 100.229 78.952 1.00 43.43 285 LEU B N 1
ATOM 6254 C CA . LEU D 4 296 ? 126.117 99.456 78.720 1.00 36.94 285 LEU B CA 1
ATOM 6255 C C . LEU D 4 296 ? 125.448 99.208 80.064 1.00 38.30 285 LEU B C 1
ATOM 6256 O O . LEU D 4 296 ? 125.851 98.307 80.806 1.00 52.83 285 LEU B O 1
ATOM 6261 N N . LEU D 4 297 ? 124.441 100.012 80.381 1.00 28.68 286 LEU B N 1
ATOM 6262 C CA . LEU D 4 297 ? 123.682 99.848 81.610 1.00 28.28 286 LEU B CA 1
ATOM 6263 C C . LEU D 4 297 ? 122.716 98.679 81.471 1.00 42.11 286 LEU B C 1
ATOM 6264 O O . LEU D 4 297 ? 122.133 98.454 80.408 1.00 53.66 286 LEU B O 1
ATOM 6269 N N . ALA D 4 298 ? 122.550 97.933 82.560 1.00 41.72 287 ALA B N 1
ATOM 6270 C CA . ALA D 4 298 ? 121.681 96.763 82.552 1.00 37.15 287 ALA B CA 1
ATOM 6271 C C . ALA D 4 298 ? 121.075 96.569 83.931 1.00 31.59 287 ALA B C 1
ATOM 6272 O O . ALA D 4 298 ? 121.788 96.619 84.936 1.00 46.68 287 ALA B O 1
ATOM 6274 N N . GLY D 4 299 ? 119.764 96.347 83.972 1.00 32.90 288 GLY B N 1
ATOM 6275 C CA . GLY D 4 299 ? 119.075 96.084 85.222 1.00 38.78 288 GLY B CA 1
ATOM 6276 C C . GLY D 4 299 ? 118.881 94.591 85.430 1.00 52.05 288 GLY B C 1
ATOM 6277 O O . GLY D 4 299 ? 118.700 93.836 84.478 1.00 57.15 288 GLY B O 1
ATOM 6278 N N . TYR D 4 300 ? 118.921 94.177 86.694 1.00 52.20 289 TYR B N 1
ATOM 6279 C CA . TYR D 4 300 ? 118.841 92.770 87.050 1.00 38.59 289 TYR B CA 1
ATOM 6280 C C . TYR D 4 300 ? 117.742 92.557 88.081 1.00 38.35 289 TYR B C 1
ATOM 6281 O O . TYR D 4 300 ? 117.171 93.504 88.626 1.00 45.79 289 TYR B O 1
ATOM 6290 N N . ASP D 4 301 ? 117.454 91.282 88.343 1.00 54.48 290 ASP B N 1
ATOM 6291 C CA . ASP D 4 301 ? 116.447 90.900 89.323 1.00 58.82 290 ASP B CA 1
ATOM 6292 C C . ASP D 4 301 ? 116.956 90.982 90.755 1.00 64.38 290 ASP B C 1
ATOM 6293 O O . ASP D 4 301 ? 116.149 90.917 91.688 1.00 65.79 290 ASP B O 1
ATOM 6298 N N . ASP D 4 302 ? 118.270 91.123 90.954 1.00 61.43 291 ASP B N 1
ATOM 6299 C CA . ASP D 4 302 ? 118.863 91.137 92.286 1.00 56.38 291 ASP B CA 1
ATOM 6300 C C . ASP D 4 302 ? 118.856 92.521 92.918 1.00 60.42 291 ASP B C 1
ATOM 6301 O O . ASP D 4 302 ? 119.687 92.804 93.792 1.00 65.00 291 ASP B O 1
ATOM 6306 N N . PHE D 4 303 ? 117.956 93.396 92.474 1.00 54.65 292 PHE B N 1
ATOM 6307 C CA . PHE D 4 303 ? 117.619 94.694 93.053 1.00 54.71 292 PHE B CA 1
ATOM 6308 C C . PHE D 4 303 ? 118.648 95.770 92.726 1.00 58.37 292 PHE B C 1
ATOM 6309 O O . PHE D 4 303 ? 118.556 96.866 93.290 1.00 61.11 292 PHE B O 1
ATOM 6317 N N . ASN D 4 304 ? 119.615 95.514 91.852 1.00 56.77 293 ASN B N 1
ATOM 6318 C CA . ASN D 4 304 ? 120.634 96.502 91.534 1.00 57.87 293 ASN B CA 1
ATOM 6319 C C . ASN D 4 304 ? 120.949 96.486 90.043 1.00 59.88 293 ASN B C 1
ATOM 6320 O O . ASN D 4 304 ? 120.609 95.548 89.317 1.00 58.02 293 ASN B O 1
ATOM 6325 N N . CYS D 4 305 ? 121.596 97.556 89.593 1.00 56.04 294 CYS B N 1
ATOM 6326 C CA . CYS D 4 305 ? 121.976 97.737 88.202 1.00 47.33 294 CYS B CA 1
ATOM 6327 C C . CYS D 4 305 ? 123.492 97.795 88.087 1.00 50.05 294 CYS B C 1
ATOM 6328 O O . CYS D 4 305 ? 124.171 98.320 88.976 1.00 58.53 294 CYS B O 1
ATOM 6331 N N . ASN D 4 306 ? 124.018 97.257 86.993 1.00 47.72 295 ASN B N 1
ATOM 6332 C CA . ASN D 4 306 ? 125.452 97.219 86.750 1.00 49.34 295 ASN B CA 1
ATOM 6333 C C . ASN D 4 306 ? 125.785 98.023 85.504 1.00 48.30 295 ASN B C 1
ATOM 6334 O O . ASN D 4 306 ? 124.976 98.114 84.576 1.00 56.23 295 ASN B O 1
ATOM 6339 N N . VAL D 4 307 ? 126.979 98.606 85.490 1.00 41.55 296 VAL B N 1
ATOM 6340 C CA . VAL D 4 307 ? 127.481 99.352 84.345 1.00 40.67 296 VAL B CA 1
ATOM 6341 C C . VAL D 4 307 ? 128.565 98.523 83.676 1.00 37.14 296 VAL B C 1
ATOM 6342 O O . VAL D 4 307 ? 129.631 98.291 84.260 1.00 52.18 296 VAL B O 1
ATOM 6346 N N . TRP D 4 308 ? 128.297 98.079 82.456 1.00 33.73 297 TRP B N 1
ATOM 6347 C CA . TRP D 4 308 ? 129.206 97.233 81.702 1.00 37.23 297 TRP B CA 1
ATOM 6348 C C . TRP D 4 308 ? 129.928 98.065 80.656 1.00 33.91 297 TRP B C 1
ATOM 6349 O O . TRP D 4 308 ? 129.335 98.959 80.046 1.00 51.76 297 TRP B O 1
ATOM 6360 N N . ASP D 4 309 ? 131.204 97.770 80.451 1.00 30.10 298 ASP B N 1
ATOM 6361 C CA . ASP D 4 309 ? 131.964 98.438 79.403 1.00 39.75 298 ASP B CA 1
ATOM 6362 C C . ASP D 4 309 ? 131.827 97.635 78.117 1.00 50.25 298 ASP B C 1
ATOM 6363 O O . ASP D 4 309 ? 132.204 96.460 78.064 1.00 60.05 298 ASP B O 1
ATOM 6368 N N . ALA D 4 310 ? 131.286 98.266 77.075 1.00 53.37 299 ALA B N 1
ATOM 6369 C CA . ALA D 4 310 ? 130.883 97.550 75.872 1.00 47.42 299 ALA B CA 1
ATOM 6370 C C . ALA D 4 310 ? 132.052 97.055 75.034 1.00 46.97 299 ALA B C 1
ATOM 6371 O O . ALA D 4 310 ? 131.829 96.272 74.106 1.00 57.67 299 ALA B O 1
ATOM 6373 N N . LEU D 4 311 ? 133.282 97.481 75.322 1.00 58.06 300 LEU B N 1
ATOM 6374 C CA . LEU D 4 311 ? 134.415 97.125 74.481 1.00 66.33 300 LEU B CA 1
ATOM 6375 C C . LEU D 4 311 ? 135.380 96.132 75.113 1.00 65.87 300 LEU B C 1
ATOM 6376 O O . LEU D 4 311 ? 136.143 95.495 74.381 1.00 66.32 300 LEU B O 1
ATOM 6381 N N . LYS D 4 312 ? 135.374 95.982 76.439 1.00 67.48 301 LYS B N 1
ATOM 6382 C CA . LYS D 4 312 ? 136.216 94.998 77.107 1.00 67.47 301 LYS B CA 1
ATOM 6383 C C . LYS D 4 312 ? 135.432 94.030 77.981 1.00 67.13 301 LYS B C 1
ATOM 6384 O O . LYS D 4 312 ? 136.033 93.106 78.542 1.00 70.53 301 LYS B O 1
ATOM 6390 N N . ALA D 4 313 ? 134.120 94.217 78.120 1.00 56.54 302 ALA B N 1
ATOM 6391 C CA . ALA D 4 313 ? 133.241 93.324 78.874 1.00 59.94 302 ALA B CA 1
ATOM 6392 C C . ALA D 4 313 ? 133.653 93.182 80.334 1.00 59.57 302 ALA B C 1
ATOM 6393 O O . ALA D 4 313 ? 133.548 92.094 80.907 1.00 61.65 302 ALA B O 1
ATOM 6395 N N . ASP D 4 314 ? 134.119 94.261 80.953 1.00 61.86 303 ASP B N 1
ATOM 6396 C CA . ASP D 4 314 ? 134.453 94.270 82.368 1.00 63.33 303 ASP B CA 1
ATOM 6397 C C . ASP D 4 314 ? 133.537 95.238 83.102 1.00 61.05 303 ASP B C 1
ATOM 6398 O O . ASP D 4 314 ? 133.341 96.378 82.671 1.00 66.41 303 ASP B O 1
ATOM 6403 N N . ARG D 4 315 ? 132.971 94.770 84.210 1.00 46.41 304 ARG B N 1
ATOM 6404 C CA . ARG D 4 315 ? 132.066 95.599 84.992 1.00 47.45 304 ARG B CA 1
ATOM 6405 C C . ARG D 4 315 ? 132.800 96.813 85.545 1.00 55.51 304 ARG B C 1
ATOM 6406 O O . ARG D 4 315 ? 133.963 96.726 85.949 1.00 57.91 304 ARG B O 1
ATOM 6414 N N . ALA D 4 316 ? 132.112 97.956 85.561 1.00 56.03 305 ALA B N 1
ATOM 6415 C CA . ALA D 4 316 ? 132.718 99.207 85.993 1.00 50.43 305 ALA B CA 1
ATOM 6416 C C . ALA D 4 316 ? 131.799 100.047 86.870 1.00 57.71 305 ALA B C 1
ATOM 6417 O O . ALA D 4 316 ? 132.011 101.260 86.976 1.00 66.83 305 ALA B O 1
ATOM 6419 N N . GLY D 4 317 ? 130.799 99.452 87.497 1.00 46.12 306 GLY B N 1
ATOM 6420 C CA . GLY D 4 317 ? 129.938 100.205 88.383 1.00 45.58 306 GLY B CA 1
ATOM 6421 C C . GLY D 4 317 ? 128.742 99.400 88.821 1.00 44.77 306 GLY B C 1
ATOM 6422 O O . GLY D 4 317 ? 128.246 98.524 88.112 1.00 53.94 306 GLY B O 1
ATOM 6423 N N . VAL D 4 318 ? 128.274 99.709 90.027 1.00 38.80 307 VAL B N 1
ATOM 6424 C CA . VAL D 4 318 ? 127.088 99.092 90.605 1.00 45.28 307 VAL B CA 1
ATOM 6425 C C . VAL D 4 318 ? 126.177 100.198 91.114 1.00 49.31 307 VAL B C 1
ATOM 6426 O O . VAL D 4 318 ? 126.629 101.101 91.825 1.00 53.34 307 VAL B O 1
ATOM 6430 N N . LEU D 4 319 ? 124.902 100.128 90.749 1.00 54.45 308 LEU B N 1
ATOM 6431 C CA . LEU D 4 319 ? 123.888 101.063 91.223 1.00 49.02 308 LEU B CA 1
ATOM 6432 C C . LEU D 4 319 ? 122.944 100.288 92.135 1.00 53.65 308 LEU B C 1
ATOM 6433 O O . LEU D 4 319 ? 122.137 99.482 91.662 1.00 56.09 308 LEU B O 1
ATOM 6438 N N . ALA D 4 320 ? 123.042 100.533 93.439 1.00 60.17 309 ALA B N 1
ATOM 6439 C CA . ALA D 4 320 ? 122.396 99.703 94.452 1.00 64.01 309 ALA B CA 1
ATOM 6440 C C . ALA D 4 320 ? 121.540 100.549 95.384 1.00 62.96 309 ALA B C 1
ATOM 6441 O O . ALA D 4 320 ? 121.619 100.444 96.609 1.00 68.39 309 ALA B O 1
ATOM 6443 N N . GLY D 4 321 ? 120.704 101.406 94.811 1.00 50.79 310 GLY B N 1
ATOM 6444 C CA . GLY D 4 321 ? 119.844 102.247 95.618 1.00 52.50 310 GLY B CA 1
ATOM 6445 C C . GLY D 4 321 ? 118.408 101.775 95.720 1.00 55.73 310 GLY B C 1
ATOM 6446 O O . GLY D 4 321 ? 117.605 102.387 96.430 1.00 61.01 310 GLY B O 1
ATOM 6447 N N . HIS D 4 322 ? 118.067 100.693 95.029 1.00 50.07 311 HIS B N 1
ATOM 6448 C CA . HIS D 4 322 ? 116.693 100.220 94.967 1.00 51.85 311 HIS B CA 1
ATOM 6449 C C . HIS D 4 322 ? 116.459 99.071 95.940 1.00 51.40 311 HIS B C 1
ATOM 6450 O O . HIS D 4 322 ? 117.392 98.397 96.382 1.00 57.95 311 HIS B O 1
ATOM 6457 N N . ASP D 4 323 ? 115.185 98.855 96.267 1.00 62.04 312 ASP B N 1
ATOM 6458 C CA . ASP D 4 323 ? 114.789 97.843 97.234 1.00 65.02 312 ASP B CA 1
ATOM 6459 C C . ASP D 4 323 ? 114.108 96.633 96.611 1.00 66.18 312 ASP B C 1
ATOM 6460 O O . ASP D 4 323 ? 113.931 95.624 97.302 1.00 68.95 312 ASP B O 1
ATOM 6465 N N . ASN D 4 324 ? 113.724 96.700 95.341 1.00 52.83 313 ASN B N 1
ATOM 6466 C CA . ASN D 4 324 ? 113.120 95.568 94.652 1.00 46.55 313 ASN B CA 1
ATOM 6467 C C . ASN D 4 324 ? 113.721 95.485 93.254 1.00 51.20 313 ASN B C 1
ATOM 6468 O O . ASN D 4 324 ? 114.691 96.176 92.930 1.00 56.28 313 ASN B O 1
ATOM 6473 N N . ARG D 4 325 ? 113.133 94.632 92.421 1.00 48.53 314 ARG B N 1
ATOM 6474 C CA . ARG D 4 325 ? 113.678 94.362 91.098 1.00 48.66 314 ARG B CA 1
ATOM 6475 C C . ARG D 4 325 ? 113.601 95.602 90.217 1.00 47.42 314 ARG B C 1
ATOM 6476 O O . ARG D 4 325 ? 112.549 96.241 90.114 1.00 56.45 314 ARG B O 1
ATOM 6484 N N . VAL D 4 326 ? 114.717 95.937 89.572 1.00 34.44 315 VAL B N 1
ATOM 6485 C CA . VAL D 4 326 ? 114.743 97.059 88.643 1.00 35.38 315 VAL B CA 1
ATOM 6486 C C . VAL D 4 326 ? 114.107 96.616 87.333 1.00 41.34 315 VAL B C 1
ATOM 6487 O O . VAL D 4 326 ? 114.603 95.703 86.665 1.00 50.09 315 VAL B O 1
ATOM 6491 N N . SER D 4 327 ? 113.000 97.257 86.963 1.00 40.62 316 SER B N 1
ATOM 6492 C CA . SER D 4 327 ? 112.230 96.846 85.797 1.00 42.29 316 SER B CA 1
ATOM 6493 C C . SER D 4 327 ? 112.400 97.765 84.596 1.00 51.24 316 SER B C 1
ATOM 6494 O O . SER D 4 327 ? 112.291 97.298 83.458 1.00 51.44 316 SER B O 1
ATOM 6497 N N . CYS D 4 328 ? 112.664 99.051 84.813 1.00 41.95 317 CYS B N 1
ATOM 6498 C CA . CYS D 4 328 ? 112.828 99.995 83.719 1.00 28.53 317 CYS B CA 1
ATOM 6499 C C . CYS D 4 328 ? 114.102 100.797 83.927 1.00 30.86 317 CYS B C 1
ATOM 6500 O O . CYS D 4 328 ? 114.477 101.117 85.057 1.00 49.93 317 CYS B O 1
ATOM 6503 N N . LEU D 4 329 ? 114.762 101.119 82.820 1.00 30.57 318 LEU B N 1
ATOM 6504 C CA . LEU D 4 329 ? 116.025 101.838 82.858 1.00 36.24 318 LEU B CA 1
ATOM 6505 C C . LEU D 4 329 ? 116.188 102.592 81.547 1.00 49.62 318 LEU B C 1
ATOM 6506 O O . LEU D 4 329 ? 116.060 102.005 80.470 1.00 54.67 318 LEU B O 1
ATOM 6511 N N . GLY D 4 330 ? 116.467 103.889 81.645 1.00 41.50 319 GLY B N 1
ATOM 6512 C CA . GLY D 4 330 ? 116.564 104.724 80.463 1.00 34.64 319 GLY B CA 1
ATOM 6513 C C . GLY D 4 330 ? 117.627 105.784 80.621 1.00 30.90 319 GLY B C 1
ATOM 6514 O O . GLY D 4 330 ? 117.950 106.203 81.735 1.00 43.15 319 GLY B O 1
ATOM 6515 N N . VAL D 4 331 ? 118.171 106.219 79.490 1.00 21.73 320 VAL B N 1
ATOM 6516 C CA . VAL D 4 331 ? 119.215 107.234 79.437 1.00 26.64 320 VAL B CA 1
ATOM 6517 C C . VAL D 4 331 ? 118.731 108.373 78.551 1.00 41.71 320 VAL B C 1
ATOM 6518 O O . VAL D 4 331 ? 118.129 108.138 77.497 1.00 46.42 320 VAL B O 1
ATOM 6522 N N . THR D 4 332 ? 118.991 109.605 78.982 1.00 40.27 321 THR B N 1
ATOM 6523 C CA . THR D 4 332 ? 118.528 110.774 78.253 1.00 28.05 321 THR B CA 1
ATOM 6524 C C . THR D 4 332 ? 119.206 110.861 76.888 1.00 38.76 321 THR B C 1
ATOM 6525 O O . THR D 4 332 ? 120.221 110.213 76.619 1.00 47.94 321 THR B O 1
ATOM 6529 N N . ASP D 4 333 ? 118.624 111.684 76.014 1.00 46.21 322 ASP B N 1
ATOM 6530 C CA . ASP D 4 333 ? 119.152 111.844 74.666 1.00 49.24 322 ASP B CA 1
ATOM 6531 C C . ASP D 4 333 ? 120.510 112.529 74.642 1.00 54.31 322 ASP B C 1
ATOM 6532 O O . ASP D 4 333 ? 121.266 112.338 73.684 1.00 60.28 322 ASP B O 1
ATOM 6537 N N . ASP D 4 334 ? 120.837 113.317 75.663 1.00 53.45 323 ASP B N 1
ATOM 6538 C CA . ASP D 4 334 ? 122.147 113.944 75.771 1.00 56.11 323 ASP B CA 1
ATOM 6539 C C . ASP D 4 334 ? 123.090 113.185 76.694 1.00 57.55 323 ASP B C 1
ATOM 6540 O O . ASP D 4 334 ? 124.226 113.626 76.893 1.00 60.91 323 ASP B O 1
ATOM 6545 N N . GLY D 4 335 ? 122.652 112.064 77.261 1.00 51.48 324 GLY B N 1
ATOM 6546 C CA . GLY D 4 335 ? 123.517 111.277 78.115 1.00 48.20 324 GLY B CA 1
ATOM 6547 C C . GLY D 4 335 ? 123.784 111.875 79.474 1.00 51.50 324 GLY B C 1
ATOM 6548 O O . GLY D 4 335 ? 124.698 111.425 80.168 1.00 60.02 324 GLY B O 1
ATOM 6549 N N . MET D 4 336 ? 123.007 112.880 79.881 1.00 47.88 325 MET B N 1
ATOM 6550 C CA . MET D 4 336 ? 123.287 113.574 81.131 1.00 49.47 325 MET B CA 1
ATOM 6551 C C . MET D 4 336 ? 122.873 112.755 82.346 1.00 51.93 325 MET B C 1
ATOM 6552 O O . MET D 4 336 ? 123.534 112.816 83.388 1.00 56.80 325 MET B O 1
ATOM 6557 N N . ALA D 4 337 ? 121.791 111.989 82.241 1.00 37.63 326 ALA B N 1
ATOM 6558 C CA . ALA D 4 337 ? 121.255 111.278 83.389 1.00 32.04 326 ALA B CA 1
ATOM 6559 C C . ALA D 4 337 ? 120.852 109.865 82.993 1.00 37.81 326 ALA B C 1
ATOM 6560 O O . ALA D 4 337 ? 120.545 109.579 81.833 1.00 46.63 326 ALA B O 1
ATOM 6562 N N . VAL D 4 338 ? 120.864 108.979 83.985 1.00 37.81 327 VAL B N 1
ATOM 6563 C CA . VAL D 4 338 ? 120.345 107.623 83.865 1.00 32.81 327 VAL B CA 1
ATOM 6564 C C . VAL D 4 338 ? 119.285 107.448 84.939 1.00 36.40 327 VAL B C 1
ATOM 6565 O O . VAL D 4 338 ? 119.580 107.581 86.132 1.00 50.54 327 VAL B O 1
ATOM 6569 N N . ALA D 4 339 ? 118.060 107.152 84.525 1.00 15.89 328 ALA B N 1
ATOM 6570 C CA . ALA D 4 339 ? 116.939 107.033 85.443 1.00 13.76 328 ALA B CA 1
ATOM 6571 C C . ALA D 4 339 ? 116.465 105.590 85.499 1.00 30.37 328 ALA B C 1
ATOM 6572 O O . ALA D 4 339 ? 116.139 104.998 84.465 1.00 45.17 328 ALA B O 1
ATOM 6574 N N . THR D 4 340 ? 116.427 105.033 86.706 1.00 40.83 329 THR B N 1
ATOM 6575 C CA . THR D 4 340 ? 116.042 103.649 86.934 1.00 36.28 329 THR B CA 1
ATOM 6576 C C . THR D 4 340 ? 114.783 103.612 87.784 1.00 28.22 329 THR B C 1
ATOM 6577 O O . THR D 4 340 ? 114.695 104.308 88.800 1.00 40.21 329 THR B O 1
ATOM 6581 N N . GLY D 4 341 ? 113.821 102.806 87.371 1.00 26.98 330 GLY B N 1
ATOM 6582 C CA . GLY D 4 341 ? 112.612 102.577 88.145 1.00 31.95 330 GLY B CA 1
ATOM 6583 C C . GLY D 4 341 ? 112.489 101.106 88.483 1.00 39.53 330 GLY B C 1
ATOM 6584 O O . GLY D 4 341 ? 112.761 100.246 87.644 1.00 45.66 330 GLY B O 1
ATOM 6585 N N . SER D 4 342 ? 112.079 100.824 89.715 1.00 41.44 331 SER B N 1
ATOM 6586 C CA . SER D 4 342 ? 112.020 99.460 90.213 1.00 42.12 331 SER B CA 1
ATOM 6587 C C . SER D 4 342 ? 110.645 99.204 90.808 1.00 43.95 331 SER B C 1
ATOM 6588 O O . SER D 4 342 ? 109.785 100.089 90.854 1.00 47.79 331 SER B O 1
ATOM 6591 N N . TRP D 4 343 ? 110.443 97.971 91.271 1.00 45.07 332 TRP B N 1
ATOM 6592 C CA . TRP D 4 343 ? 109.169 97.558 91.840 1.00 43.54 332 TRP B CA 1
ATOM 6593 C C . TRP D 4 343 ? 108.925 98.137 93.226 1.00 51.42 332 TRP B C 1
ATOM 6594 O O . TRP D 4 343 ? 107.926 97.780 93.859 1.00 57.32 332 TRP B O 1
ATOM 6605 N N . ASP D 4 344 ? 109.803 99.012 93.710 1.00 49.00 333 ASP B N 1
ATOM 6606 C CA . ASP D 4 344 ? 109.647 99.651 95.007 1.00 41.71 333 ASP B CA 1
ATOM 6607 C C . ASP D 4 344 ? 108.920 100.986 94.919 1.00 46.67 333 ASP B C 1
ATOM 6608 O O . ASP D 4 344 ? 108.954 101.763 95.879 1.00 50.35 333 ASP B O 1
ATOM 6613 N N . SER D 4 345 ? 108.262 101.264 93.793 1.00 42.95 334 SER B N 1
ATOM 6614 C CA . SER D 4 345 ? 107.470 102.466 93.511 1.00 38.62 334 SER B CA 1
ATOM 6615 C C . SER D 4 345 ? 108.276 103.755 93.591 1.00 40.46 334 SER B C 1
ATOM 6616 O O . SER D 4 345 ? 107.701 104.805 93.908 1.00 46.02 334 SER B O 1
ATOM 6619 N N . PHE D 4 346 ? 109.577 103.722 93.318 1.00 41.93 335 PHE B N 1
ATOM 6620 C CA . PHE D 4 346 ? 110.404 104.920 93.302 1.00 46.30 335 PHE B CA 1
ATOM 6621 C C . PHE D 4 346 ? 111.199 104.992 92.008 1.00 40.28 335 PHE B C 1
ATOM 6622 O O . PHE D 4 346 ? 111.751 103.987 91.549 1.00 46.86 335 PHE B O 1
ATOM 6630 N N . LEU D 4 347 ? 111.254 106.183 91.426 1.00 33.16 336 LEU B N 1
ATOM 6631 C CA . LEU D 4 347 ? 112.196 106.473 90.360 1.00 35.60 336 LEU B CA 1
ATOM 6632 C C . LEU D 4 347 ? 113.386 107.222 90.935 1.00 35.21 336 LEU B C 1
ATOM 6633 O O . LEU D 4 347 ? 113.264 107.960 91.916 1.00 42.58 336 LEU B O 1
ATOM 6638 N N . LYS D 4 348 ? 114.543 107.026 90.319 1.00 29.25 337 LYS B N 1
ATOM 6639 C CA . LYS D 4 348 ? 115.764 107.676 90.762 1.00 31.90 337 LYS B CA 1
ATOM 6640 C C . LYS D 4 348 ? 116.549 108.162 89.557 1.00 31.61 337 LYS B C 1
ATOM 6641 O O . LYS D 4 348 ? 116.761 107.413 88.600 1.00 44.95 337 LYS B O 1
ATOM 6647 N N . ILE D 4 349 ? 116.986 109.415 89.614 1.00 23.43 338 ILE B N 1
ATOM 6648 C CA . ILE D 4 349 ? 117.796 110.017 88.565 1.00 22.91 338 ILE B CA 1
ATOM 6649 C C . ILE D 4 349 ? 119.248 109.976 89.013 1.00 31.45 338 ILE B C 1
ATOM 6650 O O . ILE D 4 349 ? 119.609 110.582 90.030 1.00 46.53 338 ILE B O 1
ATOM 6655 N N . TRP D 4 350 ? 120.082 109.272 88.258 1.00 31.65 339 TRP B N 1
ATOM 6656 C CA . TRP D 4 350 ? 121.476 109.063 88.611 1.00 33.16 339 TRP B CA 1
ATOM 6657 C C . TRP D 4 350 ? 122.366 109.892 87.700 1.00 41.18 339 TRP B C 1
ATOM 6658 O O . TRP D 4 350 ? 122.075 110.053 86.510 1.00 51.85 339 TRP B O 1
ATOM 6669 N N . ASN D 4 351 ? 123.448 110.417 88.261 1.00 51.10 340 ASN B N 1
ATOM 6670 C CA . ASN D 4 351 ? 124.382 111.222 87.492 1.00 48.38 340 ASN B CA 1
ATOM 6671 C C . ASN D 4 351 ? 125.782 111.131 88.086 1.00 53.85 340 ASN B C 1
ATOM 6672 O O . ASN D 4 351 ? 125.955 110.760 89.245 1.00 63.63 340 ASN B O 1
ATOM 6678 N N . ILE E 5 9 ? 102.438 72.005 55.278 1.00 122.30 9 ILE G N 1
ATOM 6679 C CA . ILE E 5 9 ? 103.173 72.989 54.484 1.00 123.53 9 ILE G CA 1
ATOM 6680 C C . ILE E 5 9 ? 103.412 74.332 55.195 1.00 124.18 9 ILE G C 1
ATOM 6681 O O . ILE E 5 9 ? 103.515 75.374 54.542 1.00 122.94 9 ILE G O 1
ATOM 6686 N N . ALA E 5 10 ? 103.506 74.332 56.525 1.00 121.51 10 ALA G N 1
ATOM 6687 C CA . ALA E 5 10 ? 103.872 75.557 57.244 1.00 119.42 10 ALA G CA 1
ATOM 6688 C C . ALA E 5 10 ? 105.333 75.732 57.005 1.00 119.03 10 ALA G C 1
ATOM 6689 O O . ALA E 5 10 ? 105.822 76.855 56.897 1.00 120.25 10 ALA G O 1
ATOM 6691 N N . GLN E 5 11 ? 106.046 74.616 56.885 1.00 115.37 11 GLN G N 1
ATOM 6692 C CA . GLN E 5 11 ? 107.464 74.650 56.577 1.00 115.90 11 GLN G CA 1
ATOM 6693 C C . GLN E 5 11 ? 107.705 75.124 55.174 1.00 115.31 11 GLN G C 1
ATOM 6694 O O . GLN E 5 11 ? 108.809 75.568 54.879 1.00 116.16 11 GLN G O 1
ATOM 6700 N N . ALA E 5 12 ? 106.706 75.042 54.306 1.00 112.09 12 ALA G N 1
ATOM 6701 C CA . ALA E 5 12 ? 106.862 75.585 52.978 1.00 114.28 12 ALA G CA 1
ATOM 6702 C C . ALA E 5 12 ? 107.326 77.027 53.084 1.00 113.76 12 ALA G C 1
ATOM 6703 O O . ALA E 5 12 ? 108.350 77.410 52.497 1.00 112.35 12 ALA G O 1
ATOM 6705 N N . ARG E 5 13 ? 106.588 77.826 53.847 1.00 115.83 13 ARG G N 1
ATOM 6706 C CA . ARG E 5 13 ? 106.947 79.227 54.019 1.00 115.94 13 ARG G CA 1
ATOM 6707 C C . ARG E 5 13 ? 108.310 79.398 54.640 1.00 115.30 13 ARG G C 1
ATOM 6708 O O . ARG E 5 13 ? 109.168 80.084 54.072 1.00 115.97 13 ARG G O 1
ATOM 6716 N N . LYS E 5 14 ? 108.531 78.771 55.797 1.00 108.82 14 LYS G N 1
ATOM 6717 C CA . LYS E 5 14 ? 109.802 78.923 56.524 1.00 107.37 14 LYS G CA 1
ATOM 6718 C C . LYS E 5 14 ? 111.006 78.685 55.646 1.00 106.62 14 LYS G C 1
ATOM 6719 O O . LYS E 5 14 ? 112.036 79.326 55.817 1.00 106.42 14 LYS G O 1
ATOM 6725 N N . LEU E 5 15 ? 110.882 77.768 54.709 1.00 109.79 15 LEU G N 1
ATOM 6726 C CA . LEU E 5 15 ? 112.006 77.453 53.840 1.00 111.41 15 LEU G CA 1
ATOM 6727 C C . LEU E 5 15 ? 112.548 78.607 53.026 1.00 109.63 15 LEU G C 1
ATOM 6728 O O . LEU E 5 15 ? 113.736 78.926 53.109 1.00 109.81 15 LEU G O 1
ATOM 6733 N N . VAL E 5 16 ? 111.698 79.239 52.248 1.00 105.72 16 VAL G N 1
ATOM 6734 C CA . VAL E 5 16 ? 112.176 80.280 51.357 1.00 106.50 16 VAL G CA 1
ATOM 6735 C C . VAL E 5 16 ? 112.900 81.431 52.062 1.00 108.24 16 VAL G C 1
ATOM 6736 O O . VAL E 5 16 ? 113.824 81.991 51.499 1.00 109.53 16 VAL G O 1
ATOM 6740 N N . GLN E 5 17 ? 112.510 81.775 53.287 1.00 105.12 17 GLN G N 1
ATOM 6741 C CA . GLN E 5 17 ? 113.131 82.891 53.982 1.00 104.33 17 GLN G CA 1
ATOM 6742 C C . GLN E 5 17 ? 114.593 82.622 54.190 1.00 102.52 17 GLN G C 1
ATOM 6743 O O . GLN E 5 17 ? 115.424 83.403 53.769 1.00 101.91 17 GLN G O 1
ATOM 6749 N N . GLN E 5 18 ? 114.906 81.495 54.803 1.00 104.84 18 GLN G N 1
ATOM 6750 C CA . GLN E 5 18 ? 116.282 81.110 55.034 1.00 105.26 18 GLN G CA 1
ATOM 6751 C C . GLN E 5 18 ? 117.109 81.064 53.781 1.00 105.74 18 GLN G C 1
ATOM 6752 O O . GLN E 5 18 ? 118.317 81.241 53.833 1.00 106.32 18 GLN G O 1
ATOM 6758 N N . LEU E 5 19 ? 116.482 80.782 52.652 1.00 107.24 19 LEU G N 1
ATOM 6759 C CA . LEU E 5 19 ? 117.186 80.726 51.388 1.00 107.88 19 LEU G CA 1
ATOM 6760 C C . LEU E 5 19 ? 117.313 82.095 50.826 1.00 107.16 19 LEU G C 1
ATOM 6761 O O . LEU E 5 19 ? 118.373 82.697 50.901 1.00 107.13 19 LEU G O 1
ATOM 6766 N N . LYS E 5 20 ? 116.228 82.603 50.270 1.00 106.56 20 LYS G N 1
ATOM 6767 C CA . LYS E 5 20 ? 116.246 83.902 49.611 1.00 107.48 20 LYS G CA 1
ATOM 6768 C C . LYS E 5 20 ? 116.923 84.972 50.444 1.00 106.66 20 LYS G C 1
ATOM 6769 O O . LYS E 5 20 ? 117.733 85.744 49.919 1.00 107.20 20 LYS G O 1
ATOM 6775 N N . MET E 5 21 ? 116.633 85.011 51.733 1.00 104.13 21 MET G N 1
ATOM 6776 C CA . MET E 5 21 ? 117.195 86.068 52.523 1.00 106.30 21 MET G CA 1
ATOM 6777 C C . MET E 5 21 ? 118.403 85.606 53.252 1.00 106.22 21 MET G C 1
ATOM 6778 O O . MET E 5 21 ? 119.511 85.928 52.838 1.00 106.88 21 MET G O 1
ATOM 6783 N N . GLU E 5 22 ? 118.224 84.839 54.307 1.00 101.18 22 GLU G N 1
ATOM 6784 C CA . GLU E 5 22 ? 119.345 84.485 55.157 1.00 101.81 22 GLU G CA 1
ATOM 6785 C C . GLU E 5 22 ? 120.588 83.957 54.470 1.00 104.85 22 GLU G C 1
ATOM 6786 O O . GLU E 5 22 ? 121.697 84.310 54.877 1.00 104.88 22 GLU G O 1
ATOM 6792 N N . ALA E 5 23 ? 120.436 83.127 53.446 1.00 107.10 23 ALA G N 1
ATOM 6793 C CA . ALA E 5 23 ? 121.614 82.549 52.824 1.00 105.69 23 ALA G CA 1
ATOM 6794 C C . ALA E 5 23 ? 122.424 83.615 52.138 1.00 105.94 23 ALA G C 1
ATOM 6795 O O . ALA E 5 23 ? 123.643 83.629 52.261 1.00 105.82 23 ALA G O 1
ATOM 6797 N N . ASN E 5 24 ? 121.765 84.520 51.435 1.00 108.62 24 ASN G N 1
ATOM 6798 C CA . ASN E 5 24 ? 122.487 85.519 50.657 1.00 108.68 24 ASN G CA 1
ATOM 6799 C C . ASN E 5 24 ? 122.488 86.913 51.269 1.00 109.87 24 ASN G C 1
ATOM 6800 O O . ASN E 5 24 ? 121.750 87.789 50.813 1.00 110.52 24 ASN G O 1
ATOM 6805 N N . ILE E 5 25 ? 123.292 87.128 52.302 1.00 100.48 25 ILE G N 1
ATOM 6806 C CA . ILE E 5 25 ? 123.443 88.458 52.870 1.00 99.61 25 ILE G CA 1
ATOM 6807 C C . ILE E 5 25 ? 124.923 88.699 52.800 1.00 100.61 25 ILE G C 1
ATOM 6808 O O . ILE E 5 25 ? 125.695 87.920 53.360 1.00 101.74 25 ILE G O 1
ATOM 6813 N N . ASP E 5 26 ? 125.347 89.744 52.103 1.00 100.25 26 ASP G N 1
ATOM 6814 C CA . ASP E 5 26 ? 126.765 90.081 52.052 1.00 101.14 26 ASP G CA 1
ATOM 6815 C C . ASP E 5 26 ? 127.275 90.375 53.448 1.00 99.73 26 ASP G C 1
ATOM 6816 O O . ASP E 5 26 ? 126.827 91.338 54.080 1.00 100.54 26 ASP G O 1
ATOM 6821 N N . ARG E 5 27 ? 128.195 89.565 53.943 1.00 87.65 27 ARG G N 1
ATOM 6822 C CA . ARG E 5 27 ? 128.654 89.731 55.304 1.00 87.72 27 ARG G CA 1
ATOM 6823 C C . ARG E 5 27 ? 130.107 90.144 55.367 1.00 88.41 27 ARG G C 1
ATOM 6824 O O . ARG E 5 27 ? 130.932 89.595 54.646 1.00 92.46 27 ARG G O 1
ATOM 6832 N N . ILE E 5 28 ? 130.433 91.101 56.223 1.00 85.35 28 ILE G N 1
ATOM 6833 C CA . ILE E 5 28 ? 131.811 91.588 56.328 1.00 85.39 28 ILE G CA 1
ATOM 6834 C C . ILE E 5 28 ? 132.522 90.927 57.457 1.00 83.74 28 ILE G C 1
ATOM 6835 O O . ILE E 5 28 ? 131.910 90.223 58.265 1.00 86.12 28 ILE G O 1
ATOM 6840 N N . LYS E 5 29 ? 133.809 91.140 57.536 1.00 81.59 29 LYS G N 1
ATOM 6841 C CA . LYS E 5 29 ? 134.558 90.433 58.532 1.00 85.27 29 LYS G CA 1
ATOM 6842 C C . LYS E 5 29 ? 134.413 91.086 59.889 1.00 88.13 29 LYS G C 1
ATOM 6843 O O . LYS E 5 29 ? 134.220 92.298 59.978 1.00 89.47 29 LYS G O 1
ATOM 6849 N N . VAL E 5 30 ? 134.519 90.295 60.949 1.00 78.30 30 VAL G N 1
ATOM 6850 C CA . VAL E 5 30 ? 134.335 90.810 62.281 1.00 72.02 30 VAL G CA 1
ATOM 6851 C C . VAL E 5 30 ? 135.314 91.942 62.599 1.00 73.38 30 VAL G C 1
ATOM 6852 O O . VAL E 5 30 ? 134.962 92.870 63.298 1.00 79.45 30 VAL G O 1
ATOM 6856 N N . SER E 5 31 ? 136.504 91.916 62.058 1.00 71.83 31 SER G N 1
ATOM 6857 C CA . SER E 5 31 ? 137.484 92.959 62.308 1.00 73.24 31 SER G CA 1
ATOM 6858 C C . SER E 5 31 ? 137.049 94.295 61.763 1.00 75.55 31 SER G C 1
ATOM 6859 O O . SER E 5 31 ? 137.045 95.257 62.519 1.00 79.71 31 SER G O 1
ATOM 6862 N N . LYS E 5 32 ? 136.693 94.392 60.488 1.00 73.69 32 LYS G N 1
ATOM 6863 C CA . LYS E 5 32 ? 136.139 95.640 59.947 1.00 74.38 32 LYS G CA 1
ATOM 6864 C C . LYS E 5 32 ? 134.974 96.098 60.797 1.00 77.31 32 LYS G C 1
ATOM 6865 O O . LYS E 5 32 ? 134.952 97.246 61.242 1.00 79.64 32 LYS G O 1
ATOM 6871 N N . ALA E 5 33 ? 134.035 95.205 61.070 1.00 72.30 33 ALA G N 1
ATOM 6872 C CA . ALA E 5 33 ? 132.907 95.509 61.911 1.00 70.37 33 ALA G CA 1
ATOM 6873 C C . ALA E 5 33 ? 133.288 96.083 63.244 1.00 72.98 33 ALA G C 1
ATOM 6874 O O . ALA E 5 33 ? 132.791 97.147 63.618 1.00 77.48 33 ALA G O 1
ATOM 6876 N N . ALA E 5 34 ? 134.155 95.419 63.976 1.00 69.70 34 ALA G N 1
ATOM 6877 C CA . ALA E 5 34 ? 134.496 95.857 65.318 1.00 70.60 34 ALA G CA 1
ATOM 6878 C C . ALA E 5 34 ? 135.293 97.120 65.350 1.00 74.64 34 ALA G C 1
ATOM 6879 O O . ALA E 5 34 ? 135.144 97.909 66.278 1.00 76.97 34 ALA G O 1
ATOM 6881 N N . ALA E 5 35 ? 136.156 97.320 64.369 1.00 74.46 35 ALA G N 1
ATOM 6882 C CA . ALA E 5 35 ? 136.933 98.531 64.287 1.00 72.34 35 ALA G CA 1
ATOM 6883 C C . ALA E 5 35 ? 135.989 99.699 64.255 1.00 74.16 35 ALA G C 1
ATOM 6884 O O . ALA E 5 35 ? 136.195 100.664 64.989 1.00 77.56 35 ALA G O 1
ATOM 6886 N N . ASP E 5 36 ? 134.950 99.632 63.433 1.00 69.82 36 ASP G N 1
ATOM 6887 C CA . ASP E 5 36 ? 133.954 100.685 63.410 1.00 70.11 36 ASP G CA 1
ATOM 6888 C C . ASP E 5 36 ? 133.254 100.951 64.756 1.00 70.80 36 ASP G C 1
ATOM 6889 O O . ASP E 5 36 ? 133.064 102.114 65.100 1.00 73.87 36 ASP G O 1
ATOM 6894 N N . LEU E 5 37 ? 132.889 99.931 65.520 1.00 64.54 37 LEU G N 1
ATOM 6895 C CA . LEU E 5 37 ? 132.293 100.162 66.846 1.00 65.07 37 LEU G CA 1
ATOM 6896 C C . LEU E 5 37 ? 133.285 100.854 67.774 1.00 69.76 37 LEU G C 1
ATOM 6897 O O . LEU E 5 37 ? 132.933 101.865 68.378 1.00 73.22 37 LEU G O 1
ATOM 6902 N N . MET E 5 38 ? 134.509 100.355 67.882 1.00 75.18 38 MET G N 1
ATOM 6903 C CA . MET E 5 38 ? 135.552 101.028 68.666 1.00 72.91 38 MET G CA 1
ATOM 6904 C C . MET E 5 38 ? 135.754 102.488 68.245 1.00 71.90 38 MET G C 1
ATOM 6905 O O . MET E 5 38 ? 135.790 103.366 69.105 1.00 74.16 38 MET G O 1
ATOM 6910 N N . ALA E 5 39 ? 135.840 102.770 66.951 1.00 64.50 39 ALA G N 1
ATOM 6911 C CA . ALA E 5 39 ? 135.951 104.143 66.451 1.00 66.19 39 ALA G CA 1
ATOM 6912 C C . ALA E 5 39 ? 134.785 105.082 66.758 1.00 67.56 39 ALA G C 1
ATOM 6913 O O . ALA E 5 39 ? 135.028 106.272 66.943 1.00 71.45 39 ALA G O 1
ATOM 6915 N N . TYR E 5 40 ? 133.542 104.605 66.823 1.00 59.32 40 TYR G N 1
ATOM 6916 C CA . TYR E 5 40 ? 132.429 105.457 67.207 1.00 56.04 40 TYR G CA 1
ATOM 6917 C C . TYR E 5 40 ? 132.640 105.865 68.615 1.00 56.38 40 TYR G C 1
ATOM 6918 O O . TYR E 5 40 ? 132.535 107.048 68.934 1.00 61.29 40 TYR G O 1
ATOM 6927 N N . CYS E 5 41 ? 132.952 104.921 69.473 1.00 60.92 41 CYS G N 1
ATOM 6928 C CA . CYS E 5 41 ? 133.109 105.224 70.879 1.00 62.56 41 CYS G CA 1
ATOM 6929 C C . CYS E 5 41 ? 134.374 105.986 71.213 1.00 64.81 41 CYS G C 1
ATOM 6930 O O . CYS E 5 41 ? 134.707 106.124 72.382 1.00 67.24 41 CYS G O 1
ATOM 6933 N N . GLU E 5 42 ? 135.083 106.478 70.215 1.00 72.97 42 GLU G N 1
ATOM 6934 C CA . GLU E 5 42 ? 136.295 107.249 70.421 1.00 71.15 42 GLU G CA 1
ATOM 6935 C C . GLU E 5 42 ? 136.088 108.621 69.877 1.00 70.19 42 GLU G C 1
ATOM 6936 O O . GLU E 5 42 ? 136.492 109.597 70.502 1.00 72.89 42 GLU G O 1
ATOM 6942 N N . ALA E 5 43 ? 135.447 108.722 68.732 1.00 61.96 43 ALA G N 1
ATOM 6943 C CA . ALA E 5 43 ? 135.126 110.009 68.191 1.00 64.02 43 ALA G CA 1
ATOM 6944 C C . ALA E 5 43 ? 134.059 110.698 69.003 1.00 65.93 43 ALA G C 1
ATOM 6945 O O . ALA E 5 43 ? 134.127 111.902 69.190 1.00 69.04 43 ALA G O 1
ATOM 6947 N N . HIS E 5 44 ? 133.081 109.956 69.498 1.00 67.74 44 HIS G N 1
ATOM 6948 C CA . HIS E 5 44 ? 131.976 110.549 70.216 1.00 66.42 44 HIS G CA 1
ATOM 6949 C C . HIS E 5 44 ? 132.091 110.364 71.710 1.00 69.20 44 HIS G C 1
ATOM 6950 O O . HIS E 5 44 ? 131.095 110.462 72.410 1.00 71.40 44 HIS G O 1
ATOM 6957 N N . ALA E 5 45 ? 133.293 110.169 72.223 1.00 69.52 45 ALA G N 1
ATOM 6958 C CA . ALA E 5 45 ? 133.530 109.943 73.652 1.00 69.59 45 ALA G CA 1
ATOM 6959 C C . ALA E 5 45 ? 133.546 111.170 74.532 1.00 72.68 45 ALA G C 1
ATOM 6960 O O . ALA E 5 45 ? 133.045 111.122 75.652 1.00 73.88 45 ALA G O 1
ATOM 6962 N N . LYS E 5 46 ? 134.139 112.257 74.065 1.00 72.30 46 LYS G N 1
ATOM 6963 C CA . LYS E 5 46 ? 134.219 113.503 74.838 1.00 73.78 46 LYS G CA 1
ATOM 6964 C C . LYS E 5 46 ? 132.882 114.060 75.242 1.00 74.56 46 LYS G C 1
ATOM 6965 O O . LYS E 5 46 ? 132.765 114.663 76.302 1.00 71.16 46 LYS G O 1
ATOM 6971 N N . GLU E 5 47 ? 131.872 113.861 74.414 1.00 73.01 47 GLU G N 1
ATOM 6972 C CA . GLU E 5 47 ? 130.563 114.392 74.671 1.00 67.06 47 GLU G CA 1
ATOM 6973 C C . GLU E 5 47 ? 129.682 113.475 75.470 1.00 66.29 47 GLU G C 1
ATOM 6974 O O . GLU E 5 47 ? 128.487 113.723 75.561 1.00 70.10 47 GLU G O 1
ATOM 6980 N N . ASP E 5 48 ? 130.246 112.437 76.060 1.00 58.23 48 ASP G N 1
ATOM 6981 C CA . ASP E 5 48 ? 129.473 111.556 76.881 1.00 62.57 48 ASP G CA 1
ATOM 6982 C C . ASP E 5 48 ? 129.580 111.990 78.306 1.00 64.14 48 ASP G C 1
ATOM 6983 O O . ASP E 5 48 ? 130.675 112.009 78.867 1.00 66.52 48 ASP G O 1
ATOM 6988 N N . PRO E 5 49 ? 128.452 112.324 78.916 1.00 52.89 49 PRO G N 1
ATOM 6989 C CA . PRO E 5 49 ? 128.473 112.799 80.283 1.00 51.90 49 PRO G CA 1
ATOM 6990 C C . PRO E 5 49 ? 128.420 111.745 81.368 1.00 56.67 49 PRO G C 1
ATOM 6991 O O . PRO E 5 49 ? 128.022 112.106 82.467 1.00 59.80 49 PRO G O 1
ATOM 6995 N N . LEU E 5 50 ? 128.793 110.498 81.110 1.00 55.40 50 LEU G N 1
ATOM 6996 C CA . LEU E 5 50 ? 128.861 109.466 82.156 1.00 50.45 50 LEU G CA 1
ATOM 6997 C C . LEU E 5 50 ? 130.166 108.720 82.053 1.00 50.08 50 LEU G C 1
ATOM 6998 O O . LEU E 5 50 ? 130.560 108.074 83.005 1.00 51.05 50 LEU G O 1
ATOM 7003 N N . LEU E 5 51 ? 130.839 108.788 80.919 1.00 58.88 51 LEU G N 1
ATOM 7004 C CA . LEU E 5 51 ? 132.148 108.189 80.750 1.00 60.99 51 LEU G CA 1
ATOM 7005 C C . LEU E 5 51 ? 133.113 109.260 81.166 1.00 67.76 51 LEU G C 1
ATOM 7006 O O . LEU E 5 51 ? 133.909 109.033 82.075 1.00 68.05 51 LEU G O 1
ATOM 7011 N N . THR E 5 52 ? 133.086 110.411 80.496 1.00 73.25 52 THR G N 1
ATOM 7012 C CA . THR E 5 52 ? 133.921 111.547 80.882 1.00 71.67 52 THR G CA 1
ATOM 7013 C C . THR E 5 52 ? 133.019 112.530 81.581 1.00 71.41 52 THR G C 1
ATOM 7014 O O . THR E 5 52 ? 132.525 113.460 80.948 1.00 71.13 52 THR G O 1
ATOM 7018 N N . PRO E 5 53 ? 132.834 112.377 82.894 1.00 76.77 53 PRO G N 1
ATOM 7019 C CA . PRO E 5 53 ? 131.843 113.189 83.606 1.00 78.76 53 PRO G CA 1
ATOM 7020 C C . PRO E 5 53 ? 131.937 114.693 83.455 1.00 81.92 53 PRO G C 1
ATOM 7021 O O . PRO E 5 53 ? 133.036 115.251 83.395 1.00 81.67 53 PRO G O 1
ATOM 7025 N N . VAL E 5 54 ? 130.781 115.355 83.435 1.00 86.76 54 VAL G N 1
ATOM 7026 C CA . VAL E 5 54 ? 130.730 116.813 83.248 1.00 85.72 54 VAL G CA 1
ATOM 7027 C C . VAL E 5 54 ? 130.977 117.647 84.500 1.00 87.08 54 VAL G C 1
ATOM 7028 O O . VAL E 5 54 ? 130.619 117.235 85.607 1.00 85.45 54 VAL G O 1
ATOM 7032 N N . PRO E 5 55 ? 131.609 118.824 84.335 1.00 94.20 55 PRO G N 1
ATOM 7033 C CA . PRO E 5 55 ? 131.826 119.732 85.468 1.00 94.82 55 PRO G CA 1
ATOM 7034 C C . PRO E 5 55 ? 130.521 120.203 86.107 1.00 94.55 55 PRO G C 1
ATOM 7035 O O . PRO E 5 55 ? 129.584 120.551 85.388 1.00 95.54 55 PRO G O 1
ATOM 7039 N N . ALA E 5 56 ? 130.456 120.232 87.433 1.00 87.85 56 ALA G N 1
ATOM 7040 C CA . ALA E 5 56 ? 129.225 120.618 88.123 1.00 87.91 56 ALA G CA 1
ATOM 7041 C C . ALA E 5 56 ? 128.652 121.895 87.560 1.00 88.93 56 ALA G C 1
ATOM 7042 O O . ALA E 5 56 ? 127.829 122.542 88.203 1.00 87.29 56 ALA G O 1
ATOM 7044 N N . SER E 5 57 ? 129.095 122.280 86.369 1.00 91.46 57 SER G N 1
ATOM 7045 C CA . SER E 5 57 ? 128.533 123.451 85.712 1.00 91.42 57 SER G CA 1
ATOM 7046 C C . SER E 5 57 ? 127.599 122.927 84.649 1.00 93.01 57 SER G C 1
ATOM 7047 O O . SER E 5 57 ? 127.884 123.027 83.458 1.00 93.12 57 SER G O 1
ATOM 7050 N N . GLN E 5 58 ? 126.488 122.338 85.081 1.00 92.13 58 GLN G N 1
ATOM 7051 C CA . GLN E 5 58 ? 125.532 121.760 84.145 1.00 91.20 58 GLN G CA 1
ATOM 7052 C C . GLN E 5 58 ? 124.670 120.727 84.858 1.00 89.92 58 GLN G C 1
ATOM 7053 O O . GLN E 5 58 ? 123.441 120.791 84.825 1.00 88.60 58 GLN G O 1
ATOM 7059 N N . ASN E 5 59 ? 125.309 119.775 85.507 1.00 83.41 59 ASN G N 1
ATOM 7060 C CA . ASN E 5 59 ? 124.548 118.758 86.170 1.00 82.47 59 ASN G CA 1
ATOM 7061 C C . ASN E 5 59 ? 123.082 119.194 86.163 1.00 79.63 59 ASN G C 1
ATOM 7062 O O . ASN E 5 59 ? 122.300 118.850 87.052 1.00 78.84 59 ASN G O 1
ATOM 7067 N N . PRO E 5 60 ? 122.690 119.935 85.134 1.00 66.72 60 PRO G N 1
ATOM 7068 C CA . PRO E 5 60 ? 121.317 120.373 85.198 1.00 64.33 60 PRO G CA 1
ATOM 7069 C C . PRO E 5 60 ? 120.672 119.711 86.365 1.00 65.75 60 PRO G C 1
ATOM 7070 O O . PRO E 5 60 ? 119.557 120.042 86.713 1.00 68.72 60 PRO G O 1
ATOM 7074 N N . PHE E 5 61 ? 121.370 118.795 86.993 1.00 67.82 61 PHE G N 1
ATOM 7075 C CA . PHE E 5 61 ? 120.816 118.037 88.092 1.00 70.99 61 PHE G CA 1
ATOM 7076 C C . PHE E 5 61 ? 121.581 118.227 89.403 1.00 70.31 61 PHE G C 1
ATOM 7077 O O . PHE E 5 61 ? 121.592 117.326 90.246 1.00 65.76 61 PHE G O 1
ATOM 7085 N N . ARG E 5 62 ? 122.213 119.384 89.593 1.00 91.94 62 ARG G N 1
ATOM 7086 C CA . ARG E 5 62 ? 122.998 119.635 90.806 1.00 94.89 62 ARG G CA 1
ATOM 7087 C C . ARG E 5 62 ? 122.118 119.684 92.046 1.00 96.12 62 ARG G C 1
ATOM 7088 O O . ARG E 5 62 ? 121.187 120.485 92.129 1.00 96.26 62 ARG G O 1
ATOM 7096 N N . VAL F 6 1 ? 85.357 126.491 73.523 1.00 65.69 2 VAL E N 1
ATOM 7097 C CA . VAL F 6 1 ? 85.900 127.301 74.606 1.00 65.50 2 VAL E CA 1
ATOM 7098 C C . VAL F 6 1 ? 85.411 128.736 74.485 1.00 64.54 2 VAL E C 1
ATOM 7099 O O . VAL F 6 1 ? 85.768 129.444 73.545 1.00 64.98 2 VAL E O 1
ATOM 7103 N N . GLN F 6 2 ? 84.587 129.162 75.440 1.00 68.74 3 GLN E N 1
ATOM 7104 C CA . GLN F 6 2 ? 84.089 130.528 75.463 1.00 68.88 3 GLN E CA 1
ATOM 7105 C C . GLN F 6 2 ? 83.816 130.938 76.902 1.00 72.73 3 GLN E C 1
ATOM 7106 O O . GLN F 6 2 ? 83.406 130.120 77.730 1.00 73.54 3 GLN E O 1
ATOM 7112 N N . LEU F 6 3 ? 84.063 132.214 77.193 1.00 66.30 4 LEU E N 1
ATOM 7113 C CA . LEU F 6 3 ? 83.783 132.796 78.500 1.00 61.06 4 LEU E CA 1
ATOM 7114 C C . LEU F 6 3 ? 82.880 134.001 78.303 1.00 60.75 4 LEU E C 1
ATOM 7115 O O . LEU F 6 3 ? 83.241 134.936 77.581 1.00 64.29 4 LEU E O 1
ATOM 7120 N N . VAL F 6 4 ? 81.713 133.981 78.941 1.00 69.59 5 VAL E N 1
ATOM 7121 C CA . VAL F 6 4 ? 80.738 135.061 78.852 1.00 72.21 5 VAL E CA 1
ATOM 7122 C C . VAL F 6 4 ? 80.525 135.630 80.246 1.00 72.45 5 VAL E C 1
ATOM 7123 O O . VAL F 6 4 ? 80.262 134.882 81.194 1.00 70.74 5 VAL E O 1
ATOM 7127 N N . GLU F 6 5 ? 80.637 136.949 80.367 1.00 86.64 6 GLU E N 1
ATOM 7128 C CA . GLU F 6 5 ? 80.487 137.642 81.636 1.00 87.23 6 GLU E CA 1
ATOM 7129 C C . GLU F 6 5 ? 79.133 138.335 81.692 1.00 89.50 6 GLU E C 1
ATOM 7130 O O . GLU F 6 5 ? 78.671 138.900 80.696 1.00 88.77 6 GLU E O 1
ATOM 7136 N N . SER F 6 6 ? 78.498 138.283 82.860 1.00 90.57 7 SER E N 1
ATOM 7137 C CA . SER F 6 6 ? 77.202 138.905 83.075 1.00 87.96 7 SER E CA 1
ATOM 7138 C C . SER F 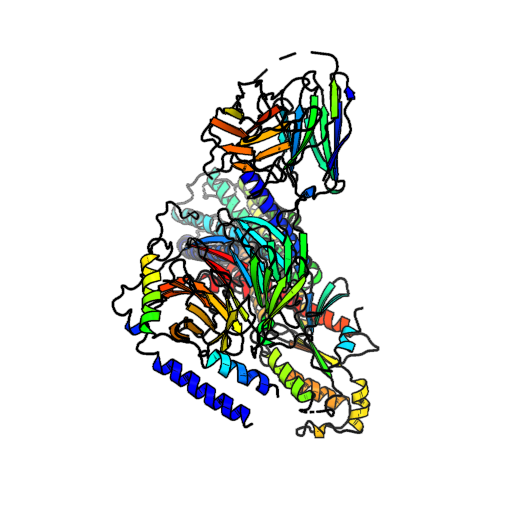6 6 ? 77.281 139.843 84.270 1.00 88.02 7 SER E C 1
ATOM 7139 O O . SER F 6 6 ? 77.963 139.568 85.261 1.00 88.94 7 SER E O 1
ATOM 7142 N N . GLY F 6 7 ? 76.570 140.961 84.164 1.00 92.47 8 GLY E N 1
ATOM 7143 C CA . GLY F 6 7 ? 76.569 141.961 85.212 1.00 92.87 8 GLY E CA 1
ATOM 7144 C C . GLY F 6 7 ? 76.937 143.338 84.703 1.00 94.12 8 GLY E C 1
ATOM 7145 O O . GLY F 6 7 ? 76.898 143.590 83.495 1.00 96.14 8 GLY E O 1
ATOM 7146 N N . GLY F 6 8 ? 77.295 144.238 85.612 1.00 95.60 9 GLY E N 1
ATOM 7147 C CA . GLY F 6 8 ? 77.693 145.578 85.240 1.00 97.69 9 GLY E CA 1
ATOM 7148 C C . GLY F 6 8 ? 76.508 146.491 84.983 1.00 97.83 9 GLY E C 1
ATOM 7149 O O . GLY F 6 8 ? 75.341 146.111 85.088 1.00 97.28 9 GLY E O 1
ATOM 7150 N N . GLY F 6 9 ? 76.829 147.735 84.635 1.00 95.12 10 GLY E N 1
ATOM 7151 C CA . GLY F 6 9 ? 75.814 148.736 84.377 1.00 95.97 10 GLY E CA 1
ATOM 7152 C C . GLY F 6 9 ? 76.128 150.070 85.021 1.00 96.93 10 GLY E C 1
ATOM 7153 O O . GLY F 6 9 ? 77.298 150.443 85.150 1.00 95.79 10 GLY E O 1
ATOM 7154 N N . LEU F 6 10 ? 75.093 150.797 85.430 1.00 99.91 11 LEU E N 1
ATOM 7155 C CA . LEU F 6 10 ? 75.242 152.094 86.077 1.00 99.41 11 LEU E CA 1
ATOM 7156 C C . LEU F 6 10 ? 75.041 151.918 87.575 1.00 99.29 11 LEU E C 1
ATOM 7157 O O . LEU F 6 10 ? 73.964 151.500 88.015 1.00 99.10 11 LEU E O 1
ATOM 7162 N N . VAL F 6 11 ? 76.073 152.235 88.352 1.00 102.29 12 VAL E N 1
ATOM 7163 C CA . VAL F 6 11 ? 76.048 152.103 89.804 1.00 102.17 12 VAL E CA 1
ATOM 7164 C C . VAL F 6 11 ? 76.442 153.439 90.413 1.00 101.59 12 VAL E C 1
ATOM 7165 O O . VAL F 6 11 ? 77.451 154.034 90.016 1.00 101.79 12 VAL E O 1
ATOM 7169 N N . GLN F 6 12 ? 75.646 153.909 91.369 1.00 106.24 13 GLN E N 1
ATOM 7170 C CA . GLN F 6 12 ? 75.961 155.150 92.055 1.00 107.11 13 GLN E CA 1
ATOM 7171 C C . GLN F 6 12 ? 77.207 154.972 92.922 1.00 105.43 13 GLN E C 1
ATOM 7172 O O . GLN F 6 12 ? 77.476 153.873 93.416 1.00 103.90 13 GLN E O 1
ATOM 7178 N N . PRO F 6 13 ? 77.991 156.034 93.108 1.00 101.74 14 PRO E N 1
ATOM 7179 C CA . PRO F 6 13 ? 79.205 155.916 93.925 1.00 102.98 14 PRO E CA 1
ATOM 7180 C C . PRO F 6 13 ? 78.884 155.498 95.350 1.00 102.12 14 PRO E C 1
ATOM 7181 O O . PRO F 6 13 ? 77.863 155.891 95.920 1.00 103.17 14 PRO E O 1
ATOM 7185 N N . GLY F 6 14 ? 79.772 154.689 95.924 1.00 97.80 15 GLY E N 1
ATOM 7186 C CA . GLY F 6 14 ? 79.576 154.145 97.248 1.00 98.00 15 GLY E CA 1
ATOM 7187 C C . GLY F 6 14 ? 78.742 152.884 97.304 1.00 100.87 15 GLY E C 1
ATOM 7188 O O . GLY F 6 14 ? 78.559 152.330 98.396 1.00 102.07 15 GLY E O 1
ATOM 7189 N N . GLY F 6 15 ? 78.233 152.413 96.170 1.00 100.24 16 GLY E N 1
ATOM 7190 C CA . GLY F 6 15 ? 77.415 151.219 96.129 1.00 99.67 16 GLY E CA 1
ATOM 7191 C C . GLY F 6 15 ? 78.241 149.957 95.989 1.00 98.05 16 GLY E C 1
ATOM 7192 O O . GLY F 6 15 ? 79.471 149.965 96.087 1.00 98.47 16 GLY E O 1
ATOM 7193 N N . SER F 6 16 ? 77.540 148.850 95.755 1.00 91.38 17 SER E N 1
ATOM 7194 C CA . SER F 6 16 ? 78.168 147.546 95.609 1.00 91.61 17 SER E CA 1
ATOM 7195 C C . SER F 6 16 ? 77.554 146.821 94.421 1.00 94.20 17 SER E C 1
ATOM 7196 O O . SER F 6 16 ? 76.400 147.060 94.057 1.00 95.24 17 SER E O 1
ATOM 7199 N N . ARG F 6 17 ? 78.341 145.930 93.820 1.00 84.23 18 ARG E N 1
ATOM 7200 C CA . ARG F 6 17 ? 77.893 145.176 92.659 1.00 81.09 18 ARG E CA 1
ATOM 7201 C C . ARG F 6 17 ? 78.720 143.902 92.558 1.00 82.17 18 ARG E C 1
ATOM 7202 O O . ARG F 6 17 ? 79.855 143.857 93.038 1.00 83.80 18 ARG E O 1
ATOM 7210 N N . LYS F 6 18 ? 78.144 142.874 91.940 1.00 80.26 19 LYS E N 1
ATOM 7211 C CA . LYS F 6 18 ? 78.813 141.596 91.733 1.00 77.24 19 LYS E CA 1
ATOM 7212 C C . LYS F 6 18 ? 78.855 141.287 90.243 1.00 80.01 19 LYS E C 1
ATOM 7213 O O . LYS F 6 18 ? 77.827 141.364 89.560 1.00 79.79 19 LYS E O 1
ATOM 7219 N N . LEU F 6 19 ? 80.037 140.939 89.744 1.00 82.27 20 LEU E N 1
ATOM 7220 C CA . LEU F 6 19 ? 80.205 140.524 88.360 1.00 80.68 20 LEU E CA 1
ATOM 7221 C C . LEU F 6 19 ? 80.328 139.008 88.285 1.00 83.43 20 LEU E C 1
ATOM 7222 O O . LEU F 6 19 ? 81.011 138.387 89.104 1.00 85.35 20 LEU E O 1
ATOM 7227 N N . SER F 6 20 ? 79.662 138.416 87.297 1.00 84.11 21 SER E N 1
ATOM 7228 C CA . SER F 6 20 ? 79.660 136.973 87.118 1.00 84.81 21 SER E CA 1
ATOM 7229 C C . SER F 6 20 ? 80.166 136.627 85.725 1.00 85.78 21 SER E C 1
ATOM 7230 O O . SER F 6 20 ? 79.883 137.323 84.748 1.00 83.30 21 SER E O 1
ATOM 7233 N N . CYS F 6 21 ? 80.921 135.532 85.648 1.00 85.45 22 CYS E N 1
ATOM 7234 C CA . CYS F 6 21 ? 81.469 135.044 84.387 1.00 83.23 22 CYS E CA 1
ATOM 7235 C C . CYS F 6 21 ? 81.172 133.558 84.273 1.00 84.13 22 CYS E C 1
ATOM 7236 O O . CYS F 6 21 ? 81.475 132.793 85.193 1.00 84.49 22 CYS E O 1
ATOM 7239 N N . SER F 6 22 ? 80.587 133.152 83.150 1.00 82.93 23 SER E N 1
ATOM 7240 C CA . SER F 6 22 ? 80.226 131.761 82.908 1.00 82.15 23 SER E CA 1
ATOM 7241 C C . SER F 6 22 ? 81.209 131.143 81.923 1.00 80.22 23 SER E C 1
ATOM 7242 O O . SER F 6 22 ? 81.430 131.685 80.835 1.00 81.47 23 SER E O 1
ATOM 7245 N N . ALA F 6 23 ? 81.791 130.010 82.305 1.00 68.03 24 ALA E N 1
ATOM 7246 C CA . ALA F 6 23 ? 82.804 129.331 81.509 1.00 67.46 24 ALA E CA 1
ATOM 7247 C C . ALA F 6 23 ? 82.260 127.997 81.022 1.00 71.03 24 ALA E C 1
ATOM 7248 O O . ALA F 6 23 ? 81.751 127.202 81.819 1.00 74.60 24 ALA E O 1
ATOM 7250 N N . SER F 6 24 ? 82.368 127.759 79.718 1.00 63.50 25 SER E N 1
ATOM 7251 C CA . SER F 6 24 ? 81.931 126.508 79.120 1.00 58.76 25 SER E CA 1
ATOM 7252 C C . SER F 6 24 ? 82.902 126.106 78.021 1.00 57.55 25 SER E C 1
ATOM 7253 O O . SER F 6 24 ? 83.444 126.954 77.309 1.00 61.32 25 SER E O 1
ATOM 7256 N N . GLY F 6 25 ? 83.114 124.801 77.890 1.00 47.47 26 GLY E N 1
ATOM 7257 C CA . GLY F 6 25 ? 83.934 124.262 76.828 1.00 49.24 26 GLY E CA 1
ATOM 7258 C C . GLY F 6 25 ? 85.337 123.846 77.208 1.00 48.81 26 GLY E C 1
ATOM 7259 O O . GLY F 6 25 ? 86.100 123.448 76.322 1.00 55.60 26 GLY E O 1
ATOM 7260 N N . PHE F 6 26 ? 85.703 123.919 78.485 1.00 37.19 27 PHE E N 1
ATOM 7261 C CA . PHE F 6 26 ? 87.033 123.515 78.914 1.00 38.09 27 PHE E CA 1
ATOM 7262 C C . PHE F 6 26 ? 86.983 123.129 80.387 1.00 41.88 27 PHE E C 1
ATOM 7263 O O . PHE F 6 26 ? 86.013 123.413 81.093 1.00 47.17 27 PHE E O 1
ATOM 7271 N N . ALA F 6 27 ? 88.045 122.468 80.844 1.00 38.16 28 ALA E N 1
ATOM 7272 C CA . ALA F 6 27 ? 88.160 122.015 82.228 1.00 36.80 28 ALA E CA 1
ATOM 7273 C C . ALA F 6 27 ? 88.423 123.225 83.112 1.00 45.50 28 ALA E C 1
ATOM 7274 O O . ALA F 6 27 ? 89.560 123.665 83.286 1.00 51.81 28 ALA E O 1
ATOM 7276 N N . PHE F 6 28 ? 87.347 123.768 83.683 1.00 52.65 29 PHE E N 1
ATOM 7277 C CA . PHE F 6 28 ? 87.455 124.972 84.498 1.00 48.63 29 PHE E CA 1
ATOM 7278 C C . PHE F 6 28 ? 88.238 124.728 85.782 1.00 48.32 29 PHE E C 1
ATOM 7279 O O . PHE F 6 28 ? 88.993 125.602 86.219 1.00 53.95 29 PHE E O 1
ATOM 7287 N N . SER F 6 29 ? 88.077 123.558 86.395 1.00 36.29 30 SER E N 1
ATOM 7288 C CA . SER F 6 29 ? 88.677 123.276 87.692 1.00 37.00 30 SER E CA 1
ATOM 7289 C C . SER F 6 29 ? 90.197 123.188 87.651 1.00 46.90 30 SER E C 1
ATOM 7290 O O . SER F 6 29 ? 90.825 123.187 88.714 1.00 51.35 30 SER E O 1
ATOM 7293 N N . SER F 6 30 ? 90.802 123.110 86.467 1.00 45.0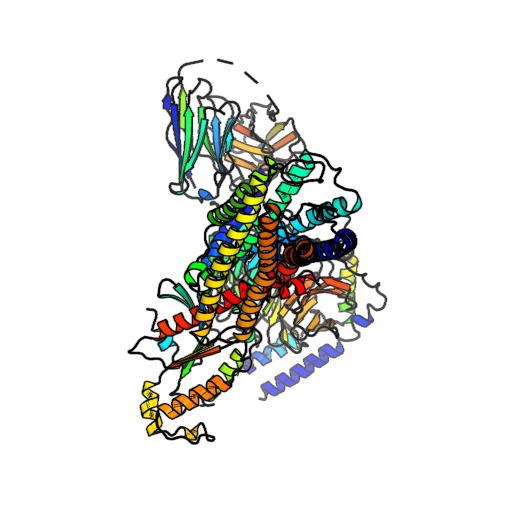5 31 SER E N 1
ATOM 7294 C CA . SER F 6 30 ? 92.249 123.015 86.335 1.00 39.71 31 SER E CA 1
ATOM 7295 C C . SER F 6 30 ? 92.906 124.329 85.939 1.00 41.40 31 SER E C 1
ATOM 7296 O O . SER F 6 30 ? 94.131 124.369 85.789 1.00 45.60 31 SER E O 1
ATOM 7299 N N . PHE F 6 31 ? 92.136 125.400 85.770 1.00 42.03 32 PHE E N 1
ATOM 7300 C CA . PHE F 6 31 ? 92.643 126.669 85.267 1.00 35.77 32 PHE E CA 1
ATOM 7301 C C . PHE F 6 31 ? 92.571 127.736 86.349 1.00 40.30 32 PHE E C 1
ATOM 7302 O O . PHE F 6 31 ? 91.570 127.834 87.065 1.00 53.23 32 PHE E O 1
ATOM 7310 N N . GLY F 6 32 ? 93.633 128.530 86.463 1.00 39.50 33 GLY E N 1
ATOM 7311 C CA . GLY F 6 32 ? 93.558 129.752 87.236 1.00 34.95 33 GLY E CA 1
ATOM 7312 C C . GLY F 6 32 ? 92.871 130.854 86.452 1.00 37.70 33 GLY E C 1
ATOM 7313 O O . GLY F 6 32 ? 92.837 130.847 85.223 1.00 50.29 33 GLY E O 1
ATOM 7314 N N . MET F 6 33 ? 92.312 131.820 87.176 1.00 37.02 34 MET E N 1
ATOM 7315 C CA . MET F 6 33 ? 91.509 132.864 86.557 1.00 37.48 34 MET E CA 1
ATOM 7316 C C . MET F 6 33 ? 91.965 134.235 87.030 1.00 44.26 34 MET E C 1
ATOM 7317 O O . MET F 6 33 ? 92.413 134.394 88.169 1.00 51.85 34 MET E O 1
ATOM 7322 N N . HIS F 6 34 ? 91.848 135.222 86.145 1.00 38.30 35 HIS E N 1
ATOM 7323 C CA . HIS F 6 34 ? 92.274 136.589 86.404 1.00 29.88 35 HIS E CA 1
ATOM 7324 C C . HIS F 6 34 ? 91.156 137.555 86.043 1.00 39.24 35 HIS E C 1
ATOM 7325 O O . HIS F 6 34 ? 90.222 137.197 85.318 1.00 49.09 35 HIS E O 1
ATOM 7332 N N . TRP F 6 35 ? 91.255 138.777 86.553 1.00 49.28 36 TRP E N 1
ATOM 7333 C CA . TRP F 6 35 ? 90.402 139.883 86.139 1.00 46.48 36 TRP E CA 1
ATOM 7334 C C . TRP F 6 35 ? 91.281 141.026 85.651 1.00 50.34 36 TRP E C 1
ATOM 7335 O O . TRP F 6 35 ? 92.140 141.512 86.392 1.00 59.42 36 TRP E O 1
ATOM 7346 N N . VAL F 6 36 ? 91.070 141.447 84.407 1.00 46.79 37 VAL E N 1
ATOM 7347 C CA . VAL F 6 36 ? 91.826 142.536 83.802 1.00 45.73 37 VAL E CA 1
ATOM 7348 C C . VAL F 6 36 ? 90.837 143.549 83.248 1.00 49.04 37 VAL E C 1
ATOM 7349 O O . VAL F 6 36 ? 89.934 143.187 82.487 1.00 55.82 37 VAL E O 1
ATOM 7353 N N . ARG F 6 37 ? 91.005 144.811 83.626 1.00 56.67 38 ARG E N 1
ATOM 7354 C CA . ARG F 6 37 ? 90.067 145.863 83.272 1.00 54.91 38 ARG E CA 1
ATOM 7355 C C . ARG F 6 37 ? 90.730 146.905 82.382 1.00 54.94 38 ARG E C 1
ATOM 7356 O O . ARG F 6 37 ? 91.941 147.130 82.437 1.00 61.39 38 ARG E O 1
ATOM 7364 N N . GLN F 6 38 ? 89.911 147.530 81.538 1.00 57.92 39 GLN E N 1
ATOM 7365 C CA . GLN F 6 38 ? 90.364 148.584 80.639 1.00 60.95 39 GLN E CA 1
ATOM 7366 C C . GLN F 6 38 ? 89.489 149.810 80.828 1.00 67.79 39 GLN E C 1
ATOM 7367 O O . GLN F 6 38 ? 88.294 149.774 80.520 1.00 70.92 39 GLN E O 1
ATOM 7373 N N . ALA F 6 39 ? 90.083 150.891 81.323 1.00 70.11 40 ALA E N 1
ATOM 7374 C CA . ALA F 6 39 ? 89.378 152.152 81.417 1.00 68.09 40 ALA E CA 1
ATOM 7375 C C . ALA F 6 39 ? 89.129 152.709 80.018 1.00 70.00 40 ALA E C 1
ATOM 7376 O O . ALA F 6 39 ? 89.859 152.392 79.077 1.00 70.27 40 ALA E O 1
ATOM 7378 N N . PRO F 6 40 ? 88.088 153.527 79.852 1.00 79.09 41 PRO E N 1
ATOM 7379 C CA . PRO F 6 40 ? 87.809 154.101 78.528 1.00 79.05 41 PRO E CA 1
ATOM 7380 C C . PRO F 6 40 ? 88.986 154.921 78.017 1.00 81.59 41 PRO E C 1
ATOM 7381 O O . PRO F 6 40 ? 89.510 155.787 78.721 1.00 82.37 41 PRO E O 1
ATOM 7385 N N . GLU F 6 41 ? 89.393 154.635 76.779 1.00 87.21 42 GLU E N 1
ATOM 7386 C CA . GLU F 6 41 ? 90.497 155.329 76.113 1.00 88.97 42 GLU E CA 1
ATOM 7387 C C . GLU F 6 41 ? 91.790 155.265 76.922 1.00 88.66 42 GLU E C 1
ATOM 7388 O O . GLU F 6 41 ? 92.519 156.254 77.024 1.00 88.56 42 GLU E O 1
ATOM 7394 N N . LYS F 6 42 ? 92.089 154.103 77.501 1.00 78.38 43 LYS E N 1
ATOM 7395 C CA . LYS F 6 42 ? 93.319 153.905 78.255 1.00 77.98 43 LYS E CA 1
ATOM 7396 C C . LYS F 6 42 ? 93.776 152.461 78.089 1.00 75.42 43 LYS E C 1
ATOM 7397 O O . LYS F 6 42 ? 93.178 151.678 77.344 1.00 74.96 43 LYS E O 1
ATOM 7403 N N . GLY F 6 43 ? 94.851 152.108 78.796 1.00 70.01 44 GLY E N 1
ATOM 7404 C CA . GLY F 6 43 ? 95.450 150.797 78.676 1.00 71.31 44 GLY E CA 1
ATOM 7405 C C . GLY F 6 43 ? 94.831 149.767 79.606 1.00 71.26 44 GLY E C 1
ATOM 7406 O O . GLY F 6 43 ? 93.823 150.000 80.270 1.00 73.47 44 GLY E O 1
ATOM 7407 N N . LEU F 6 44 ? 95.465 148.599 79.638 1.00 56.67 45 LEU E N 1
ATOM 7408 C CA . LEU F 6 44 ? 95.003 147.492 80.461 1.00 55.11 45 LEU E CA 1
ATOM 7409 C C . LEU F 6 44 ? 95.537 147.620 81.883 1.00 56.62 45 LEU E C 1
ATOM 7410 O O . LEU F 6 44 ? 96.559 148.266 82.129 1.00 58.47 45 LEU E O 1
ATOM 7415 N N . GLU F 6 45 ? 94.831 146.995 82.824 1.00 59.92 46 GLU E N 1
ATOM 7416 C CA . GLU F 6 45 ? 95.204 147.063 84.231 1.00 56.65 46 GLU E CA 1
ATOM 7417 C C . GLU F 6 45 ? 94.774 145.780 84.926 1.00 53.94 46 GLU E C 1
ATOM 7418 O O . GLU F 6 45 ? 93.692 145.256 84.648 1.00 65.73 46 GLU E O 1
ATOM 7424 N N . TRP F 6 46 ? 95.619 145.284 85.824 1.00 40.50 47 TRP E N 1
ATOM 7425 C CA . TRP F 6 46 ? 95.341 144.046 86.538 1.00 45.03 47 TRP E CA 1
ATOM 7426 C C . TRP F 6 46 ? 94.518 144.324 87.789 1.00 50.51 47 TRP E C 1
ATOM 7427 O O . TRP F 6 46 ? 94.675 145.365 88.433 1.00 60.21 47 TRP E O 1
ATOM 7438 N N . VAL F 6 47 ? 93.638 143.384 88.135 1.00 46.57 48 VAL E N 1
ATOM 7439 C CA . VAL F 6 47 ? 92.724 143.577 89.256 1.00 47.13 48 VAL E CA 1
ATOM 7440 C C . VAL F 6 47 ? 92.917 142.491 90.307 1.00 48.95 48 VAL E C 1
ATOM 7441 O O . VAL F 6 47 ? 93.287 142.782 91.450 1.00 56.50 48 VAL E O 1
ATOM 7445 N N . ALA F 6 48 ? 92.673 141.236 89.936 1.00 34.35 49 ALA E N 1
ATOM 7446 C CA . ALA F 6 48 ? 92.698 140.147 90.901 1.00 33.85 49 ALA E CA 1
ATOM 7447 C C . ALA F 6 48 ? 93.095 138.854 90.208 1.00 38.32 49 ALA E C 1
ATOM 7448 O O . ALA F 6 48 ? 93.085 138.754 88.979 1.00 51.66 49 ALA E O 1
ATOM 7450 N N . TYR F 6 49 ? 93.448 137.858 91.019 1.00 35.13 50 TYR E N 1
ATOM 7451 C CA . TYR F 6 49 ? 93.829 136.542 90.523 1.00 30.13 50 TYR E CA 1
ATOM 7452 C C . TYR F 6 49 ? 93.449 135.482 91.543 1.00 37.23 50 TYR E C 1
ATOM 7453 O O . TYR F 6 49 ? 93.767 135.615 92.728 1.00 50.51 50 TYR E O 1
ATOM 7462 N N . ILE F 6 50 ? 92.775 134.434 91.078 1.00 40.46 51 ILE E N 1
ATOM 7463 C CA . ILE F 6 50 ? 92.418 133.287 91.904 1.00 36.45 51 ILE E CA 1
ATOM 7464 C C . ILE F 6 50 ? 92.974 132.037 91.237 1.00 43.03 51 ILE E C 1
ATOM 7465 O O . ILE F 6 50 ? 92.882 131.886 90.014 1.00 54.11 51 ILE E O 1
ATOM 7470 N N . SER F 6 51 ? 93.576 131.161 92.031 1.00 37.27 52 SER E N 1
ATOM 7471 C CA . SER F 6 51 ? 94.263 130.004 91.484 1.00 36.98 52 SER E CA 1
ATOM 7472 C C . SER F 6 51 ? 93.355 128.781 91.483 1.00 45.61 52 SER E C 1
ATOM 7473 O O . SER F 6 51 ? 92.282 128.763 92.090 1.00 59.30 52 SER E O 1
ATOM 7476 N N . SER F 6 52 ? 93.805 127.743 90.783 1.00 45.95 53 SER E N 1
ATOM 7477 C CA . SER F 6 52 ? 93.140 126.453 90.854 1.00 44.73 53 SER E CA 1
ATOM 7478 C C . SER F 6 52 ? 93.379 125.842 92.226 1.00 54.04 53 SER E C 1
ATOM 7479 O O . SER F 6 52 ? 94.509 125.830 92.722 1.00 58.25 53 SER E O 1
ATOM 7482 N N . GLY F 6 53 ? 92.312 125.353 92.848 1.00 51.66 54 GLY E N 1
ATOM 7483 C CA . GLY F 6 53 ? 92.369 124.919 94.225 1.00 48.70 54 GLY E CA 1
ATOM 7484 C C . GLY F 6 53 ? 92.061 125.997 95.240 1.00 47.57 54 GLY E C 1
ATOM 7485 O O . GLY F 6 53 ? 91.938 125.683 96.431 1.00 53.19 54 GLY E O 1
ATOM 7486 N N . SER F 6 54 ? 91.942 127.254 94.807 1.00 39.22 55 SER E N 1
ATOM 7487 C CA . SER F 6 54 ? 91.525 128.364 95.665 1.00 40.99 55 SER E CA 1
ATOM 7488 C C . SER F 6 54 ? 92.462 128.538 96.857 1.00 40.58 55 SER E C 1
ATOM 7489 O O . SER F 6 54 ? 92.057 128.974 97.936 1.00 47.77 55 SER E O 1
ATOM 7492 N N . GLY F 6 55 ? 93.730 128.199 96.659 1.00 36.09 5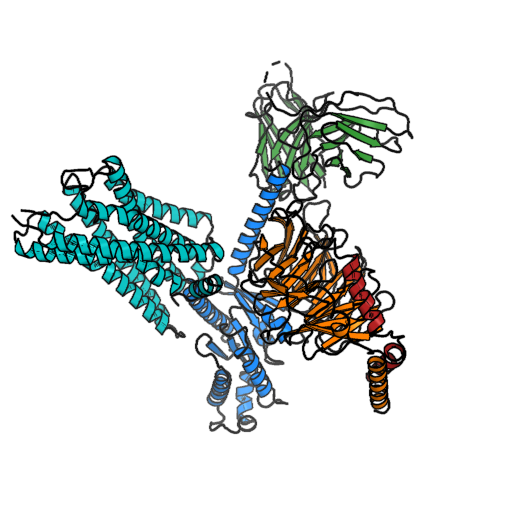6 GLY E N 1
ATOM 7493 C CA . GLY F 6 55 ? 94.722 128.290 97.704 1.00 41.88 56 GLY E CA 1
ATOM 7494 C C . GLY F 6 55 ? 95.629 129.494 97.642 1.00 46.54 56 GLY E C 1
ATOM 7495 O O . GLY F 6 55 ? 96.496 129.641 98.508 1.00 50.85 56 GLY E O 1
ATOM 7496 N N . THR F 6 56 ? 95.460 130.363 96.649 1.00 46.38 57 THR E N 1
ATOM 7497 C CA . THR F 6 56 ? 96.320 131.534 96.505 1.00 40.56 57 THR E CA 1
ATOM 7498 C C . THR F 6 56 ? 95.532 132.624 95.802 1.00 40.47 57 THR E C 1
ATOM 7499 O O . THR F 6 56 ? 95.128 132.446 94.649 1.00 48.16 57 THR E O 1
ATOM 7503 N N . ILE F 6 57 ? 95.312 133.741 96.487 1.00 38.72 58 ILE E N 1
ATOM 7504 C CA . ILE F 6 57 ? 94.580 134.875 95.940 1.00 37.41 58 ILE E CA 1
ATOM 7505 C C . ILE F 6 57 ? 95.434 136.123 96.108 1.00 41.65 58 ILE E C 1
ATOM 7506 O O . ILE F 6 57 ? 95.986 136.361 97.187 1.00 50.44 58 ILE E O 1
ATOM 7511 N N . TYR F 6 58 ? 95.545 136.913 95.045 1.00 39.19 59 TYR E N 1
ATOM 7512 C CA . TYR F 6 58 ? 96.283 138.167 95.068 1.00 39.58 59 TYR E CA 1
ATOM 7513 C C . TYR F 6 58 ? 95.407 139.278 94.511 1.00 48.53 59 TYR E C 1
ATOM 7514 O O . TYR F 6 58 ? 94.578 139.041 93.628 1.00 55.42 59 TYR E O 1
ATOM 7523 N N . TYR F 6 59 ? 95.594 140.489 95.029 1.00 54.66 60 TYR E N 1
ATOM 7524 C CA . TYR F 6 59 ? 94.883 141.662 94.545 1.00 53.49 60 TYR E CA 1
ATOM 7525 C C . TYR F 6 59 ? 95.873 142.789 94.300 1.00 51.00 60 TYR E C 1
ATOM 7526 O O . TYR F 6 59 ? 96.967 142.819 94.870 1.00 56.30 60 TYR E O 1
ATOM 7535 N N . ALA F 6 60 ? 95.478 143.717 93.437 1.00 57.30 61 ALA E N 1
ATOM 7536 C CA . ALA F 6 60 ? 96.233 144.945 93.261 1.00 64.11 61 ALA E CA 1
ATOM 7537 C C . ALA F 6 60 ? 95.963 145.889 94.426 1.00 71.13 61 ALA E C 1
ATOM 7538 O O . ALA F 6 60 ? 94.869 145.904 94.998 1.00 73.70 61 ALA E O 1
ATOM 7540 N N . ASP F 6 61 ? 96.978 146.682 94.777 1.00 78.19 62 ASP E N 1
ATOM 7541 C CA . ASP F 6 61 ? 96.848 147.599 95.904 1.00 77.28 62 ASP E CA 1
ATOM 7542 C C . ASP F 6 61 ? 95.755 148.637 95.687 1.00 76.44 62 ASP E C 1
ATOM 7543 O O . ASP F 6 61 ? 95.221 149.169 96.666 1.00 75.46 62 ASP E O 1
ATOM 7548 N N . THR F 6 62 ? 95.416 148.939 94.433 1.00 75.05 63 THR E N 1
ATOM 7549 C CA . THR F 6 62 ? 94.337 149.881 94.161 1.00 74.86 63 THR E CA 1
ATOM 7550 C C . THR F 6 62 ? 92.991 149.349 94.634 1.00 74.40 63 THR E C 1
ATOM 7551 O O . THR F 6 62 ? 92.200 150.099 95.219 1.00 79.87 63 THR E O 1
ATOM 7555 N N . VAL F 6 63 ? 92.719 148.064 94.413 1.00 69.57 64 VAL E N 1
ATOM 7556 C CA . VAL F 6 63 ? 91.417 147.477 94.706 1.00 73.75 64 VAL E CA 1
ATOM 7557 C C . VAL F 6 63 ? 91.446 146.550 95.907 1.00 76.40 64 VAL E C 1
ATOM 7558 O O . VAL F 6 63 ? 90.393 146.013 96.283 1.00 79.11 64 VAL E O 1
ATOM 7562 N N . LYS F 6 64 ? 92.606 146.341 96.525 1.00 70.46 65 LYS E N 1
ATOM 7563 C CA . LYS F 6 64 ? 92.687 145.446 97.672 1.00 65.34 65 LYS E CA 1
ATOM 7564 C C . LYS F 6 64 ? 91.935 146.035 98.857 1.00 65.10 65 LYS E C 1
ATOM 7565 O O . LYS F 6 64 ? 92.060 147.226 99.157 1.00 66.11 65 LYS E O 1
ATOM 7571 N N . GLY F 6 65 ? 91.151 145.199 99.530 1.00 73.22 66 GLY E N 1
ATOM 7572 C CA . GLY F 6 65 ? 90.393 145.639 100.683 1.00 76.62 66 GLY E CA 1
ATOM 7573 C C . GLY F 6 65 ? 88.902 145.692 100.427 1.00 75.79 66 GLY E C 1
ATOM 7574 O O . GLY F 6 65 ? 88.100 145.343 101.298 1.00 75.62 66 GLY E O 1
ATOM 7575 N N . ARG F 6 66 ? 88.520 146.124 99.227 1.00 74.00 67 ARG E N 1
ATOM 7576 C CA . ARG F 6 66 ? 87.121 146.273 98.863 1.00 73.94 67 ARG E CA 1
ATOM 7577 C C . ARG F 6 66 ? 86.663 145.298 97.790 1.00 76.90 67 ARG E C 1
ATOM 7578 O O . ARG F 6 66 ? 85.457 145.049 97.681 1.00 78.05 67 ARG E O 1
ATOM 7586 N N . PHE F 6 67 ? 87.578 144.743 97.002 1.00 77.27 68 PHE E N 1
ATOM 7587 C CA . PHE F 6 67 ? 87.241 143.805 95.943 1.00 74.73 68 PHE E CA 1
ATOM 7588 C C . PHE F 6 67 ? 87.589 142.391 96.386 1.00 74.60 68 PHE E C 1
ATOM 7589 O O . PHE F 6 67 ? 88.650 142.149 96.968 1.00 78.61 68 PHE E O 1
ATOM 7597 N N . THR F 6 68 ? 86.682 141.458 96.110 1.00 74.76 69 THR E N 1
ATOM 7598 C CA . THR F 6 68 ? 86.847 140.071 96.524 1.00 76.51 69 THR E CA 1
ATOM 7599 C C . THR F 6 68 ? 86.591 139.163 95.332 1.00 77.65 69 THR E C 1
ATOM 7600 O O . THR F 6 68 ? 85.653 139.394 94.564 1.00 78.27 69 THR E O 1
ATOM 7604 N N . ILE F 6 69 ? 87.424 138.139 95.179 1.00 72.88 70 ILE E N 1
ATOM 7605 C CA . ILE F 6 69 ? 87.302 137.183 94.086 1.00 72.02 70 ILE E CA 1
ATOM 7606 C C . ILE F 6 69 ? 86.926 135.823 94.659 1.00 71.70 70 ILE E C 1
ATOM 7607 O O . ILE F 6 69 ? 87.285 135.477 95.791 1.00 73.87 70 ILE E O 1
ATOM 7612 N N . SER F 6 70 ? 86.167 135.057 93.880 1.00 71.42 71 SER E N 1
ATOM 7613 C CA . SER F 6 70 ? 85.770 133.716 94.285 1.00 73.15 71 SER E CA 1
ATOM 7614 C C . SER F 6 70 ? 85.377 132.926 93.046 1.00 73.66 71 SER E C 1
ATOM 7615 O O . SER F 6 70 ? 85.060 133.495 91.999 1.00 76.93 71 SER E O 1
ATOM 7618 N N . ARG F 6 71 ? 85.405 131.602 93.182 1.00 66.55 72 ARG E N 1
ATOM 7619 C CA . ARG F 6 71 ? 85.051 130.701 92.097 1.00 66.40 72 ARG E CA 1
ATOM 7620 C C . ARG F 6 71 ? 84.131 129.611 92.625 1.00 69.98 72 ARG E C 1
ATOM 7621 O O . ARG F 6 71 ? 84.179 129.254 93.805 1.00 72.58 72 ARG E O 1
ATOM 7629 N N . ASP F 6 72 ? 83.288 129.089 91.738 1.00 78.66 73 ASP E N 1
ATOM 7630 C CA . ASP F 6 72 ? 82.372 127.999 92.059 1.00 82.51 73 ASP E CA 1
ATOM 7631 C C . ASP F 6 72 ? 82.572 126.901 91.023 1.00 83.53 73 ASP E C 1
ATOM 7632 O O . ASP F 6 72 ? 81.986 126.952 89.936 1.00 84.98 73 ASP E O 1
ATOM 7637 N N . ASP F 6 73 ? 83.398 125.915 91.362 1.00 80.20 74 ASP E N 1
ATOM 7638 C CA . ASP F 6 73 ? 83.776 124.839 90.453 1.00 81.85 74 ASP E CA 1
ATOM 7639 C C . ASP F 6 73 ? 82.588 124.003 89.975 1.00 79.49 74 ASP E C 1
ATOM 7640 O O . ASP F 6 73 ? 82.487 123.742 88.770 1.00 79.36 74 ASP E O 1
ATOM 7645 N N . PRO F 6 74 ? 81.680 123.549 90.850 1.00 76.52 75 PRO E N 1
ATOM 7646 C CA . PRO F 6 74 ? 80.556 122.731 90.367 1.00 77.00 75 PRO E CA 1
ATOM 7647 C C . PRO F 6 74 ? 79.620 123.445 89.404 1.00 77.38 75 PRO E C 1
ATOM 7648 O O . PRO F 6 74 ? 78.934 122.767 88.627 1.00 77.73 75 PRO E O 1
ATOM 7652 N N . LYS F 6 75 ? 79.565 124.775 89.422 1.00 74.97 76 LYS E N 1
ATOM 7653 C CA . LYS F 6 75 ? 78.685 125.526 88.539 1.00 76.51 76 LYS E CA 1
ATOM 7654 C C . LYS F 6 75 ? 79.430 126.215 87.404 1.00 80.55 76 LYS E C 1
ATOM 7655 O O . LYS F 6 75 ? 78.787 126.809 86.531 1.00 82.42 76 LYS E O 1
ATOM 7661 N N . ASN F 6 76 ? 80.764 126.147 87.389 1.00 79.34 77 ASN E N 1
ATOM 7662 C CA . ASN F 6 76 ? 81.585 126.736 86.328 1.00 76.79 77 ASN E CA 1
ATOM 7663 C C . ASN F 6 76 ? 81.341 128.239 86.204 1.00 77.30 77 ASN E C 1
ATOM 7664 O O . ASN F 6 76 ? 81.025 128.755 85.130 1.00 77.74 77 ASN E O 1
ATOM 7669 N N . THR F 6 77 ? 81.489 128.947 87.321 1.00 77.97 78 THR E N 1
ATOM 7670 C CA . THR F 6 77 ? 81.283 130.386 87.362 1.00 78.93 78 THR E CA 1
ATOM 7671 C C . THR F 6 77 ? 82.383 131.047 88.178 1.00 80.19 78 THR E C 1
ATOM 7672 O O . THR F 6 77 ? 82.948 130.445 89.095 1.00 80.28 78 THR E O 1
ATOM 7676 N N . LEU F 6 78 ? 82.680 132.298 87.833 1.00 77.78 79 LEU E N 1
ATOM 7677 C CA . LEU F 6 78 ? 83.652 133.113 88.547 1.00 76.28 79 LEU E CA 1
ATOM 7678 C C . LEU F 6 78 ? 82.973 134.385 89.033 1.00 78.32 79 LEU E C 1
ATOM 7679 O O . LEU F 6 78 ? 82.174 134.988 88.310 1.00 79.70 79 LEU E O 1
ATOM 7684 N N . PHE F 6 79 ? 83.293 134.789 90.259 1.00 79.07 80 PHE E N 1
ATOM 7685 C CA . PHE F 6 79 ? 82.622 135.898 90.922 1.00 76.78 80 PHE E CA 1
ATOM 7686 C C . PHE F 6 79 ? 83.629 136.965 91.320 1.00 78.57 80 PHE E C 1
ATOM 7687 O O . PHE F 6 79 ? 84.785 136.659 91.628 1.00 79.37 80 PHE E O 1
ATOM 7695 N N . LEU F 6 80 ? 83.182 138.220 91.310 1.00 81.20 81 LEU E N 1
ATOM 7696 C CA . LEU F 6 80 ? 83.967 139.349 91.801 1.00 80.20 81 LEU E CA 1
ATOM 7697 C C . LEU F 6 80 ? 83.021 140.309 92.508 1.00 84.20 81 LEU E C 1
ATOM 7698 O O . LEU F 6 80 ? 82.224 140.991 91.857 1.00 81.73 81 LEU E O 1
ATOM 7703 N N . GLN F 6 81 ? 83.109 140.364 93.835 1.00 92.27 82 GLN E N 1
ATOM 7704 C CA . GLN F 6 81 ? 82.250 141.226 94.635 1.00 88.04 82 GLN E CA 1
ATOM 7705 C C . GLN F 6 81 ? 82.981 142.530 94.930 1.00 87.06 82 GLN E C 1
ATOM 7706 O O . GLN F 6 81 ? 84.098 142.516 95.458 1.00 89.66 82 GLN E O 1
ATOM 7712 N N . MET F 6 82 ? 82.351 143.649 94.590 1.00 88.47 83 MET E N 1
ATOM 7713 C CA . MET F 6 82 ? 82.945 144.972 94.732 1.00 89.67 83 MET E CA 1
ATOM 7714 C C . MET F 6 82 ? 82.150 145.771 95.756 1.00 91.90 83 MET E C 1
ATOM 7715 O O . MET F 6 82 ? 80.916 145.785 95.714 1.00 92.09 83 MET E O 1
ATOM 7720 N N . THR F 6 83 ? 82.858 146.431 96.670 1.00 90.03 84 THR E N 1
ATOM 7721 C CA . THR F 6 83 ? 82.249 147.266 97.694 1.00 89.34 84 THR E CA 1
ATOM 7722 C C . THR F 6 83 ? 82.851 148.662 97.642 1.00 86.08 84 THR E C 1
ATOM 7723 O O . THR F 6 83 ? 84.056 148.819 97.426 1.00 86.65 84 THR E O 1
ATOM 7727 N N . SER F 6 84 ? 82.003 149.673 97.839 1.00 88.44 85 SER E N 1
ATOM 7728 C CA . SER F 6 84 ? 82.417 151.076 97.855 1.00 90.68 85 SER E CA 1
ATOM 7729 C C . SER F 6 84 ? 83.111 151.457 96.545 1.00 87.67 85 SER E C 1
ATOM 7730 O O . SER F 6 84 ? 84.294 151.800 96.509 1.00 88.93 85 SER E O 1
ATOM 7733 N N . LEU F 6 85 ? 82.345 151.386 95.461 1.00 87.89 86 LEU E N 1
ATOM 7734 C CA . LEU F 6 85 ? 82.879 151.681 94.137 1.00 91.17 86 LEU E CA 1
ATOM 7735 C C . LEU F 6 85 ? 83.218 153.162 94.026 1.00 89.41 86 LEU E C 1
ATOM 7736 O O . LEU F 6 85 ? 82.385 154.023 94.328 1.00 90.95 86 LEU E O 1
ATOM 7741 N N . ARG F 6 86 ? 84.439 153.457 93.590 1.00 90.04 87 ARG E N 1
ATOM 7742 C CA . ARG F 6 86 ? 84.880 154.831 93.396 1.00 90.26 87 ARG E CA 1
ATOM 7743 C C . ARG F 6 86 ? 84.663 155.234 91.940 1.00 92.99 87 ARG E C 1
ATOM 7744 O O . ARG F 6 86 ? 84.072 154.499 91.145 1.00 94.24 87 ARG E O 1
ATOM 7752 N N . SER F 6 87 ? 85.147 156.418 91.573 1.00 103.04 88 SER E N 1
ATOM 7753 C CA . SER F 6 87 ? 85.083 156.882 90.195 1.00 104.51 88 SER E CA 1
ATOM 7754 C C . SER F 6 87 ? 86.253 156.394 89.354 1.00 104.91 88 SER E C 1
ATOM 7755 O O . SER F 6 87 ? 86.263 156.624 88.140 1.00 103.64 88 SER E O 1
ATOM 7758 N N . GLU F 6 88 ? 87.234 155.737 89.966 1.00 100.24 89 GLU E N 1
ATOM 7759 C CA . GLU F 6 88 ? 88.355 155.150 89.246 1.00 98.40 89 GLU E CA 1
ATOM 7760 C C . GLU F 6 88 ? 88.118 153.691 88.883 1.00 98.01 89 GLU E C 1
ATOM 7761 O O . GLU F 6 88 ? 89.003 153.061 88.296 1.00 98.91 89 GLU E O 1
ATOM 7767 N N . ASP F 6 89 ? 86.951 153.144 89.216 1.00 92.87 90 ASP E N 1
ATOM 7768 C CA . ASP F 6 89 ? 86.615 151.759 88.923 1.00 90.83 90 ASP E CA 1
ATOM 7769 C C . ASP F 6 89 ? 85.740 151.610 87.688 1.00 91.25 90 ASP E C 1
ATOM 7770 O O . ASP F 6 89 ? 85.209 150.521 87.453 1.00 95.10 90 ASP E O 1
ATOM 7775 N N . THR F 6 90 ? 85.569 152.668 86.901 1.00 83.60 91 THR E N 1
ATOM 7776 C CA . THR F 6 90 ? 84.778 152.586 85.680 1.00 85.75 91 THR E CA 1
ATOM 7777 C C . THR F 6 90 ? 85.650 152.061 84.546 1.00 85.93 91 THR E C 1
ATOM 7778 O O . THR F 6 90 ? 86.604 152.725 84.126 1.00 86.44 91 THR E O 1
ATOM 7782 N N . ALA F 6 91 ? 85.327 150.869 84.057 1.00 80.10 92 ALA E N 1
ATOM 7783 C CA . ALA F 6 91 ? 86.127 150.220 83.029 1.00 79.01 92 ALA E CA 1
ATOM 7784 C C . ALA F 6 91 ? 85.300 149.092 82.416 1.00 81.39 92 ALA E C 1
ATOM 7785 O O . ALA F 6 91 ? 84.127 148.913 82.760 1.00 82.45 92 ALA E O 1
ATOM 7787 N N . MET F 6 92 ? 85.915 148.333 81.512 1.00 82.12 93 MET E N 1
ATOM 7788 C CA . MET F 6 92 ? 85.301 147.154 80.904 1.00 75.67 93 MET E CA 1
ATOM 7789 C C . MET F 6 92 ? 86.134 145.957 81.350 1.00 77.02 93 MET E C 1
ATOM 7790 O O . MET F 6 92 ? 87.263 145.770 80.886 1.00 81.40 93 MET E O 1
ATOM 7795 N N . TYR F 6 93 ? 85.585 145.158 82.257 1.00 71.70 94 TYR E N 1
ATOM 7796 C CA . TYR F 6 93 ? 86.344 144.075 82.863 1.00 75.30 94 TYR E CA 1
ATOM 7797 C C . TYR F 6 93 ? 86.333 142.837 81.975 1.00 78.73 94 TYR E C 1
ATOM 7798 O O . TYR F 6 93 ? 85.283 142.413 81.485 1.00 78.16 94 TYR E O 1
ATOM 7807 N N . TYR F 6 94 ? 87.515 142.260 81.774 1.00 67.34 95 TYR E N 1
ATOM 7808 C CA . TYR F 6 94 ? 87.682 141.038 81.004 1.00 57.76 95 TYR E CA 1
ATOM 7809 C C . TYR F 6 94 ? 88.150 139.916 81.919 1.00 61.93 95 TYR E C 1
ATOM 7810 O O . TYR F 6 94 ? 88.821 140.153 82.928 1.00 68.95 95 TYR E O 1
ATOM 7819 N N . CYS F 6 95 ? 87.791 138.689 81.556 1.00 55.50 96 CYS E N 1
ATOM 7820 C CA . CYS F 6 95 ? 88.167 137.500 82.306 1.00 54.69 96 CYS E CA 1
ATOM 7821 C C . CYS F 6 95 ? 89.163 136.690 81.491 1.00 56.52 96 CYS E C 1
ATOM 7822 O O . CYS F 6 95 ? 88.892 136.346 80.336 1.00 61.10 96 CYS E O 1
ATOM 7825 N N . VAL F 6 96 ? 90.311 136.386 82.093 1.00 43.42 97 VAL E N 1
ATOM 7826 C CA . VAL F 6 96 ? 91.402 135.696 81.416 1.00 39.69 97 VAL E CA 1
ATOM 7827 C C . VAL F 6 96 ? 91.721 134.423 82.183 1.00 38.52 97 VAL E C 1
ATOM 7828 O O . VAL F 6 96 ? 91.857 134.451 83.410 1.00 47.82 97 VAL E O 1
ATOM 7832 N N . ARG F 6 97 ? 91.838 133.313 81.463 1.00 37.24 98 ARG E N 1
ATOM 7833 C CA . ARG F 6 97 ? 92.215 132.042 82.057 1.00 36.15 98 ARG E CA 1
ATOM 7834 C C . ARG F 6 97 ? 93.714 131.826 81.920 1.00 36.64 98 ARG E C 1
ATOM 7835 O O . ARG F 6 97 ? 94.360 132.373 81.023 1.00 48.47 98 ARG E O 1
ATOM 7843 N N . SER F 6 98 ? 94.266 131.019 82.820 1.00 34.18 99 SER E N 1
ATOM 7844 C CA . SER F 6 98 ? 95.705 130.771 82.820 1.00 39.81 99 SER E CA 1
ATOM 7845 C C . SER F 6 98 ? 95.984 129.460 83.534 1.00 40.86 99 SER E C 1
ATOM 7846 O O . SER F 6 98 ? 95.413 129.200 84.597 1.00 52.29 99 SER E O 1
ATOM 7849 N N . ILE F 6 99 ? 96.858 128.640 82.953 1.00 34.17 100 ILE E N 1
ATOM 7850 C CA . ILE F 6 99 ? 97.296 127.384 83.548 1.00 32.96 100 ILE E CA 1
ATOM 7851 C C . ILE F 6 99 ? 98.816 127.405 83.630 1.00 38.73 100 ILE E C 1
ATOM 7852 O O . ILE F 6 99 ? 99.488 127.899 82.719 1.00 47.60 100 ILE E O 1
ATOM 7857 N N . TYR F 6 100 ? 99.357 126.904 84.739 1.00 36.48 101 TYR E N 1
ATOM 7858 C CA . TYR F 6 100 ? 100.796 126.958 84.997 1.00 35.85 101 TYR E CA 1
ATOM 7859 C C . TYR F 6 100 ? 101.343 125.552 85.216 1.00 40.38 101 TYR E C 1
ATOM 7860 O O . TYR F 6 100 ? 101.161 124.965 86.287 1.00 44.94 101 TYR E O 1
ATOM 7869 N N . TYR F 6 101 ? 102.009 125.018 84.196 1.00 41.81 102 TYR E N 1
ATOM 7870 C CA . TYR F 6 101 ? 102.890 123.868 84.335 1.00 34.39 102 TYR E CA 1
ATOM 7871 C C . TYR F 6 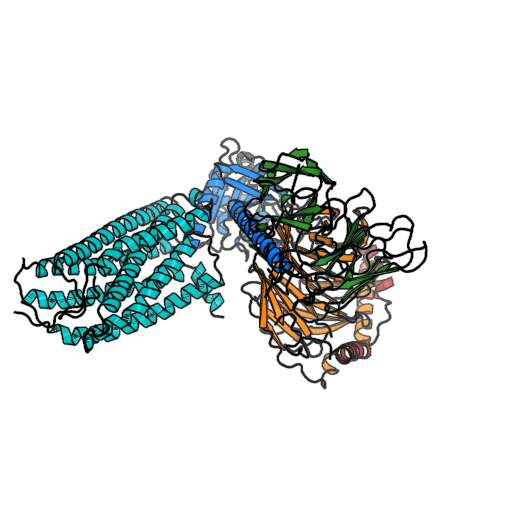101 ? 104.047 124.075 83.367 1.00 36.10 102 TYR E C 1
ATOM 7872 O O . TYR F 6 101 ? 104.136 125.106 82.694 1.00 46.44 102 TYR E O 1
ATOM 7881 N N . TYR F 6 102 ? 104.947 123.100 83.290 1.00 36.05 103 TYR E N 1
ATOM 7882 C CA . TYR F 6 102 ? 106.115 123.241 82.429 1.00 33.17 103 TYR E CA 1
ATOM 7883 C C . TYR F 6 102 ? 105.676 123.191 80.971 1.00 40.97 103 TYR E C 1
ATOM 7884 O O . TYR F 6 102 ? 105.179 122.163 80.4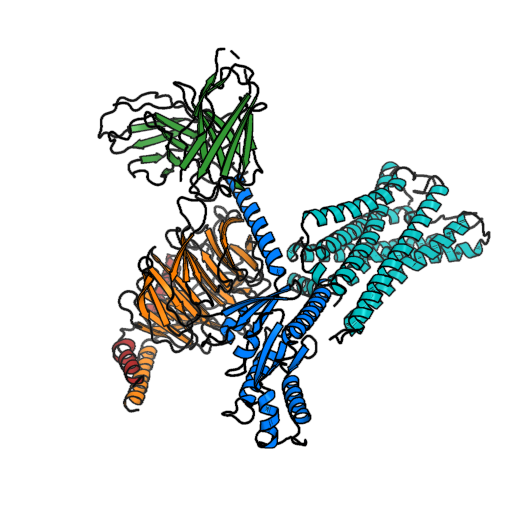98 1.00 48.24 103 TYR E O 1
ATOM 7893 N N . GLY F 6 103 ? 105.856 124.299 80.256 1.00 37.37 104 GLY E N 1
ATOM 7894 C CA . GLY F 6 103 ? 105.464 124.394 78.867 1.00 33.79 104 GLY E CA 1
ATOM 7895 C C . GLY F 6 103 ? 104.065 124.914 78.626 1.00 33.76 104 GLY E C 1
ATOM 7896 O O . GLY F 6 103 ? 103.550 124.756 77.513 1.00 43.27 104 GLY E O 1
ATOM 7897 N N . SER F 6 104 ? 103.435 125.527 79.624 1.00 30.20 105 SER E N 1
ATOM 7898 C CA . SER F 6 104 ? 102.076 126.016 79.472 1.00 34.15 105 SER E CA 1
ATOM 7899 C C . SER F 6 104 ? 102.059 127.346 78.720 1.00 43.98 105 SER E C 1
ATOM 7900 O O . SER F 6 104 ? 103.098 127.931 78.401 1.00 50.10 105 SER E O 1
ATOM 7903 N N . SER F 6 105 ? 100.847 127.825 78.439 1.00 39.36 106 SER E N 1
ATOM 7904 C CA . SER F 6 105 ? 100.618 129.070 77.709 1.00 30.94 106 SER E CA 1
ATOM 7905 C C . SER F 6 105 ? 99.641 129.934 78.494 1.00 39.24 106 SER E C 1
ATOM 7906 O O . SER F 6 105 ? 98.444 129.981 78.171 1.00 45.14 106 SER E O 1
ATOM 7909 N N . PRO F 6 106 ? 100.099 130.629 79.532 1.00 40.43 107 PRO E N 1
ATOM 7910 C CA . PRO F 6 106 ? 99.188 131.452 80.333 1.00 40.73 107 PRO E CA 1
ATOM 7911 C C . PRO F 6 106 ? 98.641 132.632 79.545 1.00 47.87 107 PRO E C 1
ATOM 7912 O O . PRO F 6 106 ? 99.218 133.079 78.552 1.00 53.63 107 PRO E O 1
ATOM 7916 N N . PHE F 6 107 ? 97.496 133.134 80.017 1.00 47.49 108 PHE E N 1
ATOM 7917 C CA . PHE F 6 107 ? 96.799 134.260 79.394 1.00 41.95 108 PHE E CA 1
ATOM 7918 C C . PHE F 6 107 ? 96.467 133.966 77.933 1.00 54.10 108 PHE E C 1
ATOM 7919 O O . PHE F 6 107 ? 96.730 134.776 77.042 1.00 55.42 108 PHE E O 1
ATOM 7927 N N . ASP F 6 108 ? 95.882 132.794 77.683 1.00 53.04 109 ASP E N 1
ATOM 7928 C CA . ASP F 6 108 ? 95.622 132.342 76.324 1.00 41.08 109 ASP E CA 1
ATOM 7929 C C . ASP F 6 108 ? 94.240 132.711 75.806 1.00 42.47 109 ASP E C 1
ATOM 7930 O O . ASP F 6 108 ? 94.093 132.941 74.602 1.00 48.85 109 ASP E O 1
ATOM 7935 N N . PHE F 6 109 ? 93.229 132.774 76.668 1.00 39.99 110 PHE E N 1
ATOM 7936 C CA . PHE F 6 109 ? 91.876 133.074 76.223 1.00 39.24 110 PHE E CA 1
ATOM 7937 C C . PHE F 6 109 ? 91.291 134.192 77.068 1.00 44.32 110 PHE E C 1
ATOM 7938 O O . PHE F 6 109 ? 91.386 134.163 78.298 1.00 52.89 110 PHE E O 1
ATOM 7946 N N . TRP F 6 110 ? 90.686 135.169 76.401 1.00 45.05 111 TRP E N 1
ATOM 7947 C CA . TRP F 6 110 ? 90.057 136.312 77.041 1.00 45.49 111 TRP E CA 1
ATOM 7948 C C . TRP F 6 110 ? 88.564 136.307 76.742 1.00 45.57 111 TRP E C 1
ATOM 7949 O O . TRP F 6 110 ? 88.125 135.812 75.701 1.00 51.81 111 TRP E O 1
ATOM 7960 N N . GLY F 6 111 ? 87.786 136.863 77.663 1.00 54.64 112 GLY E N 1
ATOM 7961 C CA . GLY F 6 111 ? 86.352 136.949 77.476 1.00 55.64 112 GLY E CA 1
ATOM 7962 C C . GLY F 6 111 ? 85.948 138.140 76.636 1.00 58.19 112 GLY E C 1
ATOM 7963 O O . GLY F 6 111 ? 86.807 138.838 76.094 1.00 60.22 112 GLY E O 1
ATOM 7964 N N . GLN F 6 112 ? 84.644 138.391 76.523 1.00 68.38 113 GLN E N 1
ATOM 7965 C CA . GLN F 6 112 ? 84.143 139.504 75.727 1.00 70.58 113 GLN E CA 1
ATOM 7966 C C . GLN F 6 112 ? 84.089 140.817 76.494 1.00 73.53 113 GLN E C 1
ATOM 7967 O O . GLN F 6 112 ? 84.343 141.873 75.907 1.00 75.15 113 GLN E O 1
ATOM 7973 N N . GLY F 6 113 ? 83.763 140.781 77.776 1.00 79.02 114 GLY E N 1
ATOM 7974 C CA . GLY F 6 113 ? 83.818 141.957 78.615 1.00 78.35 114 GLY E CA 1
ATOM 7975 C C . GLY F 6 113 ? 82.434 142.510 78.922 1.00 79.49 114 GLY E C 1
ATOM 7976 O O . GLY F 6 113 ? 81.482 142.372 78.148 1.00 80.71 114 GLY E O 1
ATOM 7977 N N . THR F 6 114 ? 82.336 143.149 80.086 1.00 85.20 115 THR E N 1
ATOM 7978 C CA . THR F 6 114 ? 81.131 143.843 80.516 1.00 84.94 115 THR E CA 1
ATOM 7979 C C . THR F 6 114 ? 81.480 145.281 80.862 1.00 86.89 115 THR E C 1
ATOM 7980 O O . THR F 6 114 ? 82.440 145.536 81.596 1.00 88.70 115 THR E O 1
ATOM 7984 N N . THR F 6 115 ? 80.699 146.217 80.331 1.00 81.54 116 THR E N 1
ATOM 7985 C CA . THR F 6 115 ? 80.924 147.635 80.566 1.00 80.07 116 THR E CA 1
ATOM 7986 C C . THR F 6 115 ? 80.359 148.024 81.925 1.00 81.73 116 THR E C 1
ATOM 7987 O O . THR F 6 115 ? 79.200 147.726 82.230 1.00 83.27 116 THR E O 1
ATOM 7991 N N . LEU F 6 116 ? 81.180 148.685 82.737 1.00 79.23 117 LEU E N 1
ATOM 7992 C CA . LEU F 6 116 ? 80.773 149.151 84.059 1.00 79.86 117 LEU E CA 1
ATOM 7993 C C . LEU F 6 116 ? 81.060 150.641 84.152 1.00 83.52 117 LEU E C 1
ATOM 7994 O O . LEU F 6 116 ? 82.224 151.055 84.140 1.00 82.82 117 LEU E O 1
ATOM 7999 N N . THR F 6 117 ? 80.002 151.443 84.247 1.00 93.13 118 THR E N 1
ATOM 8000 C CA . THR F 6 117 ? 80.106 152.897 84.307 1.00 89.34 118 THR E CA 1
ATOM 8001 C C . THR F 6 117 ? 79.584 153.366 85.658 1.00 89.18 118 THR E C 1
ATOM 8002 O O . THR F 6 117 ? 78.474 153.001 86.060 1.00 89.64 118 THR E O 1
ATOM 8006 N N . VAL F 6 118 ? 80.381 154.168 86.353 1.00 102.50 119 VAL E N 1
ATOM 8007 C CA . VAL F 6 118 ? 79.969 154.784 87.600 1.00 104.54 119 VAL E CA 1
ATOM 8008 C C . VAL F 6 118 ? 79.818 156.283 87.374 1.00 106.03 119 VAL E C 1
ATOM 8009 O O . VAL F 6 118 ? 80.465 156.880 86.508 1.00 104.68 119 VAL E O 1
ATOM 8013 N N . SER F 6 119 ? 78.944 156.903 88.162 1.00 114.90 120 SER E N 1
ATOM 8014 C CA . SER F 6 119 ? 78.687 158.327 88.029 1.00 114.75 120 SER E CA 1
ATOM 8015 C C . SER F 6 119 ? 79.785 159.130 88.726 1.00 115.27 120 SER E C 1
ATOM 8016 O O . SER F 6 119 ? 80.624 158.591 89.454 1.00 114.19 120 SER E O 1
ATOM 8019 N N . ALA F 6 120 ? 79.778 160.439 88.501 1.00 120.32 121 ALA E N 1
ATOM 8020 C CA . ALA F 6 120 ? 80.775 161.323 89.093 1.00 120.74 121 ALA E CA 1
ATOM 8021 C C . ALA F 6 120 ? 80.126 162.582 89.658 1.00 120.96 121 ALA E C 1
ATOM 8022 O O . ALA F 6 120 ? 80.783 163.388 90.318 1.00 119.93 121 ALA E O 1
ATOM 8024 N N . ALA F 6 136 ? 107.654 149.911 93.910 1.00 83.07 124 ALA E N 1
ATOM 8025 C CA . ALA F 6 136 ? 108.211 148.564 93.917 1.00 84.31 124 ALA E CA 1
ATOM 8026 C C . ALA F 6 136 ? 107.722 147.761 92.715 1.00 82.23 124 ALA E C 1
ATOM 8027 O O . ALA F 6 136 ? 108.344 146.775 92.321 1.00 78.90 124 ALA E O 1
ATOM 8029 N N . ASP F 6 137 ? 106.604 148.190 92.139 1.00 84.09 125 ASP E N 1
ATOM 8030 C CA . ASP F 6 137 ? 106.048 147.523 90.973 1.00 85.58 125 ASP E CA 1
ATOM 8031 C C . ASP F 6 137 ? 106.933 147.745 89.753 1.00 85.66 125 ASP E C 1
ATOM 8032 O O . ASP F 6 137 ? 107.548 148.802 89.587 1.00 85.55 125 ASP E O 1
ATOM 8037 N N . ILE F 6 138 ? 106.993 146.730 88.893 1.00 72.61 126 ILE E N 1
ATOM 8038 C CA . ILE F 6 138 ? 107.781 146.826 87.670 1.00 67.58 126 ILE E CA 1
ATOM 8039 C C . ILE F 6 138 ? 107.015 147.669 86.660 1.00 68.99 126 ILE E C 1
ATOM 8040 O O . ILE F 6 138 ? 105.844 147.401 86.367 1.00 73.18 126 ILE E O 1
ATOM 8045 N N . VAL F 6 139 ? 107.671 148.692 86.124 1.00 69.27 127 VAL E N 1
ATOM 8046 C CA . VAL F 6 139 ? 107.059 149.610 85.172 1.00 73.66 127 VAL E CA 1
ATOM 8047 C C . VAL F 6 139 ? 107.507 149.228 83.769 1.00 74.80 127 VAL E C 1
ATOM 8048 O O . VAL F 6 139 ? 108.698 148.997 83.526 1.00 76.30 127 VAL E O 1
ATOM 8052 N N . MET F 6 140 ? 106.551 149.140 82.849 1.00 78.53 128 MET E N 1
ATOM 8053 C CA . MET F 6 140 ? 106.815 148.787 81.462 1.00 79.41 128 MET E CA 1
ATOM 8054 C C . MET F 6 140 ? 106.585 150.011 80.590 1.00 79.21 128 MET E C 1
ATOM 8055 O O . MET F 6 140 ? 105.509 150.617 80.634 1.00 80.89 128 MET E O 1
ATOM 8060 N N . THR F 6 141 ? 107.591 150.371 79.800 1.00 89.72 129 THR E N 1
ATOM 8061 C CA . THR F 6 141 ? 107.565 151.583 78.990 1.00 91.31 129 THR E CA 1
ATOM 8062 C C . THR F 6 141 ? 107.420 151.197 77.525 1.00 89.28 129 THR E C 1
ATOM 8063 O O . THR F 6 141 ? 108.286 150.517 76.965 1.00 91.40 129 THR E O 1
ATOM 8067 N N . GLN F 6 142 ? 106.325 151.631 76.910 1.00 84.93 130 GLN E N 1
ATOM 8068 C CA . GLN F 6 142 ? 106.098 151.495 75.475 1.00 85.33 130 GLN E CA 1
ATOM 8069 C C . GLN F 6 142 ? 105.910 152.911 74.938 1.00 87.44 130 GLN E C 1
ATOM 8070 O O . GLN F 6 142 ? 104.786 153.400 74.810 1.00 86.05 130 GLN E O 1
ATOM 8076 N N . ALA F 6 143 ? 107.030 153.570 74.629 1.00 99.17 131 ALA E N 1
ATOM 8077 C CA . ALA F 6 143 ? 107.007 154.991 74.298 1.00 100.24 131 ALA E CA 1
ATOM 8078 C C . ALA F 6 143 ? 106.238 155.272 73.013 1.00 100.56 131 ALA E C 1
ATOM 8079 O O . ALA F 6 143 ? 105.462 156.232 72.951 1.00 101.12 131 ALA E O 1
ATOM 8081 N N . THR F 6 144 ? 106.438 154.455 71.984 1.00 104.52 132 THR E N 1
ATOM 8082 C CA . THR F 6 144 ? 105.819 154.705 70.687 1.00 105.20 132 THR E CA 1
ATOM 8083 C C . THR F 6 144 ? 104.332 154.385 70.765 1.00 104.49 132 THR E C 1
ATOM 8084 O O . THR F 6 144 ? 103.938 153.214 70.743 1.00 107.12 132 THR E O 1
ATOM 8088 N N . SER F 6 145 ? 103.503 155.424 70.858 1.00 101.75 133 SER E N 1
ATOM 8089 C CA . SER F 6 145 ? 102.064 155.234 70.979 1.00 102.05 133 SER E CA 1
ATOM 8090 C C . SER F 6 145 ? 101.387 154.945 69.646 1.00 101.91 133 SER E C 1
ATOM 8091 O O . SER F 6 145 ? 100.294 154.368 69.637 1.00 100.91 133 SER E O 1
ATOM 8094 N N . SER F 6 146 ? 102.001 155.327 68.529 1.00 109.56 134 SER E N 1
ATOM 8095 C CA . SER F 6 146 ? 101.393 155.123 67.222 1.00 110.71 134 SER E CA 1
ATOM 8096 C C . SER F 6 146 ? 102.483 154.993 66.170 1.00 110.81 134 SER E C 1
ATOM 8097 O O . SER F 6 146 ? 103.574 155.551 66.312 1.00 111.47 134 SER E O 1
ATOM 8100 N N . VAL F 6 147 ? 102.173 154.251 65.110 1.00 115.90 135 VAL E N 1
ATOM 8101 C CA . VAL F 6 147 ? 103.094 154.056 63.994 1.00 117.19 135 VAL E CA 1
ATOM 8102 C C . VAL F 6 147 ? 102.318 154.129 62.684 1.00 118.46 135 VAL E C 1
ATOM 8103 O O . VAL F 6 147 ? 101.357 153.369 62.492 1.00 115.77 135 VAL E O 1
ATOM 8107 N N . PRO F 6 148 ? 102.684 155.024 61.765 1.00 125.01 136 PRO E N 1
ATOM 8108 C CA . PRO F 6 148 ? 102.098 154.979 60.417 1.00 124.30 136 PRO E CA 1
ATOM 8109 C C . PRO F 6 148 ? 102.616 153.757 59.671 1.00 123.62 136 PRO E C 1
ATOM 8110 O O . PRO F 6 148 ? 103.823 153.512 59.620 1.00 121.90 136 PRO E O 1
ATOM 8114 N N . VAL F 6 149 ? 101.696 152.990 59.092 1.00 119.76 137 VAL E N 1
ATOM 8115 C CA . VAL F 6 149 ? 102.027 151.693 58.520 1.00 119.05 137 VAL E CA 1
ATOM 8116 C C . VAL F 6 149 ? 101.415 151.567 57.132 1.00 118.78 137 VAL E C 1
ATOM 8117 O O . VAL F 6 149 ? 100.445 152.250 56.790 1.00 117.42 137 VAL E O 1
ATOM 8121 N N . THR F 6 150 ? 102.007 150.691 56.327 1.00 114.50 138 THR E N 1
ATOM 8122 C CA . THR F 6 150 ? 101.493 150.284 55.031 1.00 113.66 138 THR E CA 1
ATOM 8123 C C . THR F 6 150 ? 101.530 148.767 54.937 1.00 113.47 138 THR E C 1
ATOM 8124 O O . THR F 6 150 ? 102.451 148.131 55.459 1.00 112.14 138 THR E O 1
ATOM 8128 N N . PRO F 6 151 ? 100.535 148.157 54.290 1.00 112.89 139 PRO E N 1
ATOM 8129 C CA . PRO F 6 151 ? 100.488 146.687 54.216 1.00 112.01 139 PRO E CA 1
ATOM 8130 C C . PRO F 6 151 ? 101.623 146.144 53.359 1.00 110.27 139 PRO E C 1
ATOM 8131 O O . PRO F 6 151 ? 101.744 146.482 52.180 1.00 109.78 139 PRO E O 1
ATOM 8135 N N . GLY F 6 152 ? 102.456 145.299 53.962 1.00 101.09 140 GLY E N 1
ATOM 8136 C CA . GLY F 6 152 ? 103.535 144.658 53.238 1.00 100.89 140 GLY E CA 1
ATOM 8137 C C . GLY F 6 152 ? 104.901 144.846 53.864 1.00 101.92 140 GLY E C 1
ATOM 8138 O O . GLY F 6 152 ? 105.786 144.003 53.696 1.00 100.70 140 GLY E O 1
ATOM 8139 N N . GLU F 6 153 ? 105.087 145.945 54.586 1.00 105.52 141 GLU E N 1
ATOM 8140 C CA . GLU F 6 153 ? 106.375 146.259 55.184 1.00 105.40 141 GLU E CA 1
ATOM 8141 C C . GLU F 6 153 ? 106.540 145.553 56.526 1.00 106.59 141 GLU E C 1
ATOM 8142 O O . GLU F 6 153 ? 105.579 145.067 57.127 1.00 106.85 141 GLU E O 1
ATOM 8148 N N . SER F 6 154 ? 107.786 145.502 56.991 1.00 100.31 142 SER E N 1
ATOM 8149 C CA . SER F 6 154 ? 108.095 144.902 58.281 1.00 100.04 142 SER E CA 1
ATOM 8150 C C . SER F 6 154 ? 107.971 145.945 59.385 1.00 99.23 142 SER E C 1
ATOM 8151 O O . SER F 6 154 ? 108.448 147.075 59.240 1.00 98.17 142 SER E O 1
ATOM 8154 N N . VAL F 6 155 ? 107.332 145.563 60.487 1.00 91.16 143 VAL E N 1
ATOM 8155 C CA . VAL F 6 155 ? 107.089 146.463 61.606 1.00 90.11 143 VAL E CA 1
ATOM 8156 C C . VAL F 6 155 ? 107.726 145.882 62.859 1.00 88.31 143 VAL E C 1
ATOM 8157 O O . VAL F 6 155 ? 107.554 144.701 63.178 1.00 92.38 143 VAL E O 1
ATOM 8161 N N . SER F 6 156 ? 108.466 146.725 63.573 1.00 78.40 144 SER E N 1
ATOM 8162 C CA . SER F 6 156 ? 109.093 146.345 64.829 1.00 80.62 144 SER E CA 1
ATOM 8163 C C . SER F 6 156 ? 108.520 147.197 65.952 1.00 84.30 144 SER E C 1
ATOM 8164 O O . SER F 6 156 ? 108.520 148.429 65.871 1.00 84.25 144 SER E O 1
ATOM 8167 N N . ILE F 6 157 ? 108.032 146.533 66.996 1.00 80.22 145 ILE E N 1
ATOM 8168 C CA . ILE F 6 157 ? 107.416 147.193 68.141 1.00 76.08 145 ILE E CA 1
ATOM 8169 C C . ILE F 6 157 ? 108.196 146.796 69.384 1.00 76.89 145 ILE E C 1
ATOM 8170 O O . ILE F 6 157 ? 108.388 145.602 69.644 1.00 80.06 145 ILE E O 1
ATOM 8175 N N . SER F 6 158 ? 108.640 147.787 70.150 1.00 76.52 146 SER E N 1
ATOM 8176 C CA . SER F 6 158 ? 109.501 147.558 71.299 1.00 77.34 146 SER E CA 1
ATOM 8177 C C . SER F 6 158 ? 108.804 147.941 72.600 1.00 80.55 146 SER E C 1
ATOM 8178 O O . SER F 6 158 ? 107.889 148.766 72.629 1.00 83.21 146 SER E O 1
ATOM 8181 N N . CYS F 6 159 ? 109.257 147.317 73.685 1.00 89.98 147 CYS E N 1
ATOM 8182 C CA . CYS F 6 159 ? 108.782 147.617 75.027 1.00 89.07 147 CYS E CA 1
ATOM 8183 C C . CYS F 6 159 ? 109.947 147.454 75.992 1.00 91.12 147 CYS E C 1
ATOM 8184 O O . CYS F 6 159 ? 110.727 146.506 75.875 1.00 94.04 147 CYS E O 1
ATOM 8187 N N . ARG F 6 160 ? 110.059 148.378 76.942 1.00 93.33 148 ARG E N 1
ATOM 8188 C CA . ARG F 6 160 ? 111.167 148.400 77.883 1.00 91.54 148 ARG E CA 1
ATOM 8189 C C . ARG F 6 160 ? 110.684 148.014 79.275 1.00 90.24 148 ARG E C 1
ATOM 8190 O O . ARG F 6 160 ? 109.488 148.044 79.573 1.00 92.75 148 ARG E O 1
ATOM 8198 N N . SER F 6 161 ? 111.638 147.649 80.127 1.00 80.25 149 SER E N 1
ATOM 8199 C CA . SER F 6 161 ? 111.357 147.219 81.488 1.00 80.35 149 SER E CA 1
ATOM 8200 C C . SER F 6 161 ? 112.344 147.874 82.446 1.00 83.50 149 SER E C 1
ATOM 8201 O O . SER F 6 161 ? 113.407 148.359 82.049 1.00 84.29 149 SER E O 1
ATOM 8204 N N . SER F 6 162 ? 111.976 147.883 83.726 1.00 79.71 150 SER E N 1
ATOM 8205 C CA . SER F 6 162 ? 112.813 148.434 84.785 1.00 75.25 150 SER E CA 1
ATOM 8206 C C . SER F 6 162 ? 113.687 147.374 85.442 1.00 76.22 150 SER E C 1
ATOM 8207 O O . SER F 6 162 ? 114.893 147.579 85.607 1.00 76.17 150 SER E O 1
ATOM 8210 N N . LYS F 6 163 ? 113.102 146.244 85.821 1.00 77.68 151 LYS E N 1
ATOM 8211 C CA . LYS F 6 163 ? 113.842 145.144 86.415 1.00 76.42 151 LYS E CA 1
ATOM 8212 C C . LYS F 6 163 ? 114.130 144.073 85.368 1.00 78.57 151 LYS E C 1
ATOM 8213 O O . LYS F 6 163 ? 113.420 143.937 84.369 1.00 78.49 151 LYS E O 1
ATOM 8219 N N . SER F 6 164 ? 115.192 143.310 85.609 1.00 79.73 152 SER E N 1
ATOM 8220 C CA . SER F 6 164 ? 115.560 142.236 84.697 1.00 80.46 152 SER E CA 1
ATOM 8221 C C . SER F 6 164 ? 114.577 141.081 84.825 1.00 81.06 152 SER E C 1
ATOM 8222 O O . SER F 6 164 ? 114.418 140.502 85.905 1.00 79.29 152 SER E O 1
ATOM 8225 N N . LEU F 6 165 ? 113.916 140.745 83.719 1.00 72.44 153 LEU E N 1
ATOM 8226 C CA . LEU F 6 165 ? 112.927 139.676 83.706 1.00 65.72 153 LEU E CA 1
ATOM 8227 C C . LEU F 6 165 ? 113.540 138.300 83.492 1.00 66.28 153 LEU E C 1
ATOM 8228 O O . LEU F 6 165 ? 112.805 137.308 83.483 1.00 68.72 153 LEU E O 1
ATOM 8233 N N . LEU F 6 166 ? 114.856 138.215 83.322 1.00 66.83 154 LEU E N 1
ATOM 8234 C CA . LEU F 6 166 ? 115.527 136.940 83.098 1.00 60.77 154 LEU E CA 1
ATOM 8235 C C . LEU F 6 166 ? 115.796 136.287 84.448 1.00 61.75 154 LEU E C 1
ATOM 8236 O O . LEU F 6 166 ? 116.715 136.687 85.169 1.00 65.45 154 LEU E O 1
ATOM 8241 N N . HIS F 6 167 ? 114.995 135.282 84.789 1.00 54.37 155 HIS E N 1
ATOM 8242 C CA . HIS F 6 167 ? 115.150 134.555 86.037 1.00 52.57 155 HIS E CA 1
ATOM 8243 C C . HIS F 6 167 ? 116.352 133.616 85.957 1.00 56.22 155 HIS E C 1
ATOM 8244 O O . HIS F 6 167 ? 116.923 133.379 84.889 1.00 58.97 155 HIS E O 1
ATOM 8251 N N . SER F 6 168 ? 116.745 133.069 87.109 1.00 52.51 156 SER E N 1
ATOM 8252 C CA . SER F 6 168 ? 117.846 132.115 87.144 1.00 47.74 156 SER E CA 1
ATOM 8253 C C . SER F 6 168 ? 117.512 130.820 86.418 1.00 59.66 156 SER E C 1
ATOM 8254 O O . SER F 6 168 ? 118.428 130.087 86.030 1.00 64.47 156 SER E O 1
ATOM 8257 N N . ASN F 6 169 ? 116.224 130.519 86.232 1.00 64.65 157 ASN E N 1
ATOM 8258 C CA . ASN F 6 169 ? 115.840 129.324 85.491 1.00 54.27 157 ASN E CA 1
ATOM 8259 C C . ASN F 6 169 ? 116.235 129.419 84.025 1.00 52.41 157 ASN E C 1
ATOM 8260 O O . ASN F 6 169 ? 116.601 128.408 83.415 1.00 57.36 157 ASN E O 1
ATOM 8265 N N . GLY F 6 170 ? 116.173 130.614 83.447 1.00 49.94 158 GLY E N 1
ATOM 8266 C CA . GLY F 6 170 ? 116.424 130.817 82.036 1.00 53.91 158 GLY E CA 1
ATOM 8267 C C . GLY F 6 170 ? 115.231 131.336 81.268 1.00 59.84 158 GLY E C 1
ATOM 8268 O O . GLY F 6 170 ? 115.325 131.493 80.044 1.00 62.38 158 GLY E O 1
ATOM 8269 N N . ASN F 6 171 ? 114.116 131.606 81.941 1.00 55.33 159 ASN E N 1
ATOM 8270 C CA . ASN F 6 171 ? 112.918 132.084 81.271 1.00 51.26 159 ASN E CA 1
ATOM 8271 C C . ASN F 6 171 ? 112.777 133.590 81.447 1.00 53.35 159 ASN E C 1
ATOM 8272 O O . ASN F 6 171 ? 112.927 134.111 82.556 1.00 59.62 159 ASN E O 1
ATOM 8277 N N . THR F 6 172 ? 112.483 134.284 80.353 1.00 53.20 160 THR E N 1
ATOM 8278 C CA . THR F 6 172 ? 112.255 135.726 80.361 1.00 52.70 160 THR E CA 1
ATOM 8279 C C . THR F 6 172 ? 110.749 135.948 80.293 1.00 58.46 160 THR E C 1
ATOM 8280 O O . THR F 6 172 ? 110.134 135.781 79.236 1.00 64.79 160 THR E O 1
ATOM 8284 N N . TYR F 6 173 ? 110.158 136.331 81.423 1.00 53.56 161 TYR E N 1
ATOM 8285 C CA . TYR F 6 173 ? 108.706 136.447 81.548 1.00 47.88 161 TYR E CA 1
ATOM 8286 C C . TYR F 6 173 ? 108.236 137.758 80.922 1.00 45.17 161 TYR E C 1
ATOM 8287 O O . TYR F 6 173 ? 108.080 138.785 81.585 1.00 51.66 161 TYR E O 1
ATOM 8296 N N . LEU F 6 174 ? 108.006 137.716 79.613 1.00 48.35 162 LEU E N 1
ATOM 8297 C CA . LEU F 6 174 ? 107.396 138.820 78.885 1.00 53.53 162 LEU E CA 1
ATOM 8298 C C . LEU F 6 174 ? 106.308 138.268 77.979 1.00 60.62 162 LEU E C 1
ATOM 8299 O O . LEU F 6 174 ? 106.501 137.234 77.332 1.00 62.27 162 LEU E O 1
ATOM 8304 N N . TYR F 6 175 ? 105.171 138.956 77.932 1.00 57.80 163 TYR E N 1
ATOM 8305 C CA . TYR F 6 175 ? 104.016 138.520 77.162 1.00 47.68 163 TYR E CA 1
ATOM 8306 C C . TYR F 6 175 ? 103.554 139.646 76.248 1.00 51.95 163 TYR E C 1
ATOM 8307 O O . TYR F 6 175 ? 103.685 140.826 76.585 1.00 61.14 163 TYR E O 1
ATOM 8316 N N . TRP F 6 176 ? 103.015 139.273 75.090 1.00 53.58 164 TRP E N 1
ATOM 8317 C CA . TRP F 6 176 ? 102.535 140.219 74.092 1.00 53.74 164 TRP E CA 1
ATOM 8318 C C . TRP F 6 176 ? 101.072 139.928 73.796 1.00 58.41 164 TRP E C 1
ATOM 8319 O O . TRP F 6 176 ? 100.666 138.763 73.757 1.00 64.18 164 TRP E O 1
ATOM 8330 N N . PHE F 6 177 ? 100.284 140.980 73.589 1.00 52.00 165 PHE E N 1
ATOM 8331 C CA . PHE F 6 177 ? 98.861 140.840 73.323 1.00 49.78 165 PHE E CA 1
ATOM 8332 C C . PHE F 6 177 ? 98.425 141.759 72.189 1.00 50.31 165 PHE E C 1
ATOM 8333 O O . PHE F 6 177 ? 99.014 142.818 71.960 1.00 55.34 165 PHE E O 1
ATOM 8341 N N . LEU F 6 178 ? 97.381 141.332 71.482 1.00 55.02 166 LEU E N 1
ATOM 8342 C CA . LEU F 6 178 ? 96.768 142.084 70.397 1.00 54.23 166 LEU E CA 1
ATOM 8343 C C . LEU F 6 178 ? 95.313 142.374 70.725 1.00 59.50 166 LEU E C 1
ATOM 8344 O O . LEU F 6 178 ? 94.563 141.469 71.100 1.00 65.23 166 LEU E O 1
ATOM 8349 N N . GLN F 6 179 ? 94.907 143.630 70.556 1.00 67.94 167 GLN E N 1
ATOM 8350 C CA . GLN F 6 179 ? 93.521 144.035 70.767 1.00 68.01 167 GLN E CA 1
ATOM 8351 C C . GLN F 6 179 ? 93.002 144.670 69.485 1.00 70.58 167 GLN E C 1
ATOM 8352 O O . GLN F 6 179 ? 93.317 145.826 69.188 1.00 69.91 167 GLN E O 1
ATOM 8358 N N . ARG F 6 180 ? 92.215 143.912 68.729 1.00 77.30 168 ARG E N 1
ATOM 8359 C CA . ARG F 6 180 ? 91.621 144.430 67.512 1.00 78.55 168 ARG E CA 1
ATOM 8360 C C . ARG F 6 180 ? 90.506 145.418 67.853 1.00 82.53 168 ARG E C 1
ATOM 8361 O O . ARG F 6 180 ? 89.923 145.355 68.939 1.00 80.95 168 ARG E O 1
ATOM 8369 N N . PRO F 6 181 ? 90.200 146.350 66.948 1.00 85.27 169 PRO E N 1
ATOM 8370 C CA . PRO F 6 181 ? 89.130 147.326 67.214 1.00 81.61 169 PRO E CA 1
ATOM 8371 C C . PRO F 6 181 ? 87.794 146.627 67.424 1.00 78.70 169 PRO E C 1
ATOM 8372 O O . PRO F 6 181 ? 87.309 145.909 66.548 1.00 76.09 169 PRO E O 1
ATOM 8376 N N . GLY F 6 182 ? 87.202 146.844 68.594 1.00 78.70 170 GLY E N 1
ATOM 8377 C CA . GLY F 6 182 ? 85.940 146.228 68.939 1.00 79.04 170 GLY E CA 1
ATOM 8378 C C . GLY F 6 182 ? 86.026 144.796 69.411 1.00 80.62 170 GLY E C 1
ATOM 8379 O O . GLY F 6 182 ? 84.989 144.127 69.491 1.00 81.00 170 GLY E O 1
ATOM 8380 N N . GLN F 6 183 ? 87.221 144.301 69.727 1.00 77.06 171 GLN E N 1
ATOM 8381 C CA . GLN F 6 183 ? 87.420 142.920 70.140 1.00 73.51 171 GLN E CA 1
ATOM 8382 C C . GLN F 6 183 ? 88.205 142.889 71.446 1.00 76.54 171 GLN E C 1
ATOM 8383 O O . GLN F 6 183 ? 88.550 143.927 72.018 1.00 76.45 171 GLN E O 1
ATOM 8389 N N . SER F 6 184 ? 88.486 141.679 71.914 1.00 69.28 172 SER E N 1
ATOM 8390 C CA . SER F 6 184 ? 89.189 141.410 73.156 1.00 63.64 172 SER E CA 1
ATOM 8391 C C . SER F 6 184 ? 90.657 141.117 72.893 1.00 62.99 172 SER E C 1
ATOM 8392 O O . SER F 6 184 ? 91.034 140.704 71.793 1.00 66.82 172 SER E O 1
ATOM 8395 N N . PRO F 6 185 ? 91.520 141.337 73.882 1.00 50.89 173 PRO E N 1
ATOM 8396 C CA . PRO F 6 185 ? 92.940 141.022 73.706 1.00 49.52 173 PRO E CA 1
ATOM 8397 C C . PRO F 6 185 ? 93.167 139.545 73.423 1.00 54.09 173 PRO E C 1
ATOM 8398 O O . PRO F 6 185 ? 92.466 138.665 73.926 1.00 58.51 173 PRO E O 1
ATOM 8402 N N . GLN F 6 186 ? 94.175 139.285 72.593 1.00 54.33 174 GLN E N 1
ATOM 8403 C CA . GLN F 6 186 ? 94.512 137.936 72.162 1.00 55.77 174 GLN E CA 1
ATOM 8404 C C . GLN F 6 186 ? 96.010 137.725 72.316 1.00 61.06 174 GLN E C 1
ATOM 8405 O O . GLN F 6 186 ? 96.801 138.597 71.946 1.00 66.29 174 GLN E O 1
ATOM 8411 N N . LEU F 6 187 ? 96.391 136.574 72.862 1.00 50.03 175 LEU E N 1
ATOM 8412 C CA . LEU F 6 187 ? 97.797 136.284 73.103 1.00 43.19 175 LEU E CA 1
ATOM 8413 C C . LEU F 6 187 ? 98.537 136.047 71.794 1.00 39.67 175 LEU E C 1
ATOM 8414 O O . LEU F 6 187 ? 98.025 135.396 70.880 1.00 46.22 175 LEU E O 1
ATOM 8419 N N . LEU F 6 188 ? 99.750 136.589 71.705 1.00 41.44 176 LEU E N 1
ATOM 8420 C CA . LEU F 6 188 ? 100.623 136.368 70.561 1.00 49.40 176 LEU E CA 1
ATOM 8421 C C . LEU F 6 188 ? 101.891 135.616 70.944 1.00 46.14 176 LEU E C 1
ATOM 8422 O O . LEU F 6 188 ? 102.175 134.554 70.384 1.00 55.05 176 LEU E O 1
ATOM 8427 N N . ILE F 6 189 ? 102.665 136.143 71.888 1.00 38.75 177 ILE E N 1
ATOM 8428 C CA . ILE F 6 189 ? 103.947 135.570 72.278 1.00 41.10 177 ILE E CA 1
ATOM 8429 C C . ILE F 6 189 ? 103.984 135.468 73.796 1.00 48.59 177 ILE E C 1
ATOM 8430 O O . ILE F 6 189 ? 103.645 136.430 74.492 1.00 57.00 177 ILE E O 1
ATOM 8435 N N . TYR F 6 190 ? 104.391 134.308 74.307 1.00 40.47 178 TYR E N 1
ATOM 8436 C CA . TYR F 6 190 ? 104.588 134.114 75.735 1.00 39.90 178 TYR E CA 1
ATOM 8437 C C . TYR F 6 190 ? 106.039 133.747 76.013 1.00 45.22 178 TYR E C 1
ATOM 8438 O O . TYR F 6 190 ? 106.637 132.941 75.294 1.00 51.17 178 TYR E O 1
ATOM 8447 N N . ARG F 6 191 ? 106.595 134.360 77.061 1.00 45.40 179 ARG E N 1
ATOM 8448 C CA . ARG F 6 191 ? 108.002 134.205 77.442 1.00 40.44 179 ARG E CA 1
ATOM 8449 C C . ARG F 6 191 ? 108.947 134.648 76.325 1.00 47.20 179 ARG E C 1
ATOM 8450 O O . ARG F 6 191 ? 110.020 134.073 76.129 1.00 51.29 179 ARG E O 1
ATOM 8458 N N . MET F 6 192 ? 108.521 135.663 75.571 1.00 63.65 180 MET E N 1
ATOM 8459 C CA . MET F 6 192 ? 109.366 136.463 74.687 1.00 63.81 180 MET E CA 1
ATOM 8460 C C . MET F 6 192 ? 109.799 135.715 73.427 1.00 66.21 180 MET E C 1
ATOM 8461 O O . MET F 6 192 ? 110.247 136.334 72.456 1.00 71.71 180 MET E O 1
ATOM 8466 N N . SER F 6 193 ? 109.582 134.403 73.381 1.00 55.25 181 SER E N 1
ATOM 8467 C CA . SER F 6 193 ? 110.080 133.618 72.254 1.00 55.49 181 SER E CA 1
ATOM 8468 C C . SER F 6 193 ? 109.086 132.625 71.678 1.00 59.07 181 SER E C 1
ATOM 8469 O O . SER F 6 193 ? 109.265 132.213 70.527 1.00 61.34 181 SER E O 1
ATOM 8472 N N . ASN F 6 194 ? 108.054 132.219 72.409 1.00 51.20 182 ASN E N 1
ATOM 8473 C CA . ASN F 6 194 ? 107.182 131.137 71.978 1.00 46.10 182 ASN E CA 1
ATOM 8474 C C . ASN F 6 194 ? 105.887 131.708 71.413 1.00 46.97 182 ASN E C 1
ATOM 8475 O O . ASN F 6 194 ? 105.273 132.590 72.020 1.00 53.08 182 ASN E O 1
ATOM 8480 N N . LEU F 6 195 ? 105.477 131.200 70.254 1.00 44.90 183 LEU E N 1
ATOM 8481 C CA . LEU F 6 195 ? 104.259 131.671 69.611 1.00 43.46 183 LEU E CA 1
ATOM 8482 C C . LEU F 6 195 ? 103.034 131.005 70.220 1.00 36.50 183 LEU E C 1
ATOM 8483 O O . LEU F 6 195 ? 103.078 129.845 70.635 1.00 38.96 183 LEU E O 1
ATOM 8488 N N . ALA F 6 196 ? 101.934 131.748 70.271 1.00 44.87 184 ALA E N 1
ATOM 8489 C CA . ALA F 6 196 ? 100.678 131.199 70.748 1.00 46.65 184 ALA E CA 1
ATOM 8490 C C . ALA F 6 196 ? 100.008 130.377 69.652 1.00 50.41 184 ALA E C 1
ATOM 8491 O O . ALA F 6 196 ? 100.315 130.507 68.464 1.00 55.46 184 ALA E O 1
ATOM 8493 N N . SER F 6 197 ? 99.086 129.516 70.068 1.00 62.16 185 SER E N 1
ATOM 8494 C CA . SER F 6 197 ? 98.399 128.641 69.128 1.00 63.85 185 SER E CA 1
ATOM 8495 C C . SER F 6 197 ? 97.481 129.450 68.221 1.00 66.06 185 SER E C 1
ATOM 8496 O O . SER F 6 197 ? 96.804 130.380 68.672 1.00 68.35 185 SER E O 1
ATOM 8499 N N . GLY F 6 198 ? 97.459 129.095 66.940 1.00 64.91 186 GLY E N 1
ATOM 8500 C CA . GLY F 6 198 ? 96.611 129.771 65.981 1.00 64.21 186 GLY E CA 1
ATOM 8501 C C . GLY F 6 198 ? 97.132 131.097 65.481 1.00 64.56 186 GLY E C 1
ATOM 8502 O O . GLY F 6 198 ? 96.420 131.785 64.742 1.00 64.61 186 GLY E O 1
ATOM 8503 N N . VAL F 6 199 ? 98.344 131.477 65.852 1.00 64.55 187 VAL E N 1
ATOM 8504 C CA . VAL F 6 199 ? 98.951 132.741 65.446 1.00 65.86 187 VAL E CA 1
ATOM 8505 C C . VAL F 6 199 ? 99.810 132.480 64.215 1.00 73.62 187 VAL E C 1
ATOM 8506 O O . VAL F 6 199 ? 100.582 131.515 64.210 1.00 75.45 187 VAL E O 1
ATOM 8510 N N . PRO F 6 200 ? 99.698 133.288 63.166 1.00 71.01 188 PRO E N 1
ATOM 8511 C CA . PRO F 6 200 ? 100.553 133.099 61.991 1.00 64.46 188 PRO E CA 1
ATOM 8512 C C . PRO F 6 200 ? 102.025 133.261 62.336 1.00 65.14 188 PRO E C 1
ATOM 8513 O O . PRO F 6 200 ? 102.405 133.972 63.268 1.00 70.62 188 PRO E O 1
ATOM 8517 N N . ASP F 6 201 ? 102.858 132.578 61.556 1.00 69.91 189 ASP E N 1
ATOM 8518 C CA . ASP F 6 201 ? 104.287 132.489 61.817 1.00 75.09 189 ASP E CA 1
ATOM 8519 C C . ASP F 6 201 ? 105.042 133.773 61.497 1.00 75.95 189 ASP E C 1
ATOM 8520 O O . ASP F 6 201 ? 106.246 133.846 61.759 1.00 77.91 189 ASP E O 1
ATOM 8525 N N . ARG F 6 202 ? 104.375 134.783 60.943 1.00 80.21 190 ARG E N 1
ATOM 8526 C CA . ARG F 6 202 ? 105.029 136.051 60.646 1.00 81.74 190 ARG E CA 1
ATOM 8527 C C . ARG F 6 202 ? 105.344 136.861 61.896 1.00 83.03 190 ARG E C 1
ATOM 8528 O O . ARG F 6 202 ? 106.040 137.877 61.799 1.00 82.36 190 ARG E O 1
ATOM 8536 N N . PHE F 6 203 ? 104.854 136.441 63.058 1.00 78.95 191 PHE E N 1
ATOM 8537 C CA . PHE F 6 203 ? 105.143 137.103 64.322 1.00 73.29 191 PHE E CA 1
ATOM 8538 C C . PHE F 6 203 ? 106.338 136.428 64.979 1.00 73.04 191 PHE E C 1
ATOM 8539 O O . PHE F 6 203 ? 106.339 135.208 65.173 1.00 76.19 191 PHE E O 1
ATOM 8547 N N . SER F 6 204 ? 107.351 137.220 65.319 1.00 76.15 192 SER E N 1
ATOM 8548 C CA . SER F 6 204 ? 108.544 136.709 65.974 1.00 77.44 192 SER E CA 1
ATOM 8549 C C . SER F 6 204 ? 108.917 137.626 67.127 1.00 77.17 192 SER E C 1
ATOM 8550 O O . SER F 6 204 ? 108.836 138.851 67.008 1.00 79.69 192 SER E O 1
ATOM 8553 N N . GLY F 6 205 ? 109.321 137.025 68.242 1.00 75.06 193 GLY E N 1
ATOM 8554 C CA . GLY F 6 205 ? 109.719 137.788 69.406 1.00 74.91 193 GLY E CA 1
ATOM 8555 C C . GLY F 6 205 ? 111.161 137.549 69.794 1.00 77.11 193 GLY E C 1
ATOM 8556 O O . GLY F 6 205 ? 111.655 136.421 69.710 1.00 78.08 193 GLY E O 1
ATOM 8557 N N . SER F 6 206 ? 111.850 138.604 70.220 1.00 85.44 194 SER E N 1
ATOM 8558 C CA . SER F 6 206 ? 113.247 138.503 70.614 1.00 85.30 194 SER E CA 1
ATOM 8559 C C . SER F 6 206 ? 113.517 139.519 71.714 1.00 84.48 194 SER E C 1
ATOM 8560 O O . SER F 6 206 ? 112.606 140.187 72.211 1.00 87.33 194 SER E O 1
ATOM 8563 N N . GLY F 6 207 ? 114.783 139.629 72.096 1.00 86.04 195 GLY E N 1
ATOM 8564 C CA . GLY F 6 207 ? 115.221 140.567 73.104 1.00 88.32 195 GLY E CA 1
ATOM 8565 C C . GLY F 6 207 ? 116.033 139.886 74.181 1.00 88.86 195 GLY E C 1
ATOM 8566 O O . GLY F 6 207 ? 116.120 138.662 74.260 1.00 89.19 195 GLY E O 1
ATOM 8567 N N . SER F 6 208 ? 116.641 140.712 75.027 1.00 94.28 196 SER E N 1
ATOM 8568 C CA . SER F 6 208 ? 117.435 140.211 76.139 1.00 95.60 196 SER E CA 1
ATOM 8569 C C . SER F 6 208 ? 117.467 141.266 77.233 1.00 95.15 196 SER E C 1
ATOM 8570 O O . SER F 6 208 ? 117.379 142.467 76.967 1.00 93.04 196 SER E O 1
ATOM 8573 N N . GLY F 6 209 ? 117.596 140.797 78.471 1.00 97.04 197 GLY E N 1
ATOM 8574 C CA . GLY F 6 209 ? 117.690 141.683 79.614 1.00 96.43 197 GLY E CA 1
ATOM 8575 C C . GLY F 6 209 ? 116.421 142.458 79.898 1.00 98.17 197 GLY E C 1
ATOM 8576 O O . GLY F 6 209 ? 115.404 141.876 80.289 1.00 97.37 197 GLY E O 1
ATOM 8577 N N . THR F 6 210 ? 116.468 143.776 79.705 1.00 90.40 198 THR E N 1
ATOM 8578 C CA . THR F 6 210 ? 115.340 144.651 79.992 1.00 88.60 198 THR E CA 1
ATOM 8579 C C . THR F 6 210 ? 114.809 145.357 78.751 1.00 88.76 198 THR E C 1
ATOM 8580 O O . THR F 6 210 ? 113.981 146.266 78.873 1.00 91.36 198 THR E O 1
ATOM 8584 N N . ALA F 6 211 ? 115.261 144.965 77.562 1.00 81.53 199 ALA E N 1
ATOM 8585 C CA . ALA F 6 211 ? 114.804 145.569 76.318 1.00 81.28 199 ALA E CA 1
ATOM 8586 C C . ALA F 6 211 ? 114.273 144.474 75.410 1.00 84.23 199 ALA E C 1
ATOM 8587 O O . ALA F 6 211 ? 114.920 143.436 75.243 1.00 87.05 199 ALA E O 1
ATOM 8589 N N . PHE F 6 212 ? 113.100 144.705 74.826 1.00 80.24 200 PHE E N 1
ATOM 8590 C CA . PHE F 6 212 ? 112.429 143.695 74.022 1.00 80.41 200 PHE E CA 1
ATOM 8591 C C . PHE F 6 212 ? 111.869 144.332 72.761 1.00 81.56 200 PHE E C 1
ATOM 8592 O O . PHE F 6 212 ? 111.633 145.541 72.701 1.00 83.39 200 PHE E O 1
ATOM 8600 N N . THR F 6 213 ? 111.660 143.498 71.744 1.00 82.28 201 THR E N 1
ATOM 8601 C CA . THR F 6 213 ? 111.083 143.950 70.488 1.00 84.14 201 THR E CA 1
ATOM 8602 C C . THR F 6 213 ? 110.255 142.828 69.879 1.00 81.46 201 THR E C 1
ATOM 8603 O O . THR F 6 213 ? 110.495 141.646 70.138 1.00 83.39 201 THR E O 1
ATOM 8607 N N . LEU F 6 214 ? 109.267 143.215 69.075 1.00 76.66 202 LEU E N 1
ATOM 8608 C CA . LEU F 6 214 ? 108.407 142.280 68.363 1.00 77.36 202 LEU E CA 1
ATOM 8609 C C . LEU F 6 214 ? 108.377 142.671 66.895 1.00 79.20 202 LEU E C 1
ATOM 8610 O O . LEU F 6 214 ? 108.124 143.835 66.568 1.00 81.13 202 LEU E O 1
ATOM 8615 N N . THR F 6 215 ? 108.627 141.706 66.016 1.00 78.31 203 THR E N 1
ATOM 8616 C CA . THR F 6 215 ? 108.747 141.962 64.589 1.00 79.08 203 THR E CA 1
ATOM 8617 C C . THR F 6 215 ? 107.686 141.193 63.815 1.00 78.61 203 THR E C 1
ATOM 8618 O O . THR F 6 215 ? 107.397 140.031 64.118 1.00 79.67 203 THR E O 1
ATOM 8622 N N . ILE F 6 216 ? 107.098 141.860 62.826 1.00 77.54 204 ILE E N 1
ATOM 8623 C CA . ILE F 6 216 ? 106.138 141.261 61.907 1.00 78.53 204 ILE E CA 1
ATOM 8624 C C . ILE F 6 216 ? 106.718 141.352 60.503 1.00 82.78 204 ILE E C 1
ATOM 8625 O O . ILE F 6 216 ? 107.170 142.423 60.082 1.00 82.08 204 ILE E O 1
ATOM 8630 N N . SER F 6 217 ? 106.708 140.231 59.781 1.00 89.86 205 SER E N 1
ATOM 8631 C CA . SER F 6 217 ? 107.337 140.195 58.465 1.00 89.52 205 SER E CA 1
ATOM 8632 C C . SER F 6 217 ? 106.472 140.878 57.410 1.00 89.40 205 SER E C 1
ATOM 8633 O O . SER F 6 217 ? 106.881 141.874 56.805 1.00 88.48 205 SER E O 1
ATOM 8636 N N . ARG F 6 218 ? 105.270 140.355 57.178 1.00 94.33 206 ARG E N 1
ATOM 8637 C CA . ARG F 6 218 ? 104.366 140.874 56.156 1.00 94.61 206 ARG E CA 1
ATOM 8638 C C . ARG F 6 218 ? 103.045 141.234 56.819 1.00 93.35 206 ARG E C 1
ATOM 8639 O O . ARG F 6 218 ? 102.288 140.347 57.226 1.00 93.63 206 ARG E O 1
ATOM 8647 N N . LEU F 6 219 ? 102.771 142.530 56.928 1.00 94.45 207 LEU E N 1
ATOM 8648 C CA . LEU F 6 219 ? 101.572 143.017 57.594 1.00 94.07 207 LEU E CA 1
ATOM 8649 C C . LEU F 6 219 ? 100.376 142.968 56.653 1.00 94.88 207 LEU E C 1
ATOM 8650 O O . LEU F 6 219 ? 100.478 143.332 55.478 1.00 97.87 207 LEU E O 1
ATOM 8655 N N . GLU F 6 220 ? 99.243 142.515 57.179 1.00 96.61 208 GLU E N 1
ATOM 8656 C CA . GLU F 6 220 ? 97.982 142.484 56.454 1.00 98.86 208 GLU E CA 1
ATOM 8657 C C . GLU F 6 220 ? 96.993 143.449 57.101 1.00 98.87 208 GLU E C 1
ATOM 8658 O O . GLU F 6 220 ? 97.312 144.160 58.059 1.00 97.97 208 GLU E O 1
ATOM 8664 N N . ALA F 6 221 ? 95.774 143.466 56.568 1.00 101.43 209 ALA E N 1
ATOM 8665 C CA . ALA F 6 221 ? 94.729 144.356 57.054 1.00 101.77 209 ALA E CA 1
ATOM 8666 C C . ALA F 6 221 ? 94.081 143.863 58.341 1.00 102.10 209 ALA E C 1
ATOM 8667 O O . ALA F 6 221 ? 93.292 144.600 58.942 1.00 101.60 209 ALA E O 1
ATOM 8669 N N . GLU F 6 222 ? 94.392 142.642 58.777 1.00 106.50 210 GLU E N 1
ATOM 8670 C CA . GLU F 6 222 ? 93.856 142.101 60.015 1.00 105.95 210 GLU E CA 1
ATOM 8671 C C . GLU F 6 222 ? 94.809 142.217 61.195 1.00 105.12 210 GLU E C 1
ATOM 8672 O O . GLU F 6 222 ? 94.490 141.705 62.274 1.00 102.76 210 GLU E O 1
ATOM 8678 N N . ASP F 6 223 ? 95.960 142.864 61.026 1.00 99.56 211 ASP E N 1
ATOM 8679 C CA . ASP F 6 223 ? 96.928 143.039 62.099 1.00 96.51 211 ASP E CA 1
ATOM 8680 C C . ASP F 6 223 ? 96.838 144.407 62.762 1.00 97.39 211 ASP E C 1
ATOM 8681 O O . ASP F 6 223 ? 97.660 144.714 63.631 1.00 98.79 211 ASP E O 1
ATOM 8686 N N . VAL F 6 224 ? 95.871 145.229 62.377 1.00 101.74 212 VAL E N 1
ATOM 8687 C CA . VAL F 6 224 ? 95.715 146.550 62.973 1.00 103.08 212 VAL E CA 1
ATOM 8688 C C . VAL F 6 224 ? 95.125 146.407 64.369 1.00 103.31 212 VAL E C 1
ATOM 8689 O O . VAL F 6 224 ? 94.264 145.555 64.616 1.00 104.38 212 VAL E O 1
ATOM 8693 N N . GLY F 6 225 ? 95.594 147.237 65.285 1.00 94.40 213 GLY E N 1
ATOM 8694 C CA . GLY F 6 225 ? 95.142 147.197 66.658 1.00 93.77 213 GLY E CA 1
ATOM 8695 C C . GLY F 6 225 ? 96.178 147.822 67.571 1.00 95.42 213 GLY E C 1
ATOM 8696 O O . GLY F 6 225 ? 97.020 148.599 67.133 1.00 95.40 213 GLY E O 1
ATOM 8697 N N . VAL F 6 226 ? 96.094 147.461 68.848 1.00 81.08 214 VAL E N 1
ATOM 8698 C CA . VAL F 6 226 ? 96.983 147.977 69.881 1.00 74.68 214 VAL E CA 1
ATOM 8699 C C . VAL F 6 226 ? 97.776 146.816 70.464 1.00 73.58 214 VAL E C 1
ATOM 8700 O O . VAL F 6 226 ? 97.226 145.738 70.716 1.00 77.29 214 VAL E O 1
ATOM 8704 N N . TYR F 6 227 ? 99.069 147.039 70.673 1.00 67.72 215 TYR E N 1
ATOM 8705 C CA . TYR F 6 227 ? 99.990 146.019 71.155 1.00 69.29 215 TYR E CA 1
ATOM 8706 C C . TYR F 6 227 ? 100.355 146.332 72.599 1.00 72.24 215 TYR E C 1
ATOM 8707 O O . TYR F 6 227 ? 100.737 147.464 72.913 1.00 75.54 215 TYR E O 1
ATOM 8716 N N . TYR F 6 228 ? 100.247 145.333 73.469 1.00 59.53 216 TYR E N 1
ATOM 8717 C CA . TYR F 6 228 ? 100.518 145.499 74.889 1.00 56.58 216 TYR E CA 1
ATOM 8718 C C . TYR F 6 228 ? 101.616 144.543 75.329 1.00 59.37 216 TYR E C 1
ATOM 8719 O O . TYR F 6 228 ? 101.713 143.419 74.829 1.00 64.14 216 TYR E O 1
ATOM 8728 N N . CYS F 6 229 ? 102.445 145.002 76.262 1.00 62.75 217 CYS E N 1
ATOM 8729 C CA . CYS F 6 229 ? 103.510 144.200 76.847 1.00 64.46 217 CYS E CA 1
ATOM 8730 C C . CYS F 6 229 ? 103.240 144.032 78.334 1.00 66.64 217 CYS E C 1
ATOM 8731 O O . CYS F 6 229 ? 102.921 145.006 79.023 1.00 71.26 217 CYS E O 1
ATOM 8734 N N . MET F 6 230 ? 103.365 142.802 78.822 1.00 52.00 218 MET E N 1
ATOM 8735 C CA . MET F 6 230 ? 103.087 142.485 80.213 1.00 49.65 218 MET E CA 1
ATOM 8736 C C . MET F 6 230 ? 104.219 141.651 80.792 1.00 52.21 218 MET E C 1
ATOM 8737 O O . MET F 6 230 ? 104.833 140.839 80.095 1.00 58.05 218 MET E O 1
ATOM 8742 N N . GLN F 6 231 ? 104.489 141.859 82.076 1.00 52.28 219 GLN E N 1
ATOM 8743 C CA . GLN F 6 231 ? 105.464 141.074 82.815 1.00 55.24 219 GLN E CA 1
ATOM 8744 C C . GLN F 6 231 ? 104.747 140.101 83.740 1.00 56.82 219 GLN E C 1
ATOM 8745 O O . GLN F 6 231 ? 103.603 140.330 84.143 1.00 60.17 219 GLN E O 1
ATOM 8751 N N . HIS F 6 232 ? 105.427 139.003 84.067 1.00 49.20 220 HIS E N 1
ATOM 8752 C CA . HIS F 6 232 ? 104.868 137.990 84.954 1.00 47.29 220 HIS E CA 1
ATOM 8753 C C . HIS F 6 232 ? 105.919 137.456 85.918 1.00 55.83 220 HIS E C 1
ATOM 8754 O O . HIS F 6 232 ? 105.750 136.378 86.493 1.00 63.20 220 HIS E O 1
ATOM 8761 N N . LEU F 6 233 ? 107.015 138.193 86.101 1.00 58.44 221 LEU E N 1
ATOM 8762 C CA . LEU F 6 233 ? 108.045 137.770 87.041 1.00 51.61 221 LEU E CA 1
ATOM 8763 C C . LEU F 6 233 ? 107.528 137.747 88.473 1.00 54.21 221 LEU E C 1
ATOM 8764 O O . LEU F 6 233 ? 107.800 136.794 89.211 1.00 57.92 221 LEU E O 1
ATOM 8769 N N . GLU F 6 234 ? 106.782 138.771 88.878 1.00 66.50 222 GLU E N 1
ATOM 8770 C CA . GLU F 6 234 ? 106.255 138.847 90.231 1.00 65.49 222 GLU E CA 1
ATOM 8771 C C . GLU F 6 234 ? 104.972 139.660 90.207 1.00 65.27 222 GLU E C 1
ATOM 8772 O O . GLU F 6 234 ? 104.748 140.474 89.309 1.00 69.45 222 GLU E O 1
ATOM 8778 N N . TYR F 6 235 ? 104.132 139.427 91.209 1.00 56.82 223 TYR E N 1
ATOM 8779 C CA . TYR F 6 235 ? 102.899 140.197 91.284 1.00 55.11 223 TYR E CA 1
ATOM 8780 C C . TYR F 6 235 ? 103.163 141.557 91.924 1.00 55.79 223 TYR E C 1
ATOM 8781 O O . TYR F 6 235 ? 104.059 141.683 92.764 1.00 61.21 223 TYR E O 1
ATOM 8790 N N . PRO F 6 236 ? 102.407 142.599 91.556 1.00 52.07 224 PRO E N 1
ATOM 8791 C CA . PRO F 6 236 ? 101.295 142.621 90.597 1.00 54.01 224 PRO E CA 1
ATOM 8792 C C . PRO F 6 236 ? 101.765 142.589 89.148 1.00 57.06 224 PRO E C 1
ATOM 8793 O O . PRO F 6 236 ? 102.853 143.061 88.828 1.00 58.13 224 PRO E O 1
ATOM 8797 N N . LEU F 6 237 ? 100.957 142.036 88.249 1.00 51.94 225 LEU E N 1
ATOM 8798 C CA . LEU F 6 237 ? 101.299 141.992 86.833 1.00 54.04 225 LEU E CA 1
ATOM 8799 C C . LEU F 6 237 ? 100.927 143.327 86.203 1.00 50.17 225 LEU E C 1
ATOM 8800 O O . LEU F 6 237 ? 99.745 143.667 86.100 1.00 52.24 225 LEU E O 1
ATOM 8805 N N . THR F 6 238 ? 101.932 144.082 85.780 1.00 46.40 226 THR E N 1
ATOM 8806 C CA . THR F 6 238 ? 101.734 145.411 85.225 1.00 48.38 226 THR E CA 1
ATOM 8807 C C . THR F 6 238 ? 101.789 145.348 83.707 1.00 46.44 226 THR E C 1
ATOM 8808 O O . THR F 6 238 ? 102.698 144.737 83.137 1.00 57.18 226 THR E O 1
ATOM 8812 N N . PHE F 6 239 ? 100.816 145.979 83.059 1.00 52.06 227 PHE E N 1
ATOM 8813 C CA . PHE F 6 239 ? 100.749 146.023 81.611 1.00 57.63 227 PHE E CA 1
ATOM 8814 C C . PHE F 6 239 ? 101.524 147.230 81.088 1.00 57.75 227 PHE E C 1
ATOM 8815 O O . PHE F 6 239 ? 102.164 147.967 81.841 1.00 57.64 227 PHE E O 1
ATOM 8823 N N . GLY F 6 240 ? 101.467 147.434 79.779 1.00 67.35 228 GLY E N 1
ATOM 8824 C CA . GLY F 6 240 ? 102.111 148.560 79.139 1.00 66.65 228 GLY E CA 1
ATOM 8825 C C . GLY F 6 240 ? 101.144 149.691 78.871 1.00 69.57 228 GLY E C 1
ATOM 8826 O O . GLY F 6 240 ? 100.076 149.793 79.480 1.00 72.84 228 GLY E O 1
ATOM 8827 N N . ALA F 6 241 ? 101.531 150.558 77.937 1.00 66.16 229 ALA E N 1
ATOM 8828 C CA . ALA F 6 241 ? 100.704 151.687 77.542 1.00 64.36 229 ALA E CA 1
ATOM 8829 C C . ALA F 6 241 ? 100.040 151.501 76.187 1.00 67.20 229 ALA E C 1
ATOM 8830 O O . ALA F 6 241 ? 99.072 152.208 75.890 1.00 66.88 229 ALA E O 1
ATOM 8832 N N . GLY F 6 242 ? 100.524 150.580 75.370 1.00 79.85 230 GLY E N 1
ATOM 8833 C CA . GLY F 6 242 ? 99.912 150.307 74.081 1.00 77.22 230 GLY E CA 1
ATOM 8834 C C . GLY F 6 242 ? 100.608 151.021 72.941 1.00 79.54 230 GLY E C 1
ATOM 8835 O O . GLY F 6 242 ? 101.210 152.082 73.101 1.00 83.03 230 GLY E O 1
ATOM 8836 N N . THR F 6 243 ? 100.519 150.417 71.758 1.00 83.52 231 THR E N 1
ATOM 8837 C CA . THR F 6 243 ? 101.065 151.001 70.536 1.00 84.43 231 THR E CA 1
ATOM 8838 C C . THR F 6 243 ? 100.036 150.801 69.433 1.00 89.18 231 THR E C 1
ATOM 8839 O O . THR F 6 243 ? 99.756 149.663 69.041 1.00 91.84 231 THR E O 1
ATOM 8843 N N . LYS F 6 244 ? 99.456 151.897 68.953 1.00 95.37 232 LYS E N 1
ATOM 8844 C CA . LYS F 6 244 ? 98.487 151.824 67.872 1.00 94.98 232 LYS E CA 1
ATOM 8845 C C . LYS F 6 244 ? 99.188 151.564 66.545 1.00 95.85 232 LYS E C 1
ATOM 8846 O O . LYS F 6 244 ? 100.311 152.018 66.310 1.00 97.26 232 LYS E O 1
ATOM 8852 N N . LEU F 6 245 ? 98.510 150.824 65.673 1.00 101.48 233 LEU E N 1
ATOM 8853 C CA . LEU F 6 245 ? 99.066 150.430 64.382 1.00 102.62 233 LEU E CA 1
ATOM 8854 C C . LEU F 6 245 ? 98.051 150.697 63.277 1.00 104.55 233 LEU E C 1
ATOM 8855 O O . LEU F 6 245 ? 97.778 149.847 62.429 1.00 104.38 233 LEU E O 1
ATOM 8860 N N . GLU F 6 246 ? 97.473 151.895 63.286 1.00 116.29 234 GLU E N 1
ATOM 8861 C CA . GLU F 6 246 ? 96.515 152.273 62.261 1.00 115.46 234 GLU E CA 1
ATOM 8862 C C . GLU F 6 246 ? 97.209 152.430 60.910 1.00 116.01 234 GLU E C 1
ATOM 8863 O O . GLU F 6 246 ? 98.409 152.709 60.821 1.00 115.25 234 GLU E O 1
ATOM 8869 N N . LEU F 6 247 ? 96.434 152.238 59.848 1.00 120.40 235 LEU E N 1
ATOM 8870 C CA . LEU F 6 247 ? 96.954 152.340 58.490 1.00 121.36 235 LEU E CA 1
ATOM 8871 C C . LEU F 6 247 ? 96.390 153.565 57.778 1.00 121.27 235 LEU E C 1
ATOM 8872 O O . LEU F 6 247 ? 96.840 153.925 56.690 1.00 120.52 235 LEU E O 1
#

Sequence (1134 aa):
TLSAEDKAAVERSKMIDRNLREDGEKAAREVKLLLLGAGESGKNTIVKQMKTGIVETHFTFKDLHFKMFDVGAQRSERKKWIHCFEGVTAIIFCVALSDYDLVMNRMHASMKLFDSICNNKWFTDTSIILFLNKKDLFEEKIKKSPLTICYPEYAGSNTYEEAAAYIQCQFEDLNKRKDTKEIYTHFTCSTDTKNVQFVFDAVTDVIIKNNLKDCGLFVGSEVSDKRTCPCENQAWVFATLATTVLYCLVFLLSLVGNSLVLWVLVKYESLESLTNIFILNLCLSDLVFACLLPVWISPYHWGWVLGDFLCKLLNMIFSISLYSSIFFLTIMTIHRYLSVVSPLSTLRVPTLRCRVLVTMAVWVASILSSILDTIFHKVLSSGCDYSELTWYLTSVYQHNLFFLLSLGIILFCYVEILRTLFRSRSKRRHRTVKLIFAIVVAYFLSWGPYNFTLFLQTLFRTQIIRSCEAKQQLEYALLICRNLAFSHCCFNPVLYVFVGVKFRTHLKHVLRDQLRQEAEQLKNQIRDARKACADATLSQITNNIDPVGRIQMRTRRTLRGHLAKIYAMHWGTDSRLLVSASQDGKLIIWDSYTTNKVHAIPLRSSWVMTCAYAPSGNYVACGGLDNICSIYNLKTREGNVRVSRELAGHTGYLSCCRFLDDNQIVTSSGDTTCALWDIETGQQTTTFTGHTGDVMSLSLAPDTRLFVSGACDASAKLWDVREGMCRQTFTGHESDINAICFFPNGNAFATGSDDATCRLFDLRADQELMTYSHDNIICGITSVSFSKSGRLLLAGYDDFNCNVWDALKADRAGVLAGHDNRVSCLGVTDDGMAVATGSWDSFLKIWNIAQARKLVQQLKMEANIDRIKVSKAAADLMAYCEAHAKEDPLLTPVPASQNPFRVQLVESGGGLVQPGGSRKLSCSASGFAFSSFGMHWVRQAPEKGLEWVAYISSGSGTIYYADTVKGRFTISRDDPKNTLFLQMTSLRSEDTAMYYCVRSIYYYGSSPFDFWGQGTTLTVSAADIVMTQATSSVPVTPGESVSISCRSSKSLLHSNGNTYLYWFLQRPGQSPQLLIYRMSNLASGVPDRFSGSGSGTAFTLTISRLEAEDVGVYYCMQHLEYPLTFGAGTKLEL

Organism: Homo sapiens (NCBI:txid9606)